Protein AF-A0A497IBQ9-F1 (afdb_monomer)

Sequence (861 aa):
MGGEARMWRSALGLCLAFLLLATGVGRGSILPQDTVEIQFPGLLLDTLPEWERVEQMRDWVVYGFLTSQDISSEILTVALHDRPPIRQPALSEVHKWQYGVGRWAGLPGEDPDTMDLYCFLPRGADERLLGPLADDFRRLSGQIPAKVYWVAYRLHSEELTAEAFLVDSFPGTELFQVGGRFGYREREIGSREDLCRFLQEIDSLTYAEIREGKLVLGGRDLPDKSPPVNLEDIAVLYQAYLTSDEVGFSLDPYWLACADLLTVLPADPPPGVSEERWAGILVSALFEDPEPLLELIEELQGQETEEAQRAAAELTAVIEKWDECSYNDILCPILQIPLDDCATLALVEALPEELPGVSQARWEQIRERVEESGNLVPLHGLMKELRAQGTPEAQEAYAQLATLLGQYVAQCPRYDGDIAGTELGMTLFYCDLLCKLWVWNYEGSTPRHIGLVPELELPIAEVYWHIIWELPGGRLWFDLDYSKLRRWGDSLLLPPWGVRLFAAADDPENPGMEVPPRDLPEGLRTDVWLWNARWAEIVEEEPQYFRLNEIHKWSAVIAWLKGKELMDKLGFLESESVTRDKLFPNWLEEHREELAFKGWLPFVNGLGPECLSIICSESRPAFGSESAFLYGGVSLADPERTSRAPDVPEEWYELVQEILRSGTGRLSYPTPSLDAPRASYEFDLVELSQVTPGPDASFRAPHYQFPRLERKAFGWQKTGANRYSYRAEWQLSGNVALQEKINFEKAEGNRVLVEYDPSRSPQLVEWLVKPRERSVGRAQDPEVDAILSGRDPNWRLTEPVREYLKRTFEGVGIEFVGNDILIHCPADSWPVLLNSLSYEYALNIAAHTKMLLLVPTRLEH

Mean predicted aligned error: 15.89 Å

Foldseek 3Di:
DDDDPPPPPPPPPPPPPPPPDDPDPDQPDDDQPAKFKEAADVVQLVVDDPLVSVLLLVLVVVVLVVLLHPDDLLQVCLQCVQPDNDDDVLCPVQHDRDFDFKDKTWGQDPPLVFIEMEIEGEPPDQLLVVLQNQLLVCLQFVDQHQKYWYKYKDDDSVRRMMIIGTNDMDGSVQSQPDVHSNFKHKFWFQDPVRVQVVLQSAQFWFKWFCDPNTIMTMHGDDPPGGSLDGLQLLLLLLLLVVPDLWFWKWQDKDFFQQDQLLQLDFPDDQPPDDPVLVVVCSVCSVVVHCVSLVVQLVVLCVDPDPSSPVVSVSSVVSVVSNVLRVVLVVVCVVVVHDSLLNSLCSLLSVPDCDAFPDDNVLSVVLSVCSNVPVDCLSVVVLLLVLLVVVDPSSLVRNQSSVVSVLSRIWGDMDGRRLCAQFPNNLLQVVVQVLLLCLLQCPVPLNPCVLPRDHLLRDDFDPVLLNLCSQFLEKAKEKEFPLLSWADDPRMIGARLFGIAIDMFTAGSNHGPDGDDLVSDGPSVNVSRVSCRSRLVVVCVLFVSSSSVRRSQVSSLVSLQCVLVVNSVSVVNSNPDDGGNNHANVVVCVVCCVVGSDNDDFRQGPDVDRRIGRFDFHCQDPPSSHRGGGYIYTYIHDRSVSSNVRYHNDPVSSVVSVVSVVVVDDWDKDQASDDDDPPPDDDDDDDDDDDDDDDDDDDDDDDNDDADGFRIWTWDWDPPDPFKIKTWIFTDGPNHTQFIWIWMWGCDPRSYIYIDTDLVRGVVSCVVPPDDDDDDDDDDPDPVQVCVLQVVDPPDFCDPVNVVVVCVLQVPWDWDCDGRWIWTDAPPPDDIDTLNPDHSVVNVVVSVVRVVVPDDDDDDDD

Structure (mmCIF, N/CA/C/O backbone):
data_AF-A0A497IBQ9-F1
#
_entry.id   AF-A0A497IBQ9-F1
#
loop_
_atom_site.group_PDB
_atom_site.id
_atom_site.type_symbol
_atom_site.label_atom_id
_atom_site.label_alt_id
_atom_site.label_comp_id
_atom_site.label_asym_id
_atom_site.label_entity_id
_atom_site.label_seq_id
_atom_site.pdbx_PDB_ins_code
_atom_site.Cartn_x
_atom_site.Cartn_y
_atom_site.Cartn_z
_atom_site.occupancy
_atom_site.B_iso_or_equiv
_atom_site.auth_seq_id
_atom_site.auth_comp_id
_atom_site.auth_asym_id
_atom_site.auth_atom_id
_atom_site.pdbx_PDB_model_num
ATOM 1 N N . MET A 1 1 ? 50.651 37.094 -66.660 1.00 30.94 1 MET A N 1
ATOM 2 C CA . MET A 1 1 ? 51.853 36.738 -65.874 1.00 30.94 1 MET A CA 1
ATOM 3 C C . MET A 1 1 ? 51.393 36.754 -64.427 1.00 30.94 1 MET A C 1
ATOM 5 O O . MET A 1 1 ? 50.924 37.790 -64.005 1.00 30.94 1 MET A O 1
ATOM 9 N N . GLY A 1 2 ? 51.281 35.672 -63.674 1.00 35.91 2 GLY A N 1
ATOM 10 C CA . GLY A 1 2 ? 51.984 34.401 -63.711 1.00 35.91 2 GLY A CA 1
ATOM 11 C C . GLY A 1 2 ? 52.473 34.170 -62.284 1.00 35.91 2 GLY A C 1
ATOM 12 O O . GLY A 1 2 ? 53.325 34.920 -61.835 1.00 35.91 2 GLY A O 1
ATOM 13 N N . GLY A 1 3 ? 51.924 33.163 -61.599 1.00 35.06 3 GLY A N 1
ATOM 14 C CA . GLY A 1 3 ? 52.485 32.675 -60.338 1.00 35.06 3 GLY A CA 1
ATOM 15 C C . GLY A 1 3 ? 51.710 33.005 -59.067 1.00 35.06 3 GLY A C 1
ATOM 16 O O . GLY A 1 3 ? 52.290 33.575 -58.166 1.00 35.06 3 GLY A O 1
ATOM 17 N N . GLU A 1 4 ? 50.449 32.574 -58.958 1.00 32.09 4 GLU A N 1
ATOM 18 C CA . GLU A 1 4 ? 49.831 32.310 -57.639 1.00 32.09 4 GLU A CA 1
ATOM 19 C C . GLU A 1 4 ? 48.709 31.247 -57.683 1.00 32.09 4 GLU A C 1
ATOM 21 O O . GLU A 1 4 ? 47.926 31.086 -56.759 1.00 32.09 4 GLU A O 1
ATOM 26 N N . ALA A 1 5 ? 48.661 30.438 -58.751 1.00 34.19 5 ALA A N 1
ATOM 27 C CA . ALA A 1 5 ? 47.651 29.387 -58.947 1.00 34.19 5 ALA A CA 1
ATOM 28 C C . ALA A 1 5 ? 48.198 27.951 -58.774 1.00 34.19 5 ALA A C 1
ATOM 30 O O . ALA A 1 5 ? 47.607 26.994 -59.274 1.00 34.19 5 ALA A O 1
ATOM 31 N N . ARG A 1 6 ? 49.348 27.769 -58.105 1.00 36.31 6 ARG A N 1
ATOM 32 C CA . ARG A 1 6 ? 49.998 26.446 -57.958 1.00 36.31 6 ARG A CA 1
ATOM 33 C C . ARG A 1 6 ? 50.345 26.003 -56.535 1.00 36.31 6 ARG A C 1
ATOM 35 O O . ARG A 1 6 ? 50.872 24.907 -56.399 1.00 36.31 6 ARG A O 1
ATOM 42 N N . MET A 1 7 ? 49.999 26.761 -55.491 1.00 34.47 7 MET A N 1
ATOM 43 C CA . MET A 1 7 ? 50.316 26.361 -54.106 1.00 34.47 7 MET A CA 1
ATOM 44 C C . MET A 1 7 ? 49.145 25.746 -53.319 1.00 34.47 7 MET A C 1
ATOM 46 O O . MET A 1 7 ? 49.377 25.144 -52.282 1.00 34.47 7 MET A O 1
ATOM 50 N N . TRP A 1 8 ? 47.914 25.776 -53.848 1.00 31.31 8 TRP A N 1
ATOM 51 C CA . TRP A 1 8 ? 46.727 25.188 -53.193 1.00 31.31 8 TRP A CA 1
ATOM 52 C C . TRP A 1 8 ? 46.134 23.960 -53.907 1.00 31.31 8 TRP A C 1
ATOM 54 O O . TRP A 1 8 ? 45.019 23.542 -53.618 1.00 31.31 8 TRP A O 1
ATOM 64 N N . ARG A 1 9 ? 46.881 23.333 -54.828 1.00 34.50 9 ARG A N 1
ATOM 65 C CA . ARG A 1 9 ? 46.477 22.065 -55.478 1.00 34.50 9 ARG A CA 1
ATOM 66 C C . ARG A 1 9 ? 47.189 20.815 -54.943 1.00 34.50 9 ARG A C 1
ATOM 68 O O . ARG A 1 9 ? 46.896 19.725 -55.414 1.00 34.50 9 ARG A O 1
ATOM 75 N N . SER A 1 10 ? 48.039 20.953 -53.924 1.00 36.38 10 SER A N 1
ATOM 76 C CA . SER A 1 10 ? 48.742 19.823 -53.289 1.00 36.38 10 SER A CA 1
ATOM 77 C C . SER A 1 10 ? 48.284 19.519 -51.855 1.00 36.38 10 SER A C 1
ATOM 79 O O . SER A 1 10 ? 48.893 18.682 -51.202 1.00 36.38 10 SER A O 1
ATOM 81 N N . ALA A 1 11 ? 47.202 20.146 -51.375 1.00 32.03 11 ALA A N 1
ATOM 82 C CA . ALA A 1 11 ? 46.626 19.892 -50.045 1.00 32.03 11 ALA A CA 1
ATOM 83 C C . ALA A 1 11 ? 45.201 19.295 -50.077 1.00 32.03 11 ALA A C 1
ATOM 85 O O . ALA A 1 11 ? 44.622 19.043 -49.030 1.00 32.03 11 ALA A O 1
ATOM 86 N N . LEU A 1 12 ? 44.642 19.021 -51.265 1.00 32.69 12 LEU A N 1
ATOM 87 C CA . LEU A 1 12 ? 43.306 18.414 -51.418 1.00 32.69 12 LEU A CA 1
ATOM 88 C C . LEU A 1 12 ? 43.313 17.057 -52.149 1.00 32.69 12 LEU A C 1
ATOM 90 O O . LEU A 1 12 ? 42.262 16.532 -52.496 1.00 32.69 12 LEU A O 1
ATOM 94 N N . GLY A 1 13 ? 44.498 16.489 -52.397 1.00 31.58 13 GLY A N 1
ATOM 95 C CA . GLY A 1 13 ? 44.680 15.240 -53.153 1.00 31.58 13 GLY A CA 1
ATOM 96 C C . GLY A 1 13 ? 45.192 14.055 -52.333 1.00 31.58 13 GLY A C 1
ATOM 97 O O . GLY A 1 13 ? 45.581 13.051 -52.917 1.00 31.58 13 GLY A O 1
ATOM 98 N N . LEU A 1 14 ? 45.239 14.167 -51.002 1.00 31.16 14 LEU A N 1
ATOM 99 C CA . LEU A 1 14 ? 45.869 13.168 -50.134 1.00 31.16 14 LEU A CA 1
ATOM 100 C C . LEU A 1 14 ? 45.077 12.970 -48.833 1.00 31.16 14 LEU A C 1
ATOM 102 O O . LEU A 1 14 ? 45.619 13.114 -47.754 1.00 31.16 14 LEU A O 1
ATOM 106 N N . CYS A 1 15 ? 43.778 12.681 -48.961 1.00 28.62 15 CYS A N 1
ATOM 107 C CA . CYS A 1 15 ? 42.950 12.046 -47.916 1.00 28.62 15 CYS A CA 1
ATOM 108 C C . CYS A 1 15 ? 41.719 11.304 -48.487 1.00 28.62 15 CYS A C 1
ATOM 110 O O . CYS A 1 15 ? 40.842 10.890 -47.739 1.00 28.62 15 CYS A O 1
ATOM 112 N N . LEU A 1 16 ? 41.644 11.098 -49.810 1.00 30.64 16 LEU A N 1
ATOM 113 C CA . LEU A 1 16 ? 40.526 10.417 -50.479 1.00 30.64 16 LEU A CA 1
ATOM 114 C C . LEU A 1 16 ? 41.018 9.160 -51.216 1.00 30.64 16 LEU A C 1
ATOM 116 O O . LEU A 1 16 ? 40.840 9.009 -52.418 1.00 30.64 16 LEU A O 1
ATOM 120 N N . ALA A 1 17 ? 41.724 8.287 -50.496 1.00 31.42 17 ALA A N 1
ATOM 121 C CA . ALA A 1 17 ? 42.123 6.966 -50.986 1.00 31.42 17 ALA A CA 1
ATOM 122 C C . ALA A 1 17 ? 42.520 6.033 -49.828 1.00 31.42 17 ALA A C 1
ATOM 124 O O . ALA A 1 17 ? 43.618 5.497 -49.829 1.00 31.42 17 ALA A O 1
ATOM 125 N N . PHE A 1 18 ? 41.656 5.868 -48.822 1.00 33.06 18 PHE A N 1
ATOM 126 C CA . PHE A 1 18 ? 41.700 4.724 -47.898 1.00 33.06 18 PHE A CA 1
ATOM 127 C C . PHE A 1 18 ? 40.349 4.580 -47.182 1.00 33.06 18 PHE A C 1
ATOM 129 O O . PHE A 1 18 ? 40.241 4.828 -45.994 1.00 33.06 18 PHE A O 1
ATOM 136 N N . LEU A 1 19 ? 39.293 4.235 -47.923 1.00 30.22 19 LEU A N 1
ATOM 137 C CA . LEU A 1 19 ? 38.017 3.762 -47.361 1.00 30.22 19 LEU A CA 1
ATOM 138 C C . LEU A 1 19 ? 37.268 2.943 -48.426 1.00 30.22 19 LEU A C 1
ATOM 140 O O . LEU A 1 19 ? 36.196 3.293 -48.903 1.00 30.22 19 LEU A O 1
ATOM 144 N N . LEU A 1 20 ? 37.892 1.843 -48.843 1.00 34.28 20 LEU A N 1
ATOM 145 C CA . LEU A 1 20 ? 37.228 0.717 -49.498 1.00 34.28 20 LEU A CA 1
ATOM 146 C C . LEU A 1 20 ? 37.865 -0.555 -48.940 1.00 34.28 20 LEU A C 1
ATOM 148 O O . LEU A 1 20 ? 38.884 -1.005 -49.452 1.00 34.28 20 LEU A O 1
ATOM 152 N N . LEU A 1 21 ? 37.299 -1.038 -47.830 1.00 33.84 21 LEU A N 1
ATOM 153 C CA . LEU A 1 21 ? 37.168 -2.440 -47.401 1.00 33.84 21 LEU A CA 1
ATOM 154 C C . LEU A 1 21 ? 36.752 -2.457 -45.922 1.00 33.84 21 LEU A C 1
ATOM 156 O O . LEU A 1 21 ? 37.572 -2.629 -45.029 1.00 33.84 21 LEU A O 1
ATOM 160 N N . ALA A 1 22 ? 35.458 -2.260 -45.684 1.00 28.78 22 ALA A N 1
ATOM 161 C CA . ALA A 1 22 ? 34.760 -2.777 -44.511 1.00 28.78 22 ALA A CA 1
ATOM 162 C C . ALA A 1 22 ? 33.258 -2.809 -44.827 1.00 28.78 22 ALA A C 1
ATOM 164 O O . ALA A 1 22 ? 32.451 -2.091 -44.248 1.00 28.78 22 ALA A O 1
ATOM 165 N N . THR A 1 23 ? 32.866 -3.645 -45.790 1.00 37.25 23 THR A N 1
ATOM 166 C CA . THR A 1 23 ? 31.536 -4.259 -45.738 1.00 37.25 23 THR A CA 1
ATOM 167 C C . THR A 1 23 ? 31.549 -5.219 -44.558 1.00 37.25 23 THR A C 1
ATOM 169 O O . THR A 1 23 ? 31.899 -6.389 -44.684 1.00 37.25 23 THR A O 1
ATOM 172 N N . GLY A 1 24 ? 31.237 -4.663 -43.400 1.00 28.14 24 GLY A N 1
ATOM 173 C CA . GLY A 1 24 ? 30.933 -5.361 -42.172 1.00 28.14 24 GLY A CA 1
ATOM 174 C C . GLY A 1 24 ? 29.923 -4.491 -41.457 1.00 28.14 24 GLY A C 1
ATOM 175 O O . GLY A 1 24 ? 30.298 -3.620 -40.682 1.00 28.14 24 GLY A O 1
ATOM 176 N N . VAL A 1 25 ? 28.645 -4.689 -41.778 1.00 33.72 25 VAL A N 1
ATOM 177 C CA . VAL A 1 25 ? 27.533 -4.288 -40.916 1.00 33.72 25 VAL A CA 1
ATOM 178 C C . VAL A 1 25 ? 27.683 -5.127 -39.648 1.00 33.72 25 VAL A C 1
ATOM 180 O O . VAL A 1 25 ? 27.108 -6.201 -39.518 1.00 33.72 25 VAL A O 1
ATOM 183 N N . GLY A 1 26 ? 28.576 -4.698 -38.764 1.00 29.16 26 GLY A N 1
ATOM 184 C CA . GLY A 1 26 ? 28.566 -5.118 -37.380 1.00 29.16 26 GLY A CA 1
ATOM 185 C C . GLY A 1 26 ? 27.529 -4.251 -36.694 1.00 29.16 26 GLY A C 1
ATOM 186 O O . GLY A 1 26 ? 27.738 -3.046 -36.577 1.00 29.16 26 GLY A O 1
ATOM 187 N N . ARG A 1 27 ? 26.417 -4.859 -36.271 1.00 34.91 27 ARG A N 1
ATOM 188 C CA . ARG A 1 27 ? 25.625 -4.353 -35.147 1.00 34.91 27 ARG A CA 1
ATOM 189 C C . ARG A 1 27 ? 26.620 -4.111 -34.011 1.00 34.91 27 ARG A C 1
ATOM 191 O O . ARG A 1 27 ? 27.129 -5.069 -33.434 1.00 34.91 27 ARG A O 1
ATOM 198 N N . GLY A 1 28 ? 27.002 -2.859 -33.789 1.00 36.69 28 GLY A N 1
ATOM 199 C CA . GLY A 1 28 ? 27.916 -2.492 -32.720 1.00 36.69 28 GLY A CA 1
ATOM 200 C C . GLY A 1 28 ? 27.174 -2.614 -31.402 1.00 36.69 28 GLY A C 1
ATOM 201 O O . GLY A 1 28 ? 26.565 -1.651 -30.956 1.00 36.69 28 GLY A O 1
ATOM 202 N N . SER A 1 29 ? 27.186 -3.806 -30.808 1.00 44.38 29 SER A N 1
ATOM 203 C CA . SER A 1 29 ? 26.846 -3.991 -29.402 1.00 44.38 29 SER A CA 1
ATOM 204 C C . SER A 1 29 ? 27.751 -3.077 -28.579 1.00 44.38 29 SER A C 1
ATOM 206 O O . SER A 1 29 ? 28.977 -3.173 -28.702 1.00 44.38 29 SER A O 1
ATOM 208 N N . ILE A 1 30 ? 27.160 -2.192 -27.778 1.00 46.69 30 ILE A N 1
ATOM 209 C CA . ILE A 1 30 ? 27.900 -1.356 -26.834 1.00 46.69 30 ILE A CA 1
ATOM 210 C C . ILE A 1 30 ? 28.750 -2.276 -25.952 1.00 46.69 30 ILE A C 1
ATOM 212 O O . ILE A 1 30 ? 28.251 -3.268 -25.415 1.00 46.69 30 ILE A O 1
ATOM 216 N N . LEU A 1 31 ? 30.051 -1.994 -25.860 1.00 47.75 31 LEU A N 1
ATOM 217 C CA . LEU A 1 31 ? 30.921 -2.728 -24.948 1.00 47.75 31 LEU A CA 1
ATOM 218 C C . LEU A 1 31 ? 30.514 -2.367 -23.503 1.00 47.75 31 LEU A C 1
ATOM 220 O O . LEU A 1 31 ? 30.187 -1.206 -23.268 1.00 47.75 31 LEU A O 1
ATOM 224 N N . PRO A 1 32 ? 30.570 -3.292 -22.525 1.00 53.25 32 PRO A N 1
ATOM 225 C CA . PRO A 1 32 ? 30.126 -3.091 -21.129 1.00 53.25 32 PRO A CA 1
ATOM 226 C C . PRO A 1 32 ? 30.778 -1.942 -20.318 1.00 53.25 32 PRO A C 1
ATOM 228 O O . PRO A 1 32 ? 30.704 -1.939 -19.097 1.00 53.25 32 PRO A O 1
ATOM 231 N N . GLN A 1 33 ? 31.485 -0.995 -20.941 1.00 55.00 33 GLN A N 1
ATOM 232 C CA . GLN A 1 33 ? 32.210 0.091 -20.270 1.00 55.00 33 GLN A CA 1
ATOM 233 C C . GLN A 1 33 ? 31.865 1.497 -20.773 1.00 55.00 33 GLN A C 1
ATOM 235 O O . GLN A 1 33 ? 32.416 2.474 -20.270 1.00 55.00 33 GLN A O 1
ATOM 240 N N . ASP A 1 34 ? 30.965 1.625 -21.743 1.00 78.12 34 ASP A N 1
ATOM 241 C CA . ASP A 1 34 ? 30.581 2.928 -22.272 1.00 78.12 34 ASP A CA 1
ATOM 242 C C . ASP A 1 34 ? 29.539 3.590 -21.358 1.00 78.12 34 ASP A C 1
ATOM 244 O O . ASP A 1 34 ? 28.354 3.255 -21.381 1.00 78.12 34 ASP A O 1
ATOM 248 N N . THR A 1 35 ? 29.996 4.537 -20.535 1.00 88.62 35 THR A N 1
ATOM 249 C CA . THR A 1 35 ? 29.117 5.405 -19.743 1.00 88.62 35 THR A CA 1
ATOM 250 C C . THR A 1 35 ? 28.364 6.362 -20.656 1.00 88.62 35 THR A C 1
ATOM 252 O O . THR A 1 35 ? 28.967 7.048 -21.485 1.00 88.62 35 THR A O 1
ATOM 255 N N . VAL A 1 36 ? 27.047 6.417 -20.478 1.00 91.38 36 VAL A N 1
ATOM 256 C CA . VAL A 1 36 ? 26.142 7.384 -21.093 1.00 91.38 36 VAL A CA 1
ATOM 257 C C . VAL A 1 36 ? 25.918 8.520 -20.108 1.00 91.38 36 VAL A C 1
ATOM 259 O O . VAL A 1 36 ? 25.410 8.300 -19.010 1.00 91.38 36 VAL A O 1
ATOM 262 N N . GLU A 1 37 ? 26.287 9.732 -20.504 1.00 92.38 37 GLU A N 1
ATOM 263 C CA . GLU A 1 37 ? 25.957 10.943 -19.752 1.00 92.38 37 GLU A CA 1
ATOM 264 C C . GLU A 1 37 ? 24.641 11.516 -20.277 1.00 92.38 37 GLU A C 1
ATOM 266 O O . GLU A 1 37 ? 24.473 11.724 -21.483 1.00 92.38 37 GLU A O 1
ATOM 271 N N . ILE A 1 38 ? 23.713 11.791 -19.368 1.00 89.81 38 ILE A N 1
ATOM 272 C CA . ILE A 1 38 ? 22.372 12.284 -19.668 1.00 89.81 38 ILE A CA 1
ATOM 273 C C . ILE A 1 38 ? 22.228 13.650 -19.012 1.00 89.81 38 ILE A C 1
ATOM 275 O O . ILE A 1 38 ? 22.444 13.785 -17.810 1.00 89.81 38 ILE A O 1
ATOM 279 N N . GLN A 1 39 ? 21.875 14.665 -19.799 1.00 87.69 39 GLN A N 1
ATOM 280 C CA . GLN A 1 39 ? 21.648 16.021 -19.303 1.00 87.69 39 GLN A CA 1
ATOM 281 C C . GLN A 1 39 ? 20.158 16.364 -19.352 1.00 87.69 39 GLN A C 1
ATOM 283 O O . GLN A 1 39 ? 19.516 16.209 -20.396 1.00 87.69 39 GLN A O 1
ATOM 288 N N . PHE A 1 40 ? 19.625 16.845 -18.230 1.00 85.62 40 PHE A N 1
ATOM 289 C CA . PHE A 1 40 ? 18.205 17.121 -18.046 1.00 85.62 40 PHE A CA 1
ATOM 290 C C . PHE A 1 40 ? 17.865 18.613 -18.224 1.00 85.62 40 PHE A C 1
ATOM 292 O O . PHE A 1 40 ? 18.668 19.483 -17.875 1.00 85.62 40 PHE A O 1
ATOM 299 N N . PRO A 1 41 ? 16.662 18.950 -18.724 1.00 78.44 41 PRO A N 1
ATOM 300 C CA . PRO A 1 41 ? 16.194 20.329 -18.803 1.00 78.44 41 PRO A CA 1
ATOM 301 C C . PRO A 1 41 ? 15.729 20.838 -17.427 1.00 78.44 41 PRO A C 1
ATOM 303 O O . PRO A 1 41 ? 14.713 20.388 -16.899 1.00 78.44 41 PRO A O 1
ATOM 306 N N . GLY A 1 42 ? 16.438 21.826 -16.868 1.00 74.94 42 GLY A N 1
ATOM 307 C CA . GLY A 1 42 ? 16.140 22.369 -15.532 1.00 74.94 42 GLY A CA 1
ATOM 308 C C . GLY A 1 42 ? 14.767 23.020 -15.391 1.00 74.94 42 GLY A C 1
ATOM 309 O O . GLY A 1 42 ? 14.070 22.746 -14.423 1.00 74.94 42 GLY A O 1
ATOM 310 N N . LEU A 1 43 ? 14.315 23.772 -16.403 1.00 73.00 43 LEU A N 1
ATOM 311 C CA . LEU A 1 43 ? 13.064 24.539 -16.323 1.00 73.00 43 LEU A CA 1
ATOM 312 C C . LEU A 1 43 ? 11.839 23.675 -15.975 1.00 73.00 43 LEU A C 1
ATOM 314 O O . LEU A 1 43 ? 10.954 24.141 -15.272 1.00 73.00 43 LEU A O 1
ATOM 318 N N . LEU A 1 44 ? 11.776 22.431 -16.465 1.00 72.56 44 LEU A N 1
ATOM 319 C CA . LEU A 1 44 ? 10.673 21.524 -16.140 1.00 72.56 44 LEU A CA 1
ATOM 320 C C . LEU A 1 44 ? 10.837 20.919 -14.741 1.00 72.56 44 LEU A C 1
ATOM 322 O O . LEU A 1 44 ? 9.875 20.862 -13.982 1.00 72.56 44 LEU A O 1
ATOM 326 N N . LEU A 1 45 ? 12.051 20.495 -14.384 1.00 76.88 45 LEU A N 1
ATOM 327 C CA . LEU A 1 45 ? 12.344 19.921 -13.067 1.00 76.88 45 LEU A CA 1
ATOM 328 C C . LEU A 1 45 ? 12.113 20.920 -11.926 1.00 76.88 45 LEU A C 1
ATOM 330 O O . LEU A 1 45 ? 11.748 20.514 -10.822 1.00 76.88 45 LEU A O 1
ATOM 334 N N . ASP A 1 46 ? 12.272 22.212 -12.203 1.00 76.44 46 ASP A N 1
ATOM 335 C CA . ASP A 1 46 ? 11.990 23.298 -11.265 1.00 76.44 46 ASP A CA 1
ATOM 336 C C . ASP A 1 46 ? 10.490 23.466 -10.978 1.00 76.44 46 ASP A C 1
ATOM 338 O O . ASP A 1 46 ? 10.127 24.027 -9.947 1.00 76.44 46 ASP A O 1
ATOM 342 N N . THR A 1 47 ? 9.612 22.957 -11.855 1.00 72.81 47 THR A N 1
ATOM 343 C CA . THR A 1 47 ? 8.152 22.964 -11.638 1.00 72.81 47 THR A CA 1
ATOM 344 C C . THR A 1 47 ? 7.650 21.773 -10.825 1.00 72.81 47 THR A C 1
ATOM 346 O O . THR A 1 47 ? 6.515 21.797 -10.353 1.00 72.81 47 THR A O 1
ATOM 349 N N . LEU A 1 48 ? 8.477 20.737 -10.657 1.00 74.12 48 LEU A N 1
ATOM 350 C CA . LEU A 1 48 ? 8.125 19.537 -9.906 1.00 74.12 48 LEU A CA 1
ATOM 351 C C . LEU A 1 48 ? 8.574 19.663 -8.442 1.00 74.12 48 LEU A C 1
ATOM 353 O O . LEU A 1 48 ? 9.656 20.208 -8.184 1.00 74.12 48 LEU A O 1
ATOM 357 N N . PRO A 1 49 ? 7.802 19.109 -7.485 1.00 73.81 49 PRO A N 1
ATOM 358 C CA . PRO A 1 49 ? 8.288 18.879 -6.129 1.00 73.81 49 PRO A CA 1
ATOM 359 C C . PRO A 1 49 ? 9.625 18.126 -6.140 1.00 73.81 49 PRO A C 1
ATOM 361 O O . PRO A 1 49 ? 9.872 17.311 -7.032 1.00 73.81 49 PRO A O 1
ATOM 364 N N . GLU A 1 50 ? 10.483 18.373 -5.146 1.00 77.69 50 GLU A N 1
ATOM 365 C CA . GLU A 1 50 ? 11.841 17.801 -5.072 1.00 77.69 50 GLU A CA 1
ATOM 366 C C . GLU A 1 50 ? 11.861 16.281 -5.267 1.00 77.69 50 GLU A C 1
ATOM 368 O O . GLU A 1 50 ? 12.710 15.732 -5.966 1.00 77.69 50 GLU A O 1
ATOM 373 N N . TRP A 1 51 ? 10.881 15.602 -4.693 1.00 75.25 51 TRP A N 1
ATOM 374 C CA . TRP A 1 51 ? 10.755 14.163 -4.791 1.00 75.25 51 TRP A CA 1
ATOM 375 C C . TRP A 1 51 ? 10.342 13.685 -6.192 1.00 75.25 51 TRP A C 1
ATOM 377 O O . TRP A 1 51 ? 10.936 12.751 -6.731 1.00 75.25 51 TRP A O 1
ATOM 387 N N . GLU A 1 52 ? 9.383 14.357 -6.832 1.00 82.25 52 GLU A N 1
ATOM 388 C CA . GLU A 1 52 ? 8.893 13.982 -8.165 1.00 82.25 52 GLU A CA 1
ATOM 389 C C . GLU A 1 52 ? 9.944 14.318 -9.226 1.00 82.25 52 GLU A C 1
ATOM 391 O O . GLU A 1 52 ? 10.069 13.631 -10.237 1.00 82.25 52 GLU A O 1
ATOM 396 N N . ARG A 1 53 ? 10.783 15.327 -8.961 1.00 87.38 53 ARG A N 1
ATOM 397 C CA . ARG A 1 53 ? 11.985 15.621 -9.745 1.00 87.38 53 ARG A CA 1
ATOM 398 C C . ARG A 1 53 ? 12.925 14.419 -9.795 1.00 87.38 53 ARG A C 1
ATOM 400 O O . ARG A 1 53 ? 13.412 14.091 -10.876 1.00 87.38 53 ARG A O 1
ATOM 407 N N . VAL A 1 54 ? 13.175 13.748 -8.670 1.00 89.31 54 VAL A N 1
ATOM 408 C CA . VAL A 1 54 ? 14.040 12.557 -8.645 1.00 89.31 54 VAL A CA 1
ATOM 409 C C . VAL A 1 54 ? 13.411 11.412 -9.442 1.00 89.31 54 VAL A C 1
ATOM 411 O O . VAL A 1 54 ? 14.099 10.789 -10.253 1.00 89.31 54 VAL A O 1
ATOM 414 N N . GLU A 1 55 ? 12.109 11.172 -9.286 1.00 89.75 55 GLU A N 1
ATOM 415 C CA . GLU A 1 55 ? 11.387 10.150 -10.054 1.00 89.75 55 GLU A CA 1
ATOM 416 C C . GLU A 1 55 ? 11.386 10.447 -11.564 1.00 89.75 55 GLU A C 1
ATOM 418 O O . GLU A 1 55 ? 11.634 9.553 -12.380 1.00 89.75 55 GLU A O 1
ATOM 423 N N . GLN A 1 56 ? 11.203 11.714 -11.942 1.00 91.06 56 GLN A N 1
ATOM 424 C CA . GLN A 1 56 ? 11.289 12.197 -13.318 1.00 91.06 56 GLN A CA 1
ATOM 425 C C . GLN A 1 56 ? 12.689 12.002 -13.913 1.00 91.06 56 GLN A C 1
ATOM 427 O O . GLN A 1 56 ? 12.826 11.585 -15.066 1.00 91.06 56 GLN A O 1
ATOM 432 N N . MET A 1 57 ? 13.740 12.290 -13.139 1.00 93.25 57 MET A N 1
ATOM 433 C CA . MET A 1 57 ? 15.122 12.055 -13.558 1.00 93.25 57 MET A CA 1
ATOM 434 C C . MET A 1 57 ? 15.388 10.562 -13.785 1.00 93.25 57 MET A C 1
ATOM 436 O O . MET A 1 57 ? 16.024 10.210 -14.777 1.00 93.25 57 MET A O 1
ATOM 440 N N . ARG A 1 58 ? 14.875 9.672 -12.920 1.00 94.56 58 ARG A N 1
ATOM 441 C CA . ARG A 1 58 ? 14.978 8.207 -13.093 1.00 94.56 58 ARG A CA 1
ATOM 442 C C . ARG A 1 58 ? 14.285 7.738 -14.368 1.00 94.56 58 ARG A C 1
ATOM 444 O O . ARG A 1 58 ? 14.843 6.922 -15.099 1.00 94.56 58 ARG A O 1
ATOM 451 N N . ASP A 1 59 ? 13.118 8.292 -14.683 1.00 92.56 59 ASP A N 1
ATOM 452 C CA . ASP A 1 59 ? 12.443 7.989 -15.945 1.00 92.56 59 ASP A CA 1
ATOM 453 C C . ASP A 1 59 ? 13.290 8.450 -17.137 1.00 92.56 59 ASP A C 1
ATOM 455 O O . ASP A 1 59 ? 13.525 7.677 -18.066 1.00 92.56 59 ASP A O 1
ATOM 459 N N . TRP A 1 60 ? 13.841 9.667 -17.095 1.00 93.12 60 TRP A N 1
ATOM 460 C CA . TRP A 1 60 ? 14.733 10.169 -18.145 1.00 93.12 60 TRP A CA 1
ATOM 461 C C . TRP A 1 60 ? 16.052 9.414 -18.270 1.00 93.12 60 TRP A C 1
ATOM 463 O O . TRP A 1 60 ? 16.595 9.370 -19.373 1.00 93.12 60 TRP A O 1
ATOM 473 N N . VAL A 1 61 ? 16.539 8.761 -17.212 1.00 95.19 61 VAL A N 1
ATOM 474 C CA . VAL A 1 61 ? 17.653 7.810 -17.328 1.00 95.19 61 VAL A CA 1
ATOM 475 C C . VAL A 1 61 ? 17.287 6.664 -18.273 1.00 95.19 61 VAL A C 1
ATOM 477 O O . VAL A 1 61 ? 18.083 6.332 -19.153 1.00 95.19 61 VAL A O 1
ATOM 480 N N . VAL A 1 62 ? 16.075 6.109 -18.161 1.00 93.44 62 VAL A N 1
ATOM 481 C CA . VAL A 1 62 ? 15.590 5.055 -19.070 1.00 93.44 62 VAL A CA 1
ATOM 482 C C . VAL A 1 62 ? 15.537 5.575 -20.507 1.00 93.44 62 VAL A C 1
ATOM 484 O O . VAL A 1 62 ? 16.102 4.948 -21.404 1.00 93.44 62 VAL A O 1
ATOM 487 N N . TYR A 1 63 ? 14.926 6.744 -20.736 1.00 89.44 63 TYR A N 1
ATOM 488 C CA . TYR A 1 63 ? 14.857 7.343 -22.076 1.00 89.44 63 TYR A CA 1
ATOM 489 C C . TYR A 1 63 ? 16.243 7.621 -22.662 1.00 89.44 63 TYR A C 1
ATOM 491 O O . TYR A 1 63 ? 16.531 7.223 -23.791 1.00 89.44 63 TYR A O 1
ATOM 499 N N . GLY A 1 64 ? 17.109 8.300 -21.910 1.00 88.38 64 GLY A N 1
ATOM 500 C CA . GLY A 1 64 ? 18.444 8.686 -22.360 1.00 88.38 64 GLY A CA 1
ATOM 501 C C . GLY A 1 64 ? 19.315 7.470 -22.659 1.00 88.38 64 GLY A C 1
ATOM 502 O O . GLY A 1 64 ? 19.945 7.403 -23.714 1.00 88.38 64 GLY A O 1
ATOM 503 N N . PHE A 1 65 ? 19.281 6.454 -21.794 1.00 92.38 65 PHE A N 1
ATOM 504 C CA . PHE A 1 65 ? 20.025 5.225 -22.032 1.00 92.38 65 PHE A CA 1
ATOM 505 C C . PHE A 1 65 ? 19.507 4.486 -23.268 1.00 92.38 65 PHE A C 1
ATOM 507 O O . PHE A 1 65 ? 20.305 4.191 -24.154 1.00 92.38 65 PHE A O 1
ATOM 514 N N . LEU A 1 66 ? 18.197 4.235 -23.384 1.00 89.06 66 LEU A N 1
ATOM 515 C CA . LEU A 1 66 ? 17.631 3.492 -24.517 1.00 89.06 66 LEU A CA 1
ATOM 516 C C . LEU A 1 66 ? 17.802 4.227 -25.856 1.00 89.06 66 LEU A C 1
ATOM 518 O O . LEU A 1 66 ? 18.105 3.594 -26.862 1.00 89.06 66 LEU A O 1
ATOM 522 N N . THR A 1 67 ? 17.679 5.558 -25.882 1.00 84.56 67 THR A N 1
ATOM 523 C CA . THR A 1 67 ? 17.911 6.368 -27.098 1.00 84.56 67 THR A CA 1
ATOM 524 C C . THR A 1 67 ? 19.383 6.445 -27.504 1.00 84.56 67 THR A C 1
ATOM 526 O O . THR A 1 67 ? 19.687 6.672 -28.677 1.00 84.56 67 THR A O 1
ATOM 529 N N . SER A 1 68 ? 20.310 6.249 -26.559 1.00 83.88 68 SER A N 1
ATOM 530 C CA . SER A 1 68 ? 21.743 6.157 -26.864 1.00 83.88 68 SER A CA 1
ATOM 531 C C . SER A 1 68 ? 22.122 4.841 -27.558 1.00 83.88 68 SER A C 1
ATOM 533 O O . SER A 1 68 ? 23.140 4.806 -28.267 1.00 83.88 68 SER A O 1
ATOM 535 N N . GLN A 1 69 ? 21.293 3.801 -27.383 1.00 83.56 69 GLN A N 1
ATOM 536 C CA . GLN A 1 69 ? 21.419 2.508 -28.052 1.00 83.56 69 GLN A CA 1
ATOM 537 C C . GLN A 1 69 ? 20.975 2.609 -29.520 1.00 83.56 69 GLN A C 1
ATOM 539 O O . GLN A 1 69 ? 20.179 3.470 -29.891 1.00 83.56 69 GLN A O 1
ATOM 544 N N . ASP A 1 70 ? 21.446 1.693 -30.369 1.00 78.50 70 ASP A N 1
ATOM 545 C CA . ASP A 1 70 ? 21.014 1.578 -31.775 1.00 78.50 70 ASP A CA 1
ATOM 546 C C . ASP A 1 70 ? 19.639 0.881 -31.895 1.00 78.50 70 ASP A C 1
ATOM 548 O O . ASP A 1 70 ? 19.465 -0.087 -32.635 1.00 78.50 70 ASP A O 1
ATOM 552 N N . ILE A 1 71 ? 18.664 1.336 -31.100 1.00 80.62 71 ILE A N 1
ATOM 553 C CA . ILE A 1 71 ? 17.284 0.834 -31.086 1.00 80.62 71 ILE A CA 1
ATOM 554 C C . ILE A 1 71 ? 16.442 1.686 -32.045 1.00 80.62 71 ILE A C 1
ATOM 556 O O . ILE A 1 71 ? 16.556 2.913 -32.088 1.00 80.62 71 ILE A O 1
ATOM 560 N N . SER A 1 72 ? 15.583 1.036 -32.834 1.00 73.94 72 SER A N 1
ATOM 561 C CA . SER A 1 72 ? 14.695 1.720 -33.776 1.00 73.94 72 SER A CA 1
ATOM 562 C C . SER A 1 72 ? 13.630 2.557 -33.054 1.00 73.94 72 SER A C 1
ATOM 564 O O . SER A 1 72 ? 13.211 2.240 -31.938 1.00 73.94 72 SER A O 1
ATOM 566 N N . SER A 1 73 ? 13.154 3.632 -33.692 1.00 68.38 73 SER A N 1
ATOM 567 C CA . SER A 1 73 ? 12.107 4.496 -33.123 1.00 68.38 73 SER A CA 1
ATOM 568 C C . SER A 1 73 ? 10.816 3.733 -32.837 1.00 68.38 73 SER A C 1
ATOM 570 O O . SER A 1 73 ? 10.115 4.031 -31.871 1.00 68.38 73 SER A O 1
ATOM 572 N N . GLU A 1 74 ? 10.514 2.731 -33.655 1.00 67.75 74 GLU A N 1
ATOM 573 C CA . GLU A 1 74 ? 9.320 1.899 -33.547 1.00 67.75 74 GLU A CA 1
ATOM 574 C C . GLU A 1 74 ? 9.395 1.027 -32.288 1.00 67.75 74 GLU A C 1
ATOM 576 O O . GLU A 1 74 ? 8.444 0.975 -31.512 1.00 67.75 74 GLU A O 1
ATOM 581 N N . ILE A 1 75 ? 10.556 0.417 -32.029 1.00 73.88 75 ILE A N 1
ATOM 582 C CA . ILE A 1 75 ? 10.787 -0.391 -30.829 1.00 73.88 75 ILE A CA 1
ATOM 583 C C . ILE A 1 75 ? 10.748 0.480 -29.562 1.00 73.88 75 ILE A C 1
ATOM 585 O O . ILE A 1 75 ? 10.107 0.108 -28.578 1.00 73.88 75 ILE A O 1
ATOM 589 N N . LEU A 1 76 ? 11.379 1.661 -29.587 1.00 75.50 76 LEU A N 1
ATOM 590 C CA . LEU A 1 76 ? 11.333 2.601 -28.458 1.00 75.50 76 LEU A CA 1
ATOM 591 C C . LEU A 1 76 ? 9.902 3.057 -28.150 1.00 75.50 76 LEU A C 1
ATOM 593 O O . LEU A 1 76 ? 9.533 3.166 -26.982 1.00 75.50 76 LEU A O 1
ATOM 597 N N . THR A 1 77 ? 9.085 3.269 -29.187 1.00 70.12 77 THR A N 1
ATOM 598 C CA . THR A 1 77 ? 7.669 3.634 -29.032 1.00 70.12 77 THR A CA 1
ATOM 599 C C . THR A 1 77 ? 6.916 2.609 -28.206 1.00 70.12 77 THR A C 1
ATOM 601 O O . THR A 1 77 ? 6.163 2.965 -27.303 1.00 70.12 77 THR A O 1
ATOM 604 N N . VAL A 1 78 ? 7.121 1.336 -28.531 1.00 69.62 78 VAL A N 1
ATOM 605 C CA . VAL A 1 78 ? 6.456 0.215 -27.875 1.00 69.62 78 VAL A CA 1
ATOM 606 C C . VAL A 1 78 ? 6.919 0.089 -26.426 1.00 69.62 78 VAL A C 1
ATOM 608 O O . VAL A 1 78 ? 6.091 0.032 -25.515 1.00 69.62 78 VAL A O 1
ATOM 611 N N . ALA A 1 79 ? 8.234 0.108 -26.202 1.00 77.06 79 ALA A N 1
ATOM 612 C CA . ALA A 1 79 ? 8.820 -0.059 -24.873 1.00 77.06 79 ALA A CA 1
ATOM 613 C C . ALA A 1 79 ? 8.379 1.024 -23.874 1.00 77.06 79 ALA A C 1
ATOM 615 O O . ALA A 1 79 ? 8.364 0.790 -22.664 1.00 77.06 79 ALA A O 1
ATOM 616 N N . LEU A 1 80 ? 8.015 2.206 -24.379 1.00 79.38 80 LEU A N 1
ATOM 617 C CA . LEU A 1 80 ? 7.707 3.394 -23.584 1.00 79.38 80 LEU A CA 1
ATOM 618 C C . LEU A 1 80 ? 6.238 3.833 -23.719 1.00 79.38 80 LEU A C 1
ATOM 620 O O . LEU A 1 80 ? 5.882 4.905 -23.253 1.00 79.38 80 LEU A O 1
ATOM 624 N N . HIS A 1 81 ? 5.364 3.027 -24.334 1.00 71.62 81 HIS A N 1
ATOM 625 C CA . HIS A 1 81 ? 4.009 3.468 -24.701 1.00 71.62 81 HIS A CA 1
ATOM 626 C C . HIS A 1 81 ? 3.138 3.918 -23.509 1.00 71.62 81 HIS A C 1
ATOM 628 O O . HIS A 1 81 ? 2.372 4.873 -23.636 1.00 71.62 81 HIS A O 1
ATOM 634 N N . ASP A 1 82 ? 3.250 3.245 -22.359 1.00 71.00 82 ASP A N 1
ATOM 635 C CA . ASP A 1 82 ? 2.468 3.551 -21.150 1.00 71.00 82 ASP A CA 1
ATOM 636 C C . ASP A 1 82 ? 3.237 4.432 -20.159 1.00 71.00 82 ASP A C 1
ATOM 638 O O . ASP A 1 82 ? 2.791 4.710 -19.049 1.00 71.00 82 ASP A O 1
ATOM 642 N N . ARG A 1 83 ? 4.412 4.909 -20.570 1.00 77.25 83 ARG A N 1
ATOM 643 C CA . ARG A 1 83 ? 5.283 5.737 -19.748 1.00 77.25 83 ARG A CA 1
ATOM 644 C C . ARG A 1 83 ? 5.324 7.097 -20.406 1.00 77.25 83 ARG A C 1
ATOM 646 O O . ARG A 1 83 ? 5.888 7.221 -21.487 1.00 77.25 83 ARG A O 1
ATOM 653 N N . PRO A 1 84 ? 4.691 8.121 -19.829 1.00 74.94 84 PRO A N 1
ATOM 654 C CA . PRO A 1 84 ? 4.876 9.446 -20.361 1.00 74.94 84 PRO A CA 1
ATOM 655 C C . PRO A 1 84 ? 6.331 9.844 -20.087 1.00 74.94 84 PRO A C 1
ATOM 657 O O . PRO A 1 84 ? 6.946 9.392 -19.117 1.00 74.94 84 PRO A O 1
ATOM 660 N N . PRO A 1 85 ? 6.933 10.656 -20.952 1.00 75.12 85 PRO A N 1
ATOM 661 C CA . PRO A 1 85 ? 8.270 11.162 -20.706 1.00 75.12 85 PRO A CA 1
ATOM 662 C C . PRO A 1 85 ? 8.270 12.267 -19.650 1.00 75.12 85 PRO A C 1
ATOM 664 O O . PRO A 1 85 ? 9.344 12.652 -19.199 1.00 75.12 85 PRO A O 1
ATOM 667 N N . ILE A 1 86 ? 7.097 12.793 -19.287 1.00 79.94 86 ILE A N 1
ATOM 668 C CA . ILE A 1 86 ? 6.922 13.796 -18.249 1.00 79.94 86 ILE A CA 1
ATOM 669 C C . ILE A 1 86 ? 5.891 13.292 -17.245 1.00 79.94 86 ILE A C 1
ATOM 671 O O . ILE A 1 86 ? 4.808 12.826 -17.600 1.00 79.94 86 ILE A O 1
ATOM 675 N N . ARG A 1 87 ? 6.235 13.427 -15.973 1.00 79.81 87 ARG A N 1
ATOM 676 C CA . ARG A 1 87 ? 5.339 13.294 -14.843 1.00 79.81 87 ARG A CA 1
ATOM 677 C C . ARG A 1 87 ? 4.574 14.591 -14.692 1.00 79.81 87 ARG A C 1
ATOM 679 O O . ARG A 1 87 ? 5.127 15.635 -14.362 1.00 79.81 87 ARG A O 1
ATOM 686 N N . GLN A 1 88 ? 3.292 14.516 -15.003 1.00 68.69 88 GLN A N 1
ATOM 687 C CA . GLN A 1 88 ? 2.318 15.550 -14.699 1.00 68.69 88 GLN A CA 1
ATOM 688 C C . GLN A 1 88 ? 1.275 14.903 -13.799 1.00 68.69 88 GLN A C 1
ATOM 690 O O . GLN A 1 88 ? 0.698 13.904 -14.228 1.00 68.69 88 GLN A O 1
ATOM 695 N N . PRO A 1 89 ? 0.980 15.432 -12.599 1.00 61.03 89 PRO A N 1
ATOM 696 C CA . PRO A 1 89 ? -0.033 14.853 -11.714 1.00 61.03 89 PRO A CA 1
ATOM 697 C C . PRO A 1 89 ? -1.373 14.593 -12.416 1.00 61.03 89 PRO A C 1
ATOM 699 O O . PRO A 1 89 ? -1.995 13.559 -12.200 1.00 61.03 89 PRO A O 1
ATOM 702 N N . ALA A 1 90 ? -1.766 15.458 -13.356 1.00 56.94 90 ALA A N 1
ATOM 703 C CA . ALA A 1 90 ? -2.990 15.299 -14.147 1.00 56.94 90 ALA A CA 1
ATOM 704 C C . ALA A 1 90 ? -2.966 14.105 -15.133 1.00 56.94 90 ALA A C 1
ATOM 706 O O . ALA A 1 90 ? -4.003 13.700 -15.649 1.00 56.94 90 ALA A O 1
ATOM 707 N N . LEU A 1 91 ? -1.787 13.541 -15.409 1.00 62.94 91 LEU A N 1
ATOM 708 C CA . LEU A 1 91 ? -1.587 12.348 -16.234 1.00 62.94 91 LEU A CA 1
ATOM 709 C C . LEU A 1 91 ? -1.458 11.059 -15.407 1.00 62.94 91 LEU A C 1
ATOM 711 O O . LEU A 1 91 ? -1.443 9.977 -15.996 1.00 62.94 91 LEU A O 1
ATOM 715 N N . SER A 1 92 ? -1.384 11.162 -14.076 1.00 58.69 92 SER A N 1
ATOM 716 C CA . SER A 1 92 ? -1.221 10.017 -13.165 1.00 58.69 92 SER A CA 1
ATOM 717 C C . SER A 1 92 ? -2.353 8.992 -13.283 1.00 58.69 92 SER A C 1
ATOM 719 O O . SER A 1 92 ? -2.119 7.793 -13.182 1.00 58.69 92 SER A O 1
ATOM 721 N N . GLU A 1 93 ? -3.573 9.451 -13.571 1.00 55.69 93 GLU A N 1
ATOM 722 C CA . GLU A 1 93 ? -4.760 8.598 -13.696 1.00 55.69 93 GLU A CA 1
ATOM 723 C C . GLU A 1 93 ? -4.802 7.807 -15.018 1.00 55.69 93 GLU A C 1
ATOM 725 O O . GLU A 1 93 ? -5.549 6.839 -15.142 1.00 55.69 93 GLU A O 1
ATOM 730 N N . VAL A 1 94 ? -4.009 8.199 -16.023 1.00 57.28 94 VAL A N 1
ATOM 731 C CA . VAL A 1 94 ? -4.031 7.608 -17.379 1.00 57.28 94 VAL A CA 1
ATOM 732 C C . VAL A 1 94 ? -2.707 6.953 -17.782 1.00 57.28 94 VAL A C 1
ATOM 734 O O . VAL A 1 94 ? -2.526 6.604 -18.956 1.00 57.28 94 VAL A O 1
ATOM 737 N N . HIS A 1 95 ? -1.773 6.825 -16.838 1.00 66.62 95 HIS A N 1
ATOM 738 C CA . HIS A 1 95 ? -0.450 6.249 -17.049 1.00 66.62 95 HIS A CA 1
ATOM 739 C C . HIS A 1 95 ? 0.003 5.407 -15.862 1.00 66.62 95 HIS A C 1
ATOM 741 O O . HIS A 1 95 ? -0.222 5.751 -14.706 1.00 66.62 95 HIS A O 1
ATOM 747 N N . LYS A 1 96 ? 0.734 4.329 -16.155 1.00 71.06 96 LYS A N 1
ATOM 748 C CA . LYS A 1 96 ? 1.373 3.505 -15.126 1.00 71.06 96 LYS A CA 1
ATOM 749 C C . LYS A 1 96 ? 2.791 3.987 -14.880 1.00 71.06 96 LYS A C 1
ATOM 751 O O . LYS A 1 96 ? 3.738 3.592 -15.564 1.00 71.06 96 LYS A O 1
ATOM 756 N N . TRP A 1 97 ? 2.936 4.850 -13.887 1.00 80.38 97 TRP A N 1
ATOM 757 C CA . TRP A 1 97 ? 4.250 5.261 -13.421 1.00 80.38 97 TRP A CA 1
ATOM 758 C C . TRP A 1 97 ? 4.913 4.158 -12.602 1.00 80.38 97 TRP A C 1
ATOM 760 O O . TRP A 1 97 ? 4.273 3.461 -11.817 1.00 80.38 97 TRP A O 1
ATOM 770 N N . GLN A 1 98 ? 6.218 3.998 -12.807 1.00 86.12 98 GLN A N 1
ATOM 771 C CA . GLN A 1 98 ? 7.053 3.189 -11.929 1.00 86.12 98 GLN A CA 1
ATOM 772 C C . GLN A 1 98 ? 7.625 4.095 -10.855 1.00 86.12 98 GLN A C 1
ATOM 774 O O . GLN A 1 98 ? 8.150 5.156 -11.181 1.00 86.12 98 GLN A O 1
ATOM 779 N N . TYR A 1 99 ? 7.543 3.669 -9.606 1.00 86.00 99 TYR A N 1
ATOM 780 C CA . TYR A 1 99 ? 8.072 4.413 -8.473 1.00 86.00 99 TYR A CA 1
ATOM 781 C C . TYR A 1 99 ? 9.189 3.644 -7.774 1.00 86.00 99 TYR A C 1
ATOM 783 O O . TYR A 1 99 ? 9.308 2.423 -7.917 1.00 86.00 99 TYR A O 1
ATOM 791 N N . GLY A 1 100 ? 10.023 4.374 -7.036 1.00 87.00 100 GLY A N 1
ATOM 792 C CA . GLY A 1 100 ? 11.125 3.825 -6.252 1.00 87.00 100 GLY A CA 1
ATOM 793 C C . GLY A 1 100 ? 12.452 3.803 -7.009 1.00 87.00 100 GLY A C 1
ATOM 794 O O . GLY A 1 100 ? 12.633 4.461 -8.033 1.00 87.00 100 GLY A O 1
ATOM 795 N N . VAL A 1 101 ? 13.426 3.055 -6.493 1.00 89.94 101 VAL A N 1
ATOM 796 C CA . VAL A 1 101 ? 14.801 3.067 -7.024 1.00 89.94 101 VAL A CA 1
ATOM 797 C C . VAL A 1 101 ? 14.975 2.282 -8.326 1.00 89.94 101 VAL A C 1
ATOM 799 O O . VAL A 1 101 ? 15.912 2.533 -9.074 1.00 89.94 101 VAL A O 1
ATOM 802 N N . GLY A 1 102 ? 14.101 1.320 -8.613 1.00 92.44 102 GLY A N 1
ATOM 803 C CA . GLY A 1 102 ? 14.199 0.495 -9.811 1.00 92.44 102 GLY A CA 1
ATOM 804 C C . GLY A 1 102 ? 13.359 1.025 -10.967 1.00 92.44 102 GLY A C 1
ATOM 805 O O . GLY A 1 102 ? 12.258 1.542 -10.770 1.00 92.44 102 GLY A O 1
ATOM 806 N N . ARG A 1 103 ? 13.856 0.856 -12.194 1.00 94.50 103 ARG A N 1
ATOM 807 C CA . ARG A 1 103 ? 13.043 0.937 -13.416 1.00 94.50 103 ARG A CA 1
ATOM 808 C C . ARG A 1 103 ? 13.308 -0.276 -14.278 1.00 94.50 103 ARG A C 1
ATOM 810 O O . ARG A 1 103 ? 14.421 -0.786 -14.292 1.00 94.50 103 ARG A O 1
ATOM 817 N N . TRP A 1 104 ? 12.337 -0.703 -15.064 1.00 94.75 104 TRP A N 1
ATOM 818 C CA . TRP A 1 104 ? 12.583 -1.703 -16.099 1.00 94.75 104 TRP A CA 1
ATOM 819 C C . TRP A 1 104 ? 11.918 -1.321 -17.407 1.00 94.75 104 TRP A C 1
ATOM 821 O O . TRP A 1 104 ? 10.906 -0.642 -17.360 1.00 94.75 104 TRP A O 1
ATOM 831 N N . ALA A 1 105 ? 12.423 -1.744 -18.565 1.00 92.94 105 ALA A N 1
ATOM 832 C CA . ALA A 1 105 ? 11.784 -1.602 -19.878 1.00 92.94 105 ALA A CA 1
ATOM 833 C C . ALA A 1 105 ? 11.880 -2.914 -20.668 1.00 92.94 105 ALA A C 1
ATOM 835 O O . ALA A 1 105 ? 12.951 -3.511 -20.738 1.00 92.94 105 ALA A O 1
ATOM 836 N N . GLY A 1 106 ? 10.761 -3.357 -21.245 1.00 89.94 106 GLY A N 1
ATOM 837 C CA . GLY A 1 106 ? 10.708 -4.545 -22.098 1.00 89.94 106 GLY A CA 1
ATOM 838 C C . GLY A 1 106 ? 10.908 -4.167 -23.562 1.00 89.94 106 GLY A C 1
ATOM 839 O O . GLY A 1 106 ? 10.274 -3.229 -24.048 1.00 89.94 106 GLY A O 1
ATOM 840 N N . LEU A 1 107 ? 11.783 -4.886 -24.255 1.00 88.88 107 LEU A N 1
ATOM 841 C CA . LEU A 1 107 ? 12.103 -4.688 -25.666 1.00 88.88 107 LEU A CA 1
ATOM 842 C C . LEU A 1 107 ? 11.994 -6.026 -26.407 1.00 88.88 107 LEU A C 1
ATOM 844 O O . LEU A 1 107 ? 12.317 -7.047 -25.814 1.00 88.88 107 LEU A O 1
ATOM 848 N N . PRO A 1 108 ? 11.574 -6.063 -27.682 1.00 85.25 108 PRO A N 1
ATOM 849 C CA . PRO A 1 108 ? 11.606 -7.292 -28.472 1.00 85.25 108 PRO A CA 1
ATOM 850 C C . PRO A 1 108 ? 13.022 -7.878 -28.513 1.00 85.25 108 PRO A C 1
ATOM 852 O O . PRO A 1 108 ? 13.985 -7.142 -28.746 1.00 85.25 108 PRO A O 1
ATOM 855 N N . GLY A 1 109 ? 13.135 -9.184 -28.274 1.00 85.19 109 GLY A N 1
ATOM 856 C CA . GLY A 1 109 ? 14.407 -9.902 -28.300 1.00 85.19 109 GLY A CA 1
ATOM 857 C C . GLY A 1 109 ? 14.927 -10.152 -29.720 1.00 85.19 109 GLY A C 1
ATOM 858 O O . GLY A 1 109 ? 14.369 -9.689 -30.718 1.00 85.19 109 GLY A O 1
ATOM 859 N N . GLU A 1 110 ? 16.020 -10.916 -29.827 1.00 84.12 110 GLU A N 1
ATOM 860 C CA . GLU A 1 110 ? 16.514 -11.381 -31.134 1.00 84.12 110 GLU A CA 1
ATOM 861 C C . GLU A 1 110 ? 15.512 -12.312 -31.829 1.00 84.12 110 GLU A C 1
ATOM 863 O O . GLU A 1 110 ? 15.364 -12.254 -33.053 1.00 84.12 110 GLU A O 1
ATOM 868 N N . ASP A 1 111 ? 14.835 -13.149 -31.041 1.00 83.06 111 ASP A N 1
ATOM 869 C CA . ASP A 1 111 ? 13.666 -13.901 -31.473 1.00 83.06 111 ASP A CA 1
ATOM 870 C C . ASP A 1 111 ? 12.425 -13.001 -31.327 1.00 83.06 111 ASP A C 1
ATOM 872 O O . ASP A 1 111 ? 12.140 -12.563 -30.205 1.00 83.06 111 ASP A O 1
ATOM 876 N N . PRO A 1 112 ? 11.685 -12.723 -32.421 1.00 75.12 112 PRO A N 1
ATOM 877 C CA . PRO A 1 112 ? 10.454 -11.939 -32.382 1.00 75.12 112 PRO A CA 1
ATOM 878 C C . PRO A 1 112 ? 9.440 -12.441 -31.353 1.00 75.12 112 PRO A C 1
ATOM 880 O O . PRO A 1 112 ? 8.679 -11.628 -30.832 1.00 75.12 112 PRO A O 1
ATOM 883 N N . ASP A 1 113 ? 9.454 -13.739 -31.037 1.00 79.69 113 ASP A N 1
ATOM 884 C CA . ASP A 1 113 ? 8.564 -14.393 -30.071 1.00 79.69 113 ASP A CA 1
ATOM 885 C C . ASP A 1 113 ? 8.958 -14.175 -28.605 1.00 79.69 113 ASP A C 1
ATOM 887 O O . ASP A 1 113 ? 8.296 -14.664 -27.691 1.00 79.69 113 ASP A O 1
ATOM 891 N N . THR A 1 114 ? 10.011 -13.393 -28.363 1.00 86.50 114 THR A N 1
ATOM 892 C CA . THR A 1 114 ? 10.558 -13.156 -27.029 1.00 86.50 114 THR A CA 1
ATOM 893 C C . THR A 1 114 ? 10.768 -11.677 -26.729 1.00 86.50 114 THR A C 1
ATOM 895 O O . THR A 1 114 ? 10.807 -10.821 -27.616 1.00 86.50 114 THR A O 1
ATOM 898 N N . MET A 1 115 ? 10.935 -11.379 -25.444 1.00 88.88 115 MET A N 1
ATOM 899 C CA . MET A 1 115 ? 11.235 -10.048 -24.936 1.00 88.88 115 MET A CA 1
ATOM 900 C C . MET A 1 115 ? 12.526 -10.076 -24.121 1.00 88.88 115 MET A C 1
ATOM 902 O O . MET A 1 115 ? 12.722 -10.940 -23.266 1.00 88.88 115 MET A O 1
ATOM 906 N N . ASP A 1 116 ? 13.373 -9.090 -24.358 1.00 93.81 116 ASP A N 1
ATOM 907 C CA . ASP A 1 116 ? 14.503 -8.731 -23.522 1.00 93.81 116 ASP A CA 1
ATOM 908 C C . ASP A 1 116 ? 14.063 -7.701 -22.471 1.00 93.81 116 ASP A C 1
ATOM 910 O O . ASP A 1 116 ? 13.216 -6.837 -22.720 1.00 93.81 116 ASP A O 1
ATOM 914 N N . LEU A 1 117 ? 14.661 -7.766 -21.285 1.00 95.38 117 LEU A N 1
ATOM 915 C CA . LEU A 1 117 ? 14.356 -6.893 -20.158 1.00 95.38 117 LEU A CA 1
ATOM 916 C C . LEU A 1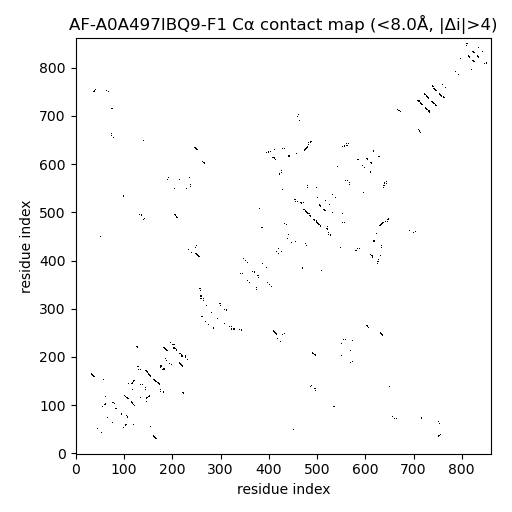 117 ? 15.558 -6.013 -19.817 1.00 95.38 117 LEU A C 1
ATOM 918 O O . LEU A 1 117 ? 16.624 -6.508 -19.468 1.00 95.38 117 LEU A O 1
ATOM 922 N N . TYR A 1 118 ? 15.387 -4.699 -19.863 1.00 96.50 118 TYR A N 1
ATOM 923 C CA . TYR A 1 118 ? 16.383 -3.745 -19.382 1.00 96.50 118 TYR A CA 1
ATOM 924 C C . TYR A 1 118 ? 15.997 -3.303 -17.982 1.00 96.50 118 TYR A C 1
ATOM 926 O O . TYR A 1 118 ? 14.951 -2.683 -17.825 1.00 96.50 118 TYR A O 1
ATOM 934 N N . CYS A 1 119 ? 16.827 -3.591 -16.986 1.00 97.44 119 CYS A N 1
ATOM 935 C CA . CYS A 1 119 ? 16.607 -3.209 -15.595 1.00 97.44 119 CYS A CA 1
ATOM 936 C C . CYS A 1 119 ? 17.611 -2.136 -15.181 1.00 97.44 119 CYS A C 1
ATOM 938 O O . CYS A 1 119 ? 18.814 -2.308 -15.348 1.00 97.44 119 CYS A O 1
ATOM 940 N N . PHE A 1 120 ? 17.118 -1.053 -14.602 1.00 97.56 120 PHE A N 1
ATOM 941 C CA . PHE A 1 120 ? 17.879 0.106 -14.173 1.00 97.56 120 PHE A CA 1
ATOM 942 C C . PHE A 1 120 ? 17.862 0.168 -12.651 1.00 97.56 120 PHE A C 1
ATOM 944 O O . PHE A 1 120 ? 16.789 0.240 -12.050 1.00 97.56 120 PHE A O 1
ATOM 951 N N . LEU A 1 121 ? 19.044 0.161 -12.040 1.00 97.12 121 LEU A N 1
ATOM 952 C CA . LEU A 1 121 ? 19.219 0.294 -10.595 1.00 97.12 121 LEU A CA 1
ATOM 953 C C . LEU A 1 121 ? 20.276 1.357 -10.274 1.00 97.12 121 LEU A C 1
ATOM 955 O O . LEU A 1 121 ? 21.201 1.556 -11.068 1.00 97.12 121 LEU A O 1
ATOM 959 N N . PRO A 1 122 ? 20.203 2.023 -9.109 1.00 96.81 122 PRO A N 1
ATOM 960 C CA . PRO A 1 122 ? 21.271 2.898 -8.665 1.00 96.81 122 PRO A CA 1
ATOM 961 C C . PRO A 1 122 ? 22.592 2.135 -8.574 1.00 96.81 122 PRO A C 1
ATOM 963 O O . PRO A 1 122 ? 22.651 0.966 -8.189 1.00 96.81 122 PRO A O 1
ATOM 966 N N . ARG A 1 123 ? 23.689 2.810 -8.897 1.00 95.75 123 ARG A N 1
ATOM 967 C CA . ARG A 1 123 ? 25.028 2.251 -8.762 1.00 95.75 123 ARG A CA 1
ATOM 968 C C . ARG A 1 123 ? 25.286 1.878 -7.301 1.00 95.75 123 ARG A C 1
ATOM 970 O O . ARG A 1 123 ? 25.283 2.748 -6.436 1.00 95.75 123 ARG A O 1
ATOM 977 N N . GLY A 1 124 ? 25.603 0.607 -7.067 1.00 93.50 124 GLY A N 1
ATOM 978 C CA . GLY A 1 124 ? 25.860 0.060 -5.732 1.00 93.50 124 GLY A CA 1
ATOM 979 C C . GLY A 1 124 ? 24.635 -0.552 -5.052 1.00 93.50 124 GLY A C 1
ATOM 980 O O . GLY A 1 124 ? 24.787 -1.077 -3.957 1.00 93.50 124 GLY A O 1
ATOM 981 N N . ALA A 1 125 ? 23.458 -0.518 -5.687 1.00 93.81 125 ALA A N 1
ATOM 982 C CA . ALA A 1 125 ? 22.297 -1.267 -5.220 1.00 93.81 125 ALA A CA 1
ATOM 983 C C . ALA A 1 125 ? 22.557 -2.785 -5.270 1.00 93.81 125 ALA A C 1
ATOM 985 O O . ALA A 1 125 ? 23.274 -3.263 -6.155 1.00 93.81 125 ALA A O 1
ATOM 986 N N . ASP A 1 126 ? 21.958 -3.532 -4.339 1.00 94.69 126 ASP A N 1
ATOM 987 C CA . ASP A 1 126 ? 22.009 -4.998 -4.329 1.00 94.69 126 ASP A CA 1
ATOM 988 C C . ASP A 1 126 ? 21.326 -5.557 -5.593 1.00 94.69 126 ASP A C 1
ATOM 990 O O . ASP A 1 126 ? 20.222 -5.146 -5.965 1.00 94.69 126 ASP A O 1
ATOM 994 N N . GLU A 1 127 ? 21.988 -6.498 -6.271 1.00 95.00 127 GLU A N 1
ATOM 995 C CA . GLU A 1 127 ? 21.499 -7.091 -7.520 1.00 95.00 127 GLU A CA 1
ATOM 996 C C . GLU A 1 127 ? 20.201 -7.893 -7.336 1.00 95.00 127 GLU A C 1
ATOM 998 O O . GLU A 1 127 ? 19.448 -8.066 -8.296 1.00 95.00 127 GLU A O 1
ATOM 1003 N N . ARG A 1 128 ? 19.875 -8.332 -6.112 1.00 95.38 128 ARG A N 1
ATOM 1004 C CA . ARG A 1 128 ? 18.594 -8.984 -5.793 1.00 95.38 128 ARG A CA 1
ATOM 1005 C C . ARG A 1 128 ? 17.389 -8.090 -6.086 1.00 95.38 128 ARG A C 1
ATOM 1007 O O . ARG A 1 128 ? 16.319 -8.613 -6.393 1.00 95.38 128 ARG A O 1
ATOM 1014 N N . LEU A 1 129 ? 17.559 -6.764 -6.121 1.00 94.81 129 LEU A N 1
ATOM 1015 C CA . LEU A 1 129 ? 16.505 -5.822 -6.526 1.00 94.81 129 LEU A CA 1
ATOM 1016 C C . LEU A 1 129 ? 16.121 -5.925 -8.015 1.00 94.81 129 LEU A C 1
ATOM 1018 O O . LEU A 1 129 ? 15.093 -5.384 -8.421 1.00 94.81 129 LEU A O 1
ATOM 1022 N N . LEU A 1 130 ? 16.883 -6.659 -8.834 1.00 96.62 130 LEU A N 1
ATOM 1023 C CA . LEU A 1 130 ? 16.464 -7.027 -10.191 1.00 96.62 130 LEU A CA 1
ATOM 1024 C C . LEU A 1 130 ? 15.282 -8.011 -10.186 1.00 96.62 130 LEU A C 1
ATOM 1026 O O . LEU A 1 130 ? 14.503 -8.024 -11.139 1.00 96.62 130 LEU A O 1
ATOM 1030 N N . GLY A 1 131 ? 15.137 -8.812 -9.124 1.00 95.81 131 GLY A N 1
ATOM 1031 C CA . GLY A 1 131 ? 14.070 -9.801 -8.965 1.00 95.81 131 GLY A CA 1
ATOM 1032 C C . GLY A 1 131 ? 12.672 -9.181 -9.026 1.00 95.81 131 GLY A C 1
ATOM 1033 O O . GLY A 1 131 ? 11.934 -9.507 -9.953 1.00 95.81 131 GLY A O 1
ATOM 1034 N N . PRO A 1 132 ? 12.325 -8.231 -8.136 1.00 94.56 132 PRO A N 1
ATOM 1035 C CA . PRO A 1 132 ? 11.025 -7.555 -8.159 1.00 94.56 132 PRO A CA 1
ATOM 1036 C C . PRO A 1 132 ? 10.678 -6.893 -9.501 1.00 94.56 132 PRO A C 1
ATOM 1038 O O . PRO A 1 132 ? 9.530 -6.951 -9.938 1.00 94.56 132 PRO A O 1
ATOM 1041 N N . LEU A 1 133 ? 11.662 -6.306 -10.197 1.00 95.50 133 LEU A N 1
ATOM 1042 C CA . LEU A 1 133 ? 11.458 -5.725 -11.533 1.00 95.50 133 LEU A CA 1
ATOM 1043 C C . LEU A 1 133 ? 11.089 -6.795 -12.570 1.00 95.50 133 LEU A C 1
ATOM 1045 O O . LEU A 1 133 ? 10.236 -6.579 -13.431 1.00 95.50 133 LEU A O 1
ATOM 1049 N N . ALA A 1 134 ? 11.716 -7.963 -12.476 1.00 96.00 134 ALA A N 1
ATOM 1050 C CA . ALA A 1 134 ? 11.431 -9.097 -13.339 1.00 96.00 134 ALA A CA 1
ATOM 1051 C C . ALA A 1 134 ? 10.104 -9.779 -13.009 1.00 96.00 134 ALA A C 1
ATOM 1053 O O . ALA A 1 134 ? 9.416 -10.239 -13.918 1.00 96.00 134 ALA A O 1
ATOM 1054 N N . ASP A 1 135 ? 9.730 -9.832 -11.731 1.00 95.81 135 ASP A N 1
ATOM 1055 C CA . ASP A 1 135 ? 8.430 -10.337 -11.299 1.00 95.81 135 ASP A CA 1
ATOM 1056 C C . ASP A 1 135 ? 7.308 -9.440 -11.830 1.00 95.81 135 ASP A C 1
ATOM 1058 O O . ASP A 1 135 ? 6.322 -9.947 -12.363 1.00 95.81 135 ASP A O 1
ATOM 1062 N N . ASP A 1 136 ? 7.496 -8.117 -11.794 1.00 92.25 136 ASP A N 1
ATOM 1063 C CA . ASP A 1 136 ? 6.566 -7.151 -12.379 1.00 92.25 136 ASP A CA 1
ATOM 1064 C C . ASP A 1 136 ? 6.460 -7.286 -13.908 1.00 92.25 136 ASP A C 1
ATOM 1066 O O . ASP A 1 136 ? 5.359 -7.306 -14.467 1.00 92.25 136 ASP A O 1
ATOM 1070 N N . PHE A 1 137 ? 7.595 -7.476 -14.591 1.00 92.06 137 PHE A N 1
ATOM 1071 C CA . PHE A 1 137 ? 7.619 -7.787 -16.019 1.00 92.06 137 PHE A CA 1
ATOM 1072 C C . PHE A 1 137 ? 6.880 -9.098 -16.336 1.00 92.06 137 PHE A C 1
ATOM 1074 O O . PHE A 1 137 ? 6.026 -9.119 -17.228 1.00 92.06 137 PHE A O 1
ATOM 1081 N N . ARG A 1 138 ? 7.163 -10.185 -15.603 1.00 92.62 138 ARG A N 1
ATOM 1082 C CA . ARG A 1 138 ? 6.519 -11.498 -15.787 1.00 92.62 138 ARG A CA 1
ATOM 1083 C C . ARG A 1 138 ? 5.022 -11.406 -15.530 1.00 92.62 138 ARG A C 1
ATOM 1085 O O . ARG A 1 138 ? 4.244 -11.976 -16.281 1.00 92.62 138 ARG A O 1
ATOM 1092 N N . ARG A 1 139 ? 4.609 -10.650 -14.515 1.00 91.12 139 ARG A N 1
ATOM 1093 C CA . ARG A 1 139 ? 3.203 -10.375 -14.211 1.00 91.12 139 ARG A CA 1
ATOM 1094 C C . ARG A 1 139 ? 2.499 -9.705 -15.386 1.00 91.12 139 ARG A C 1
ATOM 1096 O O . ARG A 1 139 ? 1.433 -10.158 -15.779 1.00 91.12 139 ARG A O 1
ATOM 1103 N N . LEU A 1 140 ? 3.082 -8.656 -15.966 1.00 84.94 140 LEU A N 1
ATOM 1104 C CA . LEU A 1 140 ? 2.454 -7.916 -17.068 1.00 84.94 140 LEU A CA 1
ATOM 1105 C C . LEU A 1 140 ? 2.489 -8.641 -18.416 1.00 84.94 140 LEU A C 1
ATOM 1107 O O . LEU A 1 140 ? 1.572 -8.456 -19.210 1.00 84.94 140 LEU A O 1
ATOM 1111 N N . SER A 1 141 ? 3.541 -9.414 -18.685 1.00 83.88 141 SER A N 1
ATOM 1112 C CA . SER A 1 141 ? 3.763 -10.064 -19.985 1.00 83.88 141 SER A CA 1
ATOM 1113 C C . SER A 1 141 ? 3.396 -11.547 -20.018 1.00 83.88 141 SER A C 1
ATOM 1115 O O . SER A 1 141 ? 3.264 -12.110 -21.099 1.00 83.88 141 SER A O 1
ATOM 1117 N N . GLY A 1 142 ? 3.286 -12.198 -18.857 1.00 85.81 142 GLY A N 1
ATOM 1118 C CA . GLY A 1 142 ? 3.184 -13.654 -18.738 1.00 85.81 142 GLY A CA 1
ATOM 1119 C C . GLY A 1 142 ? 4.454 -14.395 -19.153 1.00 85.81 142 GLY A C 1
ATOM 1120 O O . GLY A 1 142 ? 4.435 -15.614 -19.247 1.00 85.81 142 GLY A O 1
ATOM 1121 N N . GLN A 1 143 ? 5.558 -13.699 -19.430 1.00 87.06 143 GLN A N 1
ATOM 1122 C CA . GLN A 1 143 ? 6.769 -14.303 -19.977 1.00 87.06 143 GLN A CA 1
ATOM 1123 C C . GLN A 1 143 ? 7.957 -14.123 -19.035 1.00 87.06 143 GLN A C 1
ATOM 1125 O O . GLN A 1 143 ? 8.105 -13.112 -18.349 1.00 87.06 143 GLN A O 1
ATOM 1130 N N . ILE A 1 144 ? 8.848 -15.112 -19.040 1.00 93.56 144 ILE A N 1
ATOM 1131 C CA . ILE A 1 144 ? 10.214 -14.929 -18.551 1.00 93.56 144 ILE A CA 1
ATOM 1132 C C . ILE A 1 144 ? 10.991 -14.249 -19.685 1.00 93.56 144 ILE A C 1
ATOM 1134 O O . ILE A 1 144 ? 10.914 -14.728 -20.819 1.00 93.56 144 ILE A O 1
ATOM 1138 N N . PRO A 1 145 ? 11.729 -13.157 -19.423 1.00 94.81 145 PRO A N 1
ATOM 1139 C CA . PRO A 1 145 ? 12.493 -12.502 -20.473 1.00 94.81 145 PRO A CA 1
ATOM 1140 C C . PRO A 1 145 ? 13.560 -13.450 -21.035 1.00 94.81 145 PRO A C 1
ATOM 1142 O O . PRO A 1 145 ? 14.153 -14.241 -20.301 1.00 94.81 145 PRO A O 1
ATOM 1145 N N . ALA A 1 146 ? 13.832 -13.369 -22.336 1.00 95.50 146 ALA A N 1
ATOM 1146 C CA . ALA A 1 146 ? 14.888 -14.163 -22.960 1.00 95.50 146 ALA A CA 1
ATOM 1147 C C . ALA A 1 146 ? 16.260 -13.732 -22.435 1.00 95.50 146 ALA A C 1
ATOM 1149 O O . ALA A 1 146 ? 17.074 -14.565 -22.020 1.00 95.50 146 ALA A O 1
ATOM 1150 N N . LYS A 1 147 ? 16.489 -12.419 -22.379 1.00 96.75 147 LYS A N 1
ATOM 1151 C CA . LYS A 1 147 ? 17.723 -11.825 -21.876 1.00 96.75 147 LYS A CA 1
ATOM 1152 C C . LYS A 1 147 ? 17.441 -10.625 -20.987 1.00 96.75 147 LYS A C 1
ATOM 1154 O O . LYS A 1 147 ? 16.440 -9.935 -21.143 1.00 96.75 147 LYS A O 1
ATOM 1159 N N . VAL A 1 148 ? 18.348 -10.374 -20.056 1.00 97.75 148 VAL A N 1
ATOM 1160 C CA . VAL A 1 148 ? 18.307 -9.246 -19.131 1.00 97.75 148 VAL A CA 1
ATOM 1161 C C . VAL A 1 148 ? 19.540 -8.395 -19.351 1.00 97.75 148 VAL A C 1
ATOM 1163 O O . VAL A 1 148 ? 20.642 -8.925 -19.491 1.00 97.75 148 VAL A O 1
ATOM 1166 N N . TYR A 1 149 ? 19.356 -7.082 -19.352 1.00 96.69 149 TYR A N 1
ATOM 1167 C CA . TYR A 1 149 ? 20.414 -6.085 -19.376 1.00 96.69 149 TYR A CA 1
ATOM 1168 C C . TYR A 1 149 ? 20.337 -5.280 -18.086 1.00 96.69 149 TYR A C 1
ATOM 1170 O O . TYR A 1 149 ? 19.392 -4.520 -17.872 1.00 96.69 149 TYR A O 1
ATOM 1178 N N . TRP A 1 150 ? 21.329 -5.452 -17.219 1.00 96.62 150 TRP A N 1
ATOM 1179 C CA . TRP A 1 150 ? 21.422 -4.693 -15.983 1.00 96.62 150 TRP A CA 1
ATOM 1180 C C . TRP A 1 150 ? 22.176 -3.396 -16.242 1.00 96.62 150 TRP A C 1
ATOM 1182 O O . TRP A 1 150 ? 23.364 -3.398 -16.553 1.00 96.62 150 TRP A O 1
ATOM 1192 N N . VAL A 1 151 ? 21.477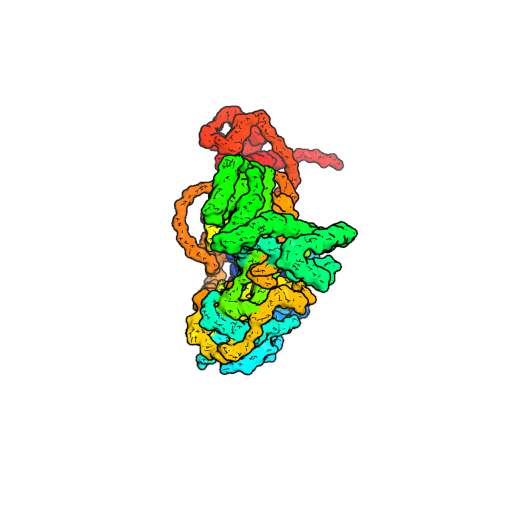 -2.279 -16.101 1.00 97.12 151 VAL A N 1
ATOM 1193 C CA . VAL A 1 151 ? 22.005 -0.927 -16.222 1.00 97.12 151 VAL A CA 1
ATOM 1194 C C . VAL A 1 151 ? 22.127 -0.319 -14.827 1.00 97.12 151 VAL A C 1
ATOM 1196 O O . VAL A 1 151 ? 21.150 -0.241 -14.083 1.00 97.12 151 VAL A O 1
ATOM 1199 N N . ALA A 1 152 ? 23.325 0.130 -14.463 1.00 97.19 152 ALA A N 1
ATOM 1200 C CA . ALA A 1 152 ? 23.523 0.934 -13.265 1.00 97.19 152 ALA A CA 1
ATOM 1201 C C . ALA A 1 152 ? 23.443 2.417 -13.621 1.00 97.19 152 ALA A C 1
ATOM 1203 O O . ALA A 1 152 ? 23.938 2.823 -14.674 1.00 97.19 152 ALA A O 1
ATOM 1204 N N . TYR A 1 153 ? 22.876 3.229 -12.729 1.00 97.50 153 TYR A N 1
ATOM 1205 C CA . TYR A 1 153 ? 22.842 4.678 -12.899 1.00 97.50 153 TYR A CA 1
ATOM 1206 C C . TYR A 1 153 ? 23.261 5.455 -11.650 1.00 97.50 153 TYR A C 1
ATOM 1208 O O . TYR A 1 153 ? 23.178 4.973 -10.521 1.00 97.50 153 TYR A O 1
ATOM 1216 N N . ARG A 1 154 ? 23.701 6.695 -11.844 1.00 97.38 154 ARG A N 1
ATOM 1217 C CA . ARG A 1 154 ? 23.957 7.672 -10.784 1.00 97.38 154 ARG A CA 1
ATOM 1218 C C . ARG A 1 154 ? 23.300 8.991 -11.166 1.00 97.38 154 ARG A C 1
ATOM 1220 O O . ARG A 1 154 ? 23.497 9.464 -12.278 1.00 97.38 154 ARG A O 1
ATOM 1227 N N . LEU A 1 155 ? 22.524 9.564 -10.250 1.00 95.88 155 LEU A N 1
ATOM 1228 C CA . LEU A 1 155 ? 21.918 10.883 -10.428 1.00 95.88 155 LEU A CA 1
ATOM 1229 C C . LEU A 1 155 ? 22.797 11.949 -9.776 1.00 95.88 155 LEU A C 1
ATOM 1231 O O . LEU A 1 155 ? 23.287 11.749 -8.666 1.00 95.88 155 LEU A O 1
ATOM 1235 N N . HIS A 1 156 ? 22.928 13.085 -10.448 1.00 94.25 156 HIS A N 1
ATOM 1236 C CA . HIS A 1 156 ? 23.549 14.303 -9.943 1.00 94.25 156 HIS A CA 1
ATOM 1237 C C . HIS A 1 156 ? 22.477 15.399 -9.963 1.00 94.25 156 HIS A C 1
ATOM 1239 O O . HIS A 1 156 ? 22.380 16.182 -10.907 1.00 94.25 156 HIS A O 1
ATOM 1245 N N . SER A 1 157 ? 21.600 15.395 -8.955 1.00 87.12 157 SER A N 1
ATOM 1246 C CA . SER A 1 157 ? 20.409 16.259 -8.898 1.00 87.12 157 SER A CA 1
ATOM 1247 C C . SER A 1 157 ? 20.734 17.748 -8.968 1.00 87.12 157 SER A C 1
ATOM 1249 O O . SER A 1 157 ? 20.034 18.477 -9.664 1.00 87.12 157 SER A O 1
ATOM 1251 N N . GLU A 1 158 ? 21.813 18.189 -8.320 1.00 88.38 158 GLU A N 1
ATOM 1252 C CA . GLU A 1 158 ? 22.261 19.590 -8.347 1.00 88.38 158 GLU A CA 1
ATOM 1253 C C . GLU A 1 158 ? 22.752 20.032 -9.733 1.00 88.38 158 GLU A C 1
ATOM 1255 O O . GLU A 1 158 ? 22.527 21.166 -10.149 1.00 88.38 158 GLU A O 1
ATOM 1260 N N . GLU A 1 159 ? 23.402 19.129 -10.468 1.00 91.19 159 GLU A N 1
ATOM 1261 C CA . GLU A 1 159 ? 23.951 19.397 -11.802 1.00 91.19 159 GLU A CA 1
ATOM 1262 C C . GLU A 1 159 ? 22.926 19.149 -12.916 1.00 91.19 159 GLU A C 1
ATOM 1264 O O . GLU A 1 159 ? 23.179 19.477 -14.076 1.00 91.19 159 GLU A O 1
ATOM 1269 N N . LEU A 1 160 ? 21.767 18.578 -12.566 1.00 91.50 160 LEU A N 1
ATOM 1270 C CA . LEU A 1 160 ? 20.737 18.117 -13.494 1.00 91.50 160 LEU A CA 1
ATOM 1271 C C . LEU A 1 160 ? 21.318 17.175 -14.558 1.00 91.50 160 LEU A C 1
ATOM 1273 O O . LEU A 1 160 ? 20.998 17.258 -15.747 1.00 91.50 160 LEU A O 1
ATOM 1277 N N . THR A 1 161 ? 22.171 16.254 -14.112 1.00 92.50 161 THR A N 1
ATOM 1278 C CA . THR A 1 161 ? 22.787 15.224 -14.951 1.00 92.50 161 THR A CA 1
ATOM 1279 C C . THR A 1 161 ? 22.626 13.833 -14.342 1.00 92.50 161 THR A C 1
ATOM 1281 O O . THR A 1 161 ? 22.273 13.658 -13.171 1.00 92.50 161 THR A O 1
ATOM 1284 N N . ALA A 1 162 ? 22.864 12.812 -15.159 1.00 96.12 162 ALA A N 1
ATOM 1285 C CA . ALA A 1 162 ? 22.994 11.435 -14.719 1.00 96.12 162 ALA A CA 1
ATOM 1286 C C . ALA A 1 162 ? 24.027 10.677 -15.554 1.00 96.12 162 ALA A C 1
ATOM 1288 O O . ALA A 1 162 ? 24.238 10.969 -16.730 1.00 96.12 162 ALA A O 1
ATOM 1289 N N . GLU A 1 163 ? 24.618 9.658 -14.946 1.00 96.44 163 GLU A N 1
ATOM 1290 C CA . GLU A 1 163 ? 25.457 8.666 -15.612 1.00 96.44 163 GLU A CA 1
ATOM 1291 C C . GLU A 1 163 ? 24.704 7.336 -15.642 1.00 96.44 163 GLU A C 1
ATOM 1293 O O . GLU A 1 163 ? 24.150 6.929 -14.621 1.00 96.44 163 GLU A O 1
ATOM 1298 N N . ALA A 1 164 ? 24.706 6.633 -16.772 1.00 96.25 164 ALA A N 1
ATOM 1299 C CA . ALA A 1 164 ? 24.154 5.285 -16.885 1.00 96.25 164 ALA A CA 1
ATOM 1300 C C . ALA A 1 164 ? 25.078 4.380 -17.705 1.00 96.25 164 ALA A C 1
ATOM 1302 O O . ALA A 1 164 ? 25.624 4.805 -18.719 1.00 96.25 164 ALA A O 1
ATOM 1303 N N . PHE A 1 165 ? 25.265 3.131 -17.289 1.00 94.38 165 PHE A N 1
ATOM 1304 C CA . PHE A 1 165 ? 26.125 2.178 -17.996 1.00 94.38 165 PHE A CA 1
ATOM 1305 C C . PHE A 1 165 ? 25.637 0.742 -17.814 1.00 94.38 165 PHE A C 1
ATOM 1307 O O . PHE A 1 165 ? 25.067 0.386 -16.781 1.00 94.38 165 PHE A O 1
ATOM 1314 N N . LEU A 1 166 ? 25.870 -0.090 -18.829 1.00 95.12 166 LEU A N 1
ATOM 1315 C CA . LEU A 1 166 ? 25.561 -1.516 -18.776 1.00 95.12 166 LEU A CA 1
ATOM 1316 C C . LEU A 1 166 ? 26.557 -2.221 -17.847 1.00 95.12 166 LEU A C 1
ATOM 1318 O O . LEU A 1 166 ? 27.757 -2.198 -18.101 1.00 95.12 166 LEU A O 1
ATOM 1322 N N . VAL A 1 167 ? 26.057 -2.848 -16.787 1.00 95.06 167 VAL A N 1
ATOM 1323 C CA . VAL A 1 167 ? 26.846 -3.629 -15.825 1.00 95.06 167 VAL A CA 1
ATOM 1324 C C . VAL A 1 167 ? 27.069 -5.041 -16.345 1.00 95.06 167 VAL A C 1
ATOM 1326 O O . VAL A 1 167 ? 28.203 -5.510 -16.405 1.00 95.06 167 VAL A O 1
ATOM 1329 N N . ASP A 1 168 ? 25.979 -5.715 -16.712 1.00 94.75 168 ASP A N 1
ATOM 1330 C CA . ASP A 1 168 ? 25.980 -7.120 -17.107 1.00 94.75 168 ASP A CA 1
ATOM 1331 C C . ASP A 1 168 ? 24.806 -7.418 -18.053 1.00 94.75 168 ASP 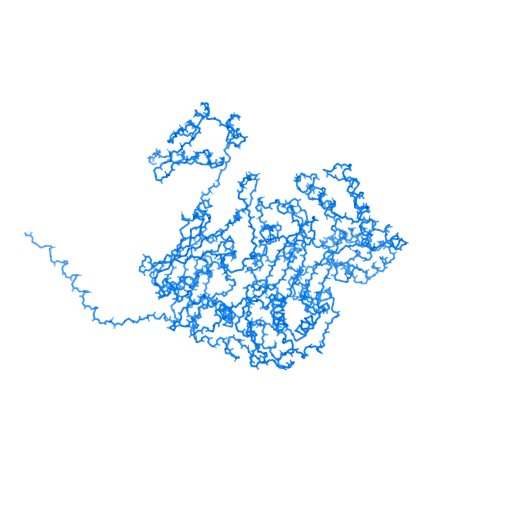A C 1
ATOM 1333 O O . ASP A 1 168 ? 23.824 -6.669 -18.116 1.00 94.75 168 ASP A O 1
ATOM 1337 N N . SER A 1 169 ? 24.896 -8.527 -18.786 1.00 95.38 169 SER A N 1
ATOM 1338 C CA . SER A 1 169 ? 23.762 -9.081 -19.518 1.00 95.38 169 SER A CA 1
ATOM 1339 C C . SER A 1 169 ? 23.765 -10.603 -19.479 1.00 95.38 169 SER A C 1
ATOM 1341 O O . SER A 1 169 ? 24.781 -11.222 -19.799 1.00 95.38 169 SER A O 1
ATOM 1343 N N . PHE A 1 170 ? 22.624 -11.206 -19.165 1.00 97.00 170 PHE A N 1
ATOM 1344 C CA . PHE A 1 170 ? 22.519 -12.643 -18.906 1.00 97.00 170 PHE A CA 1
ATOM 1345 C C . PHE A 1 170 ? 21.133 -13.196 -19.296 1.00 97.00 170 PHE A C 1
ATOM 1347 O O . PHE A 1 170 ? 20.213 -12.410 -19.534 1.00 97.00 170 PHE A O 1
ATOM 1354 N N . PRO A 1 171 ? 20.955 -14.527 -19.428 1.00 97.44 171 PRO A N 1
ATOM 1355 C CA . PRO A 1 171 ? 19.659 -15.123 -19.759 1.00 97.44 171 PRO A CA 1
ATOM 1356 C C . PRO A 1 171 ? 18.612 -14.831 -18.682 1.00 97.44 171 PRO A C 1
ATOM 1358 O O . PRO A 1 171 ? 18.881 -15.005 -17.494 1.00 97.44 171 PRO A O 1
ATOM 1361 N N . GLY A 1 172 ? 17.392 -14.454 -19.063 1.00 96.31 172 GLY A N 1
ATOM 1362 C CA . GLY A 1 172 ? 16.378 -14.072 -18.073 1.00 96.31 172 GLY A CA 1
ATOM 1363 C C . GLY A 1 172 ? 15.900 -15.218 -17.179 1.00 96.31 172 GLY A C 1
ATOM 1364 O O . GLY A 1 172 ? 15.452 -14.973 -16.061 1.00 96.31 172 GLY A O 1
ATOM 1365 N N . THR A 1 173 ? 16.106 -16.474 -17.587 1.00 97.25 173 THR A N 1
ATOM 1366 C CA . THR A 1 173 ? 15.896 -17.653 -16.730 1.00 97.25 173 THR A CA 1
ATOM 1367 C C . THR A 1 173 ? 16.748 -17.635 -15.459 1.00 97.25 173 THR A C 1
ATOM 1369 O O . THR A 1 173 ? 16.364 -18.251 -14.470 1.00 97.25 173 THR A O 1
ATOM 1372 N N . GLU A 1 174 ? 17.882 -16.929 -15.452 1.00 97.81 174 GLU A N 1
ATOM 1373 C CA . GLU A 1 174 ? 18.738 -16.801 -14.268 1.00 97.81 174 GLU A CA 1
ATOM 1374 C C . GLU A 1 174 ? 18.027 -16.062 -13.120 1.00 97.81 174 GLU A C 1
ATOM 1376 O O . GLU A 1 174 ? 18.202 -16.424 -11.958 1.00 97.81 174 GLU A O 1
ATOM 1381 N N . LEU A 1 175 ? 17.142 -15.100 -13.427 1.00 97.31 175 LEU A N 1
ATOM 1382 C CA . LEU A 1 175 ? 16.325 -14.394 -12.425 1.00 97.31 175 LEU A CA 1
ATOM 1383 C C . LEU A 1 175 ? 15.317 -15.301 -11.729 1.00 97.31 175 LEU A C 1
ATOM 1385 O O . LEU A 1 175 ? 14.871 -14.965 -10.638 1.00 97.31 175 LEU A O 1
ATOM 1389 N N . PHE A 1 176 ? 14.946 -16.420 -12.342 1.00 96.88 176 PHE A N 1
ATOM 1390 C CA . PHE A 1 176 ? 13.973 -17.376 -11.809 1.00 96.88 176 PHE A CA 1
ATOM 1391 C C . PHE A 1 176 ? 14.632 -18.719 -11.472 1.00 96.88 176 PHE A C 1
ATOM 1393 O O . PHE A 1 176 ? 13.960 -19.733 -11.295 1.00 96.88 176 PHE A O 1
ATOM 1400 N N . GLN A 1 177 ? 15.964 -18.742 -11.368 1.00 97.38 177 GLN A N 1
ATOM 1401 C CA . GLN A 1 177 ? 16.684 -19.915 -10.905 1.00 97.38 177 GLN A CA 1
ATOM 1402 C C . GLN A 1 177 ? 16.495 -20.069 -9.391 1.00 97.38 177 GLN A C 1
ATOM 1404 O O . GLN A 1 177 ? 16.916 -19.217 -8.609 1.00 97.38 177 GLN A O 1
ATOM 1409 N N . VAL A 1 178 ? 15.888 -21.181 -8.972 1.00 97.44 178 VAL A N 1
ATOM 1410 C CA . VAL A 1 178 ? 15.676 -21.504 -7.553 1.00 97.44 178 VAL A CA 1
ATOM 1411 C C . VAL A 1 178 ? 17.014 -21.577 -6.817 1.00 97.44 178 VAL A C 1
ATOM 1413 O O . VAL A 1 178 ? 17.914 -22.312 -7.227 1.00 97.44 178 VAL A O 1
ATOM 1416 N N . GLY A 1 179 ? 17.149 -20.808 -5.734 1.00 94.38 179 GLY A N 1
ATOM 1417 C CA . GLY A 1 179 ? 18.405 -20.710 -4.980 1.00 94.38 179 GLY A CA 1
ATOM 1418 C C . GLY A 1 179 ? 19.503 -19.915 -5.698 1.00 94.38 179 GLY A C 1
ATOM 1419 O O . GLY A 1 179 ? 20.656 -19.954 -5.277 1.00 94.38 179 GLY A O 1
ATOM 1420 N N . GLY A 1 180 ? 19.169 -19.228 -6.795 1.00 95.06 180 GLY A N 1
ATOM 1421 C CA . GLY A 1 180 ? 20.092 -18.386 -7.550 1.00 95.06 180 GLY A CA 1
ATOM 1422 C C . GLY A 1 180 ? 20.433 -17.075 -6.836 1.00 95.06 180 GLY A C 1
ATOM 1423 O O . GLY A 1 180 ? 19.837 -16.720 -5.814 1.00 95.06 180 GLY A O 1
ATOM 1424 N N . ARG A 1 181 ? 21.379 -16.324 -7.416 1.00 95.38 181 ARG A N 1
ATOM 1425 C CA . ARG A 1 181 ? 21.898 -15.062 -6.850 1.00 95.38 181 ARG A CA 1
ATOM 1426 C C . ARG A 1 181 ? 20.853 -13.950 -6.712 1.00 95.38 181 ARG A C 1
ATOM 1428 O O . ARG A 1 181 ? 20.993 -13.091 -5.856 1.00 95.38 181 ARG A O 1
ATOM 1435 N N . PHE A 1 182 ? 19.767 -14.009 -7.486 1.00 96.19 182 PHE A N 1
ATOM 1436 C CA . PHE A 1 182 ? 18.680 -13.019 -7.468 1.00 96.19 182 PHE A CA 1
ATOM 1437 C C . PHE A 1 182 ? 17.539 -13.360 -6.493 1.00 96.19 182 PHE A C 1
ATOM 1439 O O . PHE A 1 182 ? 16.402 -12.920 -6.677 1.00 96.19 182 PHE A O 1
ATOM 1446 N N . GLY A 1 183 ? 17.809 -14.214 -5.503 1.00 95.94 183 GLY A N 1
ATOM 1447 C CA . GLY A 1 183 ? 16.896 -14.454 -4.385 1.00 95.94 183 GLY A CA 1
ATOM 1448 C C . GLY A 1 183 ? 15.638 -15.269 -4.703 1.00 95.94 183 GLY A C 1
ATOM 1449 O O . GLY A 1 183 ? 14.820 -15.449 -3.812 1.00 95.94 183 GLY A O 1
ATOM 1450 N N . TYR A 1 184 ? 15.449 -15.799 -5.921 1.00 98.12 184 TYR A N 1
ATOM 1451 C CA . TYR A 1 184 ? 14.242 -16.579 -6.236 1.00 98.12 184 TYR A CA 1
ATOM 1452 C C . TYR A 1 184 ? 14.195 -17.895 -5.455 1.00 98.12 184 TYR A C 1
ATOM 1454 O O . TYR A 1 184 ? 15.194 -18.627 -5.353 1.00 98.12 184 TYR A O 1
ATOM 1462 N N . ARG A 1 185 ? 13.015 -18.215 -4.932 1.00 97.81 185 ARG A N 1
ATOM 1463 C CA . ARG A 1 185 ? 12.680 -19.487 -4.293 1.00 97.81 185 ARG A CA 1
ATOM 1464 C C . ARG A 1 185 ? 11.369 -19.986 -4.872 1.00 97.81 185 ARG A C 1
ATOM 1466 O O . ARG A 1 185 ? 10.472 -19.196 -5.140 1.00 97.81 185 ARG A O 1
ATOM 1473 N N . GLU A 1 186 ? 11.261 -21.295 -5.039 1.00 98.06 186 GLU A N 1
ATOM 1474 C CA . GLU A 1 186 ? 10.029 -21.954 -5.461 1.00 98.06 186 GLU A CA 1
ATOM 1475 C C . GLU A 1 186 ? 9.901 -23.273 -4.707 1.00 98.06 186 GLU A C 1
ATOM 1477 O O . GLU A 1 186 ? 10.893 -23.994 -4.543 1.00 98.06 186 GLU A O 1
ATOM 1482 N N . ARG A 1 187 ? 8.697 -23.585 -4.227 1.00 98.25 187 ARG A N 1
ATOM 1483 C CA . ARG A 1 187 ? 8.436 -24.813 -3.479 1.00 98.25 187 ARG A CA 1
ATOM 1484 C C . ARG A 1 187 ? 7.035 -25.346 -3.748 1.00 98.25 187 ARG A C 1
ATOM 1486 O O . ARG A 1 187 ? 6.066 -24.598 -3.793 1.00 98.25 187 ARG A O 1
ATOM 1493 N N . GLU A 1 188 ? 6.946 -26.664 -3.886 1.00 98.44 188 GLU A N 1
ATOM 1494 C CA . GLU A 1 188 ? 5.686 -27.401 -3.824 1.00 98.44 188 GLU A CA 1
ATOM 1495 C C . GLU A 1 188 ? 5.237 -27.515 -2.361 1.00 98.44 188 GLU A C 1
ATOM 1497 O O . GLU A 1 188 ? 5.997 -27.988 -1.514 1.00 98.44 188 GLU A O 1
ATOM 1502 N N . ILE A 1 189 ? 4.015 -27.084 -2.064 1.00 98.44 189 ILE A N 1
ATOM 1503 C CA . ILE A 1 189 ? 3.442 -27.073 -0.721 1.00 98.44 189 ILE A CA 1
ATOM 1504 C C . ILE A 1 189 ? 2.441 -28.219 -0.603 1.00 98.44 189 ILE A C 1
ATOM 1506 O O . ILE A 1 189 ? 1.356 -28.178 -1.183 1.00 98.44 189 ILE A O 1
ATOM 1510 N N . GLY A 1 190 ? 2.822 -29.254 0.148 1.00 96.81 190 GLY A N 1
ATOM 1511 C CA . GLY A 1 190 ? 1.941 -30.375 0.489 1.00 96.81 190 GLY A CA 1
ATOM 1512 C C . GLY A 1 190 ? 1.784 -30.602 1.992 1.00 96.81 190 GLY A C 1
ATOM 1513 O O . GLY A 1 190 ? 1.019 -31.474 2.400 1.00 96.81 190 GLY A O 1
ATOM 1514 N N . SER A 1 191 ? 2.518 -29.854 2.817 1.00 97.94 191 SER A N 1
ATOM 1515 C CA . SER A 1 191 ? 2.551 -30.024 4.266 1.00 97.94 191 SER A CA 1
ATOM 1516 C C . SER A 1 191 ? 2.871 -28.718 4.989 1.00 97.94 191 SER A C 1
ATOM 1518 O O . SER A 1 191 ? 3.398 -27.764 4.408 1.00 97.94 191 SER A O 1
ATOM 1520 N N . ARG A 1 192 ? 2.615 -28.726 6.298 1.00 97.88 192 ARG A N 1
ATOM 1521 C CA . ARG A 1 192 ? 3.019 -27.684 7.241 1.00 97.88 192 ARG A CA 1
ATOM 1522 C C . ARG A 1 192 ? 4.519 -27.395 7.170 1.00 97.88 192 ARG A C 1
ATOM 1524 O O . ARG A 1 192 ? 4.930 -26.237 7.150 1.00 97.88 192 ARG A O 1
ATOM 1531 N N . GLU A 1 193 ? 5.347 -28.438 7.122 1.00 98.12 193 GLU A N 1
ATOM 1532 C CA . GLU A 1 193 ? 6.804 -28.316 7.063 1.00 98.12 193 GLU A CA 1
ATOM 1533 C C . GLU A 1 193 ? 7.279 -27.661 5.763 1.00 98.12 193 GLU A C 1
ATOM 1535 O O . GLU A 1 193 ? 8.247 -26.898 5.786 1.00 98.12 193 GLU A O 1
ATOM 1540 N N . ASP A 1 194 ? 6.607 -27.937 4.641 1.00 98.31 194 ASP A N 1
ATOM 1541 C CA . ASP A 1 194 ? 6.936 -27.315 3.358 1.00 98.31 194 ASP A CA 1
ATOM 1542 C C . ASP A 1 194 ? 6.635 -25.818 3.380 1.00 98.31 194 ASP A C 1
ATOM 1544 O O . ASP A 1 194 ? 7.499 -25.026 3.000 1.00 98.31 194 ASP A O 1
ATOM 1548 N N . LEU A 1 195 ? 5.456 -25.428 3.878 1.00 98.44 195 LEU A N 1
ATOM 1549 C CA . LEU A 1 195 ? 5.077 -24.020 3.997 1.00 98.44 195 LEU A CA 1
ATOM 1550 C C . LEU A 1 195 ? 5.999 -23.270 4.962 1.00 98.44 195 LEU A C 1
ATOM 1552 O O . LEU A 1 195 ? 6.511 -22.210 4.617 1.00 98.44 195 LEU A O 1
ATOM 1556 N N . CYS A 1 196 ? 6.276 -23.843 6.134 1.00 97.75 196 CYS A N 1
ATOM 1557 C CA . CYS A 1 196 ? 7.177 -23.243 7.117 1.00 97.75 196 CYS A CA 1
ATOM 1558 C C . CYS A 1 196 ? 8.582 -23.017 6.537 1.00 97.75 196 CYS A C 1
ATOM 1560 O O . CYS A 1 196 ? 9.147 -21.935 6.685 1.00 97.75 196 CYS A O 1
ATOM 1562 N N . ARG A 1 197 ? 9.130 -24.000 5.808 1.00 97.25 197 ARG A N 1
ATOM 1563 C CA . ARG A 1 197 ? 10.436 -23.844 5.156 1.00 97.25 197 ARG A CA 1
ATOM 1564 C C . ARG A 1 197 ? 10.403 -22.785 4.055 1.00 97.25 197 ARG A C 1
ATOM 1566 O O . ARG A 1 197 ? 11.359 -22.036 3.928 1.00 97.25 197 ARG A O 1
ATOM 1573 N N . PHE A 1 198 ? 9.328 -22.722 3.270 1.00 98.31 198 PHE A N 1
ATOM 1574 C CA . PHE A 1 198 ? 9.176 -21.692 2.243 1.00 98.31 198 PHE A CA 1
ATOM 1575 C C . PHE A 1 198 ? 9.152 -20.286 2.850 1.00 98.31 198 PHE A C 1
ATOM 1577 O O . PHE A 1 198 ? 9.923 -19.441 2.413 1.00 98.31 198 PHE A O 1
ATOM 1584 N N . LEU A 1 199 ? 8.349 -20.065 3.895 1.00 97.88 199 LEU A N 1
ATOM 1585 C CA . LEU A 1 199 ? 8.257 -18.780 4.598 1.00 97.88 199 LEU A CA 1
ATOM 1586 C C . LEU A 1 199 ? 9.598 -18.334 5.202 1.00 97.88 199 LEU A C 1
ATOM 1588 O O . LEU A 1 199 ? 9.883 -17.149 5.238 1.00 97.88 199 LEU A O 1
ATOM 1592 N N . GLN A 1 200 ? 10.449 -19.268 5.632 1.00 96.31 200 GLN A N 1
ATOM 1593 C CA . GLN A 1 200 ? 11.798 -18.958 6.129 1.00 96.31 200 GLN A CA 1
ATOM 1594 C C . GLN A 1 200 ? 12.805 -18.609 5.022 1.00 96.31 200 GLN A C 1
ATOM 1596 O O . GLN A 1 200 ? 13.890 -18.115 5.318 1.00 96.31 200 GLN A O 1
ATOM 1601 N N . GLU A 1 201 ? 12.495 -18.927 3.765 1.00 96.06 201 GLU A N 1
ATOM 1602 C CA . GLU A 1 201 ? 13.390 -18.740 2.620 1.00 96.06 201 GLU A CA 1
ATOM 1603 C C . GLU A 1 201 ? 13.063 -17.478 1.807 1.00 96.06 201 GLU A C 1
ATOM 1605 O O . GLU A 1 201 ? 13.851 -17.136 0.922 1.00 96.06 201 GLU A O 1
ATOM 1610 N N . ILE A 1 202 ? 11.924 -16.823 2.063 1.00 97.38 202 ILE A N 1
ATOM 1611 C CA . ILE A 1 202 ? 11.451 -15.654 1.313 1.00 97.38 202 ILE A CA 1
ATOM 1612 C C . ILE A 1 202 ? 11.076 -14.494 2.235 1.00 97.38 202 ILE A C 1
ATOM 1614 O O . ILE A 1 202 ? 10.559 -14.692 3.328 1.00 97.38 202 ILE A O 1
ATOM 1618 N N . ASP A 1 203 ? 11.238 -13.283 1.720 1.00 96.31 203 ASP A N 1
ATOM 1619 C CA . ASP A 1 203 ? 10.696 -12.053 2.296 1.00 96.31 203 ASP A CA 1
ATOM 1620 C C . ASP A 1 203 ? 9.447 -11.585 1.549 1.00 96.31 203 ASP A C 1
ATOM 1622 O O . ASP A 1 203 ? 8.621 -10.876 2.112 1.00 96.31 203 ASP A O 1
ATOM 1626 N N . SER A 1 204 ? 9.298 -11.962 0.272 1.00 96.69 204 SER A N 1
ATOM 1627 C CA . SER A 1 204 ? 8.166 -11.526 -0.546 1.00 96.69 204 SER A CA 1
ATOM 1628 C C . SER A 1 204 ? 7.606 -12.620 -1.447 1.00 96.69 204 SER A C 1
ATOM 1630 O O . SER A 1 204 ? 8.339 -13.263 -2.200 1.00 96.69 204 SER A O 1
ATOM 1632 N N . LEU A 1 205 ? 6.290 -12.815 -1.407 1.00 98.06 205 LEU A N 1
ATOM 1633 C CA . LEU A 1 205 ? 5.549 -13.708 -2.288 1.00 98.06 205 LEU A CA 1
ATOM 1634 C C . LEU A 1 205 ? 5.339 -13.046 -3.658 1.00 98.06 205 LEU A C 1
ATOM 1636 O O . LEU A 1 205 ? 4.981 -11.870 -3.751 1.00 98.06 205 LEU A O 1
ATOM 1640 N N . THR A 1 206 ? 5.549 -13.789 -4.746 1.00 97.25 206 THR A N 1
ATOM 1641 C CA . THR A 1 206 ? 5.431 -13.244 -6.116 1.00 97.25 206 THR A CA 1
ATOM 1642 C C . THR A 1 206 ? 4.628 -14.133 -7.063 1.00 97.25 206 THR A C 1
ATOM 1644 O O . THR A 1 206 ? 4.250 -13.702 -8.156 1.00 97.25 206 THR A O 1
ATOM 1647 N N . TYR A 1 207 ? 4.350 -15.376 -6.662 1.00 96.38 207 TYR A N 1
ATOM 1648 C CA . TYR A 1 207 ? 3.781 -16.394 -7.536 1.00 96.38 207 TYR A CA 1
ATOM 1649 C C . TYR A 1 207 ? 3.044 -17.495 -6.771 1.00 96.38 207 TYR A C 1
ATOM 1651 O O . TYR A 1 207 ? 3.547 -17.993 -5.764 1.00 96.38 207 TYR A O 1
ATOM 1659 N N . ALA A 1 208 ? 1.904 -17.931 -7.307 1.00 98.00 208 ALA A N 1
ATOM 1660 C CA . ALA A 1 208 ? 1.233 -19.166 -6.918 1.00 98.00 208 ALA A CA 1
ATOM 1661 C C . ALA A 1 208 ? 0.702 -19.899 -8.158 1.00 98.00 208 ALA A C 1
ATOM 1663 O O . ALA A 1 208 ? 0.187 -19.266 -9.074 1.00 98.00 208 ALA A O 1
ATOM 1664 N N . GLU A 1 209 ? 0.795 -21.226 -8.196 1.00 97.25 209 GLU A N 1
ATOM 1665 C CA . GLU A 1 209 ? 0.309 -22.055 -9.305 1.00 97.25 209 GLU A CA 1
ATOM 1666 C C . GLU A 1 209 ? -0.247 -23.386 -8.808 1.00 97.25 209 GLU A C 1
ATOM 1668 O O . GLU A 1 209 ? 0.276 -23.979 -7.864 1.00 97.25 209 GLU A O 1
ATOM 1673 N N . ILE A 1 210 ? -1.276 -23.893 -9.490 1.00 97.56 210 ILE A N 1
ATOM 1674 C CA . ILE A 1 210 ? -1.662 -25.301 -9.391 1.00 97.56 210 ILE A CA 1
ATOM 1675 C C . ILE A 1 210 ? -0.962 -26.094 -10.496 1.00 97.56 210 ILE A C 1
ATOM 1677 O O . ILE A 1 210 ? -1.424 -26.146 -11.634 1.00 97.56 210 ILE A O 1
ATOM 1681 N N . ARG A 1 211 ? 0.151 -26.747 -10.151 1.00 96.38 211 ARG A N 1
ATOM 1682 C CA . ARG A 1 211 ? 0.935 -27.582 -11.069 1.00 96.38 211 ARG A CA 1
ATOM 1683 C C . ARG A 1 211 ? 0.668 -29.048 -10.762 1.00 96.38 211 ARG A C 1
ATOM 1685 O O . ARG A 1 211 ? 0.919 -29.511 -9.653 1.00 96.38 211 ARG A O 1
ATOM 1692 N N . GLU A 1 212 ? 0.110 -29.779 -11.727 1.00 94.50 212 GLU A N 1
ATOM 1693 C CA . GLU A 1 212 ? -0.229 -31.208 -11.576 1.00 94.50 212 GLU A CA 1
ATOM 1694 C C . GLU A 1 212 ? -1.101 -31.505 -10.332 1.00 94.50 212 GLU A C 1
ATOM 1696 O O . GLU A 1 212 ? -0.960 -32.533 -9.671 1.00 94.50 212 GLU A O 1
ATOM 1701 N N . GLY A 1 213 ? -2.018 -30.587 -9.998 1.00 94.06 213 GLY A N 1
ATOM 1702 C CA . GLY A 1 213 ? -2.926 -30.711 -8.849 1.00 94.06 213 GLY A CA 1
ATOM 1703 C C . GLY A 1 213 ? -2.308 -30.364 -7.489 1.00 94.06 213 GLY A C 1
ATOM 1704 O O . GLY A 1 213 ? -2.956 -30.578 -6.458 1.00 94.06 213 GLY A O 1
ATOM 1705 N N . LYS A 1 214 ? -1.085 -29.828 -7.473 1.00 97.06 214 LYS A N 1
ATOM 1706 C CA . LYS A 1 214 ? -0.365 -29.411 -6.269 1.00 97.06 214 LYS A CA 1
ATOM 1707 C C . LYS A 1 214 ? -0.123 -27.908 -6.267 1.00 97.06 214 LYS A C 1
ATOM 1709 O O . LYS A 1 214 ? 0.061 -27.315 -7.326 1.00 97.06 214 LYS A O 1
ATOM 1714 N N . LEU A 1 215 ? -0.106 -27.310 -5.079 1.00 98.44 215 LEU A N 1
ATOM 1715 C CA . LEU A 1 215 ? 0.190 -25.892 -4.916 1.00 98.44 215 LEU A CA 1
ATOM 1716 C C . LEU A 1 215 ? 1.703 -25.671 -5.003 1.00 98.44 215 LEU A C 1
ATOM 1718 O O . LEU A 1 215 ? 2.459 -26.244 -4.223 1.00 98.44 215 LEU A O 1
ATOM 1722 N N . VAL A 1 216 ? 2.140 -24.837 -5.938 1.00 98.50 216 VAL A N 1
ATOM 1723 C CA . VAL A 1 216 ? 3.522 -24.369 -6.059 1.00 98.50 216 VAL A CA 1
ATOM 1724 C C . VAL A 1 216 ? 3.539 -22.880 -5.755 1.00 98.50 216 VAL A C 1
ATOM 1726 O O . VAL A 1 216 ? 2.788 -22.119 -6.360 1.00 98.50 216 VAL A O 1
ATOM 1729 N N . LEU A 1 217 ? 4.390 -22.466 -4.821 1.00 98.56 217 LEU A N 1
ATOM 1730 C CA . LEU A 1 217 ? 4.570 -21.066 -4.449 1.00 98.56 217 LEU A CA 1
ATOM 1731 C C . LEU A 1 217 ? 5.962 -20.591 -4.846 1.00 98.56 217 LEU A C 1
ATOM 1733 O O . LEU A 1 217 ? 6.932 -21.340 -4.721 1.00 98.56 217 LEU A O 1
ATOM 1737 N N . GLY A 1 218 ? 6.052 -19.344 -5.305 1.00 98.06 218 GLY A N 1
ATOM 1738 C CA . GLY A 1 218 ? 7.302 -18.679 -5.653 1.00 98.06 218 GLY A CA 1
ATOM 1739 C C . GLY A 1 218 ? 7.434 -17.321 -4.968 1.00 98.06 218 GLY A C 1
ATOM 1740 O O . GLY A 1 218 ? 6.454 -16.589 -4.812 1.00 98.06 218 GLY A O 1
ATOM 1741 N N . GLY A 1 219 ? 8.652 -16.992 -4.549 1.00 97.81 219 GLY A N 1
ATOM 1742 C CA . GLY A 1 219 ? 8.947 -15.762 -3.823 1.00 97.81 219 GLY A CA 1
ATOM 1743 C C . GLY A 1 219 ? 10.409 -15.335 -3.914 1.00 97.81 219 GLY A C 1
ATOM 1744 O O . GLY A 1 219 ? 11.214 -15.944 -4.629 1.00 97.81 219 GLY A O 1
ATOM 1745 N N . ARG A 1 220 ? 10.736 -14.251 -3.210 1.00 97.25 220 ARG A N 1
ATOM 1746 C CA . ARG A 1 220 ? 12.034 -13.572 -3.226 1.00 97.25 220 ARG A CA 1
ATOM 1747 C C . ARG A 1 220 ? 12.592 -13.412 -1.820 1.00 97.25 220 ARG A C 1
ATOM 1749 O O . ARG A 1 220 ? 11.889 -12.930 -0.943 1.00 97.25 220 ARG A O 1
ATOM 1756 N N . ASP A 1 221 ? 13.860 -13.759 -1.670 1.00 96.38 221 ASP A N 1
ATOM 1757 C CA . ASP A 1 221 ? 14.773 -13.291 -0.622 1.00 96.38 221 ASP A CA 1
ATOM 1758 C C . ASP A 1 221 ? 15.326 -11.920 -1.055 1.00 96.38 221 ASP A C 1
ATOM 1760 O O . ASP A 1 221 ? 15.963 -11.800 -2.112 1.00 96.38 221 ASP A O 1
ATOM 1764 N N . LEU A 1 222 ? 14.997 -10.883 -0.289 1.00 93.44 222 LEU A N 1
ATOM 1765 C CA . LEU A 1 222 ? 15.282 -9.479 -0.553 1.00 93.44 222 LEU A CA 1
ATOM 1766 C C . LEU A 1 222 ? 16.417 -8.968 0.351 1.00 93.44 222 LEU A C 1
ATOM 1768 O O . LEU A 1 222 ? 16.653 -9.477 1.445 1.00 93.44 222 LEU A O 1
ATOM 1772 N N . PRO A 1 223 ? 17.169 -7.950 -0.095 1.00 88.12 223 PRO A N 1
ATOM 1773 C CA . PRO A 1 223 ? 18.246 -7.387 0.708 1.00 88.12 223 PRO A CA 1
ATOM 1774 C C . PRO A 1 223 ? 17.731 -6.686 1.958 1.00 88.12 223 PRO A C 1
ATOM 1776 O O . PRO A 1 223 ? 16.794 -5.899 1.878 1.00 88.12 223 PRO A O 1
ATOM 1779 N N . ASP A 1 224 ? 18.390 -6.957 3.087 1.00 84.06 224 ASP A N 1
ATOM 1780 C CA . ASP A 1 224 ? 18.161 -6.305 4.382 1.00 84.06 224 ASP A CA 1
ATOM 1781 C C . ASP A 1 224 ? 16.702 -6.359 4.876 1.00 84.06 224 ASP A C 1
ATOM 1783 O O . ASP A 1 224 ? 16.290 -5.562 5.717 1.00 84.06 224 ASP A O 1
ATOM 1787 N N . LYS A 1 225 ? 15.919 -7.322 4.375 1.00 81.75 225 LYS A N 1
ATOM 1788 C CA . LYS A 1 225 ? 14.582 -7.643 4.874 1.00 81.75 225 LYS A CA 1
ATOM 1789 C C . LYS A 1 225 ? 14.626 -8.973 5.627 1.00 81.75 225 LYS A C 1
ATOM 1791 O O . LYS A 1 225 ? 15.533 -9.783 5.450 1.00 81.75 225 LYS A O 1
ATOM 1796 N N . SER A 1 226 ? 13.692 -9.127 6.554 1.00 78.62 226 SER A N 1
ATOM 1797 C CA . SER A 1 226 ? 13.413 -10.395 7.228 1.00 78.62 226 SER A CA 1
ATOM 1798 C C . SER A 1 226 ? 12.007 -10.844 6.842 1.00 78.62 226 SER A C 1
ATOM 1800 O O . SER A 1 226 ? 11.187 -9.969 6.534 1.00 78.62 226 SER A O 1
ATOM 1802 N N . PRO A 1 227 ? 11.702 -12.157 6.904 1.00 79.62 227 PRO A N 1
ATOM 1803 C CA . PRO A 1 227 ? 10.390 -12.669 6.546 1.00 79.62 227 PRO A CA 1
ATOM 1804 C C . PRO A 1 227 ? 9.307 -11.930 7.328 1.00 79.62 227 PRO A C 1
ATOM 1806 O O . PRO A 1 227 ? 9.264 -12.032 8.559 1.00 79.62 227 PRO A O 1
ATOM 1809 N N . PRO A 1 228 ? 8.447 -11.157 6.650 1.00 87.56 228 PRO A N 1
ATOM 1810 C CA . PRO A 1 228 ? 7.562 -10.245 7.348 1.00 87.56 228 PRO A CA 1
ATOM 1811 C C . PRO A 1 228 ? 6.317 -10.954 7.872 1.00 87.56 228 PRO A C 1
ATOM 1813 O O . PRO A 1 228 ? 5.624 -10.387 8.702 1.00 87.56 228 PRO A O 1
ATOM 1816 N N . VAL A 1 229 ? 6.039 -12.180 7.419 1.00 96.12 229 VAL A N 1
ATOM 1817 C CA . VAL A 1 229 ? 4.920 -13.022 7.860 1.00 96.12 229 VAL A CA 1
ATOM 1818 C C . VAL A 1 229 ? 5.419 -14.417 8.229 1.00 96.12 229 VAL A C 1
ATOM 1820 O O . VAL A 1 229 ? 6.393 -14.916 7.659 1.00 96.12 229 VAL A O 1
ATOM 1823 N N . ASN A 1 230 ? 4.747 -15.068 9.174 1.00 96.88 230 ASN A N 1
ATOM 1824 C CA . ASN A 1 230 ? 5.092 -16.405 9.653 1.00 96.88 230 ASN A CA 1
ATOM 1825 C C . ASN A 1 230 ? 3.947 -17.416 9.427 1.00 96.88 230 ASN A C 1
ATOM 1827 O O . ASN A 1 230 ? 2.910 -17.098 8.852 1.00 96.88 230 ASN A O 1
ATOM 1831 N N . LEU A 1 231 ? 4.141 -18.672 9.849 1.00 98.06 231 LEU A N 1
ATOM 1832 C CA . LEU A 1 231 ? 3.142 -19.735 9.668 1.00 98.06 231 LEU A CA 1
ATOM 1833 C C . LEU A 1 231 ? 1.814 -19.435 10.383 1.00 98.06 231 LEU A C 1
ATOM 1835 O O . LEU A 1 231 ? 0.757 -19.775 9.857 1.00 98.06 231 LEU A O 1
ATOM 1839 N N . GLU A 1 232 ? 1.874 -18.825 11.566 1.00 98.19 232 GLU A N 1
ATOM 1840 C CA . GLU A 1 232 ? 0.697 -18.465 12.357 1.00 98.19 232 GLU A CA 1
ATOM 1841 C C . GLU A 1 232 ? -0.135 -17.403 11.632 1.00 98.19 232 GLU A C 1
ATOM 1843 O O . GLU A 1 232 ? -1.347 -17.558 11.542 1.00 98.19 232 GLU A O 1
ATOM 1848 N N . ASP A 1 233 ? 0.500 -16.411 11.000 1.00 98.25 233 ASP A N 1
ATOM 1849 C CA . ASP A 1 233 ? -0.190 -15.408 10.176 1.00 98.25 233 ASP A CA 1
ATOM 1850 C C . ASP A 1 233 ? -0.967 -16.053 9.016 1.00 98.25 233 ASP A C 1
ATOM 1852 O O . ASP A 1 233 ? -2.127 -15.723 8.762 1.00 98.25 233 ASP A O 1
ATOM 1856 N N . ILE A 1 234 ? -0.357 -17.024 8.325 1.00 98.38 234 ILE A N 1
ATOM 1857 C CA . ILE A 1 234 ? -1.026 -17.729 7.220 1.00 98.38 234 ILE A CA 1
ATOM 1858 C C . ILE A 1 234 ? -2.153 -18.625 7.745 1.00 98.38 234 ILE A C 1
ATOM 1860 O O . ILE A 1 234 ? -3.192 -18.747 7.095 1.00 98.38 234 ILE A O 1
ATOM 1864 N N . ALA A 1 235 ? -1.983 -19.224 8.927 1.00 98.56 235 ALA A N 1
ATOM 1865 C CA . ALA A 1 235 ? -3.036 -19.984 9.591 1.00 98.56 235 ALA A CA 1
ATOM 1866 C C . ALA A 1 235 ? -4.224 -19.093 9.987 1.00 98.56 235 ALA A C 1
ATOM 1868 O O . ALA A 1 235 ? -5.361 -19.480 9.723 1.00 98.56 235 ALA A O 1
ATOM 1869 N N . VAL A 1 236 ? -3.978 -17.893 10.537 1.00 98.56 236 VAL A N 1
ATOM 1870 C CA . VAL A 1 236 ? -5.015 -16.886 10.840 1.00 98.56 236 VAL A CA 1
ATOM 1871 C C . VAL A 1 236 ? -5.830 -16.591 9.588 1.00 98.56 236 VAL A C 1
ATOM 1873 O O . VAL A 1 236 ? -7.048 -16.741 9.612 1.00 98.56 236 VAL A O 1
ATOM 1876 N N . LEU A 1 237 ? -5.164 -16.233 8.483 1.00 98.31 237 LEU A N 1
ATOM 1877 C CA . LEU A 1 237 ? -5.840 -15.946 7.218 1.00 98.31 237 LEU A CA 1
ATOM 1878 C C . LEU A 1 237 ? -6.649 -17.145 6.733 1.00 98.31 237 LEU A C 1
ATOM 1880 O O . LEU A 1 237 ? -7.821 -17.007 6.401 1.00 98.31 237 LEU A O 1
ATOM 1884 N N . TYR A 1 238 ? -6.043 -18.332 6.699 1.00 98.44 238 TYR A N 1
ATOM 1885 C CA . TYR A 1 238 ? -6.718 -19.535 6.226 1.00 98.44 238 TYR A CA 1
ATOM 1886 C C . TYR A 1 238 ? -7.990 -19.820 7.035 1.00 98.44 238 TYR A C 1
ATOM 1888 O O . TYR A 1 238 ? -9.048 -20.041 6.448 1.00 98.44 238 TYR A O 1
ATOM 1896 N N . GLN A 1 239 ? -7.901 -19.763 8.367 1.00 98.19 239 GLN A N 1
ATOM 1897 C CA . GLN A 1 239 ? -9.029 -19.980 9.274 1.00 98.19 239 GLN A CA 1
ATOM 1898 C C . GLN A 1 239 ? -10.104 -18.892 9.125 1.00 98.19 239 GLN A C 1
ATOM 1900 O O . GLN A 1 239 ? -11.289 -19.221 9.120 1.00 98.19 239 GLN A O 1
ATOM 1905 N N . ALA A 1 240 ? -9.712 -17.633 8.904 1.00 97.75 240 ALA A N 1
ATOM 1906 C CA . ALA A 1 240 ? -10.632 -16.533 8.613 1.00 97.75 240 ALA A CA 1
ATOM 1907 C C . ALA A 1 240 ? -11.451 -16.789 7.338 1.00 97.75 240 ALA A C 1
ATOM 1909 O O . ALA A 1 240 ? -12.676 -16.673 7.331 1.00 97.75 240 ALA A O 1
ATOM 1910 N N . TYR A 1 241 ? -10.791 -17.238 6.267 1.00 97.69 241 TYR A N 1
ATOM 1911 C CA . TYR A 1 241 ? -11.461 -17.565 5.007 1.00 97.69 241 TYR A CA 1
ATOM 1912 C C . TYR A 1 241 ? -12.309 -18.842 5.070 1.00 97.69 241 TYR A C 1
ATOM 1914 O O . TYR A 1 241 ? -13.099 -19.079 4.158 1.00 97.69 241 TYR A O 1
ATOM 1922 N N . LEU A 1 242 ? -12.207 -19.674 6.112 1.00 96.44 242 LEU A N 1
ATOM 1923 C CA . LEU A 1 242 ? -13.164 -20.769 6.315 1.00 96.44 242 LEU A CA 1
ATOM 1924 C C . LEU A 1 242 ? -14.522 -20.264 6.815 1.00 96.44 242 LEU A C 1
ATOM 1926 O O . LEU A 1 242 ? -15.543 -20.890 6.527 1.00 96.44 242 LEU A O 1
ATOM 1930 N N . THR A 1 243 ? -14.541 -19.158 7.561 1.00 93.88 243 THR A N 1
ATOM 1931 C CA . THR A 1 243 ? -15.743 -18.647 8.236 1.00 93.88 243 THR A CA 1
ATOM 1932 C C . THR A 1 243 ? -16.360 -17.442 7.532 1.00 93.88 243 THR A C 1
ATOM 1934 O O . THR A 1 243 ? -17.568 -17.244 7.652 1.00 93.88 243 THR A O 1
ATOM 1937 N N . SER A 1 244 ? -15.571 -16.682 6.766 1.00 94.44 244 SER A N 1
ATOM 1938 C CA . SER A 1 244 ? -16.011 -15.472 6.067 1.00 94.44 244 SER A CA 1
ATOM 1939 C C . SER A 1 244 ? -15.427 -15.365 4.653 1.00 94.44 244 SER A C 1
ATOM 1941 O O . SER A 1 244 ? -14.375 -15.931 4.349 1.00 94.44 244 SER A O 1
ATOM 1943 N N . ASP A 1 245 ? -16.131 -14.663 3.765 1.00 90.75 245 ASP A N 1
ATOM 1944 C CA . ASP A 1 245 ? -15.578 -14.137 2.503 1.00 90.75 245 ASP A CA 1
ATOM 1945 C C . ASP A 1 245 ? -15.020 -12.716 2.680 1.00 90.75 245 ASP A C 1
ATOM 1947 O O . ASP A 1 245 ? -14.139 -12.300 1.934 1.00 90.75 245 ASP A O 1
ATOM 1951 N N . GLU A 1 246 ? -15.482 -12.011 3.714 1.00 90.62 246 GLU A N 1
ATOM 1952 C CA . GLU A 1 246 ? -15.036 -10.677 4.099 1.00 90.62 246 GLU A CA 1
ATOM 1953 C C . GLU A 1 246 ? -14.080 -10.808 5.287 1.00 90.62 246 GLU A C 1
ATOM 1955 O O . GLU A 1 246 ? -14.487 -11.153 6.401 1.00 90.62 246 GLU A O 1
ATOM 1960 N N . VAL A 1 247 ? -12.790 -10.590 5.036 1.00 95.88 247 VAL A N 1
ATOM 1961 C CA . VAL A 1 247 ? -11.744 -10.604 6.063 1.00 95.88 247 VAL A CA 1
ATOM 1962 C C . VAL A 1 247 ? -11.060 -9.249 6.058 1.00 95.88 247 VAL A C 1
ATOM 1964 O O . VAL A 1 247 ? -10.682 -8.743 4.999 1.00 95.88 247 VAL A O 1
ATOM 1967 N N . GLY A 1 248 ? -10.883 -8.654 7.230 1.00 95.19 248 GLY A N 1
ATOM 1968 C CA . GLY A 1 248 ? -10.372 -7.298 7.307 1.00 95.19 248 GLY A CA 1
ATOM 1969 C C . GLY A 1 248 ? -10.471 -6.677 8.686 1.00 95.19 248 GLY A C 1
ATOM 1970 O O . GLY A 1 248 ? -10.771 -7.329 9.683 1.00 95.19 248 GLY A O 1
ATOM 1971 N N . PHE A 1 249 ? -10.187 -5.390 8.718 1.00 95.31 249 PHE A N 1
ATOM 1972 C CA . PHE A 1 249 ? -10.182 -4.548 9.896 1.00 95.31 249 PHE A CA 1
ATOM 1973 C C . PHE A 1 249 ? -10.825 -3.205 9.551 1.00 95.31 249 PHE A C 1
ATOM 1975 O O . PHE A 1 249 ? -10.733 -2.766 8.408 1.00 95.31 249 PHE A O 1
ATOM 1982 N N . SER A 1 250 ? -11.436 -2.526 10.514 1.00 89.62 250 SER A N 1
ATOM 1983 C CA . SER A 1 250 ? -11.860 -1.129 10.381 1.00 89.62 250 SER A CA 1
ATOM 1984 C C . SER A 1 250 ? -11.853 -0.446 11.743 1.00 89.62 250 SER A C 1
ATOM 1986 O O . SER A 1 250 ? -12.242 -1.061 12.730 1.00 89.62 250 SER A O 1
ATOM 1988 N N . LEU A 1 251 ? -11.446 0.820 11.806 1.00 86.25 251 LEU A N 1
ATOM 1989 C CA . LEU A 1 251 ? -11.764 1.708 12.924 1.00 86.25 251 LEU A CA 1
ATOM 1990 C C . LEU A 1 251 ? -13.071 2.419 12.598 1.00 86.25 251 LEU A C 1
ATOM 1992 O O . LEU A 1 251 ? -13.086 3.394 11.838 1.00 86.25 251 LEU A O 1
ATOM 1996 N N . ASP A 1 252 ? -14.157 1.897 13.159 1.00 80.56 252 ASP A N 1
ATOM 1997 C CA . ASP A 1 252 ? -15.505 2.395 12.930 1.00 80.56 252 ASP A CA 1
ATOM 1998 C C . ASP A 1 252 ? -15.901 3.369 14.051 1.00 80.56 252 ASP A C 1
ATOM 2000 O O . ASP A 1 252 ? -15.579 3.135 15.222 1.00 80.56 252 ASP A O 1
ATOM 2004 N N . PRO A 1 253 ? -16.602 4.470 13.730 1.00 73.25 253 PRO A N 1
ATOM 2005 C CA . PRO A 1 253 ? -17.165 5.331 14.758 1.00 73.25 253 PRO A CA 1
ATOM 2006 C C . PRO A 1 253 ? -18.207 4.556 15.579 1.00 73.25 253 PRO A C 1
ATOM 2008 O O . PRO A 1 253 ? -19.079 3.881 15.029 1.00 73.25 253 PRO A O 1
ATOM 2011 N N . TYR A 1 254 ? -18.131 4.678 16.899 1.00 71.19 254 TYR A N 1
ATOM 2012 C CA . TYR A 1 254 ? -19.049 4.078 17.857 1.00 71.19 254 TYR A CA 1
ATOM 2013 C C . TYR A 1 254 ? -19.532 5.146 18.837 1.00 71.19 254 TYR A C 1
ATOM 2015 O O . TYR A 1 254 ? -18.731 5.897 19.392 1.00 71.19 254 TYR A O 1
ATOM 2023 N N . TRP A 1 255 ? -20.842 5.224 19.061 1.00 67.62 255 TRP A N 1
ATOM 2024 C CA . TRP A 1 255 ? -21.413 6.198 19.989 1.00 67.62 255 TRP A CA 1
ATOM 2025 C C . TRP A 1 255 ? -21.080 5.825 21.430 1.00 67.62 255 TRP A C 1
ATOM 2027 O O . TRP A 1 255 ? -21.375 4.720 21.891 1.00 67.62 255 TRP A O 1
ATOM 2037 N N . LEU A 1 256 ? -20.477 6.768 22.147 1.00 62.06 256 LEU A N 1
ATOM 2038 C CA . LEU A 1 256 ? -20.341 6.693 23.590 1.00 62.06 256 LEU A CA 1
ATOM 2039 C C . LEU A 1 256 ? -21.718 7.004 24.180 1.00 62.06 256 LEU A C 1
ATOM 2041 O O . LEU A 1 256 ? -22.157 8.153 24.180 1.00 62.06 256 LEU A O 1
ATOM 2045 N N . ALA A 1 257 ? -22.396 5.983 24.704 1.00 52.66 257 ALA A N 1
ATOM 2046 C CA . ALA A 1 257 ? -23.341 6.230 25.786 1.00 52.66 257 ALA A CA 1
ATOM 2047 C C . ALA A 1 257 ? -22.612 7.001 26.884 1.00 52.66 257 ALA A C 1
ATOM 2049 O O . ALA A 1 257 ? -21.413 6.764 27.063 1.00 52.66 257 ALA A O 1
ATOM 2050 N N . CYS A 1 258 ? -23.307 7.921 27.560 1.00 54.16 258 CYS A N 1
ATOM 2051 C CA . CYS A 1 258 ? -22.777 8.605 28.736 1.00 54.16 258 CYS A CA 1
ATOM 2052 C C . CYS A 1 258 ? -21.885 7.683 29.539 1.00 54.16 258 CYS A C 1
ATOM 2054 O O . CYS A 1 258 ? -22.239 6.546 29.834 1.00 54.16 258 CYS A O 1
ATOM 2056 N N . ALA A 1 259 ? -20.674 8.164 29.729 1.00 48.81 259 ALA A N 1
ATOM 2057 C CA . ALA A 1 259 ? -19.603 7.375 30.250 1.00 48.81 259 ALA A CA 1
ATOM 2058 C C . ALA A 1 259 ? -19.462 7.721 31.733 1.00 48.81 259 ALA A C 1
ATOM 2060 O O . ALA A 1 259 ? -19.187 8.873 32.074 1.00 48.81 259 ALA A O 1
ATOM 2061 N N . ASP A 1 260 ? -19.560 6.691 32.574 1.00 57.91 260 ASP A N 1
ATOM 2062 C CA . ASP A 1 260 ? -18.929 6.593 33.890 1.00 57.91 260 ASP A CA 1
ATOM 2063 C C . ASP A 1 260 ? -17.553 7.304 33.852 1.00 57.91 260 ASP A C 1
ATOM 2065 O O . ASP A 1 260 ? -16.845 7.268 32.833 1.00 57.91 260 ASP A O 1
ATOM 2069 N N . LEU A 1 261 ? -17.146 7.969 34.938 1.00 60.28 261 LEU A N 1
ATOM 2070 C CA . LEU A 1 261 ? -15.860 8.678 35.005 1.00 60.28 261 LEU A CA 1
ATOM 2071 C C . LEU A 1 261 ? -14.717 7.744 34.582 1.00 60.28 261 LEU A C 1
ATOM 2073 O O . LEU A 1 261 ? -13.757 8.168 33.945 1.00 60.28 261 LEU A O 1
ATOM 2077 N N . LEU A 1 262 ? -14.861 6.442 34.848 1.00 62.66 262 LEU A N 1
ATOM 2078 C CA . LEU A 1 262 ? -13.917 5.432 34.396 1.00 62.66 262 LEU A CA 1
ATOM 2079 C C . LEU A 1 262 ? -13.769 5.351 32.872 1.00 62.66 262 LEU A C 1
ATOM 2081 O O . LEU A 1 262 ? -12.647 5.242 32.389 1.00 62.66 262 LEU A O 1
ATOM 2085 N N . THR A 1 263 ? -14.882 5.379 32.135 1.00 58.16 263 THR A N 1
ATOM 2086 C CA . THR A 1 263 ? -14.981 5.217 30.669 1.00 58.16 263 THR A CA 1
ATOM 2087 C C . THR A 1 263 ? -14.371 6.386 29.893 1.00 58.16 263 THR A C 1
ATOM 2089 O O . THR A 1 263 ? -13.854 6.181 28.796 1.00 58.16 263 THR A O 1
ATOM 2092 N N . VAL A 1 264 ? -14.382 7.597 30.461 1.00 59.81 264 VAL A N 1
ATOM 2093 C CA . VAL A 1 264 ? -13.762 8.787 29.848 1.00 59.81 264 VAL A CA 1
ATOM 2094 C C . VAL A 1 264 ? -12.299 8.996 30.240 1.00 59.81 264 VAL A C 1
ATOM 2096 O O . VAL A 1 264 ? -11.599 9.748 29.564 1.00 59.81 264 VAL A O 1
ATOM 2099 N N . LEU A 1 265 ? -11.821 8.348 31.307 1.00 65.00 265 LEU A N 1
ATOM 2100 C CA . LEU A 1 265 ? -10.417 8.425 31.700 1.00 65.00 265 LEU A CA 1
ATOM 2101 C C . LEU A 1 265 ? -9.534 7.567 30.784 1.00 65.00 265 LEU A C 1
ATOM 2103 O O . LEU A 1 265 ? -9.943 6.463 30.412 1.00 65.00 265 LEU A O 1
ATOM 2107 N N . PRO A 1 266 ? -8.311 8.027 30.459 1.00 63.50 266 PRO A N 1
ATOM 2108 C CA . PRO A 1 266 ? -7.371 7.222 29.697 1.00 63.50 266 PRO A CA 1
ATOM 2109 C C . PRO A 1 266 ? -7.008 5.935 30.450 1.00 63.50 266 PRO A C 1
ATOM 2111 O O . PRO A 1 266 ? -6.911 5.908 31.680 1.00 63.50 266 PRO A O 1
ATOM 2114 N N . ALA A 1 267 ? -6.817 4.845 29.706 1.00 63.59 267 ALA A N 1
ATOM 2115 C CA . ALA A 1 267 ? -6.434 3.559 30.289 1.00 63.59 267 ALA A CA 1
ATOM 2116 C C . ALA A 1 267 ? -5.065 3.637 30.998 1.00 63.59 267 ALA A C 1
ATOM 2118 O O . ALA A 1 267 ? -4.908 3.124 32.108 1.00 63.59 267 ALA A O 1
ATOM 2119 N N . ASP A 1 268 ? -4.116 4.353 30.394 1.00 68.25 268 ASP A N 1
ATOM 2120 C CA . ASP A 1 268 ? -2.747 4.509 30.886 1.00 68.25 268 ASP A CA 1
ATOM 2121 C C . ASP A 1 268 ? -2.538 5.829 31.648 1.00 68.25 268 ASP A C 1
ATOM 2123 O O . ASP A 1 268 ? -3.203 6.830 31.353 1.00 68.25 268 ASP A O 1
ATOM 2127 N N . PRO A 1 269 ? -1.604 5.866 32.622 1.00 79.25 269 PRO A N 1
ATOM 2128 C CA . PRO A 1 269 ? -1.248 7.099 33.308 1.00 79.25 269 PRO A CA 1
ATOM 2129 C C . PRO A 1 269 ? -0.717 8.148 32.320 1.00 79.25 269 PRO A C 1
ATOM 2131 O O . PRO A 1 269 ? 0.132 7.826 31.484 1.00 79.25 269 PRO A O 1
ATOM 2134 N N . PRO A 1 270 ? -1.116 9.424 32.456 1.00 76.75 270 PRO A N 1
ATOM 2135 C CA . PRO A 1 270 ? -0.489 10.503 31.707 1.00 76.75 270 PRO A CA 1
ATOM 2136 C C . PRO A 1 270 ? 1.024 10.590 31.986 1.00 76.75 270 PRO A C 1
ATOM 2138 O O . PRO A 1 270 ? 1.476 10.199 33.073 1.00 76.75 270 PRO A O 1
ATOM 2141 N N . PRO A 1 271 ? 1.825 11.156 31.061 1.00 72.31 271 PRO A N 1
ATOM 2142 C CA . PRO A 1 271 ? 3.258 11.344 31.267 1.00 72.31 271 PRO A CA 1
ATOM 2143 C C . PRO A 1 271 ? 3.571 12.021 32.610 1.00 72.31 271 PRO A C 1
ATOM 2145 O O . PRO A 1 271 ? 3.023 13.069 32.945 1.00 72.31 271 PRO A O 1
ATOM 2148 N N . GLY A 1 272 ? 4.463 11.414 33.397 1.00 75.88 272 GLY A N 1
ATOM 2149 C CA . GLY A 1 272 ? 4.851 11.919 34.721 1.00 75.88 272 GLY A CA 1
ATOM 2150 C C . GLY A 1 272 ? 3.987 11.434 35.894 1.00 75.88 272 GLY A C 1
ATOM 2151 O O . GLY A 1 272 ? 4.326 11.721 37.043 1.00 75.88 272 GLY A O 1
ATOM 2152 N N . VAL A 1 273 ? 2.929 10.656 35.644 1.00 81.81 273 VAL A N 1
ATOM 2153 C CA . VAL A 1 273 ? 2.091 10.025 36.677 1.00 81.81 273 VAL A CA 1
ATOM 2154 C C . VAL A 1 273 ? 2.510 8.565 36.867 1.00 81.81 273 VAL A C 1
ATOM 2156 O O . VAL A 1 273 ? 2.727 7.842 35.901 1.00 81.81 273 VAL A O 1
ATOM 2159 N N . SER A 1 274 ? 2.657 8.103 38.114 1.00 86.25 274 SER A N 1
ATOM 2160 C CA . SER A 1 274 ? 2.980 6.692 38.370 1.00 86.25 274 SER A CA 1
ATOM 2161 C C . SER A 1 274 ? 1.755 5.791 38.197 1.00 86.25 274 SER A C 1
ATOM 2163 O O . SER A 1 274 ? 0.648 6.170 38.582 1.00 86.25 274 SER A O 1
ATOM 2165 N N . GLU A 1 275 ? 1.964 4.562 37.714 1.00 80.12 275 GLU A N 1
ATOM 2166 C CA . GLU A 1 275 ? 0.905 3.546 37.578 1.00 80.12 275 GLU A CA 1
ATOM 2167 C C . GLU A 1 275 ? 0.131 3.324 38.886 1.00 80.12 275 GLU A C 1
ATOM 2169 O O . GLU A 1 275 ? -1.091 3.245 38.880 1.00 80.12 275 GLU A O 1
ATOM 2174 N N . GLU A 1 276 ? 0.819 3.280 40.032 1.00 87.19 276 GLU A N 1
ATOM 2175 C CA . GLU A 1 276 ? 0.181 3.087 41.344 1.00 87.19 276 GLU A CA 1
ATOM 2176 C C . GLU A 1 276 ? -0.758 4.241 41.716 1.00 87.19 276 GLU A C 1
ATOM 2178 O O . GLU A 1 276 ? -1.826 4.014 42.289 1.00 87.19 276 GLU A O 1
ATOM 2183 N N . ARG A 1 277 ? -0.376 5.483 41.390 1.00 88.44 277 ARG A N 1
ATOM 2184 C CA . ARG A 1 277 ? -1.219 6.658 41.634 1.00 88.44 277 ARG A CA 1
ATOM 2185 C C . ARG A 1 277 ? -2.410 6.662 40.687 1.00 88.44 277 ARG A C 1
ATOM 2187 O O . ARG A 1 277 ? -3.528 6.899 41.134 1.00 88.44 277 ARG A O 1
ATOM 2194 N N . TRP A 1 278 ? -2.173 6.365 39.413 1.00 90.00 278 TRP A N 1
ATOM 2195 C CA . TRP A 1 278 ? -3.224 6.294 38.406 1.00 90.00 278 TRP A CA 1
ATOM 2196 C C . TRP A 1 278 ? -4.237 5.193 38.710 1.00 90.00 278 TRP A C 1
ATOM 2198 O O . TRP A 1 278 ? -5.434 5.451 38.696 1.00 90.00 278 TRP A O 1
ATOM 2208 N N . ALA A 1 279 ? -3.785 4.015 39.141 1.00 83.12 279 ALA A N 1
ATOM 2209 C CA . ALA A 1 279 ? -4.665 2.955 39.625 1.00 83.12 279 ALA A CA 1
ATOM 2210 C C . ALA A 1 279 ? -5.525 3.417 40.816 1.00 83.12 279 ALA A C 1
ATOM 2212 O O . ALA A 1 279 ? -6.702 3.072 40.893 1.00 83.12 279 ALA A O 1
ATOM 2213 N N . GLY A 1 280 ? -4.974 4.224 41.732 1.00 84.62 280 GLY A N 1
ATOM 2214 C CA . GLY A 1 280 ? -5.741 4.836 42.823 1.00 84.62 280 GLY A CA 1
ATOM 2215 C C . GLY A 1 280 ? -6.812 5.824 42.341 1.00 84.62 280 GLY A C 1
ATOM 2216 O O . GLY A 1 280 ? -7.922 5.834 42.877 1.00 84.62 280 GLY A O 1
ATOM 2217 N N . ILE A 1 281 ? -6.502 6.608 41.307 1.00 84.81 281 ILE A N 1
ATOM 2218 C CA . ILE A 1 281 ? -7.442 7.532 40.656 1.00 84.81 281 ILE A CA 1
ATOM 2219 C C . ILE A 1 281 ? -8.546 6.750 39.939 1.00 84.81 281 ILE A C 1
ATOM 2221 O O . ILE A 1 281 ? -9.715 7.021 40.185 1.00 84.81 281 ILE A O 1
ATOM 2225 N N . LEU A 1 282 ? -8.208 5.721 39.157 1.00 77.38 282 LEU A N 1
ATOM 2226 C CA . LEU A 1 282 ? -9.185 4.849 38.494 1.00 77.38 282 LEU A CA 1
ATOM 2227 C C . LEU A 1 282 ? -10.104 4.148 39.507 1.00 77.38 282 LEU A C 1
ATOM 2229 O O . LEU A 1 282 ? -11.311 4.071 39.303 1.00 77.38 282 LEU A O 1
ATOM 2233 N N . VAL A 1 283 ? -9.569 3.683 40.642 1.00 80.19 283 VAL A N 1
ATOM 2234 C CA . VAL A 1 283 ? -10.397 3.108 41.717 1.00 80.19 283 VAL A CA 1
ATOM 2235 C C . VAL A 1 283 ? -11.348 4.141 42.317 1.00 80.19 283 VAL A C 1
ATOM 2237 O O . VAL A 1 283 ? -12.457 3.775 42.683 1.00 80.19 283 VAL A O 1
ATOM 2240 N N . SER A 1 284 ? -10.944 5.405 42.424 1.00 79.81 284 SER A N 1
ATOM 2241 C CA . SER A 1 284 ? -11.819 6.474 42.926 1.00 79.81 284 SER A CA 1
ATOM 2242 C C . SER A 1 284 ? -12.881 6.848 41.890 1.00 79.81 284 SER A C 1
ATOM 2244 O O . SER A 1 284 ? -14.050 7.007 42.234 1.00 79.81 284 SER A O 1
ATOM 2246 N N . ALA A 1 285 ? -12.508 6.842 40.608 1.00 74.88 285 ALA A N 1
ATOM 2247 C CA . ALA A 1 285 ? -13.423 7.053 39.498 1.00 74.88 285 ALA A CA 1
ATOM 2248 C C . ALA A 1 285 ? -14.492 5.957 39.372 1.00 74.88 285 ALA A C 1
ATOM 2250 O O . ALA A 1 285 ? -15.636 6.291 39.098 1.00 74.88 285 ALA A O 1
ATOM 2251 N N . LEU A 1 286 ? -14.179 4.690 39.697 1.00 67.88 286 LEU A N 1
ATOM 2252 C CA . LEU A 1 286 ? -15.179 3.607 39.826 1.00 67.88 286 LEU A CA 1
ATOM 2253 C C . LEU A 1 286 ? -16.296 3.919 40.838 1.00 67.88 286 LEU A C 1
ATOM 2255 O O . LEU A 1 286 ? -17.340 3.268 40.827 1.00 67.88 286 LEU A O 1
ATOM 2259 N N . PHE A 1 287 ? -16.046 4.832 41.777 1.00 75.88 287 PHE A N 1
ATOM 2260 C CA . PHE A 1 287 ? -17.014 5.275 42.776 1.00 75.88 287 PHE A CA 1
ATOM 2261 C C . PHE A 1 287 ? -17.518 6.695 42.506 1.00 75.88 287 PHE A C 1
ATOM 2263 O O . PHE A 1 287 ? -18.059 7.306 43.427 1.00 75.88 287 PHE A O 1
ATOM 2270 N N . GLU A 1 288 ? -17.347 7.202 41.277 1.00 73.62 288 GLU A N 1
ATOM 2271 C CA . GLU A 1 288 ? -17.788 8.538 40.864 1.00 73.62 288 GLU A CA 1
ATOM 2272 C C . GLU A 1 288 ? -17.174 9.669 41.720 1.00 73.62 288 GLU A C 1
ATOM 2274 O O . GLU A 1 288 ? -17.794 10.709 41.937 1.00 73.62 288 GLU A O 1
ATOM 2279 N N . ASP A 1 289 ? -15.953 9.468 42.235 1.00 79.75 289 ASP A N 1
ATOM 2280 C CA . ASP A 1 289 ? -15.219 10.469 43.018 1.00 79.75 289 ASP A CA 1
ATOM 2281 C C . ASP A 1 289 ? -14.140 11.163 42.162 1.00 79.75 289 ASP A C 1
ATOM 2283 O O . ASP A 1 289 ? -13.072 10.581 41.928 1.00 79.75 289 ASP A O 1
ATOM 2287 N N . PRO A 1 290 ? -14.385 12.402 41.688 1.00 83.62 290 PRO A N 1
ATOM 2288 C CA . PRO A 1 290 ? -13.437 13.138 40.861 1.00 83.62 290 PRO A CA 1
ATOM 2289 C C . PRO A 1 290 ? -12.336 13.848 41.667 1.00 83.62 290 PRO A C 1
ATOM 2291 O O . PRO A 1 290 ? -11.404 14.363 41.051 1.00 83.62 290 PRO A O 1
ATOM 2294 N N . GLU A 1 291 ? -12.393 13.915 43.009 1.00 88.06 291 GLU A N 1
ATOM 2295 C CA . GLU A 1 291 ? -11.416 14.698 43.793 1.00 88.06 291 GLU A CA 1
ATOM 2296 C C . GLU A 1 291 ? -9.954 14.290 43.527 1.00 88.06 291 GLU A C 1
ATOM 2298 O O . GLU A 1 291 ? -9.141 15.173 43.239 1.00 88.06 291 GLU A O 1
ATOM 2303 N N . PRO A 1 292 ? -9.586 12.992 43.521 1.00 88.69 292 PRO A N 1
ATOM 2304 C CA . PRO A 1 292 ? -8.205 12.579 43.255 1.00 88.69 292 PRO A CA 1
ATOM 2305 C C . PRO A 1 292 ? -7.708 12.963 41.857 1.00 88.69 292 PRO A C 1
ATOM 2307 O O . PRO A 1 292 ? -6.505 13.132 41.642 1.00 88.69 292 PRO A O 1
ATOM 2310 N N . LEU A 1 293 ? -8.631 13.091 40.902 1.00 85.75 293 LEU A N 1
ATOM 2311 C CA . LEU A 1 293 ? -8.336 13.511 39.541 1.00 85.75 293 LEU A CA 1
ATOM 2312 C C . LEU A 1 293 ? -8.150 15.032 39.452 1.00 85.75 293 LEU A C 1
ATOM 2314 O O . LEU A 1 293 ? -7.199 15.486 38.819 1.00 85.75 293 LEU A O 1
ATOM 2318 N N . LEU A 1 294 ? -8.993 15.813 40.136 1.00 89.19 294 LEU A N 1
ATOM 2319 C CA . LEU A 1 294 ? -8.847 17.270 40.255 1.00 89.19 294 LEU A CA 1
ATOM 2320 C C . LEU A 1 294 ? -7.511 17.652 40.907 1.00 89.19 294 LEU A C 1
ATOM 2322 O O . LEU A 1 294 ? -6.814 18.533 40.406 1.00 89.19 294 LEU A O 1
ATOM 2326 N N . GLU A 1 295 ? -7.103 16.943 41.963 1.00 91.44 295 GLU A N 1
ATOM 2327 C CA . GLU A 1 295 ? -5.792 17.139 42.596 1.00 91.44 295 GLU A CA 1
ATOM 2328 C C . GLU A 1 295 ? -4.632 16.862 41.625 1.00 91.44 295 GLU A C 1
ATOM 2330 O O . GLU A 1 295 ? -3.625 17.576 41.628 1.00 91.44 295 GLU A O 1
ATOM 2335 N N . LEU A 1 296 ? -4.758 15.831 40.780 1.00 90.69 296 LEU A N 1
ATOM 2336 C CA . LEU A 1 296 ? -3.757 15.529 39.758 1.00 90.69 296 LEU A CA 1
ATOM 2337 C C . LEU A 1 296 ? -3.699 16.624 38.683 1.00 90.69 296 LEU A C 1
ATOM 2339 O O . LEU A 1 296 ? -2.603 17.012 38.281 1.00 90.69 296 LEU A O 1
ATOM 2343 N N . ILE A 1 297 ? -4.848 17.131 38.233 1.00 89.38 297 ILE A N 1
ATOM 2344 C CA . ILE A 1 297 ? -4.921 18.228 37.259 1.00 89.38 297 ILE A CA 1
ATOM 2345 C C . ILE A 1 297 ? -4.211 19.468 37.802 1.00 89.38 297 ILE A C 1
ATOM 2347 O O . ILE A 1 297 ? -3.355 20.019 37.113 1.00 89.38 297 ILE A O 1
ATOM 2351 N N . GLU A 1 298 ? -4.503 19.881 39.037 1.00 91.88 298 GLU A N 1
ATOM 2352 C CA . GLU A 1 298 ? -3.845 21.034 39.666 1.00 91.88 298 GLU A CA 1
ATOM 2353 C C . GLU A 1 298 ? -2.323 20.847 39.759 1.00 91.88 298 GLU A C 1
ATOM 2355 O O . GLU A 1 298 ? -1.553 21.779 39.509 1.00 91.88 298 GLU A O 1
ATOM 2360 N N . GLU A 1 299 ? -1.866 19.634 40.082 1.00 89.69 299 GLU A N 1
ATOM 2361 C CA . GLU A 1 299 ? -0.441 19.317 40.124 1.00 89.69 299 GLU A CA 1
ATOM 2362 C C . GLU A 1 299 ? 0.212 19.413 38.744 1.00 89.69 299 GLU A C 1
ATOM 2364 O O . GLU A 1 299 ? 1.267 20.037 38.620 1.00 89.69 299 GLU A O 1
ATOM 2369 N N . LEU A 1 300 ? -0.406 18.823 37.718 1.00 85.56 300 LEU A N 1
ATOM 2370 C CA . LEU A 1 300 ? 0.087 18.851 36.341 1.00 85.56 300 LEU A CA 1
ATOM 2371 C C . LEU A 1 300 ? 0.102 20.282 35.775 1.00 85.56 300 LEU A C 1
ATOM 2373 O O . LEU A 1 300 ? 1.085 20.673 35.149 1.00 85.56 300 LEU A O 1
ATOM 2377 N N . GLN A 1 301 ? -0.912 21.105 36.072 1.00 89.00 301 GLN A N 1
ATOM 2378 C CA . GLN A 1 301 ? -0.932 22.538 35.729 1.00 89.00 301 GLN A CA 1
ATOM 2379 C C . GLN A 1 301 ? 0.192 23.324 36.418 1.00 89.00 301 GLN A C 1
ATOM 2381 O O . GLN A 1 301 ? 0.673 24.327 35.887 1.00 89.00 301 GLN A O 1
ATOM 2386 N N . GLY A 1 302 ? 0.618 22.875 37.602 1.00 87.88 302 GLY A N 1
ATOM 2387 C CA . GLY A 1 302 ? 1.750 23.436 38.333 1.00 87.88 302 GLY A CA 1
ATOM 2388 C C . GLY A 1 302 ? 3.121 23.082 37.746 1.00 87.88 302 GLY A C 1
ATOM 2389 O O . GLY A 1 302 ? 4.120 23.682 38.154 1.00 87.88 302 GLY A O 1
ATOM 2390 N N . GLN A 1 303 ? 3.198 22.133 36.807 1.00 89.25 303 GLN A N 1
ATOM 2391 C CA . GLN A 1 303 ? 4.439 21.771 36.125 1.00 89.25 303 GLN A CA 1
ATOM 2392 C C . GLN A 1 303 ? 4.688 22.691 34.917 1.00 89.25 303 GLN A C 1
ATOM 2394 O O . GLN A 1 303 ? 3.773 23.087 34.198 1.00 89.25 303 GLN A O 1
ATOM 2399 N N . GLU A 1 304 ? 5.956 23.043 34.681 1.00 85.88 304 GLU A N 1
ATOM 2400 C CA . GLU A 1 304 ? 6.358 23.907 33.555 1.00 85.88 304 GLU A CA 1
ATOM 2401 C C . GLU A 1 304 ? 6.610 23.126 32.249 1.00 85.88 304 GLU A C 1
ATOM 2403 O O . GLU A 1 304 ? 7.053 23.710 31.260 1.00 85.88 304 GLU A O 1
ATOM 2408 N N . THR A 1 305 ? 6.378 21.809 32.225 1.00 84.69 305 THR A N 1
ATOM 2409 C CA . THR A 1 305 ? 6.578 20.990 31.023 1.00 84.69 305 THR A CA 1
ATOM 2410 C C . THR A 1 305 ? 5.342 21.021 30.128 1.00 84.69 305 THR A C 1
ATOM 2412 O O . THR A 1 305 ? 4.207 20.962 30.594 1.00 84.69 305 THR A O 1
ATOM 2415 N N . GLU A 1 306 ? 5.567 21.091 28.816 1.00 74.81 306 GLU A N 1
ATOM 2416 C CA . GLU A 1 306 ? 4.496 21.138 27.812 1.00 74.81 306 GLU A CA 1
ATOM 2417 C C . GLU A 1 306 ? 3.620 19.871 27.847 1.00 74.81 306 GLU A C 1
ATOM 2419 O O . GLU A 1 306 ? 2.399 19.953 27.740 1.00 74.81 306 GLU A O 1
ATOM 2424 N N . GLU A 1 307 ? 4.237 18.713 28.098 1.00 73.75 307 GLU A N 1
ATOM 2425 C CA . GLU A 1 307 ? 3.571 17.412 28.256 1.00 73.75 307 GLU A CA 1
ATOM 2426 C C . GLU A 1 307 ? 2.612 17.392 29.456 1.00 73.75 307 GLU A C 1
ATOM 2428 O O . GLU A 1 307 ? 1.482 16.925 29.330 1.00 73.75 307 GLU A O 1
ATOM 2433 N N . ALA A 1 308 ? 3.021 17.944 30.605 1.00 74.75 308 ALA A N 1
ATOM 2434 C CA . ALA A 1 308 ? 2.176 17.982 31.798 1.00 74.75 308 ALA A CA 1
ATOM 2435 C C . ALA A 1 308 ? 1.017 18.975 31.643 1.00 74.75 308 ALA A C 1
ATOM 2437 O O . ALA A 1 308 ? -0.106 18.671 32.040 1.00 74.75 308 ALA A O 1
ATOM 2438 N N . GLN A 1 309 ? 1.253 20.134 31.017 1.00 77.69 309 GLN A N 1
ATOM 2439 C CA . GLN A 1 309 ? 0.173 21.087 30.743 1.00 77.69 309 GLN A CA 1
ATOM 2440 C C . GLN A 1 309 ? -0.854 20.529 29.756 1.00 77.69 309 GLN A C 1
ATOM 2442 O O . GLN A 1 309 ? -2.052 20.750 29.939 1.00 77.69 309 GLN A O 1
ATOM 2447 N N . ARG A 1 310 ? -0.406 19.770 28.749 1.00 71.69 310 ARG A N 1
ATOM 2448 C CA . ARG A 1 310 ? -1.296 19.067 27.819 1.00 71.69 310 ARG A CA 1
ATOM 2449 C C . ARG A 1 310 ? -2.123 18.001 28.536 1.00 71.69 310 ARG A C 1
ATOM 2451 O O . ARG A 1 310 ? -3.346 18.045 28.450 1.00 71.69 310 ARG A O 1
ATOM 2458 N N . ALA A 1 311 ? -1.474 17.133 29.315 1.00 73.75 311 ALA A N 1
ATOM 2459 C CA . ALA A 1 311 ? -2.157 16.119 30.117 1.00 73.75 311 ALA A CA 1
ATOM 2460 C C . ALA A 1 311 ? -3.202 16.740 31.059 1.00 73.75 311 ALA A C 1
ATOM 2462 O O . ALA A 1 311 ? -4.312 16.232 31.187 1.00 73.75 311 ALA A O 1
ATOM 2463 N N . ALA A 1 312 ? -2.886 17.875 31.688 1.00 77.31 312 ALA A N 1
ATOM 2464 C CA . ALA A 1 312 ? -3.838 18.571 32.542 1.00 77.31 312 ALA A CA 1
ATOM 2465 C C . ALA A 1 312 ? -5.058 19.104 31.778 1.00 77.31 312 ALA A C 1
ATOM 2467 O O . ALA A 1 312 ? -6.177 19.014 32.282 1.00 77.31 312 ALA A O 1
ATOM 2468 N N . ALA A 1 313 ? -4.854 19.675 30.587 1.00 73.19 313 ALA A N 1
ATOM 2469 C CA . ALA A 1 313 ? -5.939 20.184 29.752 1.00 73.19 313 ALA A CA 1
ATOM 2470 C C . ALA A 1 313 ? -6.873 19.054 29.292 1.00 73.19 313 ALA A C 1
ATOM 2472 O O . ALA A 1 313 ? -8.091 19.197 29.376 1.00 73.19 313 ALA A O 1
ATOM 2473 N N . GLU A 1 314 ? -6.312 17.912 28.890 1.00 68.19 314 GLU A N 1
ATOM 2474 C CA . GLU A 1 314 ? -7.079 16.721 28.511 1.00 68.19 314 GLU A CA 1
ATOM 2475 C C . GLU A 1 314 ? -7.893 16.168 29.686 1.00 68.19 314 GLU A C 1
ATOM 2477 O O . GLU A 1 314 ? -9.097 15.962 29.557 1.00 68.19 314 GLU A O 1
ATOM 2482 N N . LEU A 1 315 ? -7.277 16.002 30.862 1.00 76.00 315 LEU A N 1
ATOM 2483 C CA . LEU A 1 315 ? -7.985 15.527 32.055 1.00 76.00 315 LEU A CA 1
ATOM 2484 C C . LEU A 1 315 ? -9.061 16.514 32.539 1.00 76.00 315 LEU A C 1
ATOM 2486 O O . LEU A 1 315 ? -10.096 16.089 33.049 1.00 76.00 315 LEU A O 1
ATOM 2490 N N . THR A 1 316 ? -8.848 17.822 32.359 1.00 79.69 316 THR A N 1
ATOM 2491 C CA . THR A 1 316 ? -9.868 18.845 32.651 1.00 79.69 316 THR A CA 1
ATOM 2492 C C . THR A 1 316 ? -11.079 18.666 31.738 1.00 79.69 316 THR A C 1
ATOM 2494 O O . THR A 1 316 ? -12.201 18.592 32.232 1.00 79.69 316 THR A O 1
ATOM 2497 N N . ALA A 1 317 ? -10.853 18.498 30.432 1.00 68.19 317 ALA A N 1
ATOM 2498 C CA . ALA A 1 317 ? -11.924 18.246 29.469 1.00 68.19 317 ALA A CA 1
ATOM 2499 C C . ALA A 1 317 ? -12.682 16.938 29.768 1.00 68.19 317 ALA A C 1
ATOM 2501 O O . ALA A 1 317 ? -13.896 16.866 29.587 1.00 68.19 317 ALA A O 1
ATOM 2502 N N . VAL A 1 318 ? -11.985 15.912 30.270 1.00 67.94 318 VAL A N 1
ATOM 2503 C CA . VAL A 1 318 ? -12.592 14.648 30.722 1.00 67.94 318 VAL A CA 1
ATOM 2504 C C . VAL A 1 318 ? -13.545 14.860 31.906 1.00 67.94 318 VAL A C 1
ATOM 2506 O O . VAL A 1 318 ? -14.642 14.304 31.899 1.00 67.94 318 VAL A O 1
ATOM 2509 N N . ILE A 1 319 ? -13.164 15.669 32.903 1.00 73.31 319 ILE A N 1
ATOM 2510 C CA . ILE A 1 319 ? -14.026 15.977 34.059 1.00 73.31 319 ILE A CA 1
ATOM 2511 C C . ILE A 1 319 ? -15.243 16.798 33.649 1.00 73.31 319 ILE A C 1
ATOM 2513 O O . ILE A 1 319 ? -16.350 16.475 34.071 1.00 73.31 319 ILE A O 1
ATOM 2517 N N . GLU A 1 320 ? -15.046 17.843 32.844 1.00 70.06 320 GLU A N 1
ATOM 2518 C CA . GLU A 1 320 ? -16.146 18.685 32.357 1.00 70.06 320 GLU A CA 1
ATOM 2519 C C . GLU A 1 320 ? -17.182 17.831 31.611 1.00 70.06 320 GLU A C 1
ATOM 2521 O O . GLU A 1 320 ? -18.378 17.926 31.876 1.00 70.06 320 GLU A O 1
ATOM 2526 N N . LYS A 1 321 ? -16.709 16.895 30.778 1.00 63.22 321 LYS A N 1
ATOM 2527 C CA . LYS A 1 321 ? -17.553 15.924 30.074 1.00 63.22 321 LYS A CA 1
ATOM 2528 C C . LYS A 1 321 ? -18.295 14.969 31.019 1.00 63.22 321 LYS A C 1
ATOM 2530 O O . LYS A 1 321 ? -19.449 14.633 30.761 1.00 63.22 321 LYS A O 1
ATOM 2535 N N . TRP A 1 322 ? -17.654 14.502 32.091 1.00 69.31 322 TRP A N 1
ATOM 2536 C CA . TRP A 1 322 ? -18.294 13.608 33.061 1.00 69.31 322 TRP A CA 1
ATOM 2537 C C . TRP A 1 322 ? -19.377 14.309 33.894 1.00 69.31 322 TRP A C 1
ATOM 2539 O O . TRP A 1 322 ? -20.439 13.723 34.104 1.00 69.31 322 TRP A O 1
ATOM 2549 N N . ASP A 1 323 ? -19.152 15.553 34.329 1.00 68.19 323 ASP A N 1
ATOM 2550 C CA . ASP A 1 323 ? -20.128 16.315 35.129 1.00 68.19 323 ASP A CA 1
ATOM 2551 C C . ASP A 1 323 ? -21.445 16.510 34.351 1.00 68.19 323 ASP A C 1
ATOM 2553 O O . ASP A 1 323 ? -22.531 16.306 34.897 1.00 68.19 323 ASP A O 1
ATOM 2557 N N . GLU A 1 324 ? -21.349 16.766 33.040 1.00 61.62 324 GLU A N 1
ATOM 2558 C CA . GLU A 1 324 ? -22.498 16.839 32.124 1.00 61.62 324 GLU A CA 1
ATOM 2559 C C . GLU A 1 324 ? -23.194 15.478 31.905 1.00 61.62 324 GLU A C 1
ATOM 2561 O O . GLU A 1 324 ? -24.410 15.425 31.724 1.00 61.62 324 GLU A O 1
ATOM 2566 N N . CYS A 1 325 ? -22.459 14.361 31.965 1.00 58.88 325 CYS A N 1
ATOM 2567 C CA . CYS A 1 325 ? -22.983 13.012 31.704 1.00 58.88 325 CYS A CA 1
ATOM 2568 C C . CYS A 1 325 ? -23.574 12.302 32.941 1.00 58.88 325 CYS A C 1
ATOM 2570 O O . CYS A 1 325 ? -24.497 11.493 32.805 1.00 58.88 325 CYS A O 1
ATOM 2572 N N . SER A 1 326 ? -23.066 12.591 34.145 1.00 60.03 326 SER A N 1
ATOM 2573 C CA . SER A 1 326 ? -23.348 11.842 35.387 1.00 60.03 326 SER A CA 1
ATOM 2574 C C . SER A 1 326 ? -24.833 11.800 35.784 1.00 60.03 326 SER A C 1
ATOM 2576 O O . SER A 1 326 ? -25.296 10.861 36.438 1.00 60.03 326 SER A O 1
ATOM 2578 N N . TYR A 1 327 ? -25.626 12.784 35.346 1.00 57.44 327 TYR A N 1
ATOM 2579 C CA . TYR A 1 327 ? -27.064 12.822 35.613 1.00 57.44 327 TYR A CA 1
ATOM 2580 C C . TYR A 1 327 ? -27.832 11.714 34.866 1.00 57.44 327 TYR A C 1
ATOM 2582 O O . TYR A 1 327 ? -28.792 11.148 35.402 1.00 57.44 327 TYR A O 1
ATOM 2590 N N . ASN A 1 328 ? -27.381 11.351 33.660 1.00 55.97 328 ASN A N 1
ATOM 2591 C CA . ASN A 1 328 ? -28.050 10.382 32.790 1.00 55.97 328 ASN A CA 1
ATOM 2592 C C . ASN A 1 328 ? -27.662 8.928 33.093 1.00 55.97 328 ASN A C 1
ATOM 2594 O O . ASN A 1 328 ? -28.509 8.041 32.962 1.00 55.97 328 ASN A O 1
ATOM 2598 N N . ASP A 1 329 ? -26.451 8.677 33.597 1.00 52.66 329 ASP A N 1
ATOM 2599 C CA . ASP A 1 329 ? -25.963 7.328 33.936 1.00 52.66 329 ASP A CA 1
ATOM 2600 C C . ASP A 1 329 ? -26.718 6.658 35.089 1.00 52.66 329 ASP A C 1
ATOM 2602 O O . ASP A 1 329 ? -26.870 5.438 35.131 1.00 52.66 329 ASP A O 1
ATOM 2606 N N . ILE A 1 330 ? -27.278 7.444 36.008 1.00 58.12 330 ILE A N 1
ATOM 2607 C CA . ILE A 1 330 ? -28.141 6.916 37.071 1.00 58.12 330 ILE A CA 1
ATOM 2608 C C . ILE A 1 330 ? -29.548 6.639 36.520 1.00 58.12 330 ILE A C 1
ATOM 2610 O O . ILE A 1 330 ? -30.180 5.639 36.865 1.00 58.12 330 ILE A O 1
ATOM 2614 N N . LEU A 1 331 ? -30.061 7.516 35.657 1.00 59.16 331 LEU A N 1
ATOM 2615 C CA . LEU A 1 331 ? -31.426 7.454 35.129 1.00 59.16 331 LEU A CA 1
ATOM 2616 C C . LEU A 1 331 ? -31.608 6.332 34.098 1.00 59.16 331 LEU A C 1
ATOM 2618 O O . LEU A 1 331 ? -32.612 5.620 34.139 1.00 59.16 331 LEU A O 1
ATOM 2622 N N . CYS A 1 332 ? -30.635 6.122 33.220 1.00 63.56 332 CYS A N 1
ATOM 2623 C CA . CYS A 1 332 ? -30.726 5.198 32.095 1.00 63.56 332 CYS A CA 1
ATOM 2624 C C . CYS A 1 332 ? -30.890 3.713 32.484 1.00 63.56 332 CYS A C 1
ATOM 2626 O O . CYS A 1 332 ? -31.864 3.083 32.047 1.00 63.56 332 CYS A O 1
ATOM 2628 N N . PRO A 1 333 ? -30.051 3.138 33.370 1.00 56.41 333 PRO A N 1
ATOM 2629 C CA . PRO A 1 333 ? -30.228 1.774 33.868 1.00 56.41 333 PRO A CA 1
ATOM 2630 C C . PRO A 1 333 ? -31.501 1.616 34.707 1.00 56.41 333 PRO A C 1
ATOM 2632 O O . PRO A 1 333 ? -32.151 0.569 34.660 1.00 56.41 333 PRO A O 1
ATOM 2635 N N . ILE A 1 334 ? -31.892 2.659 35.456 1.00 65.44 334 ILE A N 1
ATOM 2636 C CA . ILE A 1 334 ? -33.141 2.676 36.236 1.00 65.44 334 ILE A CA 1
ATOM 2637 C C . ILE A 1 334 ? -34.363 2.609 35.310 1.00 65.44 334 ILE A C 1
ATOM 2639 O O . ILE A 1 334 ? -35.355 1.955 35.649 1.00 65.44 334 ILE A O 1
ATOM 2643 N N . LEU A 1 335 ? -34.293 3.252 34.143 1.00 66.88 335 LEU A N 1
ATOM 2644 C CA . LEU A 1 335 ? -35.377 3.326 33.164 1.00 66.88 335 LEU A CA 1
ATOM 2645 C C . LEU A 1 335 ? -35.325 2.235 32.078 1.00 66.88 335 LEU A C 1
ATOM 2647 O O . LEU A 1 335 ? -36.268 2.139 31.297 1.00 66.88 335 LEU A O 1
ATOM 2651 N N . GLN A 1 336 ? -34.295 1.378 32.066 1.00 72.94 336 GLN A N 1
ATOM 2652 C CA . GLN A 1 336 ? -34.060 0.347 31.038 1.00 72.94 336 GLN A CA 1
ATOM 2653 C C . GLN A 1 336 ? -33.959 0.911 29.611 1.00 72.94 336 GLN A C 1
ATOM 2655 O O . GLN A 1 336 ? -34.429 0.287 28.658 1.00 72.94 336 GLN A O 1
ATOM 2660 N N . ILE A 1 337 ? -33.364 2.094 29.472 1.00 67.94 337 ILE A N 1
ATOM 2661 C CA . ILE A 1 337 ? -33.140 2.729 28.172 1.00 67.94 337 ILE A CA 1
ATOM 2662 C C . ILE A 1 337 ? -31.876 2.107 27.535 1.00 67.94 337 ILE A C 1
ATOM 2664 O O . ILE A 1 337 ? -30.884 1.921 28.245 1.00 67.94 337 ILE A O 1
ATOM 2668 N N . PRO A 1 338 ? -31.902 1.719 26.244 1.00 63.84 338 PRO A N 1
ATOM 2669 C CA . PRO A 1 338 ? -30.715 1.289 25.502 1.00 63.84 338 PRO A CA 1
ATOM 2670 C C . PRO A 1 338 ? -29.567 2.315 25.557 1.00 63.84 338 PRO A C 1
ATOM 2672 O O . PRO A 1 338 ? -29.797 3.518 25.616 1.00 63.84 338 PRO A O 1
ATOM 2675 N N . LEU A 1 339 ? -28.316 1.846 25.549 1.00 60.25 339 LEU A N 1
ATOM 2676 C CA . LEU A 1 339 ? -27.121 2.698 25.685 1.00 60.25 339 LEU A CA 1
ATOM 2677 C C . LEU A 1 339 ? -27.009 3.750 24.562 1.00 60.25 339 LEU A C 1
ATOM 2679 O O . LEU A 1 339 ? -26.637 4.892 24.812 1.00 60.25 339 LEU A O 1
ATOM 2683 N N . ASP A 1 340 ? -27.382 3.381 23.342 1.00 57.94 340 ASP A N 1
ATOM 2684 C CA . ASP A 1 340 ? -27.485 4.254 22.170 1.00 57.94 340 ASP A CA 1
ATOM 2685 C C . ASP A 1 340 ? -28.536 5.366 22.342 1.00 57.94 340 ASP A C 1
ATOM 2687 O O . ASP A 1 340 ? -28.278 6.531 22.022 1.00 57.94 340 ASP A O 1
ATOM 2691 N N . ASP A 1 341 ? -29.681 5.044 22.943 1.00 67.38 341 ASP A N 1
ATOM 2692 C CA . ASP A 1 341 ? -30.706 6.037 23.280 1.00 67.38 341 ASP A CA 1
ATOM 2693 C C . ASP A 1 341 ? -30.213 6.991 24.393 1.00 67.38 341 ASP A C 1
ATOM 2695 O O . ASP A 1 341 ? -30.496 8.189 24.366 1.00 67.38 341 ASP A O 1
ATOM 2699 N N . CYS A 1 342 ? -29.404 6.496 25.336 1.00 66.88 342 CYS A N 1
ATOM 2700 C CA . CYS A 1 342 ? -28.801 7.298 26.408 1.00 66.88 342 CYS A CA 1
ATOM 2701 C C . CYS A 1 342 ? -27.715 8.260 25.923 1.00 66.88 342 CYS A C 1
ATOM 2703 O O . CYS A 1 342 ? -27.694 9.412 26.355 1.00 66.88 342 CYS A O 1
ATOM 2705 N N . ALA A 1 343 ? -26.853 7.817 24.999 1.00 65.31 343 ALA A N 1
ATOM 2706 C CA . ALA A 1 343 ? -25.893 8.688 24.313 1.00 65.31 343 ALA A CA 1
ATOM 2707 C C . ALA A 1 343 ? -26.602 9.899 23.700 1.00 65.31 343 ALA A C 1
ATOM 2709 O O . ALA A 1 343 ? -26.154 11.039 23.815 1.00 65.31 343 ALA A O 1
ATOM 2710 N N . THR A 1 344 ? -27.750 9.639 23.072 1.00 68.81 344 THR A N 1
ATOM 2711 C CA . THR A 1 344 ? -28.496 10.681 22.380 1.00 68.81 344 THR A CA 1
ATOM 2712 C C . THR A 1 344 ? -29.171 11.649 23.346 1.00 68.81 344 THR A C 1
ATOM 2714 O O . THR A 1 344 ? -29.135 12.854 23.110 1.00 68.81 344 THR A O 1
ATOM 2717 N N . LEU A 1 345 ? -29.743 11.158 24.451 1.00 71.88 345 LEU A N 1
ATOM 2718 C CA . LEU A 1 345 ? -30.333 12.018 25.484 1.00 71.88 345 LEU A CA 1
ATOM 2719 C C . LEU A 1 345 ? -29.303 12.976 26.088 1.00 71.88 345 LEU A C 1
ATOM 2721 O O . LEU A 1 345 ? -29.573 14.165 26.232 1.00 71.88 345 LEU A O 1
ATOM 2725 N N . ALA A 1 346 ? -28.103 12.487 26.371 1.00 70.19 346 ALA A N 1
ATOM 2726 C CA . ALA A 1 346 ? -27.060 13.330 26.927 1.00 70.19 346 ALA A CA 1
ATOM 2727 C C . ALA A 1 346 ? -26.466 14.310 25.930 1.00 70.19 346 ALA A C 1
ATOM 2729 O O . ALA A 1 346 ? -26.233 15.465 26.273 1.00 70.19 346 ALA A O 1
ATOM 2730 N N . LEU A 1 347 ? -26.304 13.887 24.674 1.00 74.25 347 LEU A N 1
ATOM 2731 C CA . LEU A 1 347 ? -25.966 14.814 23.607 1.00 74.25 347 LEU A CA 1
ATOM 2732 C C . LEU A 1 347 ? -26.995 15.951 23.548 1.00 74.25 347 LEU A C 1
ATOM 2734 O O . LEU A 1 347 ? -26.598 17.104 23.459 1.00 74.25 347 LEU A O 1
ATOM 2738 N N . VAL A 1 348 ? -28.298 15.655 23.641 1.00 78.56 348 VAL A N 1
ATOM 2739 C CA . VAL A 1 348 ? -29.379 16.663 23.631 1.00 78.56 348 VAL A CA 1
ATOM 2740 C C . VAL A 1 348 ? -29.300 17.633 24.810 1.00 78.56 348 VAL A C 1
ATOM 2742 O O . VAL A 1 348 ? -29.586 18.826 24.635 1.00 78.56 348 VAL A O 1
ATOM 2745 N N . GLU A 1 349 ? -28.927 17.145 25.992 1.00 76.19 349 GLU A N 1
ATOM 2746 C CA . GLU A 1 349 ? -28.706 17.984 27.172 1.00 76.19 349 GLU A CA 1
ATOM 2747 C C . GLU A 1 349 ? -27.468 18.873 27.016 1.00 76.19 349 GLU A C 1
ATOM 2749 O O . GLU A 1 349 ? -27.527 20.052 27.366 1.00 76.19 349 GLU A O 1
ATOM 2754 N N . ALA A 1 350 ? -26.401 18.348 26.413 1.00 73.56 350 ALA A N 1
ATOM 2755 C CA . ALA A 1 350 ? -25.165 19.078 26.153 1.00 73.56 350 ALA A CA 1
ATOM 2756 C C . ALA A 1 350 ? -25.246 20.011 24.923 1.00 73.56 350 ALA A C 1
ATOM 2758 O O . ALA A 1 350 ? -24.391 20.877 24.730 1.00 73.56 350 ALA A O 1
ATOM 2759 N N . LEU A 1 351 ? -26.289 19.890 24.086 1.00 81.75 351 LEU A N 1
ATOM 2760 C CA . LEU A 1 351 ? -26.554 20.853 23.014 1.00 81.75 351 LEU A CA 1
ATOM 2761 C C . LEU A 1 351 ? -26.805 22.249 23.624 1.00 81.75 351 LEU A C 1
ATOM 2763 O O . LEU A 1 351 ? -27.668 22.390 24.497 1.00 81.75 351 LEU A O 1
ATOM 2767 N N . PRO A 1 352 ? -26.137 23.310 23.128 1.00 82.19 352 PRO A N 1
ATOM 2768 C CA . PRO A 1 352 ? -26.261 24.646 23.704 1.00 82.19 352 PRO A CA 1
ATOM 2769 C C . PRO A 1 352 ? -27.700 25.174 23.619 1.00 82.19 352 PRO A C 1
ATOM 2771 O O . PRO A 1 352 ? -28.458 24.825 22.713 1.00 82.19 352 PRO A O 1
ATOM 2774 N N . GLU A 1 353 ? -28.102 26.051 24.545 1.00 86.69 353 GLU A N 1
ATOM 2775 C CA . GLU A 1 353 ? -29.455 26.637 24.537 1.00 86.69 353 GLU A CA 1
ATOM 2776 C C . GLU A 1 353 ? -29.727 27.502 23.299 1.00 86.69 353 GLU A C 1
ATOM 2778 O O . GLU A 1 353 ? -30.844 27.508 22.774 1.00 86.69 353 GLU A O 1
ATOM 2783 N N . GLU A 1 354 ? -28.692 28.183 22.809 1.00 87.75 354 GLU A N 1
ATOM 2784 C CA . GLU A 1 354 ? -28.706 29.001 21.601 1.00 87.75 354 GLU A CA 1
ATOM 2785 C C . GLU A 1 354 ? -27.501 28.630 20.734 1.00 87.75 354 GLU A C 1
ATOM 2787 O O . GLU A 1 354 ? -26.428 28.331 21.255 1.00 87.75 354 GLU A O 1
ATOM 2792 N N . LEU A 1 355 ? -27.660 28.684 19.411 1.00 88.19 355 LEU A N 1
ATOM 2793 C CA . LEU A 1 355 ? -26.575 28.405 18.476 1.00 88.19 355 LEU A CA 1
ATOM 2794 C C . LEU A 1 355 ? -26.332 29.620 17.560 1.00 88.19 355 LEU A C 1
ATOM 2796 O O . LEU A 1 355 ? -27.268 30.050 16.871 1.00 88.19 355 LEU A O 1
ATOM 2800 N N . PRO A 1 356 ? -25.111 30.195 17.528 1.00 83.44 356 PRO A N 1
ATOM 2801 C CA . PRO A 1 356 ? -24.804 31.361 16.701 1.00 83.44 356 PRO A CA 1
ATOM 2802 C C . PRO A 1 356 ? -25.193 31.171 15.227 1.00 83.44 356 PRO A C 1
ATOM 2804 O O . PRO A 1 356 ? -25.056 30.098 14.649 1.00 83.44 356 PRO A O 1
ATOM 2807 N N . GLY A 1 357 ? -25.739 32.211 14.593 1.00 82.50 357 GLY A N 1
ATOM 2808 C CA . GLY A 1 357 ? -26.147 32.141 13.181 1.00 82.50 357 GLY A CA 1
ATOM 2809 C C . GLY A 1 357 ? -27.403 31.299 12.890 1.00 82.50 357 GLY A C 1
ATOM 2810 O O . GLY A 1 357 ? -27.873 31.295 11.752 1.00 82.50 357 GLY A O 1
ATOM 2811 N N . VAL A 1 358 ? -28.013 30.653 13.891 1.00 89.81 358 VAL A N 1
ATOM 2812 C CA . VAL A 1 358 ? -29.259 29.881 13.747 1.00 89.81 358 VAL A CA 1
ATOM 2813 C C . VAL A 1 358 ? -30.393 30.571 14.495 1.00 89.81 358 VAL A C 1
ATOM 2815 O O . VAL A 1 358 ? -30.252 30.998 15.634 1.00 89.81 358 VAL A O 1
ATOM 2818 N N . SER A 1 359 ? -31.565 30.701 13.865 1.00 92.31 359 SER A N 1
ATOM 2819 C CA . SER A 1 359 ? -32.726 31.267 14.559 1.00 92.31 359 SER A CA 1
ATOM 2820 C C . SER A 1 359 ? -33.184 30.343 15.689 1.00 92.31 359 SER A C 1
ATOM 2822 O O . SER A 1 359 ? -33.400 29.158 15.428 1.00 92.31 359 SER A O 1
ATOM 2824 N N . GLN A 1 360 ? -33.465 30.894 16.871 1.00 92.62 360 GLN A N 1
ATOM 2825 C CA . GLN A 1 360 ? -33.863 30.122 18.054 1.00 92.62 360 GLN A CA 1
ATOM 2826 C C . GLN A 1 360 ? -34.983 29.104 17.791 1.00 92.62 360 GLN A C 1
ATOM 2828 O O . GLN A 1 360 ? -34.835 27.931 18.102 1.00 92.62 360 GLN A O 1
ATOM 2833 N N . ALA A 1 361 ? -36.057 29.509 17.103 1.00 93.19 361 ALA A N 1
ATOM 2834 C CA . ALA A 1 361 ? -37.183 28.616 16.801 1.00 93.19 361 ALA A CA 1
ATOM 2835 C C . ALA A 1 361 ? -36.786 27.392 15.954 1.00 93.19 361 ALA A C 1
ATOM 2837 O O . ALA A 1 361 ? -37.376 26.321 16.064 1.00 93.19 361 ALA A O 1
ATOM 2838 N N . ARG A 1 362 ? -35.793 27.557 15.078 1.00 91.94 362 ARG A N 1
ATOM 2839 C CA . ARG A 1 362 ? -35.262 26.467 14.259 1.00 91.94 362 ARG A CA 1
ATOM 2840 C C . ARG A 1 362 ? -34.353 25.559 15.078 1.00 91.94 362 ARG A C 1
ATOM 2842 O O . ARG A 1 362 ? -34.393 24.348 14.896 1.00 91.94 362 ARG A O 1
ATOM 2849 N N . TRP A 1 363 ? -33.525 26.151 15.932 1.00 93.38 363 TRP A N 1
ATOM 2850 C CA . TRP A 1 363 ? -32.635 25.402 16.803 1.00 93.38 363 TRP A CA 1
ATOM 2851 C C . TRP A 1 363 ? -33.423 24.530 17.784 1.00 93.38 363 TRP A C 1
ATOM 2853 O O . TRP A 1 363 ? -33.184 23.329 17.850 1.00 93.38 363 TRP A O 1
ATOM 2863 N N . GLU A 1 364 ? -34.456 25.089 18.417 1.00 91.19 364 GLU A N 1
ATOM 2864 C CA . GLU A 1 364 ? -35.401 24.353 19.267 1.00 91.19 364 GLU A CA 1
ATOM 2865 C C . GLU A 1 364 ? -36.069 23.197 18.514 1.00 91.19 364 GLU A C 1
ATOM 2867 O O . GLU A 1 364 ? -36.110 22.084 19.026 1.00 91.19 364 GLU A O 1
ATOM 2872 N N . GLN A 1 365 ? -36.504 23.412 17.266 1.00 91.44 365 GLN A N 1
ATOM 2873 C CA . GLN A 1 365 ? -37.079 22.344 16.442 1.00 91.44 365 GLN A CA 1
ATOM 2874 C C . GLN A 1 365 ? -36.084 21.201 16.170 1.00 91.44 365 GLN A C 1
ATOM 2876 O O . GLN A 1 365 ? -36.481 20.043 16.057 1.00 91.44 365 GLN A O 1
ATOM 2881 N N . ILE A 1 366 ? -34.798 21.512 15.997 1.00 87.62 366 ILE A N 1
ATOM 2882 C CA . ILE A 1 366 ? -33.763 20.497 15.769 1.00 87.62 366 ILE A CA 1
ATOM 2883 C C . ILE A 1 366 ? -33.482 19.742 17.063 1.00 87.62 366 ILE A C 1
ATOM 2885 O O . ILE A 1 366 ? -33.480 18.515 17.026 1.00 87.62 366 ILE A O 1
ATOM 2889 N N . ARG A 1 367 ? -33.323 20.452 18.187 1.00 88.81 367 ARG A N 1
ATOM 2890 C CA . ARG A 1 367 ? -33.151 19.842 19.512 1.00 88.81 367 ARG A CA 1
ATOM 2891 C C . ARG A 1 367 ? -34.303 18.894 19.842 1.00 88.81 367 ARG A C 1
ATOM 2893 O O . ARG A 1 367 ? -34.039 17.733 20.116 1.00 88.81 367 ARG A O 1
ATOM 2900 N N . GLU A 1 368 ? -35.549 19.343 19.682 1.00 88.12 368 GLU A N 1
ATOM 2901 C CA . GLU A 1 368 ? -36.757 18.534 19.915 1.00 88.12 368 GLU A CA 1
ATOM 2902 C C . GLU A 1 368 ? -36.769 17.277 19.033 1.00 88.12 368 GLU A C 1
ATOM 2904 O O . GLU A 1 368 ? -37.092 16.190 19.493 1.00 88.12 368 GLU A O 1
ATOM 2909 N N . ARG A 1 369 ? -36.345 17.373 17.766 1.00 83.81 369 ARG A N 1
ATOM 2910 C CA . ARG A 1 369 ? -36.275 16.198 16.883 1.00 83.81 369 ARG A CA 1
ATOM 2911 C C . ARG A 1 369 ? -35.187 15.210 17.279 1.00 83.81 369 ARG A C 1
ATOM 2913 O O . ARG A 1 369 ? -35.421 14.008 17.160 1.00 83.81 369 ARG A O 1
ATOM 2920 N N . VAL A 1 370 ? -34.013 15.692 17.682 1.00 79.50 370 VAL A N 1
ATOM 2921 C CA . VAL A 1 370 ? -32.940 14.816 18.170 1.00 79.50 370 VAL A CA 1
ATOM 2922 C C . VAL A 1 370 ? -33.398 14.131 19.464 1.00 79.50 370 VAL A C 1
ATOM 2924 O O . VAL A 1 370 ? -33.277 12.914 19.566 1.00 79.50 370 VAL A O 1
ATOM 2927 N N . GLU A 1 371 ? -34.030 14.879 20.373 1.00 80.88 371 GLU A N 1
ATOM 2928 C CA . GLU A 1 371 ? -34.608 14.388 21.633 1.00 80.88 371 GLU A CA 1
ATOM 2929 C C . GLU A 1 371 ? -35.695 13.327 21.419 1.00 80.88 371 GLU A C 1
ATOM 2931 O O . GLU A 1 371 ? -35.659 12.263 22.029 1.00 80.88 371 GLU A O 1
ATOM 2936 N N . GLU A 1 372 ? -36.653 13.580 20.524 1.00 79.56 372 GLU A N 1
ATOM 2937 C CA . GLU A 1 372 ? -37.790 12.682 20.297 1.00 79.56 372 GLU A CA 1
ATOM 2938 C C . GLU A 1 372 ? -37.412 11.379 19.587 1.00 79.56 372 GLU A C 1
ATOM 2940 O O . GLU A 1 372 ? -38.106 10.371 19.743 1.00 79.56 372 GLU A O 1
ATOM 2945 N N . SER A 1 373 ? -36.387 11.408 18.729 1.00 72.38 373 SER A N 1
ATOM 2946 C CA . SER A 1 373 ? -36.147 10.326 17.765 1.00 72.38 373 SER A CA 1
ATOM 2947 C C . SER A 1 373 ? -34.800 9.631 17.880 1.00 72.38 373 SER A C 1
ATOM 2949 O O . SER A 1 373 ? -34.602 8.634 17.187 1.00 72.38 373 SER A O 1
ATOM 2951 N N . GLY A 1 374 ? -33.862 10.161 18.666 1.00 67.44 374 GLY A N 1
ATOM 2952 C CA . GLY A 1 374 ? -32.487 9.666 18.669 1.00 67.44 374 GLY A CA 1
ATOM 2953 C C . GLY A 1 374 ? -31.721 9.967 17.368 1.00 67.44 374 GLY A C 1
ATOM 2954 O O . GLY A 1 374 ? -30.574 9.567 17.194 1.00 67.44 374 GLY A O 1
ATOM 2955 N N . ASN A 1 375 ? -32.359 10.628 16.396 1.00 68.31 375 ASN A N 1
ATOM 2956 C CA . ASN A 1 375 ? -31.834 10.766 15.047 1.00 68.31 375 ASN A CA 1
ATOM 2957 C C . ASN A 1 375 ? -31.050 12.072 14.895 1.00 68.31 375 ASN A C 1
ATOM 2959 O O . ASN A 1 375 ? -31.614 13.158 15.017 1.00 68.31 375 ASN A O 1
ATOM 2963 N N . LEU A 1 376 ? -29.774 11.959 14.529 1.00 69.94 376 LEU A N 1
ATOM 2964 C CA . LEU A 1 376 ? -28.867 13.090 14.317 1.00 69.94 376 LEU A CA 1
ATOM 2965 C C . LEU A 1 376 ? -28.924 13.691 12.914 1.00 69.94 376 LEU A C 1
ATOM 2967 O O . LEU A 1 376 ? -28.331 14.740 12.684 1.00 69.94 376 LEU A O 1
ATOM 2971 N N . VAL A 1 377 ? -29.673 13.102 11.978 1.00 72.38 377 VAL A N 1
ATOM 2972 C CA . VAL A 1 377 ? -29.848 13.653 10.622 1.00 72.38 377 VAL A CA 1
ATOM 2973 C C . VAL A 1 377 ? -30.260 15.138 10.629 1.00 72.38 377 VAL A C 1
ATOM 2975 O O . VAL A 1 377 ? -29.684 15.901 9.855 1.00 72.38 377 VAL A O 1
ATOM 2978 N N . PRO A 1 378 ? -31.187 15.619 11.488 1.00 79.50 378 PRO A N 1
ATOM 2979 C CA . PRO A 1 378 ? -31.497 17.047 11.584 1.00 79.50 378 PRO A CA 1
ATOM 2980 C C . PRO A 1 378 ? -30.302 17.905 12.024 1.00 79.50 378 PRO A C 1
ATOM 2982 O O . PRO A 1 378 ? -30.150 19.026 11.537 1.00 79.50 378 PRO A O 1
ATOM 2985 N N . LEU A 1 379 ? -29.459 17.382 12.919 1.00 80.75 379 LEU A N 1
ATOM 2986 C CA . LEU A 1 379 ? -28.261 18.060 13.408 1.00 80.75 379 LEU A CA 1
ATOM 2987 C C . LEU A 1 379 ? -27.176 18.109 12.324 1.00 80.75 379 LEU A C 1
ATOM 2989 O O . LEU A 1 379 ? -26.639 19.178 12.048 1.00 80.75 379 LEU A O 1
ATOM 2993 N N . HIS A 1 380 ? -26.927 16.998 11.626 1.00 71.56 380 HIS A N 1
ATOM 2994 C CA . HIS A 1 380 ? -26.020 16.959 10.476 1.00 71.56 380 HIS A CA 1
ATOM 2995 C C . HIS A 1 380 ? -26.493 17.864 9.332 1.00 71.56 380 HIS A C 1
ATOM 2997 O O . HIS A 1 380 ? -25.687 18.594 8.755 1.00 71.56 380 HIS A O 1
ATOM 3003 N N . GLY A 1 381 ? -27.800 17.889 9.046 1.00 75.50 381 GLY A N 1
ATOM 3004 C CA . GLY A 1 381 ? -28.390 18.808 8.070 1.00 75.50 381 GLY A CA 1
ATOM 3005 C C . GLY A 1 381 ? -28.154 20.275 8.443 1.00 75.50 381 GLY A C 1
ATOM 3006 O O . GLY A 1 381 ? -27.793 21.083 7.590 1.00 75.50 381 GLY A O 1
ATOM 3007 N N . LEU A 1 382 ? -28.260 20.623 9.731 1.00 82.94 382 LEU A N 1
ATOM 3008 C CA . LEU A 1 382 ? -27.908 21.961 10.206 1.00 82.94 382 LEU A CA 1
ATOM 3009 C C . LEU A 1 382 ? -26.418 22.258 10.054 1.00 82.94 382 LEU A C 1
ATOM 3011 O O . LEU A 1 382 ? -26.071 23.333 9.578 1.00 82.94 382 LEU A O 1
ATOM 3015 N N . MET A 1 383 ? -25.543 21.325 10.424 1.00 77.06 383 MET A N 1
ATOM 3016 C CA . MET A 1 383 ? -24.096 21.488 10.266 1.00 77.06 383 MET A CA 1
ATOM 3017 C C . MET A 1 383 ? -23.710 21.709 8.798 1.00 77.06 383 MET A C 1
ATOM 3019 O O . MET A 1 383 ? -22.895 22.586 8.510 1.00 77.06 383 MET A O 1
ATOM 3023 N N . LYS A 1 384 ? -24.344 20.993 7.861 1.00 69.00 384 LYS A N 1
ATOM 3024 C CA . LYS A 1 384 ? -24.188 21.201 6.412 1.00 69.00 384 LYS A CA 1
ATOM 3025 C C . LYS A 1 384 ? -24.611 22.609 5.992 1.00 69.00 384 LYS A C 1
ATOM 3027 O O . LYS A 1 384 ? -23.899 23.279 5.248 1.00 69.00 384 LYS A O 1
ATOM 3032 N N . GLU A 1 385 ? -25.740 23.095 6.498 1.00 78.38 385 GLU A N 1
ATOM 3033 C CA . GLU A 1 385 ? -26.212 24.448 6.202 1.00 78.38 385 GLU A CA 1
ATOM 3034 C C . GLU A 1 385 ? -25.348 25.551 6.814 1.00 78.38 385 GLU A C 1
ATOM 3036 O O . GLU A 1 385 ? -25.123 26.573 6.168 1.00 78.38 385 GLU A O 1
ATOM 3041 N N . LEU A 1 386 ? -24.862 25.361 8.041 1.00 75.00 386 LEU A N 1
ATOM 3042 C CA . LEU A 1 386 ? -23.934 26.278 8.703 1.00 75.00 386 LEU A CA 1
ATOM 3043 C C . LEU A 1 386 ? -22.645 26.418 7.888 1.00 75.00 386 LEU A C 1
ATOM 3045 O O . LEU A 1 386 ? -22.206 27.530 7.596 1.00 75.00 386 LEU A O 1
ATOM 3049 N N . ARG A 1 387 ? -22.100 25.297 7.408 1.00 63.91 387 ARG A N 1
ATOM 3050 C CA . ARG A 1 387 ? -20.953 25.308 6.493 1.00 63.91 387 ARG A CA 1
ATOM 3051 C C . ARG A 1 387 ? -21.254 26.025 5.182 1.00 63.91 387 ARG A C 1
ATOM 3053 O O . ARG A 1 387 ? -20.461 26.859 4.754 1.00 63.91 387 ARG A O 1
ATOM 3060 N N . ALA A 1 388 ? -22.412 25.760 4.574 1.00 65.19 388 ALA A N 1
ATOM 3061 C CA . ALA A 1 388 ? -22.815 26.398 3.320 1.00 65.19 388 ALA A CA 1
ATOM 3062 C C . ALA A 1 388 ? -22.977 27.926 3.437 1.00 65.19 388 ALA A C 1
ATOM 3064 O O . ALA A 1 388 ? -22.811 28.641 2.449 1.00 65.19 388 ALA A O 1
ATOM 3065 N N . GLN A 1 389 ? -23.292 28.443 4.629 1.00 74.88 389 GLN A N 1
ATOM 3066 C CA . GLN A 1 389 ? -23.384 29.884 4.876 1.00 74.88 389 GLN A CA 1
ATOM 3067 C C . GLN A 1 389 ? -22.011 30.566 4.887 1.00 74.88 389 GLN A C 1
ATOM 3069 O O . GLN A 1 389 ? -21.901 31.706 4.430 1.00 74.88 389 GLN A O 1
ATOM 3074 N N . GLY A 1 390 ? -20.979 29.894 5.411 1.00 64.12 390 GLY A N 1
ATOM 3075 C CA . GLY A 1 390 ? -19.601 30.395 5.443 1.00 64.12 390 GLY A CA 1
ATOM 3076 C C . GLY A 1 390 ? -19.400 31.711 6.208 1.00 64.12 390 GLY A C 1
ATOM 3077 O O . GLY A 1 390 ? -18.379 32.371 6.015 1.00 64.12 390 GLY A O 1
ATOM 3078 N N . THR A 1 391 ? -20.362 32.134 7.039 1.00 75.12 391 THR A N 1
ATOM 3079 C CA . THR A 1 391 ? -20.212 33.322 7.892 1.00 75.12 391 THR A CA 1
ATOM 3080 C C . THR A 1 391 ? -19.416 32.972 9.152 1.00 75.12 391 THR A C 1
ATOM 3082 O O . THR A 1 391 ? -19.443 31.813 9.571 1.00 75.12 391 THR A O 1
ATOM 3085 N N . PRO A 1 392 ? -18.733 33.940 9.792 1.00 72.00 392 PRO A N 1
ATOM 3086 C CA . PRO A 1 392 ? -18.003 33.686 11.035 1.00 72.00 392 PRO A CA 1
ATOM 3087 C C . PRO A 1 392 ? -18.872 33.049 12.127 1.00 72.00 392 PRO A C 1
ATOM 3089 O O . PRO A 1 392 ? -18.441 32.113 12.787 1.00 72.00 392 PRO A O 1
ATOM 3092 N N . GLU A 1 393 ? -20.122 33.497 12.270 1.00 75.19 393 GLU A N 1
ATOM 3093 C CA . GLU A 1 393 ? -21.062 32.956 13.257 1.00 75.19 393 GLU A CA 1
ATOM 3094 C C . GLU A 1 393 ? -21.462 31.514 12.927 1.00 75.19 393 GLU A C 1
ATOM 3096 O O . GLU A 1 393 ? -21.605 30.687 13.822 1.00 75.19 393 GLU A O 1
ATOM 3101 N N . ALA A 1 394 ? -21.629 31.196 11.641 1.00 72.25 394 ALA A N 1
ATOM 3102 C CA . ALA A 1 394 ? -21.970 29.848 11.219 1.00 72.25 394 ALA A CA 1
ATOM 3103 C C . ALA A 1 394 ? -20.779 28.883 11.357 1.00 72.25 394 ALA A C 1
ATOM 3105 O O . ALA A 1 394 ? -20.973 27.717 11.694 1.00 72.25 394 ALA A O 1
ATOM 3106 N N . GLN A 1 395 ? -19.552 29.374 11.152 1.00 63.38 395 GLN A N 1
ATOM 3107 C CA . GLN A 1 395 ? -18.317 28.633 11.428 1.00 63.38 395 GLN A CA 1
ATOM 3108 C C . GLN A 1 395 ? -18.153 28.355 12.924 1.00 63.38 395 GLN A C 1
ATOM 3110 O O . GLN A 1 395 ? -17.850 27.227 13.297 1.00 63.38 395 GLN A O 1
ATOM 3115 N N . GLU A 1 396 ? -18.415 29.347 13.777 1.00 72.12 396 GLU A N 1
ATOM 3116 C CA . GLU A 1 396 ? -18.387 29.187 15.233 1.00 72.12 396 GLU A CA 1
ATOM 3117 C C . GLU A 1 396 ? -19.420 28.154 15.703 1.00 72.12 396 GLU A C 1
ATOM 3119 O O . GLU A 1 396 ? -19.084 27.221 16.429 1.00 72.12 396 GLU A O 1
ATOM 3124 N N . ALA A 1 397 ? -20.663 28.258 15.230 1.00 74.56 397 ALA A N 1
ATOM 3125 C CA . ALA A 1 397 ? -21.707 27.281 15.522 1.00 74.56 397 ALA A CA 1
ATOM 3126 C C . ALA A 1 397 ? -21.359 25.872 15.031 1.00 74.56 397 ALA A C 1
ATOM 3128 O O . ALA A 1 397 ? -21.593 24.888 15.731 1.00 74.56 397 ALA A O 1
ATOM 3129 N N . TYR A 1 398 ? -20.785 25.766 13.833 1.00 73.25 398 TYR A N 1
ATOM 3130 C CA . TYR A 1 398 ? -20.315 24.493 13.310 1.00 73.25 398 TYR A CA 1
ATOM 3131 C C . TYR A 1 398 ? -19.216 23.889 14.195 1.00 73.25 398 TYR A C 1
ATOM 3133 O O . TYR A 1 398 ? -19.306 22.712 14.539 1.00 73.25 398 TYR A O 1
ATOM 3141 N N . ALA A 1 399 ? -18.218 24.684 14.591 1.00 64.25 399 ALA A N 1
ATOM 3142 C CA . ALA A 1 399 ? -17.118 24.242 15.445 1.00 64.25 399 ALA A CA 1
ATOM 3143 C C . ALA A 1 399 ? -17.617 23.767 16.817 1.00 64.25 399 ALA A C 1
ATOM 3145 O O . ALA A 1 399 ? -17.189 22.712 17.287 1.00 64.25 399 ALA A O 1
ATOM 3146 N N . GLN A 1 400 ? -18.577 24.479 17.420 1.00 69.75 400 GLN A N 1
ATOM 3147 C CA . GLN A 1 400 ? -19.220 24.059 18.670 1.00 69.75 400 GLN A CA 1
ATOM 3148 C C . GLN A 1 400 ? -19.905 22.694 18.519 1.00 69.75 400 GLN A C 1
ATOM 3150 O O . GLN A 1 400 ? -19.644 21.788 19.306 1.00 69.75 400 GLN A O 1
ATOM 3155 N N . LEU A 1 401 ? -20.724 22.507 17.476 1.00 71.75 401 LEU A N 1
ATOM 3156 C CA . LEU A 1 401 ? -21.413 21.233 17.240 1.00 71.75 401 LEU A CA 1
ATOM 3157 C C . LEU A 1 401 ? -20.456 20.087 16.894 1.00 71.75 401 LEU A C 1
ATOM 3159 O O . LEU A 1 401 ? -20.665 18.966 17.345 1.00 71.75 401 LEU A O 1
ATOM 3163 N N . ALA A 1 402 ? -19.414 20.346 16.102 1.00 66.31 402 ALA A N 1
ATOM 3164 C CA . ALA A 1 402 ? -18.423 19.338 15.737 1.00 66.31 402 ALA A CA 1
ATOM 3165 C C . ALA A 1 402 ? -17.583 18.901 16.945 1.00 66.31 402 ALA A C 1
ATOM 3167 O O . ALA A 1 402 ? -17.323 17.711 17.102 1.00 66.31 402 ALA A O 1
ATOM 3168 N N . THR A 1 403 ? -17.206 19.847 17.810 1.00 66.38 403 THR A N 1
ATOM 3169 C CA . THR A 1 403 ? -16.512 19.563 19.074 1.00 66.38 403 THR A CA 1
ATOM 3170 C C . THR A 1 403 ? -17.393 18.718 19.982 1.00 66.38 403 THR A C 1
ATOM 3172 O O . THR A 1 403 ? -16.952 17.677 20.460 1.00 66.38 403 THR A O 1
ATOM 3175 N N . LEU A 1 404 ? -18.656 19.119 20.149 1.00 68.31 404 LEU A N 1
ATOM 3176 C CA . LEU A 1 404 ? -19.622 18.396 20.965 1.00 68.31 404 LEU A CA 1
ATOM 3177 C C . LEU A 1 404 ? -19.830 16.967 20.444 1.00 68.31 404 LEU A C 1
ATOM 3179 O O . LEU A 1 404 ? -19.661 16.012 21.187 1.00 68.31 404 LEU A O 1
ATOM 3183 N N . LEU A 1 405 ? -20.110 16.784 19.151 1.00 69.12 405 LEU A N 1
ATOM 3184 C CA . LEU A 1 405 ? -20.265 15.445 18.569 1.00 69.12 405 LEU A CA 1
ATOM 3185 C C . LEU A 1 405 ? -18.995 14.596 18.700 1.00 69.12 405 LEU A C 1
ATOM 3187 O O . LEU A 1 405 ? -19.090 13.408 18.998 1.00 69.12 405 LEU A O 1
ATOM 3191 N N . GLY A 1 406 ? -17.818 15.207 18.538 1.00 64.25 406 GLY A N 1
ATOM 3192 C CA . GLY A 1 406 ? -16.531 14.546 18.745 1.00 64.25 406 GLY A CA 1
ATOM 3193 C C . GLY A 1 406 ? -16.337 14.026 20.173 1.00 64.25 406 GLY A C 1
ATOM 3194 O O . GLY A 1 406 ? -15.654 13.025 20.371 1.00 64.25 406 GLY A O 1
ATOM 3195 N N . GLN A 1 407 ? -16.980 14.645 21.169 1.00 65.19 407 GLN A N 1
ATOM 3196 C CA . GLN A 1 407 ? -16.954 14.164 22.549 1.00 65.19 407 GLN A CA 1
ATOM 3197 C C . GLN A 1 407 ? -17.814 12.909 22.744 1.00 65.19 407 GLN A C 1
ATOM 3199 O O . GLN A 1 407 ? -17.471 12.087 23.587 1.00 65.19 407 GLN A O 1
ATOM 3204 N N . TYR A 1 408 ? -18.885 12.704 21.977 1.00 68.81 408 TYR A N 1
ATOM 3205 C CA . TYR A 1 408 ? -19.809 11.571 22.162 1.00 68.81 408 TYR A CA 1
ATOM 3206 C C . TYR A 1 408 ? -19.554 10.395 21.210 1.00 68.81 408 TYR A C 1
ATOM 3208 O O . TYR A 1 408 ? -20.340 9.448 21.162 1.00 68.81 408 TYR A O 1
ATOM 3216 N N . VAL A 1 409 ? -18.445 10.410 20.470 1.00 69.88 409 VAL A N 1
ATOM 3217 C CA . VAL A 1 409 ? -18.079 9.338 19.541 1.00 69.88 409 VAL A CA 1
ATOM 3218 C C . VAL A 1 409 ? -16.658 8.858 19.838 1.00 69.88 409 VAL A C 1
ATOM 3220 O O . VAL A 1 409 ? -15.731 9.646 20.005 1.00 69.88 409 VAL A O 1
ATOM 3223 N N . ALA A 1 410 ? -16.495 7.541 19.909 1.00 76.56 410 ALA A N 1
ATOM 3224 C CA . ALA A 1 410 ? -15.214 6.847 19.935 1.00 76.56 410 ALA A CA 1
ATOM 3225 C C . ALA A 1 410 ? -14.955 6.187 18.573 1.00 76.56 410 ALA A C 1
ATOM 3227 O O . ALA A 1 410 ? -15.870 5.994 17.778 1.00 76.56 410 ALA A O 1
ATOM 3228 N N . GLN A 1 411 ? -13.714 5.810 18.299 1.00 80.75 411 GLN A N 1
ATOM 3229 C CA . GLN A 1 411 ? -13.338 4.964 17.172 1.00 80.75 411 GLN A CA 1
ATOM 3230 C C . GLN A 1 411 ? -12.992 3.586 17.725 1.00 80.75 411 GLN A C 1
ATOM 3232 O O . GLN A 1 411 ? -12.003 3.430 18.440 1.00 80.75 411 GLN A O 1
ATOM 3237 N N . CYS A 1 412 ? -13.823 2.592 17.428 1.00 86.38 412 CYS A N 1
ATOM 3238 C CA . CYS A 1 412 ? -13.654 1.236 17.930 1.00 86.38 412 CYS A CA 1
ATOM 3239 C C . CYS A 1 412 ? -13.247 0.287 16.799 1.00 86.38 412 CYS A C 1
ATOM 3241 O O . CYS A 1 412 ? -13.746 0.407 15.675 1.00 86.38 412 CYS A O 1
ATOM 3243 N N . PRO A 1 413 ? -12.354 -0.676 17.075 1.00 91.69 413 PRO A N 1
ATOM 3244 C CA . PRO A 1 413 ? -11.950 -1.644 16.075 1.00 91.69 413 PRO A CA 1
ATOM 3245 C C . PRO A 1 413 ? -13.074 -2.634 15.774 1.00 91.69 413 PRO A C 1
ATOM 3247 O O . PRO A 1 413 ? -13.709 -3.195 16.669 1.00 91.69 413 PRO A O 1
ATOM 3250 N N . ARG A 1 414 ? -13.258 -2.915 14.490 1.00 91.94 414 ARG A N 1
ATOM 3251 C CA . ARG A 1 414 ? -14.036 -4.029 13.967 1.00 91.94 414 ARG A CA 1
ATOM 3252 C C . ARG A 1 414 ? -13.091 -4.979 13.249 1.00 91.94 414 ARG A C 1
ATOM 3254 O O . ARG A 1 414 ? -12.358 -4.567 12.355 1.00 91.94 414 ARG A O 1
ATOM 3261 N N . TYR A 1 415 ? -13.126 -6.251 13.631 1.00 94.81 415 TYR A N 1
ATOM 3262 C CA . TYR A 1 415 ? -12.336 -7.307 13.004 1.00 94.81 415 TYR A CA 1
ATOM 3263 C C . TYR A 1 415 ? -13.261 -8.264 12.258 1.00 94.81 415 TYR A C 1
ATOM 3265 O O . TYR A 1 415 ? -14.092 -8.939 12.868 1.00 94.81 415 TYR A O 1
ATOM 3273 N N . ASP A 1 416 ? -13.070 -8.366 10.950 1.00 93.81 416 ASP A N 1
ATOM 3274 C CA . ASP A 1 416 ? -13.837 -9.243 10.078 1.00 93.81 416 ASP A CA 1
ATOM 3275 C C . ASP A 1 416 ? -13.028 -10.538 9.841 1.00 93.81 416 ASP A C 1
ATOM 3277 O O . ASP A 1 416 ? -11.852 -10.494 9.470 1.00 93.81 416 ASP A O 1
ATOM 3281 N N . GLY A 1 417 ? -13.637 -11.706 10.091 1.00 93.06 417 GLY A N 1
ATOM 3282 C CA . GLY A 1 417 ? -13.010 -13.022 9.875 1.00 93.06 417 GLY A CA 1
ATOM 3283 C C . GLY A 1 417 ? -12.253 -13.641 11.067 1.00 93.06 417 GLY A C 1
ATOM 3284 O O . GLY A 1 417 ? -11.290 -14.361 10.848 1.00 93.06 417 GLY A O 1
ATOM 3285 N N . ASP A 1 418 ? -12.658 -13.402 12.322 1.00 94.56 418 ASP A N 1
ATOM 3286 C CA . ASP A 1 418 ? -12.025 -13.998 13.531 1.00 94.56 418 ASP A CA 1
ATOM 3287 C C . ASP A 1 418 ? -10.505 -13.731 13.652 1.00 94.56 418 ASP A C 1
ATOM 3289 O O . ASP A 1 418 ? -9.720 -14.562 14.113 1.00 94.56 418 ASP A O 1
ATOM 3293 N N . ILE A 1 419 ? -10.068 -12.546 13.218 1.00 96.94 419 ILE A N 1
ATOM 3294 C CA . ILE A 1 419 ? -8.658 -12.126 13.285 1.00 96.94 419 ILE A CA 1
ATOM 3295 C C . ILE A 1 419 ? -8.327 -11.292 14.534 1.00 96.94 419 ILE A C 1
ATOM 3297 O O . ILE A 1 419 ? -7.168 -10.916 14.731 1.00 96.94 419 ILE A O 1
ATOM 3301 N N . ALA A 1 420 ? -9.322 -11.004 15.379 1.00 96.25 420 ALA A N 1
ATOM 3302 C CA . ALA A 1 420 ? -9.147 -10.247 16.616 1.00 96.25 420 ALA A CA 1
ATOM 3303 C C . ALA A 1 420 ? -8.133 -10.929 17.554 1.00 96.25 420 ALA A C 1
ATOM 3305 O O . ALA A 1 420 ? -8.075 -12.158 17.650 1.00 96.25 420 ALA A O 1
ATOM 3306 N N . GLY A 1 421 ? -7.313 -10.125 18.231 1.00 96.50 421 GLY A N 1
ATOM 3307 C CA . GLY A 1 421 ? -6.312 -10.605 19.187 1.00 96.50 421 GLY A CA 1
ATOM 3308 C C . GLY A 1 421 ? -5.105 -11.337 18.588 1.00 96.50 421 GLY A C 1
ATOM 3309 O O . GLY A 1 421 ? -4.321 -11.929 19.330 1.00 96.50 421 GLY A O 1
ATOM 3310 N N . THR A 1 422 ? -4.942 -11.324 17.263 1.00 98.19 422 THR A N 1
ATOM 3311 C CA . THR A 1 422 ? -3.813 -11.962 16.561 1.00 98.19 422 THR A CA 1
ATOM 3312 C C . THR A 1 422 ? -2.738 -10.952 16.191 1.00 98.19 422 THR A C 1
ATOM 3314 O O . THR A 1 422 ? -3.031 -9.770 16.054 1.00 98.19 422 THR A O 1
ATOM 3317 N N . GLU A 1 423 ? -1.508 -11.414 15.935 1.00 97.56 423 GLU A N 1
ATOM 3318 C CA . GLU A 1 423 ? -0.445 -10.534 15.412 1.00 97.56 423 GLU A CA 1
ATOM 3319 C C . GLU A 1 423 ? -0.863 -9.859 14.100 1.00 97.56 423 GLU A C 1
ATOM 3321 O O . GLU A 1 423 ? -0.680 -8.662 13.916 1.00 97.56 423 GLU A O 1
ATOM 3326 N N . LEU A 1 424 ? -1.486 -10.630 13.206 1.00 97.75 424 LEU A N 1
ATOM 3327 C CA . LEU A 1 424 ? -2.017 -10.136 11.944 1.00 97.75 424 LEU A CA 1
ATOM 3328 C C . LEU A 1 424 ? -3.055 -9.030 12.156 1.00 97.75 424 LEU A C 1
ATOM 3330 O O . LEU A 1 424 ? -2.967 -7.990 11.510 1.00 97.75 424 LEU A O 1
ATOM 3334 N N . GLY A 1 425 ? -4.009 -9.240 13.067 1.00 97.81 425 GLY A N 1
ATOM 3335 C CA . GLY A 1 425 ? -5.030 -8.254 13.419 1.00 97.81 425 GLY A CA 1
ATOM 3336 C C . GLY A 1 425 ? -4.421 -6.964 13.969 1.00 97.81 425 GLY A C 1
ATOM 3337 O O . GLY A 1 425 ? -4.828 -5.886 13.545 1.00 97.81 425 GLY A O 1
ATOM 3338 N N . MET A 1 426 ? -3.396 -7.070 14.824 1.00 97.69 426 MET A N 1
ATOM 3339 C CA . MET A 1 426 ? -2.671 -5.906 15.349 1.00 97.69 426 MET A CA 1
ATOM 3340 C C . MET A 1 426 ? -1.921 -5.145 14.250 1.00 97.69 426 MET A C 1
ATOM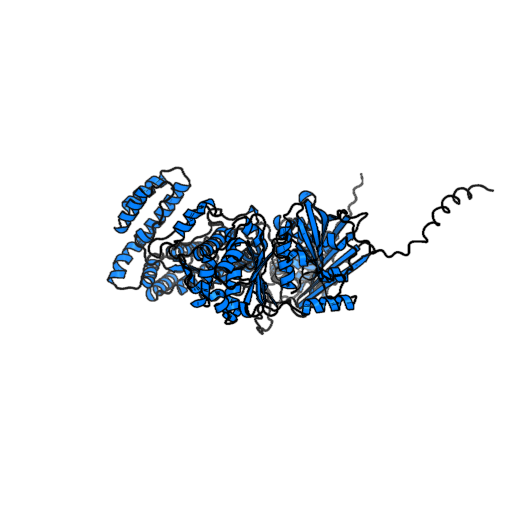 3342 O O . MET A 1 426 ? -1.965 -3.919 14.229 1.00 97.69 426 MET A O 1
ATOM 3346 N N . THR A 1 427 ? -1.301 -5.841 13.285 1.00 97.81 427 THR A N 1
ATOM 3347 C CA . THR A 1 427 ? -0.696 -5.186 12.112 1.00 97.81 427 THR A CA 1
ATOM 3348 C C . THR A 1 427 ? -1.743 -4.421 11.295 1.00 97.81 427 THR A C 1
ATOM 3350 O O . THR A 1 427 ? -1.482 -3.289 10.888 1.00 97.81 427 THR A O 1
ATOM 3353 N N . LEU A 1 428 ? -2.924 -5.011 11.047 1.00 98.00 428 LEU A N 1
ATOM 3354 C CA . LEU A 1 428 ? -3.986 -4.329 10.296 1.00 98.00 428 LEU A CA 1
ATOM 3355 C C . LEU A 1 428 ? -4.482 -3.083 11.035 1.00 98.00 428 LEU A C 1
ATOM 3357 O O . LEU A 1 428 ? -4.628 -2.038 10.401 1.00 98.00 428 LEU A O 1
ATOM 3361 N N . PHE A 1 429 ? -4.670 -3.187 12.356 1.00 97.00 429 PHE A N 1
ATOM 3362 C CA . PHE A 1 429 ? -4.997 -2.050 13.214 1.00 97.00 429 PHE A CA 1
ATOM 3363 C C . PHE A 1 429 ? -3.944 -0.960 13.074 1.00 97.00 429 PHE A C 1
ATOM 3365 O O . PHE A 1 429 ? -4.258 0.170 12.699 1.00 97.00 429 PHE A O 1
ATOM 3372 N N . TYR A 1 430 ? -2.686 -1.306 13.345 1.00 97.56 430 TYR A N 1
ATOM 3373 C CA . TYR A 1 430 ? -1.588 -0.356 13.372 1.00 97.56 430 TYR A CA 1
ATOM 3374 C C . TYR A 1 430 ? -1.448 0.405 12.055 1.00 97.56 430 TYR A C 1
ATOM 3376 O O . TYR A 1 430 ? -1.379 1.630 12.063 1.00 97.56 430 TYR A O 1
ATOM 3384 N N . CYS A 1 431 ? -1.425 -0.303 10.923 1.00 97.38 431 CYS A N 1
ATOM 3385 C CA . CYS A 1 431 ? -1.244 0.328 9.622 1.00 97.38 431 CYS A CA 1
ATOM 3386 C C . CYS A 1 431 ? -2.419 1.238 9.243 1.00 97.38 431 CYS A C 1
ATOM 3388 O O . CYS A 1 431 ? -2.197 2.318 8.702 1.00 97.38 431 CYS A O 1
ATOM 3390 N N . ASP A 1 432 ? -3.657 0.828 9.524 1.00 95.12 432 ASP A N 1
ATOM 3391 C CA . ASP A 1 432 ? -4.826 1.676 9.283 1.00 95.12 432 ASP A CA 1
ATOM 3392 C C . ASP A 1 432 ? -4.795 2.947 10.146 1.00 95.12 432 ASP A C 1
ATOM 3394 O O . ASP A 1 432 ? -4.950 4.057 9.627 1.00 95.12 432 ASP A O 1
ATOM 3398 N N . LEU A 1 433 ? -4.518 2.799 11.446 1.00 94.00 433 LEU A N 1
ATOM 3399 C CA . LEU A 1 433 ? -4.396 3.925 12.365 1.00 94.00 433 LEU A CA 1
ATOM 3400 C C . LEU A 1 433 ? -3.267 4.866 11.931 1.00 94.00 433 LEU A C 1
ATOM 3402 O O . LEU A 1 433 ? -3.500 6.057 11.738 1.00 94.00 433 LEU A O 1
ATOM 3406 N N . LEU A 1 434 ? -2.055 4.342 11.733 1.00 95.56 434 LEU A N 1
ATOM 3407 C CA . LEU A 1 434 ? -0.874 5.129 11.385 1.00 95.56 434 LEU A CA 1
ATOM 3408 C C . LEU A 1 434 ? -1.083 5.951 10.114 1.00 95.56 434 LEU A C 1
ATOM 3410 O O . LEU A 1 434 ? -0.653 7.102 10.053 1.00 95.56 434 LEU A O 1
ATOM 3414 N N . CYS A 1 435 ? -1.753 5.380 9.109 1.00 94.00 435 CYS A N 1
ATOM 3415 C CA . CYS A 1 435 ? -2.083 6.098 7.886 1.00 94.00 435 CYS A CA 1
ATOM 3416 C C . CYS A 1 435 ? -2.860 7.382 8.187 1.00 94.00 435 CYS A C 1
ATOM 3418 O O . CYS A 1 435 ? -2.475 8.458 7.729 1.00 94.00 435 CYS A O 1
ATOM 3420 N N . LYS A 1 436 ? -3.885 7.289 9.039 1.00 90.25 436 LYS A N 1
ATOM 3421 C CA . LYS A 1 436 ? -4.697 8.434 9.470 1.00 90.25 436 LYS A CA 1
ATOM 3422 C C . LYS A 1 436 ? -3.874 9.427 10.291 1.00 90.25 436 LYS A C 1
ATOM 3424 O O . LYS A 1 436 ? -3.925 10.623 10.016 1.00 90.25 436 LYS A O 1
ATOM 3429 N N . LEU A 1 437 ? -3.042 8.946 11.221 1.00 91.25 437 LEU A N 1
ATOM 3430 C CA . LEU A 1 437 ? -2.153 9.807 12.017 1.00 91.25 437 LEU A CA 1
ATOM 3431 C C . LEU A 1 437 ? -1.212 10.633 11.127 1.00 91.25 437 LEU A C 1
ATOM 3433 O O . LEU A 1 437 ? -1.057 11.836 11.338 1.00 91.25 437 LEU A O 1
ATOM 3437 N N . TRP A 1 438 ? -0.631 10.012 10.098 1.00 93.00 438 TRP A N 1
ATOM 3438 C CA . TRP A 1 438 ? 0.241 10.682 9.133 1.00 93.00 438 TRP A CA 1
ATOM 3439 C C . TRP A 1 438 ? -0.505 11.630 8.199 1.00 93.00 438 TRP A C 1
ATOM 3441 O O . TRP A 1 438 ? 0.036 12.684 7.872 1.00 93.00 438 TRP A O 1
ATOM 3451 N N . VAL A 1 439 ? -1.722 11.301 7.766 1.00 87.25 439 VAL A N 1
ATOM 3452 C CA . VAL A 1 439 ? -2.554 12.217 6.965 1.00 87.25 439 VAL A CA 1
ATOM 3453 C C . VAL A 1 439 ? -2.904 13.466 7.780 1.00 87.25 439 VAL A C 1
ATOM 3455 O O . VAL A 1 439 ? -2.864 14.581 7.266 1.00 87.25 439 VAL A O 1
ATOM 3458 N N . TRP A 1 440 ? -3.133 13.316 9.081 1.00 83.94 440 TRP A N 1
ATOM 3459 C CA . TRP A 1 440 ? -3.501 14.416 9.974 1.00 83.94 440 TRP A CA 1
ATOM 3460 C C . TRP A 1 440 ? -2.354 15.154 10.634 1.00 83.94 440 TRP A C 1
ATOM 3462 O O . TRP A 1 440 ? -2.586 16.178 11.279 1.00 83.94 440 TRP A O 1
ATOM 3472 N N . ASN A 1 441 ? -1.129 14.649 10.488 1.00 87.62 441 ASN A N 1
ATOM 3473 C CA . ASN A 1 441 ? 0.018 15.121 11.254 1.00 87.62 441 ASN A CA 1
ATOM 3474 C C . ASN A 1 441 ? -0.249 15.104 12.762 1.00 87.62 441 ASN A C 1
ATOM 3476 O O . ASN A 1 441 ? 0.182 16.010 13.478 1.00 87.62 441 ASN A O 1
ATOM 3480 N N . TYR A 1 442 ? -0.966 14.083 13.236 1.00 84.88 442 TYR A N 1
ATOM 3481 C CA . TYR A 1 442 ? -1.238 13.912 14.657 1.00 84.88 442 TYR A CA 1
ATOM 3482 C C . TYR A 1 442 ? 0.091 13.791 15.406 1.00 84.88 442 TYR A C 1
ATOM 3484 O O . TYR A 1 442 ? 0.960 13.010 15.006 1.00 84.88 442 TYR A O 1
ATOM 3492 N N . GLU A 1 443 ? 0.280 14.636 16.420 1.00 82.56 443 GLU A N 1
ATOM 3493 C CA . GLU A 1 443 ? 1.544 14.810 17.151 1.00 82.56 443 GLU A CA 1
ATOM 3494 C C . GLU A 1 443 ? 2.780 15.034 16.257 1.00 82.56 443 GLU A C 1
ATOM 3496 O O . GLU A 1 443 ? 3.894 14.630 16.587 1.00 82.56 443 GLU A O 1
ATOM 3501 N N . GLY A 1 444 ? 2.608 15.672 15.095 1.00 86.75 444 GLY A N 1
ATOM 3502 C CA . GLY A 1 444 ? 3.721 15.941 14.182 1.00 86.75 444 GLY A CA 1
ATOM 3503 C C . GLY A 1 444 ? 4.286 14.695 13.490 1.00 86.75 444 GLY A C 1
ATOM 3504 O O . GLY A 1 444 ? 5.418 14.731 13.011 1.00 86.75 444 GLY A O 1
ATOM 3505 N N . SER A 1 445 ? 3.527 13.595 13.451 1.00 91.69 445 SER A N 1
ATOM 3506 C CA . SER A 1 445 ? 4.017 12.282 13.010 1.00 91.69 445 SER A CA 1
ATOM 3507 C C . SER A 1 445 ? 4.214 12.116 11.498 1.00 91.69 445 SER A C 1
ATOM 3509 O O . SER A 1 445 ? 4.798 11.117 11.084 1.00 91.69 445 SER A O 1
ATOM 3511 N N . THR A 1 446 ? 3.765 13.051 10.650 1.00 92.88 446 THR A N 1
ATOM 3512 C CA . THR A 1 446 ? 3.873 12.899 9.188 1.00 92.88 446 THR A CA 1
ATOM 3513 C C . THR A 1 446 ? 5.338 12.888 8.724 1.00 92.88 446 THR A C 1
ATOM 3515 O O . THR A 1 446 ? 6.049 13.883 8.919 1.00 92.88 446 THR A O 1
ATOM 3518 N N . PRO A 1 447 ? 5.802 11.847 8.006 1.00 93.25 447 PRO A N 1
ATOM 3519 C CA . PRO A 1 447 ? 7.184 11.756 7.540 1.00 93.25 447 PRO A CA 1
ATOM 3520 C C . PRO A 1 447 ? 7.401 12.624 6.287 1.00 93.25 447 PRO A C 1
ATOM 3522 O O . PRO A 1 447 ? 7.359 12.190 5.134 1.00 93.25 447 PRO A O 1
ATOM 3525 N N . ARG A 1 448 ? 7.637 13.918 6.504 1.00 89.81 448 ARG A N 1
ATOM 3526 C CA . ARG A 1 448 ? 7.791 14.915 5.426 1.00 89.81 448 ARG A CA 1
ATOM 3527 C C . ARG A 1 448 ? 9.038 14.710 4.575 1.00 89.81 448 ARG A C 1
ATOM 3529 O O . ARG A 1 448 ? 9.054 15.112 3.415 1.00 89.81 448 ARG A O 1
ATOM 3536 N N . HIS A 1 449 ? 10.086 14.096 5.121 1.00 86.62 449 HIS A N 1
ATOM 3537 C CA . HIS A 1 449 ? 11.345 13.844 4.409 1.00 86.62 449 HIS A CA 1
ATOM 3538 C C . HIS A 1 449 ? 11.195 12.833 3.270 1.00 86.62 449 HIS A C 1
ATOM 3540 O O . HIS A 1 449 ? 11.946 12.915 2.301 1.00 86.62 449 HIS A O 1
ATOM 3546 N N . ILE A 1 450 ? 10.201 11.938 3.332 1.00 86.06 450 ILE A N 1
ATOM 3547 C CA . ILE A 1 450 ? 9.830 11.080 2.194 1.00 86.06 450 ILE A CA 1
ATOM 3548 C C . ILE A 1 450 ? 8.820 11.757 1.252 1.00 86.06 450 ILE A C 1
ATOM 3550 O O . ILE A 1 450 ? 8.490 11.226 0.191 1.00 86.06 450 ILE A O 1
ATOM 3554 N N . GLY A 1 451 ? 8.391 12.980 1.574 1.00 83.75 451 GLY A N 1
ATOM 3555 C CA . GLY A 1 451 ? 7.519 13.827 0.764 1.00 83.75 451 GLY A CA 1
ATOM 3556 C C . GLY A 1 451 ? 6.026 13.561 0.935 1.00 83.75 451 GLY A C 1
ATOM 3557 O O . GLY A 1 451 ? 5.266 13.929 0.038 1.00 83.75 451 GLY A O 1
ATOM 3558 N N . LEU A 1 452 ? 5.614 12.941 2.048 1.00 88.69 452 LEU A N 1
ATOM 3559 C CA . LEU A 1 452 ? 4.221 13.000 2.490 1.00 88.69 452 LEU A CA 1
ATOM 3560 C C . LEU A 1 452 ? 3.902 14.411 2.995 1.00 88.69 452 LEU A C 1
ATOM 3562 O O . LEU A 1 452 ? 4.751 15.092 3.578 1.00 88.69 452 LEU A O 1
ATOM 3566 N N . VAL A 1 453 ? 2.676 14.853 2.738 1.00 85.94 453 VAL A N 1
ATOM 3567 C CA . VAL A 1 453 ? 2.170 16.169 3.127 1.00 85.94 453 VAL A CA 1
ATOM 3568 C C . VAL A 1 453 ? 0.859 15.936 3.871 1.00 85.94 453 VAL A C 1
ATOM 3570 O O . VAL A 1 453 ? 0.046 15.182 3.353 1.00 85.94 453 VAL A O 1
ATOM 3573 N N . PRO A 1 454 ? 0.650 16.529 5.057 1.00 84.69 454 PRO A N 1
ATOM 3574 C CA . PRO A 1 454 ? -0.614 16.376 5.770 1.00 84.69 454 PRO A CA 1
ATOM 3575 C C . PRO A 1 454 ? -1.780 16.994 4.998 1.00 84.69 454 PRO A C 1
ATOM 3577 O O . PRO A 1 454 ? -1.599 18.032 4.355 1.00 84.69 454 PRO A O 1
ATOM 3580 N N . GLU A 1 455 ? -2.981 16.441 5.154 1.00 78.19 455 GLU A N 1
ATOM 3581 C CA . GLU A 1 455 ? -4.190 16.872 4.444 1.00 78.19 455 GLU A CA 1
ATOM 3582 C C . GLU A 1 455 ? -4.457 18.373 4.621 1.00 78.19 455 GLU A C 1
ATOM 3584 O O . GLU A 1 455 ? -4.669 19.098 3.649 1.00 78.19 455 GLU A O 1
ATOM 3589 N N . LEU A 1 456 ? -4.342 18.875 5.858 1.00 72.56 456 LEU A N 1
ATOM 3590 C CA . LEU A 1 456 ? -4.560 20.291 6.183 1.00 72.56 456 LEU A CA 1
ATOM 3591 C C . LEU A 1 456 ? -3.535 21.252 5.559 1.00 72.56 456 LEU A C 1
ATOM 3593 O O . LEU A 1 456 ? -3.691 22.473 5.635 1.00 72.56 456 LEU A O 1
ATOM 3597 N N . GLU A 1 457 ? -2.461 20.729 4.976 1.00 77.06 457 GLU A N 1
ATOM 3598 C CA . GLU A 1 457 ? -1.442 21.510 4.278 1.00 77.06 457 GLU A CA 1
ATOM 3599 C C . GLU A 1 457 ? -1.540 21.402 2.760 1.00 77.06 457 GLU A C 1
ATOM 3601 O O . GLU A 1 457 ? -0.858 22.149 2.047 1.00 77.06 457 GLU A O 1
ATOM 3606 N N . LEU A 1 458 ? -2.384 20.502 2.253 1.00 72.81 458 LEU A N 1
ATOM 3607 C CA . LEU A 1 458 ? -2.584 20.350 0.827 1.00 72.81 458 LEU A CA 1
ATOM 3608 C C . LEU A 1 458 ? -3.329 21.570 0.271 1.00 72.81 458 LEU A C 1
ATOM 3610 O O . LEU A 1 458 ? -4.373 21.972 0.790 1.00 72.81 458 LEU A O 1
ATOM 3614 N N . PRO A 1 459 ? -2.820 22.198 -0.801 1.00 63.91 459 PRO A N 1
ATOM 3615 C CA . PRO A 1 459 ? -3.511 23.310 -1.428 1.00 63.91 459 PRO A CA 1
ATOM 3616 C C . PRO A 1 459 ? -4.738 22.788 -2.181 1.00 63.91 459 PRO A C 1
ATOM 3618 O O . PRO A 1 459 ? -4.609 22.222 -3.261 1.00 63.91 459 PRO A O 1
ATOM 3621 N N . ILE A 1 460 ? -5.932 23.020 -1.636 1.00 60.94 460 ILE A N 1
ATOM 3622 C CA . ILE A 1 460 ? -7.189 22.649 -2.295 1.00 60.94 460 ILE A CA 1
ATOM 3623 C C . ILE A 1 460 ? -7.689 23.821 -3.143 1.00 60.94 460 ILE A C 1
ATOM 3625 O O . ILE A 1 460 ? -7.899 24.937 -2.648 1.00 60.94 460 ILE A O 1
ATOM 3629 N N . ALA A 1 461 ? -7.896 23.577 -4.434 1.00 58.88 461 ALA A N 1
ATOM 3630 C CA . ALA A 1 461 ? -8.476 24.539 -5.348 1.00 58.88 461 ALA A CA 1
ATOM 3631 C C . ALA A 1 461 ? -9.915 24.885 -4.938 1.00 58.88 461 ALA A C 1
ATOM 3633 O O . ALA A 1 461 ? -10.728 24.028 -4.604 1.00 58.88 461 ALA A O 1
ATOM 3634 N N . GLU A 1 462 ? -10.239 26.174 -5.033 1.00 59.25 462 GLU A N 1
ATOM 3635 C CA . GLU A 1 462 ? -11.526 26.758 -4.629 1.00 59.25 462 GLU A CA 1
ATOM 3636 C C . GLU A 1 462 ? -12.739 26.082 -5.282 1.00 59.25 462 GLU A C 1
ATOM 3638 O O . GLU A 1 462 ? -13.803 25.979 -4.679 1.00 59.25 462 GLU A O 1
ATOM 3643 N N . VAL A 1 463 ? -12.560 25.542 -6.492 1.00 58.94 463 VAL A N 1
ATOM 3644 C CA . VAL A 1 463 ? -13.597 24.782 -7.197 1.00 58.94 463 VAL A CA 1
ATOM 3645 C C . VAL A 1 463 ? -14.040 23.531 -6.433 1.00 58.94 463 VAL A C 1
ATOM 3647 O O . VAL A 1 463 ? -15.195 23.152 -6.560 1.00 58.94 463 VAL A O 1
ATOM 3650 N N . TYR A 1 464 ? -13.187 22.926 -5.602 1.00 61.88 464 TYR A N 1
ATOM 3651 C CA . TYR A 1 464 ? -13.520 21.739 -4.807 1.00 61.88 464 TYR A CA 1
ATOM 3652 C C . TYR A 1 464 ? -13.963 22.066 -3.381 1.00 61.88 464 TYR A C 1
ATOM 3654 O O . TYR A 1 464 ? -14.307 21.153 -2.635 1.00 61.88 464 TYR A O 1
ATOM 3662 N N . TRP A 1 465 ? -13.988 23.344 -2.985 1.00 66.81 465 TRP A N 1
ATOM 3663 C CA . TRP A 1 465 ? -14.388 23.717 -1.627 1.00 66.81 465 TRP A CA 1
ATOM 3664 C C . TRP A 1 465 ? -15.801 23.234 -1.317 1.00 66.81 465 TRP A C 1
ATOM 3666 O O . TRP A 1 465 ? -16.013 22.645 -0.268 1.00 66.81 465 TRP A O 1
ATOM 3676 N N . HIS A 1 466 ? -16.746 23.392 -2.249 1.00 65.12 466 HIS A N 1
ATOM 3677 C CA . HIS A 1 466 ? -18.115 22.904 -2.057 1.00 65.12 466 HIS A CA 1
ATOM 3678 C C . HIS A 1 466 ? -18.181 21.394 -1.760 1.00 65.12 466 HIS A C 1
ATOM 3680 O O . HIS A 1 466 ? -18.935 21.003 -0.881 1.00 65.12 466 HIS A O 1
ATOM 3686 N N . ILE A 1 467 ? -17.340 20.571 -2.401 1.00 65.75 467 ILE A N 1
ATOM 3687 C CA . ILE A 1 467 ? -17.281 19.118 -2.165 1.00 65.75 467 ILE A CA 1
ATOM 3688 C C . ILE A 1 467 ? -16.802 18.813 -0.746 1.00 65.75 467 ILE A C 1
ATOM 3690 O O . ILE A 1 467 ? -17.392 17.984 -0.069 1.00 65.75 467 ILE A O 1
ATOM 3694 N N . ILE A 1 468 ? -15.771 19.511 -0.266 1.00 65.31 468 ILE A N 1
ATOM 3695 C CA . ILE A 1 468 ? -15.279 19.366 1.117 1.00 65.31 468 ILE A CA 1
ATOM 3696 C C . ILE A 1 468 ? -16.355 19.758 2.128 1.00 65.31 468 ILE A C 1
ATOM 3698 O O . ILE A 1 468 ? -16.507 19.124 3.169 1.00 65.31 468 ILE A O 1
ATOM 3702 N N . TRP A 1 469 ? -17.122 20.804 1.817 1.00 63.62 469 TRP A N 1
ATOM 3703 C CA . TRP A 1 469 ? -18.211 21.253 2.676 1.00 63.62 469 TRP A CA 1
ATOM 3704 C C . TRP A 1 469 ? -19.384 20.268 2.703 1.00 63.62 469 TRP A C 1
ATOM 3706 O O . TRP A 1 469 ? -19.984 20.077 3.765 1.00 63.62 469 TRP A O 1
ATOM 3716 N N . GLU A 1 470 ? -19.703 19.656 1.560 1.00 66.94 470 GLU A N 1
ATOM 3717 C CA . GLU A 1 470 ? -20.786 18.681 1.398 1.00 66.94 470 GLU A CA 1
ATOM 3718 C C . GLU A 1 470 ? -20.424 17.297 1.952 1.00 66.94 470 GLU A C 1
ATOM 3720 O O . GLU A 1 470 ? -21.286 16.643 2.536 1.00 66.94 470 GLU A O 1
ATOM 3725 N N . LEU A 1 471 ? -19.158 16.891 1.827 1.00 69.31 471 LEU A N 1
ATOM 3726 C CA . LEU A 1 471 ? -18.645 15.561 2.159 1.00 69.31 471 LEU A CA 1
ATOM 3727 C C . LEU A 1 471 ? -17.477 15.674 3.160 1.00 69.31 471 LEU A C 1
ATOM 3729 O O . LEU A 1 471 ? -16.314 15.481 2.800 1.00 69.31 471 LEU A O 1
ATOM 3733 N N . PRO A 1 472 ? -17.771 16.041 4.421 1.00 58.50 472 PRO A N 1
ATOM 3734 C CA . PRO A 1 472 ? -16.759 16.308 5.448 1.00 58.50 472 PRO A CA 1
ATOM 3735 C C . PRO A 1 472 ? -16.083 15.051 5.996 1.00 58.50 472 PRO A C 1
ATOM 3737 O O . PRO A 1 472 ? -15.037 15.147 6.632 1.00 58.50 472 PRO A O 1
ATOM 3740 N N . GLY A 1 473 ? -16.738 13.899 5.847 1.00 64.06 473 GLY A N 1
ATOM 3741 C CA . GLY A 1 473 ? -16.226 12.618 6.293 1.00 64.06 473 GLY A CA 1
ATOM 3742 C C . GLY A 1 473 ? -15.486 11.965 5.143 1.00 64.06 473 GLY A C 1
ATOM 3743 O O . GLY A 1 473 ? -16.018 11.866 4.040 1.00 64.06 473 GLY A O 1
ATOM 3744 N N . GLY A 1 474 ? -14.269 11.508 5.398 1.00 70.12 474 GLY A N 1
ATOM 3745 C CA . GLY A 1 474 ? -13.560 10.618 4.490 1.00 70.12 474 GLY A CA 1
ATOM 3746 C C . GLY A 1 474 ? -13.442 9.233 5.107 1.00 70.12 474 GLY A C 1
ATOM 3747 O O . GLY A 1 474 ? -13.262 9.075 6.310 1.00 70.12 474 GLY A O 1
ATOM 3748 N N . ARG A 1 475 ? -13.512 8.200 4.282 1.00 77.06 475 ARG A N 1
ATOM 3749 C CA . ARG A 1 475 ? -13.081 6.860 4.641 1.00 77.06 475 ARG A CA 1
ATOM 3750 C C . ARG A 1 475 ? -11.786 6.575 3.909 1.00 77.06 475 ARG A C 1
ATOM 3752 O O . ARG A 1 475 ? -11.801 6.560 2.683 1.00 77.06 475 ARG A O 1
ATOM 3759 N N . LEU A 1 476 ? -10.700 6.329 4.633 1.00 84.00 476 LEU A N 1
ATOM 3760 C CA . LEU A 1 476 ? -9.453 5.799 4.085 1.00 84.00 476 LEU A CA 1
ATOM 3761 C C . LEU A 1 476 ? -9.368 4.310 4.384 1.00 84.00 476 LEU A C 1
ATOM 3763 O O . LEU A 1 476 ? -9.620 3.894 5.511 1.00 84.00 476 LEU A O 1
ATOM 3767 N N . TRP A 1 477 ? -9.018 3.496 3.393 1.00 88.88 477 TRP A N 1
ATOM 3768 C CA . TRP A 1 477 ? -8.754 2.086 3.660 1.00 88.88 477 TRP A CA 1
ATOM 3769 C C . TRP A 1 477 ? -7.723 1.485 2.716 1.00 88.88 477 TRP A C 1
ATOM 3771 O O . TRP A 1 477 ? -7.611 1.875 1.554 1.00 88.88 477 TRP A O 1
ATOM 3781 N N . PHE A 1 478 ? -6.982 0.501 3.211 1.00 93.75 478 PHE A N 1
ATOM 3782 C CA . PHE A 1 478 ? -6.119 -0.330 2.383 1.00 93.75 478 PHE A CA 1
ATOM 3783 C C . PHE A 1 478 ? -6.918 -1.494 1.801 1.00 93.75 478 PHE A C 1
ATOM 3785 O O . PHE A 1 478 ? -7.689 -2.136 2.506 1.00 93.75 478 PHE A O 1
ATOM 3792 N N . ASP A 1 479 ? -6.732 -1.772 0.517 1.00 91.31 479 ASP A N 1
ATOM 3793 C CA . ASP A 1 479 ? -7.248 -2.978 -0.138 1.00 91.31 479 ASP A CA 1
ATOM 3794 C C . ASP A 1 479 ? -6.205 -3.467 -1.153 1.00 91.31 479 ASP A C 1
ATOM 3796 O O . ASP A 1 479 ? -5.240 -2.772 -1.508 1.00 91.31 479 ASP A O 1
ATOM 3800 N N . LEU A 1 480 ? -6.387 -4.693 -1.625 1.00 89.44 480 LEU A N 1
ATOM 3801 C CA . LEU A 1 480 ? -5.599 -5.257 -2.699 1.00 89.44 480 LEU A CA 1
ATOM 3802 C C . LEU A 1 480 ? -5.855 -4.485 -4.002 1.00 89.44 480 LEU A C 1
ATOM 3804 O O . LEU A 1 480 ? -6.983 -4.245 -4.431 1.00 89.44 480 LEU A O 1
ATOM 3808 N N . ASP A 1 481 ? -4.787 -4.146 -4.710 1.00 87.56 481 ASP A N 1
ATOM 3809 C CA . ASP A 1 481 ? -4.853 -3.591 -6.051 1.00 87.56 481 ASP A CA 1
ATOM 3810 C C . ASP A 1 481 ? -5.105 -4.717 -7.065 1.00 87.56 481 ASP A C 1
ATOM 3812 O O . ASP A 1 481 ? -4.196 -5.202 -7.747 1.00 87.56 481 ASP A O 1
ATOM 3816 N N . TYR A 1 482 ? -6.362 -5.154 -7.177 1.00 84.31 482 TYR A N 1
ATOM 3817 C CA . TYR A 1 482 ? -6.767 -6.206 -8.122 1.00 84.31 482 TYR A CA 1
ATOM 3818 C C . TYR A 1 482 ? -6.383 -5.873 -9.571 1.00 84.31 482 TYR A C 1
ATOM 3820 O O . TYR A 1 482 ? -6.125 -6.782 -10.361 1.00 84.31 482 TYR A O 1
ATOM 3828 N N . SER A 1 483 ? -6.253 -4.583 -9.917 1.00 79.06 483 SER A N 1
ATOM 3829 C CA . SER A 1 483 ? -5.795 -4.139 -11.242 1.00 79.06 483 SER A CA 1
ATOM 3830 C C . SER A 1 483 ? -4.333 -4.506 -11.524 1.00 79.06 483 SER A C 1
ATOM 3832 O O . SER A 1 483 ? -3.897 -4.499 -12.685 1.00 79.06 483 SER A O 1
ATOM 3834 N N . LYS A 1 484 ? -3.562 -4.863 -10.488 1.00 86.25 484 LYS A N 1
ATOM 3835 C CA . LYS A 1 484 ? -2.187 -5.363 -10.579 1.00 86.25 484 LYS A CA 1
ATOM 3836 C C . LYS A 1 484 ? -2.092 -6.885 -10.485 1.00 86.25 484 LYS A C 1
ATOM 3838 O O . LYS A 1 484 ? -1.098 -7.423 -10.965 1.00 86.25 484 LYS A O 1
ATOM 3843 N N . LEU A 1 485 ? -3.090 -7.601 -9.979 1.00 90.06 485 LEU A N 1
ATOM 3844 C CA . LEU A 1 485 ? -3.093 -9.066 -10.054 1.00 90.06 485 LEU A CA 1
ATOM 3845 C C . LEU A 1 485 ? -3.202 -9.545 -11.500 1.00 90.06 485 LEU A C 1
ATOM 3847 O O . LEU A 1 485 ? -3.885 -8.925 -12.316 1.00 90.06 485 LEU A O 1
ATOM 3851 N N . ARG A 1 486 ? -2.539 -10.650 -11.841 1.00 90.31 486 ARG A N 1
ATOM 3852 C CA . ARG A 1 486 ? -2.689 -11.273 -13.163 1.00 90.31 486 ARG A CA 1
ATOM 3853 C C . ARG A 1 486 ? -2.881 -12.771 -13.042 1.00 90.31 486 ARG A C 1
ATOM 3855 O O . ARG A 1 486 ? -2.214 -13.415 -12.237 1.00 90.31 486 ARG A O 1
ATOM 3862 N N . ARG A 1 487 ? -3.768 -13.325 -13.866 1.00 91.00 487 ARG A N 1
ATOM 3863 C CA . ARG A 1 487 ? -3.895 -14.773 -14.054 1.00 91.00 487 ARG A CA 1
ATOM 3864 C C . ARG A 1 487 ? -3.162 -15.204 -15.313 1.00 91.00 487 ARG A C 1
ATOM 3866 O O . ARG A 1 487 ? -3.207 -14.524 -16.335 1.00 91.00 487 ARG A O 1
ATOM 3873 N N . TRP A 1 488 ? -2.504 -16.351 -15.235 1.00 87.75 488 TRP A N 1
ATOM 3874 C CA . TRP A 1 488 ? -1.918 -17.004 -16.398 1.00 87.75 488 TRP A CA 1
ATOM 3875 C C . TRP A 1 488 ? -2.148 -18.509 -16.294 1.00 87.75 488 TRP A C 1
ATOM 3877 O O . TRP A 1 488 ? -1.478 -19.204 -15.532 1.00 87.75 488 TRP A O 1
ATOM 3887 N N . GLY A 1 489 ? -3.165 -19.001 -17.007 1.00 87.06 489 GLY A N 1
ATOM 3888 C CA . GLY A 1 489 ? -3.642 -20.375 -16.850 1.00 87.06 489 GLY A CA 1
ATOM 3889 C C . GLY A 1 489 ? -4.053 -20.662 -15.402 1.00 87.06 489 GLY A C 1
ATOM 3890 O O . GLY A 1 489 ? -4.898 -19.970 -14.833 1.00 87.06 489 GLY A O 1
ATOM 3891 N N . ASP A 1 490 ? -3.415 -21.662 -14.793 1.00 91.50 490 ASP A N 1
ATOM 3892 C CA . ASP A 1 490 ? -3.605 -22.033 -13.386 1.00 91.50 490 ASP A CA 1
ATOM 3893 C C . ASP A 1 490 ? -2.649 -21.325 -12.415 1.00 91.50 490 ASP A C 1
ATOM 3895 O O . ASP A 1 490 ? -2.507 -21.752 -11.269 1.00 91.50 490 ASP A O 1
ATOM 3899 N N . SER A 1 491 ? -2.031 -20.225 -12.850 1.00 94.00 491 SER A N 1
ATOM 3900 C CA . SER A 1 491 ? -1.174 -19.376 -12.022 1.00 94.00 491 SER A CA 1
ATOM 3901 C C . SER A 1 491 ? -1.841 -18.053 -11.638 1.00 94.00 491 SER A C 1
ATOM 3903 O O . SER A 1 491 ? -2.563 -17.447 -12.434 1.00 94.00 491 SER A O 1
ATOM 3905 N N . LEU A 1 492 ? -1.510 -17.572 -10.442 1.00 95.81 492 LEU A N 1
ATOM 3906 C CA . LEU A 1 492 ? -1.719 -16.215 -9.954 1.00 95.81 492 LEU A CA 1
ATOM 3907 C C . LEU A 1 492 ? -0.353 -15.513 -9.845 1.00 95.81 492 LEU A C 1
ATOM 3909 O O . LEU A 1 492 ? 0.549 -15.974 -9.144 1.00 95.81 492 LEU A O 1
ATOM 3913 N N . LEU A 1 493 ? -0.197 -14.398 -10.559 1.00 95.94 493 LEU A N 1
ATOM 3914 C CA . LEU A 1 493 ? 1.008 -13.568 -10.570 1.00 95.94 493 LEU A CA 1
ATOM 3915 C C . LEU A 1 493 ? 0.770 -12.334 -9.694 1.00 95.94 493 LEU A C 1
ATOM 3917 O O . LEU A 1 493 ? -0.151 -11.550 -9.950 1.00 95.94 493 LEU A O 1
ATOM 3921 N N . LEU A 1 494 ? 1.612 -12.163 -8.676 1.00 95.75 494 LEU A N 1
ATOM 3922 C CA . LEU A 1 494 ? 1.470 -11.115 -7.666 1.00 95.75 494 LEU A CA 1
ATOM 3923 C C . LEU A 1 494 ? 2.436 -9.956 -7.970 1.00 95.75 494 LEU A C 1
ATOM 3925 O O . LEU A 1 494 ? 3.577 -10.198 -8.371 1.00 95.75 494 LEU A O 1
ATOM 3929 N N . PRO A 1 495 ? 2.012 -8.690 -7.818 1.00 91.75 495 PRO A N 1
ATOM 3930 C CA . PRO A 1 495 ? 2.906 -7.543 -7.973 1.00 91.75 495 PRO A CA 1
ATOM 3931 C C . PRO A 1 495 ? 3.910 -7.451 -6.815 1.00 91.75 495 PRO A C 1
ATOM 3933 O O . PRO A 1 495 ? 3.630 -7.958 -5.730 1.00 91.75 495 PRO A O 1
ATOM 3936 N N . PRO A 1 496 ? 5.039 -6.738 -6.982 1.00 90.12 496 PRO A N 1
ATOM 3937 C CA . PRO A 1 496 ? 5.906 -6.393 -5.853 1.00 90.12 496 PRO A CA 1
ATOM 3938 C C . PRO A 1 496 ? 5.140 -5.657 -4.744 1.00 90.12 496 PRO A C 1
ATOM 3940 O O . PRO A 1 496 ? 5.235 -6.032 -3.575 1.00 90.12 496 PRO A O 1
ATOM 3943 N N . TRP A 1 497 ? 4.300 -4.695 -5.143 1.00 90.12 497 TRP A N 1
ATOM 3944 C CA . TRP A 1 497 ? 3.420 -3.909 -4.276 1.00 90.12 497 TRP A CA 1
ATOM 3945 C C . TRP A 1 497 ? 1.964 -4.158 -4.672 1.00 90.12 497 TRP A C 1
ATOM 3947 O O . TRP A 1 497 ? 1.503 -3.692 -5.721 1.00 90.12 497 TRP A O 1
ATOM 3957 N N . GLY A 1 498 ? 1.281 -4.971 -3.871 1.00 88.00 498 GLY A N 1
ATOM 3958 C CA . GLY A 1 498 ? -0.101 -5.391 -4.084 1.00 88.00 498 GLY A CA 1
ATOM 3959 C C . GLY A 1 498 ? -1.125 -4.560 -3.335 1.00 88.00 498 GLY A C 1
ATOM 3960 O O . GLY A 1 498 ? -2.296 -4.667 -3.662 1.00 88.00 498 GLY A O 1
ATOM 3961 N N . VAL A 1 499 ? -0.708 -3.733 -2.382 1.00 91.44 499 VAL A N 1
ATOM 3962 C CA . VAL A 1 499 ? -1.616 -2.898 -1.589 1.00 91.44 499 VAL A CA 1
ATOM 3963 C C . VAL A 1 499 ? -1.778 -1.530 -2.228 1.00 91.44 499 VAL A C 1
ATOM 3965 O O . VAL A 1 499 ? -0.861 -1.006 -2.870 1.00 91.44 499 VAL A O 1
ATOM 3968 N N . ARG A 1 500 ? -2.970 -0.966 -2.063 1.00 87.25 500 ARG A N 1
ATOM 3969 C CA . ARG A 1 500 ? -3.304 0.393 -2.460 1.00 87.25 500 ARG A CA 1
ATOM 3970 C C . ARG A 1 500 ? -4.170 1.033 -1.376 1.00 87.25 500 ARG A C 1
ATOM 3972 O O . ARG A 1 500 ? -5.055 0.380 -0.833 1.00 87.25 500 ARG A O 1
ATOM 3979 N N . LEU A 1 501 ? -3.918 2.306 -1.087 1.00 89.25 501 LEU A N 1
ATOM 3980 C CA . LEU A 1 501 ? -4.820 3.150 -0.313 1.00 89.25 501 LEU A CA 1
ATOM 3981 C C . LEU A 1 501 ? -5.983 3.596 -1.204 1.00 89.25 501 LEU A C 1
ATOM 3983 O O . LEU A 1 501 ? -5.775 4.061 -2.332 1.00 89.25 501 LEU A O 1
ATOM 3987 N N . PHE A 1 502 ? -7.194 3.463 -0.691 1.00 84.06 502 PHE A N 1
ATOM 3988 C CA . PHE A 1 502 ? -8.436 3.915 -1.293 1.00 84.06 502 PHE A CA 1
ATOM 3989 C C . PHE A 1 502 ? -9.087 4.971 -0.408 1.00 84.06 502 PHE A C 1
ATOM 3991 O O . PHE A 1 502 ? -8.796 5.067 0.785 1.00 84.06 502 PHE A O 1
ATOM 3998 N N . ALA A 1 503 ? -9.968 5.753 -1.025 1.00 80.62 503 ALA A N 1
ATOM 3999 C CA . ALA A 1 503 ? -10.792 6.716 -0.329 1.00 80.62 503 ALA A CA 1
ATOM 4000 C C . ALA A 1 503 ? -12.226 6.703 -0.855 1.00 80.62 503 ALA A C 1
ATOM 4002 O O . ALA A 1 503 ? -12.459 6.522 -2.052 1.00 80.62 503 ALA A O 1
ATOM 4003 N N . ALA A 1 504 ? -13.157 6.963 0.050 1.00 74.62 504 ALA A N 1
ATOM 4004 C CA . ALA A 1 504 ? -14.550 7.298 -0.203 1.00 74.62 504 ALA A CA 1
ATOM 4005 C C . ALA A 1 504 ? -14.851 8.528 0.651 1.00 74.62 504 ALA A C 1
ATOM 4007 O O . ALA A 1 504 ? -14.240 8.696 1.702 1.00 74.62 504 ALA A O 1
ATOM 4008 N N . ALA A 1 505 ? -15.755 9.393 0.219 1.00 70.31 505 ALA A N 1
ATOM 4009 C CA . ALA A 1 505 ? -16.286 10.421 1.101 1.00 70.31 505 ALA A CA 1
ATOM 4010 C C . ALA A 1 505 ? -17.686 10.004 1.554 1.00 70.31 505 ALA A C 1
ATOM 4012 O O . ALA A 1 505 ? -18.409 9.327 0.818 1.00 70.31 505 ALA A O 1
ATOM 4013 N N . ASP A 1 506 ? -18.010 10.353 2.787 1.00 66.00 506 ASP A N 1
ATOM 4014 C CA . ASP A 1 506 ? -19.278 10.051 3.422 1.00 66.00 506 ASP A CA 1
ATOM 4015 C C . ASP A 1 506 ? -20.219 11.235 3.244 1.00 66.00 506 ASP A C 1
ATOM 4017 O O . ASP A 1 506 ? -19.845 12.383 3.506 1.00 66.00 506 ASP A O 1
ATOM 4021 N N . ASP A 1 507 ? -21.439 10.946 2.803 1.00 68.12 507 ASP A N 1
ATOM 4022 C CA . ASP A 1 507 ? -22.536 11.901 2.818 1.00 68.12 507 ASP A CA 1
ATOM 4023 C C . ASP A 1 507 ? -23.275 11.757 4.158 1.00 68.12 507 ASP A C 1
ATOM 4025 O O . ASP A 1 507 ? -23.972 10.760 4.357 1.00 68.12 507 ASP A O 1
ATOM 4029 N N . PRO A 1 508 ? -23.198 12.741 5.076 1.00 60.03 508 PRO A N 1
ATOM 4030 C CA . PRO A 1 508 ? -23.864 12.658 6.376 1.00 60.03 508 PRO A CA 1
ATOM 4031 C C . PRO A 1 508 ? -25.394 12.533 6.289 1.00 60.03 508 PRO A C 1
ATOM 4033 O O . PRO A 1 508 ? -26.033 12.142 7.269 1.00 60.03 508 PRO A O 1
ATOM 4036 N N . GLU A 1 509 ? -26.002 12.890 5.149 1.00 59.34 509 GLU A N 1
ATOM 4037 C CA . GLU A 1 509 ? -27.437 12.704 4.892 1.00 59.34 509 GLU A CA 1
ATOM 4038 C C . GLU A 1 509 ? -27.770 11.287 4.398 1.00 59.34 509 GLU A C 1
ATOM 4040 O O . GLU A 1 509 ? -28.918 10.853 4.518 1.00 59.34 509 GLU A O 1
ATOM 4045 N N . ASN A 1 510 ? -26.777 10.559 3.879 1.00 61.16 510 ASN A N 1
ATOM 4046 C CA . ASN A 1 510 ? -26.877 9.184 3.390 1.00 61.16 510 ASN A CA 1
ATOM 4047 C C . ASN A 1 510 ? -25.706 8.330 3.926 1.00 61.16 510 ASN A C 1
ATOM 4049 O O . ASN A 1 510 ? -24.924 7.807 3.124 1.00 61.16 510 ASN A O 1
ATOM 4053 N N . PRO A 1 511 ? -25.578 8.178 5.261 1.00 52.25 511 PRO A N 1
ATOM 4054 C CA . PRO A 1 511 ? -24.437 7.506 5.872 1.00 52.25 511 PRO A CA 1
ATOM 4055 C C . PRO A 1 511 ? -24.263 6.093 5.308 1.00 52.25 511 PRO A C 1
ATOM 4057 O O . PRO A 1 511 ? -25.219 5.314 5.229 1.00 52.25 511 PRO A O 1
ATOM 4060 N N . GLY A 1 512 ? -23.034 5.772 4.902 1.00 48.59 512 GLY A N 1
ATOM 4061 C CA . GLY A 1 512 ? -22.676 4.471 4.329 1.00 48.59 512 GLY A CA 1
ATOM 4062 C C . GLY A 1 512 ? -22.835 4.350 2.808 1.00 48.59 512 GLY A C 1
ATOM 4063 O O . GLY A 1 512 ? -22.599 3.268 2.267 1.00 48.59 512 GLY A O 1
ATOM 4064 N N . MET A 1 513 ? -23.201 5.423 2.094 1.00 51.94 513 MET A N 1
ATOM 4065 C CA . MET A 1 513 ? -23.080 5.466 0.633 1.00 51.94 513 MET A CA 1
ATOM 4066 C C . MET A 1 513 ? -21.730 6.048 0.209 1.00 51.94 513 MET A C 1
ATOM 4068 O O . MET A 1 513 ? -21.469 7.233 0.382 1.00 51.94 513 MET A O 1
ATOM 4072 N N . GLU A 1 514 ? -20.891 5.215 -0.407 1.00 55.50 514 GLU A N 1
ATOM 4073 C CA . GLU A 1 514 ? -19.625 5.652 -0.997 1.00 55.50 514 GLU A CA 1
ATOM 4074 C C . GLU A 1 514 ? -19.867 6.617 -2.169 1.00 55.50 514 GLU A C 1
ATOM 4076 O O . GLU A 1 514 ? -20.577 6.282 -3.126 1.00 55.50 514 GLU A O 1
ATOM 4081 N N . VAL A 1 515 ? -19.233 7.794 -2.147 1.00 56.53 515 VAL A N 1
ATOM 4082 C CA . VAL A 1 515 ? -19.171 8.646 -3.344 1.00 56.53 515 VAL A CA 1
ATOM 4083 C C . VAL A 1 515 ? -18.057 8.190 -4.301 1.00 56.53 515 VAL A C 1
ATOM 4085 O O . VAL A 1 515 ? -17.009 7.707 -3.863 1.00 56.53 515 VAL A O 1
ATOM 4088 N N . PRO A 1 516 ? -18.230 8.351 -5.625 1.00 52.47 516 PRO A N 1
ATOM 4089 C CA . PRO A 1 516 ? -17.194 8.020 -6.597 1.00 52.47 516 PRO A CA 1
ATOM 4090 C C . PRO A 1 516 ? -15.880 8.796 -6.363 1.00 52.47 516 PRO A C 1
ATOM 4092 O O . PRO A 1 516 ? -15.928 9.970 -6.011 1.00 52.47 516 PRO A O 1
ATOM 4095 N N . PRO A 1 517 ? -14.701 8.233 -6.704 1.00 55.41 517 PRO A N 1
ATOM 4096 C CA . PRO A 1 517 ? -13.395 8.887 -6.519 1.00 55.41 517 PRO A CA 1
ATOM 4097 C C . PRO A 1 517 ? -13.241 10.296 -7.122 1.00 55.41 517 PRO A C 1
ATOM 4099 O O . PRO A 1 517 ? -12.423 11.088 -6.666 1.00 55.41 517 PRO A O 1
ATOM 4102 N N . ARG A 1 518 ? -14.007 10.611 -8.174 1.00 57.22 518 ARG A N 1
ATOM 4103 C CA . ARG A 1 518 ? -14.024 11.940 -8.818 1.00 57.22 518 ARG A CA 1
ATOM 4104 C C . ARG A 1 518 ? -14.727 13.016 -7.981 1.00 57.22 518 ARG A C 1
ATOM 4106 O O . ARG A 1 518 ? -14.511 14.197 -8.231 1.00 57.22 518 ARG A O 1
ATOM 4113 N N . ASP A 1 519 ? -15.570 12.574 -7.055 1.00 61.62 519 ASP A N 1
ATOM 4114 C CA . ASP A 1 519 ? -16.398 13.382 -6.168 1.00 61.62 519 ASP A CA 1
ATOM 4115 C C . ASP A 1 519 ? -15.746 13.455 -4.769 1.00 61.62 519 ASP A C 1
ATOM 4117 O O . ASP A 1 519 ? -16.342 13.968 -3.831 1.00 61.62 519 ASP A O 1
ATOM 4121 N N . LEU A 1 520 ? -14.507 12.955 -4.622 1.00 64.62 520 LEU A N 1
ATOM 4122 C CA . LEU A 1 520 ? -13.712 13.116 -3.408 1.00 64.62 520 LEU A CA 1
ATOM 4123 C C . LEU A 1 520 ? -13.172 14.545 -3.282 1.00 64.62 520 LEU A C 1
ATOM 4125 O O . LEU A 1 520 ? -12.772 15.146 -4.289 1.00 64.62 520 LEU A O 1
ATOM 4129 N N . PRO A 1 521 ? -13.033 15.047 -2.045 1.00 68.62 521 PRO A N 1
ATOM 4130 C CA . PRO A 1 521 ? -12.173 16.179 -1.738 1.00 68.62 521 PRO A CA 1
ATOM 4131 C C . PRO A 1 521 ? -10.793 16.075 -2.403 1.00 68.62 521 PRO A C 1
ATOM 4133 O O . PRO A 1 521 ? -10.155 15.019 -2.401 1.00 68.62 521 PRO A O 1
ATOM 4136 N N . GLU A 1 522 ? -10.301 17.185 -2.959 1.00 69.31 522 GLU A N 1
ATOM 4137 C CA . GLU A 1 522 ? -8.998 17.203 -3.639 1.00 69.31 522 GLU A CA 1
ATOM 4138 C C . GLU A 1 522 ? -7.837 16.851 -2.697 1.00 69.31 522 GLU A C 1
ATOM 4140 O O . GLU A 1 522 ? -6.898 16.189 -3.143 1.00 69.31 522 GLU A O 1
ATOM 4145 N N . GLY A 1 523 ? -7.925 17.242 -1.417 1.00 72.38 523 GLY A N 1
ATOM 4146 C CA . GLY A 1 523 ? -6.968 16.857 -0.373 1.00 72.38 523 GLY A CA 1
ATOM 4147 C C . GLY A 1 523 ? -6.859 15.337 -0.272 1.00 72.38 523 GLY A C 1
ATOM 4148 O O . GLY A 1 523 ? -5.840 14.766 -0.652 1.00 72.38 523 GLY A O 1
ATOM 4149 N N . LEU A 1 524 ? -7.973 14.680 0.051 1.00 73.75 524 LEU A N 1
ATOM 4150 C CA . LEU A 1 524 ? -8.061 13.226 0.170 1.00 73.75 524 LEU A CA 1
ATOM 4151 C C . LEU A 1 524 ? -7.617 12.468 -1.096 1.00 73.75 524 LEU A C 1
ATOM 4153 O O . LEU A 1 524 ? -6.912 11.462 -1.019 1.00 73.75 524 LEU A O 1
ATOM 4157 N N . ARG A 1 525 ? -7.972 12.956 -2.294 1.00 75.94 525 ARG A N 1
ATOM 4158 C CA . ARG A 1 525 ? -7.496 12.364 -3.560 1.00 75.94 525 ARG A CA 1
ATOM 4159 C C . ARG A 1 525 ? -5.977 12.478 -3.708 1.00 75.94 525 ARG A C 1
ATOM 4161 O O . ARG A 1 525 ? -5.332 11.550 -4.202 1.00 75.94 525 ARG A O 1
ATOM 4168 N N . THR A 1 526 ? -5.416 13.618 -3.319 1.00 77.50 526 THR A N 1
ATOM 4169 C CA . THR A 1 526 ? -3.974 13.863 -3.378 1.00 77.50 526 THR A CA 1
ATOM 4170 C C . THR A 1 526 ? -3.237 12.998 -2.363 1.00 77.50 526 THR A C 1
ATOM 4172 O O . THR A 1 526 ? -2.226 12.408 -2.731 1.00 77.50 526 THR A O 1
ATOM 4175 N N . ASP A 1 527 ? -3.772 12.824 -1.153 1.00 82.44 527 ASP A N 1
ATOM 4176 C CA . ASP A 1 527 ? -3.229 11.898 -0.155 1.00 82.44 527 ASP A CA 1
ATOM 4177 C C . ASP A 1 527 ? -3.210 10.463 -0.675 1.00 82.44 527 ASP A C 1
ATOM 4179 O O . ASP A 1 527 ? -2.158 9.825 -0.703 1.00 82.44 527 ASP A O 1
ATOM 4183 N N . VAL A 1 528 ? -4.335 9.976 -1.207 1.00 83.38 528 VAL A N 1
ATOM 4184 C CA . VAL A 1 528 ? -4.409 8.654 -1.849 1.00 83.38 528 VAL A CA 1
ATOM 4185 C C . VAL A 1 528 ? -3.352 8.496 -2.938 1.00 83.38 528 VAL A C 1
ATOM 4187 O O . VAL A 1 528 ? -2.710 7.447 -3.043 1.00 83.38 528 VAL A O 1
ATOM 4190 N N . TRP A 1 529 ? -3.162 9.513 -3.778 1.00 81.06 529 TRP A N 1
ATOM 4191 C CA . TRP A 1 529 ? -2.133 9.471 -4.808 1.00 81.06 529 TRP A CA 1
ATOM 4192 C C . TRP A 1 529 ? -0.722 9.442 -4.211 1.00 81.06 529 TRP A C 1
ATOM 4194 O O . TRP A 1 529 ? 0.065 8.585 -4.613 1.00 81.06 529 TRP A O 1
ATOM 4204 N N . LEU A 1 530 ? -0.412 10.312 -3.244 1.00 84.00 530 LEU A N 1
ATOM 4205 C CA . LEU A 1 530 ? 0.887 10.365 -2.568 1.00 84.00 530 LEU A CA 1
ATOM 4206 C C . LEU A 1 530 ? 1.224 9.015 -1.932 1.00 84.00 530 LEU A C 1
ATOM 4208 O O . LEU A 1 530 ? 2.277 8.456 -2.219 1.00 84.00 530 LEU A O 1
ATOM 4212 N N . TRP A 1 531 ? 0.312 8.439 -1.154 1.00 89.81 531 TRP A N 1
ATOM 4213 C CA . TRP A 1 531 ? 0.498 7.131 -0.528 1.00 89.81 531 TRP A CA 1
ATOM 4214 C C . TRP A 1 531 ? 0.791 6.029 -1.548 1.00 89.81 531 TRP A C 1
ATOM 4216 O O . TRP A 1 531 ? 1.764 5.284 -1.426 1.00 89.81 531 TRP A O 1
ATOM 4226 N N . ASN A 1 532 ? -0.010 5.959 -2.610 1.00 87.25 532 ASN A N 1
ATOM 4227 C CA . ASN A 1 532 ? 0.143 4.932 -3.639 1.00 87.25 532 ASN A CA 1
ATOM 4228 C C . ASN A 1 532 ? 1.409 5.113 -4.489 1.00 87.25 532 ASN A C 1
ATOM 4230 O O . ASN A 1 532 ? 2.000 4.130 -4.939 1.00 87.25 532 ASN A O 1
ATOM 4234 N N . ALA A 1 533 ? 1.828 6.358 -4.712 1.00 83.44 533 ALA A N 1
ATOM 4235 C CA . ALA A 1 533 ? 3.060 6.702 -5.410 1.00 83.44 533 ALA A CA 1
ATOM 4236 C C . ALA A 1 533 ? 4.310 6.421 -4.562 1.00 83.44 533 ALA A C 1
ATOM 4238 O O . ALA A 1 533 ? 5.360 6.104 -5.114 1.00 83.44 533 ALA A O 1
ATOM 4239 N N . ARG A 1 534 ? 4.209 6.531 -3.233 1.00 87.00 534 ARG A N 1
ATOM 4240 C CA . ARG A 1 534 ? 5.347 6.477 -2.299 1.00 87.00 534 ARG A CA 1
ATOM 4241 C C . ARG A 1 534 ? 5.441 5.195 -1.491 1.00 87.00 534 ARG A C 1
ATOM 4243 O O . ARG A 1 534 ? 6.114 5.161 -0.467 1.00 87.00 534 ARG A O 1
ATOM 4250 N N . TRP A 1 535 ? 4.789 4.128 -1.946 1.00 89.12 535 TRP A N 1
ATOM 4251 C CA . TRP A 1 535 ? 4.750 2.866 -1.208 1.00 89.12 535 TRP A CA 1
ATOM 4252 C C . TRP A 1 535 ? 6.144 2.335 -0.843 1.00 89.12 535 TRP A C 1
ATOM 4254 O O . TRP A 1 535 ? 6.347 1.835 0.257 1.00 89.12 535 TRP A O 1
ATOM 4264 N N . ALA A 1 536 ? 7.116 2.462 -1.754 1.00 86.81 536 ALA A N 1
ATOM 4265 C CA . ALA A 1 536 ? 8.476 1.993 -1.510 1.00 86.81 536 ALA A CA 1
ATOM 4266 C C . ALA A 1 536 ? 9.149 2.767 -0.367 1.00 86.81 536 ALA A C 1
ATOM 4268 O O . ALA A 1 536 ? 9.773 2.158 0.491 1.00 86.81 536 ALA A O 1
ATOM 4269 N N . GLU A 1 537 ? 9.004 4.091 -0.332 1.00 89.38 537 GLU A N 1
ATOM 4270 C CA . GLU A 1 537 ? 9.536 4.932 0.738 1.00 89.38 537 GLU A CA 1
ATOM 4271 C C . GLU A 1 537 ? 8.787 4.734 2.060 1.00 89.38 537 GLU A C 1
ATOM 4273 O O . GLU A 1 537 ? 9.419 4.681 3.108 1.00 89.38 537 GLU A O 1
ATOM 4278 N N . ILE A 1 538 ? 7.464 4.558 2.010 1.00 93.44 538 ILE A N 1
ATOM 4279 C CA . ILE A 1 538 ? 6.626 4.265 3.184 1.00 93.44 538 ILE A CA 1
ATOM 4280 C C . ILE A 1 538 ? 7.054 2.955 3.851 1.00 93.44 538 ILE A C 1
ATOM 4282 O O . ILE A 1 538 ? 7.130 2.889 5.069 1.00 93.44 538 ILE A O 1
ATOM 4286 N N . VAL A 1 539 ? 7.375 1.928 3.063 1.00 92.19 539 VAL A N 1
ATOM 4287 C CA . VAL A 1 539 ? 7.863 0.632 3.558 1.00 92.19 539 VAL A CA 1
ATOM 4288 C C . VAL A 1 539 ? 9.242 0.730 4.224 1.00 92.19 539 VAL A C 1
ATOM 4290 O O . VAL A 1 539 ? 9.537 -0.046 5.132 1.00 92.19 539 VAL A O 1
ATOM 4293 N N . GLU A 1 540 ? 10.107 1.638 3.767 1.00 90.50 540 GLU A N 1
ATOM 4294 C CA . GLU A 1 540 ? 11.396 1.879 4.429 1.00 90.50 540 GLU A CA 1
ATOM 4295 C C . GLU A 1 540 ? 11.238 2.699 5.713 1.00 90.50 540 GLU A C 1
ATOM 4297 O O . GLU A 1 540 ? 11.984 2.476 6.662 1.00 90.50 540 GLU A O 1
ATOM 4302 N N . GLU A 1 541 ? 10.275 3.623 5.745 1.00 94.50 541 GLU A N 1
ATOM 4303 C CA . GLU A 1 541 ? 9.971 4.437 6.925 1.00 94.50 541 GLU A CA 1
ATOM 4304 C C . GLU A 1 541 ? 9.264 3.629 8.021 1.00 94.50 541 GLU A C 1
ATOM 4306 O O . GLU A 1 541 ? 9.584 3.763 9.197 1.00 94.50 541 GLU A O 1
ATOM 4311 N N . GLU A 1 542 ? 8.319 2.773 7.631 1.00 96.12 542 GLU A N 1
ATOM 4312 C CA . GLU A 1 542 ? 7.544 1.917 8.520 1.00 96.12 542 GLU A CA 1
ATOM 4313 C C . GLU A 1 542 ? 7.455 0.483 7.948 1.00 96.12 542 GLU A C 1
ATOM 4315 O O . GLU A 1 542 ? 6.623 0.191 7.072 1.00 96.12 542 GLU A O 1
ATOM 4320 N N . PRO A 1 543 ? 8.294 -0.447 8.448 1.00 93.19 543 PRO A N 1
ATOM 4321 C CA . PRO A 1 543 ? 8.327 -1.837 8.001 1.00 93.19 543 PRO A CA 1
ATOM 4322 C C . PRO A 1 543 ? 7.001 -2.598 8.143 1.00 93.19 543 PRO A C 1
ATOM 4324 O O . PRO A 1 543 ? 6.780 -3.560 7.398 1.00 93.19 543 PRO A O 1
ATOM 4327 N N . GLN A 1 544 ? 6.086 -2.187 9.028 1.00 96.25 544 GLN A N 1
ATOM 4328 C CA . GLN A 1 544 ? 4.760 -2.806 9.130 1.00 96.25 544 GLN A CA 1
ATOM 4329 C C . GLN A 1 544 ? 3.961 -2.690 7.820 1.00 96.25 544 GLN A C 1
ATOM 4331 O O . GLN A 1 544 ? 3.197 -3.600 7.501 1.00 96.25 544 GLN A O 1
ATOM 4336 N N . TYR A 1 545 ? 4.198 -1.679 6.970 1.00 96.88 545 TYR A N 1
ATOM 4337 C CA . TYR A 1 545 ? 3.581 -1.636 5.634 1.00 96.88 545 TYR A CA 1
ATOM 4338 C C . TYR A 1 545 ? 4.137 -2.695 4.674 1.00 96.88 545 TYR A C 1
ATOM 4340 O O . TYR A 1 545 ? 3.431 -3.140 3.762 1.00 96.88 545 TYR A O 1
ATOM 4348 N N . PHE A 1 546 ? 5.375 -3.160 4.876 1.00 95.69 546 PHE A N 1
ATOM 4349 C CA . PHE A 1 546 ? 5.894 -4.310 4.132 1.00 95.69 546 PHE A CA 1
ATOM 4350 C C . PHE A 1 546 ? 5.162 -5.586 4.536 1.00 95.69 546 PHE A C 1
ATOM 4352 O O . PHE A 1 546 ? 4.722 -6.354 3.678 1.00 95.69 546 PHE A O 1
ATOM 4359 N N . ARG A 1 547 ? 4.965 -5.770 5.846 1.00 97.25 547 ARG A N 1
ATOM 4360 C CA . ARG A 1 547 ? 4.166 -6.866 6.399 1.00 97.25 547 ARG A CA 1
ATOM 4361 C C . ARG A 1 547 ? 2.725 -6.818 5.913 1.00 97.25 547 ARG A C 1
ATOM 4363 O O . ARG A 1 547 ? 2.228 -7.837 5.438 1.00 97.25 547 ARG A O 1
ATOM 4370 N N . LEU A 1 548 ? 2.093 -5.645 5.915 1.00 97.75 548 LEU A N 1
ATOM 4371 C CA . LEU A 1 548 ? 0.758 -5.435 5.356 1.00 97.75 548 LEU A CA 1
ATOM 4372 C C . LEU A 1 548 ? 0.685 -5.880 3.889 1.00 97.75 548 LEU A C 1
ATOM 4374 O O . LEU A 1 548 ? -0.259 -6.567 3.494 1.00 97.75 548 LEU A O 1
ATOM 4378 N N . ASN A 1 549 ? 1.690 -5.527 3.084 1.00 97.06 549 ASN A N 1
ATOM 4379 C CA . ASN A 1 549 ? 1.765 -5.934 1.684 1.00 97.06 549 ASN A CA 1
ATOM 4380 C C . ASN A 1 549 ? 1.823 -7.455 1.516 1.00 97.06 549 ASN A C 1
ATOM 4382 O O . ASN A 1 549 ? 1.110 -8.005 0.677 1.00 97.06 549 ASN A O 1
ATOM 4386 N N . GLU A 1 550 ? 2.619 -8.148 2.326 1.00 97.88 550 GLU A N 1
ATOM 4387 C CA . GLU A 1 550 ? 2.688 -9.609 2.274 1.00 97.88 550 GLU A CA 1
ATOM 4388 C C . GLU A 1 550 ? 1.415 -10.279 2.805 1.00 97.88 550 GLU A C 1
ATOM 4390 O O . GLU A 1 550 ? 0.939 -11.226 2.178 1.00 97.88 550 GLU A O 1
ATOM 4395 N N . ILE A 1 551 ? 0.782 -9.748 3.859 1.00 98.38 551 ILE A N 1
ATOM 4396 C CA . ILE A 1 551 ? -0.539 -10.207 4.327 1.00 98.38 551 ILE A CA 1
ATOM 4397 C C . ILE A 1 551 ? -1.567 -10.155 3.186 1.00 98.38 551 ILE A C 1
ATOM 4399 O O . ILE A 1 551 ? -2.297 -11.123 2.968 1.00 98.38 551 ILE A O 1
ATOM 4403 N N . HIS A 1 552 ? -1.598 -9.073 2.400 1.00 97.94 552 HIS A N 1
ATOM 4404 C CA . HIS A 1 552 ? -2.508 -8.955 1.256 1.00 97.94 552 HIS A CA 1
ATOM 4405 C C . HIS A 1 552 ? -2.199 -9.947 0.129 1.00 97.94 552 HIS A C 1
ATOM 4407 O O . HIS A 1 552 ? -3.109 -10.466 -0.514 1.00 97.94 552 HIS A O 1
ATOM 4413 N N . LYS A 1 553 ? -0.926 -10.251 -0.129 1.00 98.06 553 LYS A N 1
ATOM 4414 C CA . LYS A 1 553 ? -0.566 -11.249 -1.146 1.00 98.06 553 LYS A CA 1
ATOM 4415 C C . LYS A 1 553 ? -0.941 -12.662 -0.722 1.00 98.06 553 LYS A C 1
ATOM 4417 O O . LYS A 1 553 ? -1.444 -13.432 -1.539 1.00 98.06 553 LYS A O 1
ATOM 4422 N N . TRP A 1 554 ? -0.719 -13.002 0.543 1.00 98.38 554 TRP A N 1
ATOM 4423 C CA . TRP A 1 554 ? -1.128 -14.292 1.086 1.00 98.38 554 TRP A CA 1
ATOM 4424 C C . TRP A 1 554 ? -2.645 -14.427 1.152 1.00 98.38 554 TRP A C 1
ATOM 4426 O O . TRP A 1 554 ? -3.170 -15.478 0.778 1.00 98.38 554 TRP A O 1
ATOM 4436 N N . SER A 1 555 ? -3.354 -13.360 1.529 1.00 98.25 555 SER A N 1
ATOM 4437 C CA . SER A 1 555 ? -4.813 -13.350 1.469 1.00 98.25 555 SER A CA 1
ATOM 4438 C C . SER A 1 555 ? -5.305 -13.534 0.032 1.00 98.25 555 SER A C 1
ATOM 4440 O O . SER A 1 555 ? -6.193 -14.351 -0.182 1.00 98.25 555 SER A O 1
ATOM 4442 N N . ALA A 1 556 ? -4.657 -12.925 -0.970 1.00 97.75 556 ALA A N 1
ATOM 4443 C CA . ALA A 1 556 ? -4.973 -13.148 -2.384 1.00 97.75 556 ALA A CA 1
ATOM 4444 C C . ALA A 1 556 ? -4.786 -14.609 -2.819 1.00 97.75 556 ALA A C 1
ATOM 4446 O O . ALA A 1 556 ? -5.624 -15.149 -3.538 1.00 97.75 556 ALA A O 1
ATOM 4447 N N . VAL A 1 557 ? -3.726 -15.291 -2.375 1.00 98.19 557 VAL A N 1
ATOM 4448 C CA . VAL A 1 557 ? -3.546 -16.722 -2.678 1.00 98.19 557 VAL A CA 1
ATOM 4449 C C . VAL A 1 557 ? -4.642 -17.569 -2.034 1.00 98.19 557 VAL A C 1
ATOM 4451 O O . VAL A 1 557 ? -5.200 -18.439 -2.701 1.00 98.19 557 VAL A O 1
ATOM 4454 N N . ILE A 1 558 ? -4.988 -17.314 -0.772 1.00 98.31 558 ILE A N 1
ATOM 4455 C CA . ILE A 1 558 ? -6.030 -18.071 -0.063 1.00 98.31 558 ILE A CA 1
ATOM 4456 C C . ILE A 1 558 ? -7.409 -17.807 -0.683 1.00 98.31 558 ILE A C 1
ATOM 4458 O O . ILE A 1 558 ? -8.133 -18.754 -0.985 1.00 98.31 558 ILE A O 1
ATOM 4462 N N . ALA A 1 559 ? -7.742 -16.549 -0.964 1.00 97.00 559 ALA A N 1
ATOM 4463 C CA . ALA A 1 559 ? -8.977 -16.149 -1.632 1.00 97.00 559 ALA A CA 1
ATOM 4464 C C . ALA A 1 559 ? -9.096 -16.771 -3.035 1.00 97.00 559 ALA A C 1
ATOM 4466 O O . ALA A 1 559 ? -10.160 -17.259 -3.418 1.00 97.00 559 ALA A O 1
ATOM 4467 N N . TRP A 1 560 ? -7.991 -16.839 -3.784 1.00 96.69 560 TRP A N 1
ATOM 4468 C CA . TRP A 1 560 ? -7.926 -17.532 -5.073 1.00 96.69 560 TRP A CA 1
ATOM 4469 C C . TRP A 1 560 ? -8.157 -19.043 -4.949 1.00 96.69 560 TRP A C 1
ATOM 4471 O O . TRP A 1 560 ? -8.910 -19.615 -5.740 1.00 96.69 560 TRP A O 1
ATOM 4481 N N . LEU A 1 561 ? -7.551 -19.698 -3.952 1.00 97.06 561 LEU A N 1
ATOM 4482 C CA . LEU A 1 561 ? -7.794 -21.116 -3.671 1.00 97.06 561 LEU A CA 1
ATOM 4483 C C . LEU A 1 561 ? -9.252 -21.357 -3.274 1.00 97.06 561 LEU A C 1
ATOM 4485 O O . LEU A 1 561 ? -9.861 -22.298 -3.778 1.00 97.06 561 LEU A O 1
ATOM 4489 N N . LYS A 1 562 ? -9.833 -20.491 -2.437 1.00 96.31 562 LYS A N 1
ATOM 4490 C CA . LYS A 1 562 ? -11.248 -20.543 -2.053 1.00 96.31 562 LYS A CA 1
ATOM 4491 C C . LYS A 1 562 ? -12.163 -20.418 -3.265 1.00 96.31 562 LYS A C 1
ATOM 4493 O O . LYS A 1 562 ? -13.001 -21.292 -3.473 1.00 96.31 562 LYS A O 1
ATOM 4498 N N . GLY A 1 563 ? -11.944 -19.414 -4.112 1.00 92.88 563 GLY A N 1
ATOM 4499 C CA . GLY A 1 563 ? -12.714 -19.214 -5.341 1.00 92.88 563 GLY A CA 1
ATOM 4500 C C . GLY A 1 563 ? -12.586 -20.357 -6.359 1.00 92.88 563 GLY A C 1
ATOM 4501 O O . GLY A 1 563 ? -13.488 -20.560 -7.169 1.00 92.88 563 GLY A O 1
ATOM 4502 N N . LYS A 1 564 ? -11.501 -21.143 -6.296 1.00 92.06 564 LYS A N 1
ATOM 4503 C CA . LYS A 1 564 ? -11.305 -22.370 -7.089 1.00 92.06 564 LYS A CA 1
ATOM 4504 C C . LYS A 1 564 ? -11.781 -23.660 -6.405 1.00 92.06 564 LYS A C 1
ATOM 4506 O O . LYS A 1 564 ? -11.618 -24.722 -6.998 1.00 92.06 564 LYS A O 1
ATOM 4511 N N . GLU A 1 565 ? -12.334 -23.5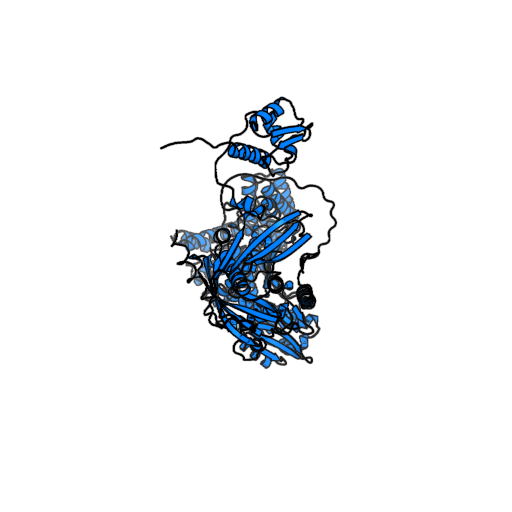94 -5.194 1.00 95.06 565 GLU A N 1
ATOM 4512 C CA . GLU A 1 565 ? -12.672 -24.766 -4.366 1.00 95.06 565 GLU A CA 1
ATOM 4513 C C . GLU A 1 565 ? -11.451 -25.668 -4.051 1.00 95.06 565 GLU A C 1
ATOM 4515 O O . GLU A 1 565 ? -11.560 -26.889 -3.964 1.00 95.06 565 GLU A O 1
ATOM 4520 N N . LEU A 1 566 ? -10.269 -25.065 -3.875 1.00 96.31 566 LEU A N 1
ATOM 4521 C CA . LEU A 1 566 ? -8.974 -25.729 -3.640 1.00 96.31 566 LEU A CA 1
ATOM 4522 C C . LEU A 1 566 ? -8.356 -25.397 -2.270 1.00 96.31 566 LEU A C 1
ATOM 4524 O O . LEU A 1 566 ? -7.137 -25.453 -2.093 1.00 96.31 566 LEU A O 1
ATOM 4528 N N . MET A 1 567 ? -9.175 -25.037 -1.280 1.00 96.50 567 MET A N 1
ATOM 4529 C CA . MET A 1 567 ? -8.693 -24.769 0.086 1.00 96.50 567 MET A CA 1
ATOM 4530 C C . MET A 1 567 ? -8.031 -25.999 0.728 1.00 96.50 567 MET A C 1
ATOM 4532 O O . MET A 1 567 ? -7.128 -25.852 1.548 1.00 96.50 567 MET A O 1
ATOM 4536 N N . ASP A 1 568 ? -8.385 -27.215 0.289 1.00 97.06 568 ASP A N 1
ATOM 4537 C CA . ASP A 1 568 ? -7.787 -28.477 0.748 1.00 97.06 568 ASP A CA 1
ATOM 4538 C C . ASP A 1 568 ? -6.257 -28.519 0.596 1.00 97.06 568 ASP A C 1
ATOM 4540 O O . ASP A 1 568 ? -5.583 -29.208 1.364 1.00 97.06 568 ASP A O 1
ATOM 4544 N N . LYS A 1 569 ? -5.687 -27.746 -0.341 1.00 97.50 569 LYS A N 1
ATOM 4545 C CA . LYS A 1 569 ? -4.229 -27.631 -0.536 1.00 97.50 569 LYS A CA 1
ATOM 4546 C C . LYS A 1 569 ? -3.497 -27.073 0.680 1.00 97.50 569 LYS A C 1
ATOM 4548 O O . LYS A 1 569 ? -2.321 -27.375 0.861 1.00 97.50 569 LYS A O 1
ATOM 4553 N N . LEU A 1 570 ? -4.194 -26.302 1.509 1.00 98.00 570 LEU A N 1
ATOM 4554 C CA . LEU A 1 570 ? -3.694 -25.758 2.767 1.00 98.00 570 LEU A CA 1
ATOM 4555 C C . LEU A 1 570 ? -4.467 -26.308 3.976 1.00 98.00 570 LEU A C 1
ATOM 4557 O O . LEU A 1 570 ? -4.378 -25.752 5.064 1.00 98.00 570 LEU A O 1
ATOM 4561 N N . GLY A 1 571 ? -5.171 -27.439 3.827 1.00 97.56 571 GLY A N 1
ATOM 4562 C CA . GLY A 1 571 ? -6.031 -28.009 4.873 1.00 97.56 571 GLY A CA 1
ATOM 4563 C C . GLY A 1 571 ? -5.328 -28.327 6.198 1.00 97.56 571 GLY A C 1
ATOM 4564 O O . GLY A 1 571 ? -5.970 -28.373 7.241 1.00 97.56 571 GLY A O 1
ATOM 4565 N N . PHE A 1 572 ? -4.001 -28.485 6.195 1.00 97.69 572 PHE A N 1
ATOM 4566 C CA . PHE A 1 572 ? -3.220 -28.651 7.426 1.00 97.69 572 PHE A CA 1
ATOM 4567 C C . PHE A 1 572 ? -3.245 -27.407 8.337 1.00 97.69 572 PHE A C 1
ATOM 4569 O O . PHE A 1 572 ? -3.014 -27.544 9.535 1.00 97.69 572 PHE A O 1
ATOM 4576 N N . LEU A 1 573 ? -3.562 -26.220 7.801 1.00 98.06 573 LEU A N 1
ATOM 4577 C CA . LEU A 1 573 ? -3.673 -24.970 8.560 1.00 98.06 573 LEU A CA 1
ATOM 4578 C C . LEU A 1 573 ? -4.940 -24.883 9.424 1.00 98.06 573 LEU A C 1
ATOM 4580 O O . LEU A 1 573 ? -4.983 -24.088 10.361 1.00 98.06 573 LEU A O 1
ATOM 4584 N N . GLU A 1 574 ? -5.955 -25.711 9.156 1.00 97.12 574 GLU A N 1
ATOM 4585 C CA . GLU A 1 574 ? -7.205 -25.731 9.932 1.00 97.12 574 GLU A CA 1
ATOM 4586 C C . GLU A 1 574 ? -6.959 -26.060 11.413 1.00 97.12 574 GLU A C 1
ATOM 4588 O O . GLU A 1 574 ? -7.644 -25.545 12.290 1.00 97.12 574 GLU A O 1
ATOM 4593 N N . SER A 1 575 ? -5.955 -26.895 11.698 1.00 94.25 575 SER A N 1
ATOM 4594 C CA . SER A 1 575 ? -5.602 -27.325 13.056 1.00 94.25 575 SER A CA 1
ATOM 4595 C C . SER A 1 575 ? -4.397 -26.603 13.666 1.00 94.25 575 SER A C 1
ATOM 4597 O O . SER A 1 575 ? -3.968 -26.977 14.759 1.00 94.25 575 SER A O 1
ATOM 4599 N N . GLU A 1 576 ? -3.804 -25.626 12.972 1.00 97.44 576 GLU A N 1
ATOM 4600 C CA . GLU A 1 576 ? -2.682 -24.866 13.533 1.00 97.44 576 GLU A CA 1
ATOM 4601 C C . GLU A 1 576 ? -3.155 -23.994 14.701 1.00 97.44 576 GLU A C 1
ATOM 4603 O O . GLU A 1 576 ? -4.194 -23.335 14.635 1.00 97.44 576 GLU A O 1
ATOM 4608 N N . SER A 1 577 ? -2.378 -24.002 15.785 1.00 96.44 577 SER A N 1
ATOM 4609 C CA . SER A 1 577 ? -2.649 -23.175 16.960 1.00 96.44 577 SER A CA 1
ATOM 4610 C C . SER A 1 577 ? -2.348 -21.718 16.644 1.00 96.44 577 SER A C 1
ATOM 4612 O O . SER A 1 577 ? -1.268 -21.416 16.139 1.00 96.44 577 SER A O 1
ATOM 4614 N N . VAL A 1 578 ? -3.273 -20.835 17.006 1.00 97.38 578 VAL A N 1
ATOM 4615 C CA . VAL A 1 578 ? -3.164 -19.395 16.785 1.00 97.38 578 VAL A CA 1
ATOM 4616 C C . VAL A 1 578 ? -3.464 -18.648 18.080 1.00 97.38 578 VAL A C 1
ATOM 4618 O O . VAL A 1 578 ? -4.415 -18.966 18.794 1.00 97.38 578 VAL A O 1
ATOM 4621 N N . THR A 1 579 ? -2.637 -17.658 18.373 1.00 97.19 579 THR A N 1
ATOM 4622 C CA . THR A 1 579 ? -2.736 -16.741 19.505 1.00 97.19 579 THR A CA 1
ATOM 4623 C C . THR A 1 579 ? -3.793 -15.677 19.201 1.00 97.19 579 THR A C 1
ATOM 4625 O O . THR A 1 579 ? -3.720 -15.020 18.163 1.00 97.19 579 THR A O 1
ATOM 4628 N N . ARG A 1 580 ? -4.788 -15.532 20.087 1.00 96.31 580 ARG A N 1
ATOM 4629 C CA . ARG A 1 580 ? -5.945 -14.621 19.943 1.00 96.31 580 ARG A CA 1
ATOM 4630 C C . ARG A 1 580 ? -6.208 -13.770 21.195 1.00 96.31 580 ARG A C 1
ATOM 4632 O O . ARG A 1 580 ? -7.348 -13.424 21.484 1.00 96.31 580 ARG A O 1
ATOM 4639 N N . ASP A 1 581 ? -5.179 -13.507 21.989 1.00 95.75 581 ASP A N 1
ATOM 4640 C CA . ASP A 1 581 ? -5.274 -12.822 23.285 1.00 95.75 581 ASP A CA 1
ATOM 4641 C C . ASP A 1 581 ? -4.535 -11.476 23.326 1.00 95.75 581 ASP A C 1
ATOM 4643 O O . ASP A 1 581 ? -4.437 -10.863 24.390 1.00 95.75 581 ASP A O 1
ATOM 4647 N N . LYS A 1 582 ? -4.037 -10.994 22.181 1.00 95.88 582 LYS A N 1
ATOM 4648 C CA . LYS A 1 582 ? -3.388 -9.682 22.094 1.00 95.88 582 LYS A CA 1
ATOM 4649 C C . LYS A 1 582 ? -4.414 -8.567 22.206 1.00 95.88 582 LYS A C 1
ATOM 4651 O O . LYS A 1 582 ? -5.531 -8.684 21.714 1.00 95.88 582 LYS A O 1
ATOM 4656 N N . LEU A 1 583 ? -3.988 -7.479 22.832 1.00 94.31 583 LEU A N 1
ATOM 4657 C CA . LEU A 1 583 ? -4.713 -6.220 22.869 1.00 94.31 583 LEU A CA 1
ATOM 4658 C C . LEU A 1 583 ? -3.810 -5.139 22.294 1.00 94.31 583 LEU A C 1
ATOM 4660 O O . LEU A 1 583 ? -2.631 -5.076 22.651 1.00 94.31 583 LEU A O 1
ATOM 4664 N N . PHE A 1 584 ? -4.367 -4.294 21.435 1.00 94.88 584 PHE A N 1
ATOM 4665 C CA . PHE A 1 584 ? -3.621 -3.283 20.700 1.00 94.88 584 PHE A CA 1
ATOM 4666 C C . PHE A 1 584 ? -2.785 -2.338 21.581 1.00 94.88 584 PHE A C 1
ATOM 4668 O O . PHE A 1 584 ? -1.619 -2.156 21.239 1.00 94.88 584 PHE A O 1
ATOM 4675 N N . PRO A 1 585 ? -3.268 -1.803 22.727 1.00 91.69 585 PRO A N 1
ATOM 4676 C CA . PRO A 1 585 ? -2.432 -0.970 23.599 1.00 91.69 585 PRO A CA 1
ATOM 4677 C C . PRO A 1 585 ? -1.159 -1.685 24.073 1.00 91.69 585 PRO A C 1
ATOM 4679 O O . PRO A 1 585 ? -0.061 -1.142 23.978 1.00 91.69 585 PRO A O 1
ATOM 4682 N N . ASN A 1 586 ? -1.293 -2.943 24.507 1.00 93.50 586 ASN A N 1
ATOM 4683 C CA . ASN A 1 586 ? -0.163 -3.744 24.977 1.00 93.50 586 ASN A CA 1
ATOM 4684 C C . ASN A 1 586 ? 0.794 -4.064 23.827 1.00 93.50 586 ASN A C 1
ATOM 4686 O O . ASN A 1 586 ? 2.004 -3.934 23.974 1.00 93.50 586 ASN A O 1
ATOM 4690 N N . TRP A 1 587 ? 0.247 -4.456 22.672 1.00 96.06 587 TRP A N 1
ATOM 4691 C CA . TRP A 1 587 ? 1.038 -4.756 21.482 1.00 96.06 587 TRP A CA 1
ATOM 4692 C C . TRP A 1 587 ? 1.819 -3.528 21.000 1.00 96.06 587 TRP A C 1
ATOM 4694 O O . TRP A 1 587 ? 3.002 -3.644 20.683 1.00 96.06 587 TRP A O 1
ATOM 4704 N N . LEU A 1 588 ? 1.180 -2.354 20.981 1.00 94.44 588 LEU A N 1
ATOM 4705 C CA . LEU A 1 588 ? 1.807 -1.092 20.601 1.00 94.44 588 LEU A CA 1
ATOM 4706 C C . LEU A 1 588 ? 2.985 -0.781 21.521 1.00 94.44 588 LEU A C 1
ATOM 4708 O O . LEU A 1 588 ? 4.040 -0.384 21.034 1.00 94.44 588 LEU A O 1
ATOM 4712 N N . GLU A 1 589 ? 2.818 -0.985 22.828 1.00 91.38 589 GLU A N 1
ATOM 4713 C CA . GLU A 1 589 ? 3.871 -0.693 23.793 1.00 91.38 589 GLU A CA 1
ATOM 4714 C C . GLU A 1 589 ? 5.026 -1.705 23.732 1.00 91.38 589 GLU A C 1
ATOM 4716 O O . GLU A 1 589 ? 6.199 -1.335 23.763 1.00 91.38 589 GLU A O 1
ATOM 4721 N N . GLU A 1 590 ? 4.722 -2.988 23.524 1.00 94.69 590 GLU A N 1
ATOM 4722 C CA . GLU A 1 590 ? 5.733 -4.027 23.290 1.00 94.69 590 GLU A CA 1
ATOM 4723 C C . GLU A 1 590 ? 6.611 -3.740 22.060 1.00 94.69 590 GLU A C 1
ATOM 4725 O O . GLU A 1 590 ? 7.796 -4.081 22.061 1.00 94.69 590 GLU A O 1
ATOM 4730 N N . HIS A 1 591 ? 6.053 -3.089 21.034 1.00 94.81 591 HIS A N 1
ATOM 4731 C CA . HIS A 1 591 ? 6.739 -2.789 19.775 1.00 94.81 591 HIS A CA 1
ATOM 4732 C C . HIS A 1 591 ? 7.147 -1.316 19.637 1.00 94.81 591 HIS A C 1
ATOM 4734 O O . HIS A 1 591 ? 7.700 -0.937 18.602 1.00 94.81 591 HIS A O 1
ATOM 4740 N N . ARG A 1 592 ? 6.929 -0.469 20.657 1.00 92.19 592 ARG A N 1
ATOM 4741 C CA . ARG A 1 592 ? 7.065 0.992 20.531 1.00 92.19 592 ARG A CA 1
ATOM 4742 C C . ARG A 1 592 ? 8.422 1.420 19.999 1.00 92.19 592 ARG A C 1
ATOM 4744 O O . ARG A 1 592 ? 8.481 2.378 19.243 1.00 92.19 592 ARG A O 1
ATOM 4751 N N . GLU A 1 593 ? 9.508 0.732 20.344 1.00 92.25 593 GLU A N 1
ATOM 4752 C CA . GLU A 1 593 ? 10.865 1.048 19.872 1.00 92.25 593 GLU A CA 1
ATOM 4753 C C . GLU A 1 593 ? 11.068 0.788 18.368 1.00 92.25 593 GLU A C 1
ATOM 4755 O O . GLU A 1 593 ? 11.837 1.503 17.722 1.00 92.25 593 GLU A O 1
ATOM 4760 N N . GLU A 1 594 ? 10.333 -0.159 17.789 1.00 92.25 594 GLU A N 1
ATOM 4761 C CA . GLU A 1 594 ? 10.461 -0.589 16.390 1.00 92.25 594 GLU A CA 1
ATOM 4762 C C . GLU A 1 594 ? 9.531 0.177 15.437 1.00 92.25 594 GLU A C 1
ATOM 4764 O O . GLU A 1 594 ? 9.829 0.290 14.251 1.00 92.25 594 GLU A O 1
ATOM 4769 N N . LEU A 1 595 ? 8.434 0.731 15.959 1.00 95.31 595 LEU A N 1
ATOM 4770 C CA . LEU A 1 595 ? 7.385 1.405 15.187 1.00 95.31 595 LEU A CA 1
ATOM 4771 C C . LEU A 1 595 ? 7.714 2.876 14.885 1.00 95.31 595 LEU A C 1
ATOM 4773 O O . LEU A 1 595 ? 8.339 3.559 15.696 1.00 95.31 595 LEU A O 1
ATOM 4777 N N . ALA A 1 596 ? 7.268 3.406 13.747 1.00 94.62 596 ALA A N 1
ATOM 4778 C CA . ALA A 1 596 ? 7.537 4.787 13.338 1.00 94.62 596 ALA A CA 1
ATOM 4779 C C . ALA A 1 596 ? 6.808 5.812 14.221 1.00 94.62 596 ALA A C 1
ATOM 4781 O O . ALA A 1 596 ? 7.352 6.866 14.558 1.00 94.62 596 ALA A O 1
ATOM 4782 N N . PHE A 1 597 ? 5.579 5.501 14.635 1.00 93.62 597 PHE A N 1
ATOM 4783 C CA . PHE A 1 597 ? 4.823 6.350 15.554 1.00 93.62 597 PHE A CA 1
ATOM 4784 C C . PHE A 1 597 ? 5.273 6.152 17.002 1.00 93.62 597 PHE A C 1
ATOM 4786 O O . PHE A 1 597 ? 5.185 5.054 17.544 1.00 93.62 597 PHE A O 1
ATOM 4793 N N . LYS A 1 598 ? 5.726 7.240 17.633 1.00 89.44 598 LYS A N 1
ATOM 4794 C CA . LYS A 1 598 ? 6.160 7.268 19.042 1.00 89.44 598 LYS A CA 1
ATOM 4795 C C . LYS A 1 598 ? 5.202 8.025 19.960 1.00 89.44 598 LYS A C 1
ATOM 4797 O O . LYS A 1 598 ? 5.458 8.095 21.160 1.00 89.44 598 LYS A O 1
ATOM 4802 N N . GLY A 1 599 ? 4.152 8.604 19.389 1.00 84.50 599 GLY A N 1
ATOM 4803 C CA . GLY A 1 599 ? 3.219 9.461 20.095 1.00 84.50 599 GLY A CA 1
ATOM 4804 C C . GLY A 1 599 ? 2.314 8.726 21.079 1.00 84.50 599 GLY A C 1
ATOM 4805 O O . GLY A 1 599 ? 2.347 7.494 21.206 1.00 84.50 599 GLY A O 1
ATOM 4806 N N . TRP A 1 600 ? 1.507 9.498 21.790 1.00 83.38 600 TRP A N 1
ATOM 4807 C CA . TRP A 1 600 ? 0.492 8.983 22.701 1.00 83.38 600 TRP A CA 1
ATOM 4808 C C . TRP A 1 600 ? -0.834 8.738 21.963 1.00 83.38 600 TRP A C 1
ATOM 4810 O O . TRP A 1 600 ? -1.093 9.358 20.937 1.00 83.38 600 TRP A O 1
ATOM 4820 N N . LEU A 1 601 ? -1.661 7.803 22.445 1.00 84.81 601 LEU A N 1
ATOM 4821 C CA . LEU A 1 601 ? -2.980 7.509 21.872 1.00 84.81 601 LEU A CA 1
ATOM 4822 C C . LEU A 1 601 ? -4.069 7.547 22.955 1.00 84.81 601 LEU A C 1
ATOM 4824 O O . LEU A 1 601 ? -3.883 6.943 24.014 1.00 84.81 601 LEU A O 1
ATOM 4828 N N . PRO A 1 602 ? -5.229 8.174 22.684 1.00 77.44 602 PRO A N 1
ATOM 4829 C CA . PRO A 1 602 ? -6.280 8.368 23.678 1.00 77.44 602 PRO A CA 1
ATOM 4830 C C . PRO A 1 602 ? -7.225 7.161 23.786 1.00 77.44 602 PRO A C 1
ATOM 4832 O O . PRO A 1 602 ? -8.378 7.235 23.354 1.00 77.44 602 PRO A O 1
ATOM 4835 N N . PHE A 1 603 ? -6.770 6.041 24.353 1.00 81.62 603 PHE A N 1
ATOM 4836 C CA . PHE A 1 603 ? -7.642 4.882 24.597 1.00 81.62 603 PHE A CA 1
ATOM 4837 C C . PHE A 1 603 ? -8.759 5.206 25.601 1.00 81.62 603 PHE A C 1
ATOM 4839 O O . PHE A 1 603 ? -8.498 5.804 26.645 1.00 81.62 603 PHE A O 1
ATOM 4846 N N . VAL A 1 604 ? -9.990 4.785 25.296 1.00 73.44 604 VAL A N 1
ATOM 4847 C CA . VAL A 1 604 ? -11.168 4.952 26.166 1.00 73.44 604 VAL A CA 1
ATOM 4848 C C . VAL A 1 604 ? -11.514 3.643 26.867 1.00 73.44 604 VAL A C 1
ATOM 4850 O O . VAL A 1 604 ? -11.501 2.568 26.267 1.00 73.44 604 VAL A O 1
ATOM 4853 N N . ASN A 1 605 ? -11.850 3.720 28.152 1.00 62.03 605 ASN A N 1
ATOM 4854 C CA . ASN A 1 605 ? -12.265 2.553 28.927 1.00 62.03 605 ASN A CA 1
ATOM 4855 C C . ASN A 1 605 ? -13.734 2.175 28.623 1.00 62.03 605 ASN A C 1
ATOM 4857 O O . ASN A 1 605 ? -14.504 2.970 28.099 1.00 62.03 605 ASN A O 1
ATOM 4861 N N . GLY A 1 606 ? -14.135 0.940 28.953 1.00 60.12 606 GLY A N 1
ATOM 4862 C CA . GLY A 1 606 ? -15.531 0.456 29.023 1.00 60.12 606 GLY A CA 1
ATOM 4863 C C . GLY A 1 606 ? -16.296 0.160 27.721 1.00 60.12 606 GLY A C 1
ATOM 4864 O O . GLY A 1 606 ? -17.188 -0.686 27.762 1.00 60.12 606 GLY A O 1
ATOM 4865 N N . LEU A 1 607 ? -15.923 0.727 26.567 1.00 59.56 607 LEU A N 1
ATOM 4866 C CA . LEU A 1 607 ? -16.423 0.268 25.250 1.00 59.56 607 LEU A CA 1
ATOM 4867 C C . LEU A 1 607 ? -15.635 -0.922 24.678 1.00 59.56 607 LEU A C 1
ATOM 4869 O O . LEU A 1 607 ? -16.080 -1.601 23.754 1.00 59.56 607 LEU A O 1
ATOM 4873 N N . GLY A 1 608 ? -14.465 -1.179 25.254 1.00 71.75 608 GLY A N 1
ATOM 4874 C CA . GLY A 1 608 ? -13.503 -2.182 24.822 1.00 71.75 608 GLY A CA 1
ATOM 4875 C C . GLY A 1 608 ? -12.091 -1.618 24.984 1.00 71.75 608 GLY A C 1
ATOM 4876 O O . GLY A 1 608 ? -11.895 -0.432 24.740 1.00 71.75 608 GLY A O 1
ATOM 4877 N N . PRO A 1 609 ? -11.100 -2.431 25.384 1.00 76.56 609 PRO A N 1
ATOM 4878 C CA . PRO A 1 609 ? -9.749 -1.952 25.706 1.00 76.56 609 PRO A CA 1
ATOM 4879 C C . PRO A 1 609 ? -8.980 -1.361 24.512 1.00 76.56 609 PRO A C 1
ATOM 4881 O O . PRO A 1 609 ? -7.878 -0.864 24.685 1.00 76.56 609 PRO A O 1
ATOM 4884 N N . GLU A 1 610 ? -9.528 -1.446 23.301 1.00 87.25 610 GLU A N 1
ATOM 4885 C CA . GLU A 1 610 ? -8.882 -1.012 22.062 1.00 87.25 610 GLU A CA 1
ATOM 4886 C C . GLU A 1 610 ? -9.597 0.174 21.391 1.00 87.25 610 GLU A C 1
ATOM 4888 O O . GLU A 1 610 ? -9.180 0.614 20.321 1.00 87.25 610 GLU A O 1
ATOM 4893 N N . CYS A 1 611 ? -10.682 0.683 21.984 1.00 85.88 611 CYS A N 1
ATOM 4894 C CA . CYS A 1 611 ? -11.374 1.860 21.466 1.00 85.88 611 CYS A CA 1
ATOM 4895 C C . CYS A 1 611 ? -10.570 3.130 21.768 1.00 85.88 611 CYS A C 1
ATOM 4897 O O . CYS A 1 611 ? -9.985 3.274 22.840 1.00 85.88 611 CYS A O 1
ATOM 4899 N N . LEU A 1 612 ? -10.585 4.073 20.832 1.00 82.06 612 LEU A N 1
ATOM 4900 C CA . LEU A 1 612 ? -9.909 5.364 20.924 1.00 82.06 612 LEU A CA 1
ATOM 4901 C C . LEU A 1 612 ? -10.946 6.485 21.005 1.00 82.06 612 LEU A C 1
ATOM 4903 O O . LEU A 1 612 ? -12.000 6.405 20.377 1.00 82.06 612 LEU A O 1
ATOM 4907 N N . SER A 1 613 ? -10.643 7.563 21.721 1.00 74.69 613 SER A N 1
ATOM 4908 C CA . SER A 1 613 ? -11.326 8.838 21.472 1.00 74.69 613 SER A CA 1
ATOM 4909 C C . SER A 1 613 ? -11.084 9.239 20.019 1.00 74.69 613 SER A C 1
ATOM 4911 O O . SER A 1 613 ? -10.049 8.876 19.455 1.00 74.69 613 SER A O 1
ATOM 4913 N N . ILE A 1 614 ? -12.006 9.983 19.402 1.00 72.94 614 ILE A N 1
ATOM 4914 C CA . ILE A 1 614 ? -11.773 10.443 18.032 1.00 72.94 614 ILE A CA 1
ATOM 4915 C C . ILE A 1 614 ? -10.452 11.209 17.954 1.00 72.94 614 ILE A C 1
ATOM 4917 O O . ILE A 1 614 ? -10.245 12.216 18.634 1.00 72.94 614 ILE A O 1
ATOM 4921 N N . ILE A 1 615 ? -9.587 10.744 17.060 1.00 71.00 615 ILE A N 1
ATOM 4922 C CA . ILE A 1 615 ? -8.337 11.417 16.746 1.00 71.00 615 ILE A CA 1
ATOM 4923 C C . ILE A 1 615 ? -8.614 12.481 15.683 1.00 71.00 615 ILE A C 1
ATOM 4925 O O . ILE A 1 615 ? -9.265 12.212 14.675 1.00 71.00 615 ILE A O 1
ATOM 4929 N N . CYS A 1 616 ? -8.121 13.695 15.923 1.00 64.69 616 CYS A N 1
ATOM 4930 C CA . CYS A 1 616 ? -8.254 14.837 15.022 1.00 64.69 616 CYS A CA 1
ATOM 4931 C C . CYS A 1 616 ? -6.880 15.440 14.713 1.00 64.69 616 CYS A C 1
ATOM 4933 O O . CYS A 1 616 ? -5.958 15.379 15.528 1.00 64.69 616 CYS A O 1
ATOM 4935 N N . SER A 1 617 ? -6.755 16.073 13.550 1.00 57.66 617 SER A N 1
ATOM 4936 C CA . SER A 1 617 ? -5.612 16.924 13.208 1.00 57.66 617 SER A CA 1
ATOM 4937 C C . SER A 1 617 ? -5.547 18.190 14.073 1.00 57.66 617 SER A C 1
ATOM 4939 O O . SER A 1 617 ? -6.567 18.654 14.579 1.00 57.66 617 SER A O 1
ATOM 4941 N N . GLU A 1 618 ? -4.371 18.820 14.159 1.00 59.12 618 GLU A N 1
ATOM 4942 C CA . GLU A 1 618 ? -4.242 20.170 14.728 1.00 59.12 618 GLU A CA 1
ATOM 4943 C C . GLU A 1 618 ? -5.141 21.175 13.986 1.00 59.12 618 GLU A C 1
ATOM 4945 O O . GLU A 1 618 ? -5.164 21.196 12.755 1.00 59.12 618 GLU A O 1
ATOM 4950 N N . SER A 1 619 ? -5.829 22.059 14.717 1.00 51.91 619 SER A N 1
ATOM 4951 C CA . SER A 1 619 ? -6.622 23.133 14.103 1.00 51.91 619 SER A CA 1
ATOM 4952 C C . SER A 1 619 ? -5.728 24.043 13.251 1.00 51.91 619 SER A C 1
ATOM 4954 O O . SER A 1 619 ? -4.696 24.542 13.716 1.00 51.91 619 SER A O 1
ATOM 4956 N N . ARG A 1 620 ? -6.115 24.280 11.988 1.00 51.00 620 ARG A N 1
ATOM 4957 C CA . ARG A 1 620 ? -5.451 25.252 11.109 1.00 51.00 620 ARG A CA 1
ATOM 4958 C C . ARG A 1 620 ? -6.445 26.213 10.456 1.00 51.00 620 ARG A C 1
ATOM 4960 O O . ARG A 1 620 ? -7.537 25.806 10.088 1.00 51.00 620 ARG A O 1
ATOM 4967 N N . PRO A 1 621 ? -6.049 27.479 10.203 1.00 44.88 621 PRO A N 1
ATOM 4968 C CA . PRO A 1 621 ? -6.925 28.489 9.594 1.00 44.88 621 PRO A CA 1
ATOM 4969 C C . PRO A 1 621 ? -7.307 28.220 8.131 1.00 44.88 621 PRO A C 1
ATOM 4971 O O . PRO A 1 621 ? -8.075 28.982 7.542 1.00 44.88 621 PRO A O 1
ATOM 4974 N N . ALA A 1 622 ? -6.729 27.194 7.505 1.00 37.47 622 ALA A N 1
ATOM 4975 C CA . ALA A 1 622 ? -7.152 26.763 6.187 1.00 37.47 622 ALA A CA 1
ATOM 4976 C C . ALA A 1 622 ? -8.465 25.988 6.351 1.00 37.47 622 ALA A C 1
ATOM 4978 O O . ALA A 1 622 ? -8.564 25.129 7.213 1.00 37.47 622 ALA A O 1
ATOM 4979 N N . PHE A 1 623 ? -9.463 26.290 5.521 1.00 48.88 623 PHE A N 1
ATOM 4980 C CA . PHE A 1 623 ? -10.731 25.551 5.419 1.00 48.88 623 PHE A CA 1
ATOM 4981 C C . PHE A 1 623 ? -11.835 25.866 6.430 1.00 48.88 623 PHE A C 1
ATOM 4983 O O . PHE A 1 623 ? -12.892 25.276 6.290 1.00 48.88 623 PHE A O 1
ATOM 4990 N N . GLY A 1 624 ? -11.673 26.789 7.390 1.00 45.09 624 GLY A N 1
ATOM 4991 C CA . GLY A 1 624 ? -12.777 27.199 8.289 1.00 45.09 624 GLY A CA 1
ATOM 4992 C C . GLY A 1 624 ? -13.465 26.043 9.039 1.00 45.09 624 GLY A C 1
ATOM 4993 O O . GLY A 1 624 ? -14.596 26.191 9.496 1.00 45.09 624 GLY A O 1
ATOM 4994 N N . SER A 1 625 ? -12.791 24.897 9.113 1.00 42.34 625 SER A N 1
ATOM 4995 C CA . SER A 1 625 ? -13.220 23.646 9.717 1.00 42.34 625 SER A CA 1
ATOM 4996 C C . SER A 1 625 ? -12.082 23.221 10.626 1.00 42.34 625 SER A C 1
ATOM 4998 O O . SER A 1 625 ? -11.015 22.848 10.146 1.00 42.34 625 SER A O 1
ATOM 5000 N N . GLU A 1 626 ? -12.289 23.335 11.933 1.00 46.50 626 GLU A N 1
ATOM 5001 C CA . GLU A 1 626 ? -11.272 23.009 12.940 1.00 46.50 626 GLU A CA 1
ATOM 5002 C C . GLU A 1 626 ? -11.121 21.490 13.159 1.00 46.50 626 GLU A C 1
ATOM 5004 O O . GLU A 1 626 ? -10.233 21.065 13.891 1.00 46.50 626 GLU A O 1
ATOM 5009 N N . SER A 1 627 ? -11.949 20.667 12.501 1.00 48.81 627 SER A N 1
ATOM 5010 C CA . SER A 1 627 ? -11.978 19.209 12.650 1.00 48.81 627 SER A CA 1
ATOM 5011 C C . SER A 1 627 ? -12.406 18.505 11.353 1.00 48.81 627 SER A C 1
ATOM 5013 O O . SER A 1 627 ? -13.489 18.750 10.819 1.00 48.81 627 SER A O 1
ATOM 5015 N N . ALA A 1 628 ? -11.543 17.632 10.828 1.00 50.28 628 ALA A N 1
ATOM 5016 C CA . ALA A 1 628 ? -11.865 16.676 9.768 1.00 50.28 628 ALA A CA 1
ATOM 5017 C C . ALA A 1 628 ? -11.785 15.258 10.348 1.00 50.28 628 ALA A C 1
ATOM 5019 O O . ALA A 1 628 ? -10.863 14.956 11.105 1.00 50.28 628 ALA A O 1
ATOM 5020 N N . PHE A 1 629 ? -12.748 14.400 10.001 1.00 55.12 629 PHE A N 1
ATOM 5021 C CA . PHE A 1 629 ? -12.834 13.032 10.511 1.00 55.12 629 PHE A CA 1
ATOM 5022 C C . PHE A 1 629 ? -12.620 12.028 9.376 1.00 55.12 629 PHE A C 1
ATOM 5024 O O . PHE A 1 629 ? -13.277 12.091 8.335 1.00 55.12 629 PHE A O 1
ATOM 5031 N N . LEU A 1 630 ? -11.712 11.083 9.607 1.00 52.59 630 LEU A N 1
ATOM 5032 C CA . LEU A 1 630 ? -11.354 9.995 8.721 1.00 52.59 630 LEU A CA 1
ATOM 5033 C C . LEU A 1 630 ? -11.517 8.713 9.511 1.00 52.59 630 LEU A C 1
ATOM 5035 O O . LEU A 1 630 ? -10.931 8.522 10.578 1.00 52.59 630 LEU A O 1
ATOM 5039 N N . TYR A 1 631 ? -12.327 7.829 8.970 1.00 57.28 631 TYR A N 1
ATOM 5040 C CA . TYR A 1 631 ? -12.489 6.476 9.471 1.00 57.28 631 TYR A CA 1
ATOM 5041 C C . TYR A 1 631 ? -12.110 5.495 8.363 1.00 57.28 631 TYR A C 1
ATOM 5043 O O . TYR A 1 631 ? -11.635 5.898 7.303 1.00 57.28 631 TYR A O 1
ATOM 5051 N N . GLY A 1 632 ? -12.251 4.196 8.599 1.00 56.75 632 GLY A N 1
ATOM 5052 C CA . GLY A 1 632 ? -11.960 3.171 7.597 1.00 56.75 632 GLY A CA 1
ATOM 5053 C C . GLY A 1 632 ? -10.968 2.139 8.091 1.00 56.75 632 GLY A C 1
ATOM 5054 O O . GLY A 1 632 ? -10.825 1.991 9.301 1.00 56.75 632 GLY A O 1
ATOM 5055 N N . GLY A 1 633 ? -10.361 1.376 7.188 1.00 78.50 633 GLY A N 1
ATOM 5056 C CA . GLY A 1 633 ? -9.807 0.087 7.581 1.00 78.50 633 GLY A CA 1
ATOM 5057 C C . GLY A 1 633 ? -8.819 -0.574 6.634 1.00 78.50 633 GLY A C 1
ATOM 5058 O O . GLY A 1 633 ? -8.174 0.042 5.793 1.00 78.50 633 GLY A O 1
ATOM 5059 N N . VAL A 1 634 ? -8.731 -1.891 6.746 1.00 82.12 634 VAL A N 1
ATOM 5060 C CA . VAL A 1 634 ? -8.020 -2.762 5.818 1.00 82.12 634 VAL A CA 1
ATOM 5061 C C . VAL A 1 634 ? -8.974 -3.840 5.333 1.00 82.12 634 VAL A C 1
ATOM 5063 O O . VAL A 1 634 ? -9.477 -4.628 6.124 1.00 82.12 634 VAL A O 1
ATOM 5066 N N . SER A 1 635 ? -9.200 -3.913 4.028 1.00 88.38 635 SER A N 1
ATOM 5067 C CA . SER A 1 635 ? -9.905 -5.021 3.384 1.00 88.38 635 SER A CA 1
ATOM 5068 C C . SER A 1 635 ? -8.888 -5.991 2.797 1.00 88.38 635 SER A C 1
ATOM 5070 O O . SER A 1 635 ? -8.018 -5.594 2.026 1.00 88.38 635 SER A O 1
ATOM 5072 N N . LEU A 1 636 ? -8.976 -7.270 3.159 1.00 92.75 636 LEU A N 1
ATOM 5073 C CA . LEU A 1 636 ? -8.162 -8.306 2.531 1.00 92.75 636 LEU A CA 1
ATOM 5074 C C . LEU A 1 636 ? -8.830 -8.829 1.252 1.00 92.75 636 LEU A C 1
ATOM 5076 O O . LEU A 1 636 ? -9.905 -8.387 0.853 1.00 92.75 636 LEU A O 1
ATOM 5080 N N . ALA A 1 637 ? -8.147 -9.746 0.567 1.00 90.25 637 ALA A N 1
ATOM 5081 C CA . ALA A 1 637 ? -8.552 -10.202 -0.751 1.00 90.25 637 ALA A CA 1
ATOM 5082 C C . ALA A 1 637 ? -9.934 -10.882 -0.780 1.00 90.25 637 ALA A C 1
ATOM 5084 O O . ALA A 1 637 ? -10.143 -11.950 -0.219 1.00 90.25 637 ALA A O 1
ATOM 5085 N N . ASP A 1 638 ? -10.850 -10.337 -1.565 1.00 91.50 638 ASP A N 1
ATOM 5086 C CA . ASP A 1 638 ? -12.155 -10.935 -1.809 1.00 91.50 638 ASP A CA 1
ATOM 5087 C C . ASP A 1 638 ? -12.037 -12.121 -2.799 1.00 91.50 638 ASP A C 1
ATOM 5089 O O . ASP A 1 638 ? -11.437 -11.967 -3.878 1.00 91.50 638 ASP A O 1
ATOM 5093 N N . PRO A 1 639 ? -12.593 -13.312 -2.492 1.00 90.50 639 PRO A N 1
ATOM 5094 C CA . PRO A 1 639 ? -12.520 -14.482 -3.370 1.00 90.50 639 PRO A CA 1
ATOM 5095 C C . PRO A 1 639 ? -13.108 -14.259 -4.769 1.00 90.50 639 PRO A C 1
ATOM 5097 O O . PRO A 1 639 ? -12.551 -14.755 -5.757 1.00 90.50 639 PRO A O 1
ATOM 5100 N N . GLU A 1 640 ? -14.199 -13.496 -4.890 1.00 88.06 640 GLU A N 1
ATOM 5101 C CA . GLU A 1 640 ? -14.872 -13.241 -6.168 1.00 88.06 640 GLU A CA 1
ATOM 5102 C C . GLU A 1 640 ? -14.031 -12.319 -7.067 1.00 88.06 640 GLU A C 1
ATOM 5104 O O . GLU A 1 640 ? -13.758 -12.650 -8.228 1.00 88.06 640 GLU A O 1
ATOM 5109 N N . ARG A 1 641 ? -13.557 -11.189 -6.533 1.00 85.75 641 ARG A N 1
ATOM 5110 C CA . ARG A 1 641 ? -12.685 -10.220 -7.215 1.00 85.75 641 ARG A CA 1
ATOM 5111 C C . ARG A 1 641 ? -11.336 -10.837 -7.564 1.00 85.75 641 ARG A C 1
ATOM 5113 O O . ARG A 1 641 ? -10.856 -10.642 -8.681 1.00 85.75 641 ARG A O 1
ATOM 5120 N N . THR A 1 642 ? -10.756 -11.641 -6.672 1.00 87.44 642 THR A N 1
ATOM 5121 C CA . THR A 1 642 ? -9.484 -12.339 -6.922 1.00 87.44 642 THR A CA 1
ATOM 5122 C C . THR A 1 642 ? -9.621 -13.363 -8.047 1.00 87.44 642 THR A C 1
ATOM 5124 O O . THR A 1 642 ? -8.788 -13.414 -8.954 1.00 87.44 642 THR A O 1
ATOM 5127 N N . SER A 1 643 ? -10.704 -14.143 -8.057 1.00 84.62 643 SER A N 1
ATOM 5128 C CA . SER A 1 643 ? -10.981 -15.109 -9.130 1.00 84.62 643 SER A CA 1
ATOM 5129 C C . SER A 1 643 ? -11.207 -14.431 -10.485 1.00 84.62 643 SER A C 1
ATOM 5131 O O . SER A 1 643 ? -10.911 -15.007 -11.532 1.00 84.62 643 SER A O 1
ATOM 5133 N N . ARG A 1 644 ? -11.681 -13.180 -10.467 1.00 84.00 644 ARG A N 1
ATOM 5134 C CA . ARG A 1 644 ? -11.857 -12.314 -11.640 1.00 84.00 644 ARG A CA 1
ATOM 5135 C C . ARG A 1 644 ? -10.630 -11.480 -11.995 1.00 84.00 644 ARG A C 1
ATOM 5137 O O . ARG A 1 644 ? -10.731 -10.664 -12.910 1.00 84.00 644 ARG A O 1
ATOM 5144 N N . ALA A 1 645 ? -9.487 -11.687 -11.335 1.00 81.75 645 ALA A N 1
ATOM 5145 C CA . ALA A 1 645 ? -8.253 -11.007 -11.707 1.00 81.75 645 ALA A CA 1
ATOM 5146 C C . ALA A 1 645 ? -8.016 -11.141 -13.225 1.00 81.75 645 ALA A C 1
ATOM 5148 O O . ALA A 1 645 ? -8.266 -12.217 -13.794 1.00 81.75 645 ALA A O 1
ATOM 5149 N N . PRO A 1 646 ? -7.591 -10.061 -13.899 1.00 80.38 646 PRO A N 1
ATOM 5150 C CA . PRO A 1 646 ? -7.472 -10.059 -15.347 1.00 80.38 646 PRO A CA 1
ATOM 5151 C C . PRO A 1 646 ? -6.435 -11.089 -15.794 1.00 80.38 646 PRO A C 1
ATOM 5153 O O . PRO A 1 646 ? -5.380 -11.249 -15.171 1.00 80.38 646 PRO A O 1
ATOM 5156 N N . ASP A 1 647 ? -6.730 -11.787 -16.888 1.00 81.88 647 ASP A N 1
ATOM 5157 C CA . ASP A 1 647 ? -5.723 -12.605 -17.552 1.00 81.88 647 ASP A CA 1
ATOM 5158 C C . ASP A 1 647 ? -4.586 -11.707 -18.059 1.00 81.88 647 ASP A C 1
ATOM 5160 O O . ASP A 1 647 ? -4.770 -10.512 -18.328 1.00 81.88 647 ASP A O 1
ATOM 5164 N N . VAL A 1 648 ? -3.382 -12.267 -18.161 1.00 75.88 648 VAL A N 1
ATOM 5165 C CA . VAL A 1 648 ? -2.281 -11.600 -18.857 1.00 75.88 648 VAL A CA 1
ATOM 5166 C C . VAL A 1 648 ? -2.763 -11.223 -20.267 1.00 75.88 648 VAL A C 1
ATOM 5168 O O . VAL A 1 648 ? -3.215 -12.108 -20.995 1.00 75.88 648 VAL A O 1
ATOM 5171 N N . PRO A 1 649 ? -2.689 -9.940 -20.674 1.00 65.81 649 PRO A N 1
ATOM 5172 C CA . PRO A 1 649 ? -3.162 -9.530 -21.989 1.00 65.81 649 PRO A CA 1
ATOM 5173 C C . PRO A 1 649 ? -2.341 -10.198 -23.101 1.00 65.81 649 PRO A C 1
ATOM 5175 O O . PRO A 1 649 ? -1.192 -9.819 -23.327 1.00 65.81 649 PRO A O 1
ATOM 5178 N N . GLU A 1 650 ? -2.934 -11.145 -23.834 1.00 57.81 650 GLU A N 1
ATOM 5179 C CA . GLU A 1 650 ? -2.328 -11.689 -25.064 1.00 57.81 650 GLU A CA 1
ATOM 5180 C C . GLU A 1 650 ? -2.160 -10.574 -26.123 1.00 57.81 650 GLU A C 1
ATOM 5182 O O . GLU A 1 650 ? -1.165 -10.522 -26.848 1.00 57.81 650 GLU A O 1
ATOM 5187 N N . GLU A 1 651 ? -3.079 -9.599 -26.123 1.00 54.00 651 GLU A N 1
ATOM 5188 C CA . GLU A 1 651 ? -3.169 -8.503 -27.098 1.00 54.00 651 GLU A CA 1
ATOM 5189 C C . GLU A 1 651 ? -1.985 -7.523 -27.067 1.00 54.00 651 GLU A C 1
ATOM 5191 O O . GLU A 1 651 ? -1.648 -6.944 -28.098 1.00 54.00 651 GLU A O 1
ATOM 5196 N N . TRP A 1 652 ? -1.326 -7.315 -25.916 1.00 57.00 652 TRP A N 1
ATOM 5197 C CA . TRP A 1 652 ? -0.180 -6.393 -25.842 1.00 57.00 652 TRP A CA 1
ATOM 5198 C C . TRP A 1 652 ? 0.961 -6.876 -26.736 1.00 57.00 652 TRP A C 1
ATOM 5200 O O . TRP A 1 652 ? 1.559 -6.101 -27.484 1.00 57.00 652 TRP A O 1
ATOM 5210 N N . TYR A 1 653 ? 1.235 -8.176 -26.681 1.00 57.16 653 TYR A N 1
ATOM 5211 C CA . TYR A 1 653 ? 2.265 -8.801 -27.488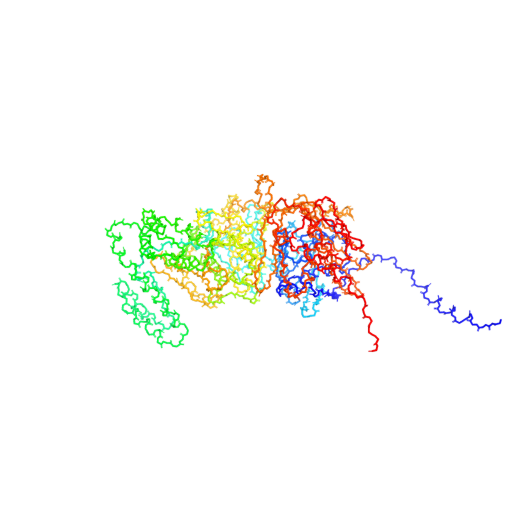 1.00 57.16 653 TYR A CA 1
ATOM 5212 C C . TYR A 1 653 ? 1.882 -8.792 -28.978 1.00 57.16 653 TYR A C 1
ATOM 5214 O O . TYR A 1 653 ? 2.705 -8.437 -29.822 1.00 57.16 653 TYR A O 1
ATOM 5222 N N . GLU A 1 654 ? 0.620 -9.069 -29.313 1.00 60.19 654 GLU A N 1
ATOM 5223 C CA . GLU A 1 654 ? 0.133 -8.963 -30.695 1.00 60.19 654 GLU A CA 1
ATOM 5224 C C . GLU A 1 654 ? 0.249 -7.537 -31.251 1.00 60.19 654 GLU A C 1
ATOM 5226 O O . GLU A 1 654 ? 0.689 -7.351 -32.388 1.00 60.19 654 GLU A O 1
ATOM 5231 N N . LEU A 1 655 ? -0.050 -6.528 -30.429 1.00 57.16 655 LEU A N 1
ATOM 5232 C CA . LEU A 1 655 ? 0.087 -5.115 -30.770 1.00 57.16 655 LEU A CA 1
ATOM 5233 C C . LEU A 1 655 ? 1.549 -4.728 -31.023 1.00 57.16 655 LEU A C 1
ATOM 5235 O O . LEU A 1 655 ? 1.849 -4.057 -32.014 1.00 57.16 655 LEU A O 1
ATOM 5239 N N . VAL A 1 656 ? 2.474 -5.178 -30.166 1.00 57.38 656 VAL A N 1
ATOM 5240 C CA . VAL A 1 656 ? 3.924 -5.020 -30.380 1.00 57.38 656 VAL A CA 1
ATOM 5241 C C . VAL A 1 656 ? 4.316 -5.599 -31.739 1.00 57.38 656 VAL A C 1
ATOM 5243 O O . VAL A 1 656 ? 4.973 -4.924 -32.534 1.00 57.38 656 VAL A O 1
ATOM 5246 N N . GLN A 1 657 ? 3.872 -6.821 -32.042 1.00 60.69 657 GLN A N 1
ATOM 5247 C CA . GLN A 1 657 ? 4.176 -7.488 -33.308 1.00 60.69 657 GLN A CA 1
ATOM 5248 C C . GLN A 1 657 ? 3.568 -6.765 -34.516 1.00 60.69 657 GLN A C 1
ATOM 5250 O O . GLN A 1 657 ? 4.209 -6.663 -35.563 1.00 60.69 657 GLN A O 1
ATOM 5255 N N . GLU A 1 658 ? 2.355 -6.229 -34.398 1.00 59.22 658 GLU A N 1
ATOM 5256 C CA . GLU A 1 658 ? 1.706 -5.453 -35.457 1.00 59.22 658 GLU A CA 1
ATOM 5257 C C . GLU A 1 658 ? 2.463 -4.148 -35.764 1.00 59.22 658 GLU A C 1
ATOM 5259 O O . GLU A 1 658 ? 2.685 -3.805 -36.932 1.00 59.22 658 GLU A O 1
ATOM 5264 N N . ILE A 1 659 ? 2.940 -3.448 -34.732 1.00 54.41 659 ILE A N 1
ATOM 5265 C CA . ILE A 1 659 ? 3.746 -2.226 -34.879 1.00 54.41 659 ILE A CA 1
ATOM 5266 C C . ILE A 1 659 ? 5.086 -2.542 -35.554 1.00 54.41 659 ILE A C 1
ATOM 5268 O O . ILE A 1 659 ? 5.478 -1.857 -36.503 1.00 54.41 659 ILE A O 1
ATOM 5272 N N . LEU A 1 660 ? 5.759 -3.615 -35.127 1.00 55.16 660 LEU A N 1
ATOM 5273 C CA . LEU A 1 660 ? 7.022 -4.060 -35.725 1.00 55.16 660 LEU A CA 1
ATOM 5274 C C . LEU A 1 660 ? 6.867 -4.437 -37.204 1.00 55.16 660 LEU A C 1
ATOM 5276 O O . LEU A 1 660 ? 7.754 -4.156 -38.009 1.00 55.16 660 LEU A O 1
ATOM 5280 N N . ARG A 1 661 ? 5.734 -5.043 -37.582 1.00 57.66 661 ARG A N 1
ATOM 5281 C CA . ARG A 1 661 ? 5.443 -5.428 -38.974 1.00 57.66 661 ARG A CA 1
ATOM 5282 C C . ARG A 1 661 ? 5.081 -4.240 -39.866 1.00 57.66 661 ARG A C 1
ATOM 5284 O O . ARG A 1 661 ? 5.355 -4.286 -41.064 1.00 57.66 661 ARG A O 1
ATOM 5291 N N . SER A 1 662 ? 4.445 -3.206 -39.317 1.00 50.84 662 SER A N 1
ATOM 5292 C CA . SER A 1 662 ? 3.903 -2.082 -40.095 1.00 50.84 662 SER A CA 1
ATOM 5293 C C . SER A 1 662 ? 4.903 -0.946 -40.339 1.00 50.84 662 SER A C 1
ATOM 5295 O O . SER A 1 662 ? 4.719 -0.190 -41.293 1.00 50.84 662 SER A O 1
ATOM 5297 N N . GLY A 1 663 ? 5.970 -0.820 -39.536 1.00 42.78 663 GLY A N 1
ATOM 5298 C CA . GLY A 1 663 ? 7.099 0.106 -39.761 1.00 42.78 663 GLY A CA 1
ATOM 5299 C C . GLY A 1 663 ? 6.775 1.609 -39.662 1.00 42.78 663 GLY A C 1
ATOM 5300 O O . GLY A 1 663 ? 7.686 2.424 -39.571 1.00 42.78 663 GLY A O 1
ATOM 5301 N N . THR A 1 664 ? 5.493 1.982 -39.642 1.00 43.59 664 THR A N 1
ATOM 5302 C CA . THR A 1 664 ? 4.948 3.295 -39.272 1.00 43.59 664 THR A CA 1
ATOM 5303 C C . THR A 1 664 ? 3.541 3.081 -38.721 1.00 43.59 664 THR A C 1
ATOM 5305 O O . THR A 1 664 ? 2.694 2.533 -39.426 1.00 43.59 664 THR A O 1
ATOM 5308 N N . GLY A 1 665 ? 3.265 3.536 -37.499 1.00 44.00 665 GLY A N 1
ATOM 5309 C CA . GLY A 1 665 ? 1.959 3.356 -36.868 1.00 44.00 665 GLY A CA 1
ATOM 5310 C C . GLY A 1 665 ? 1.512 4.593 -36.098 1.00 44.00 665 GLY A C 1
ATOM 5311 O O . GLY A 1 665 ? 2.295 5.210 -35.383 1.00 44.00 665 GLY A O 1
ATOM 5312 N N . ARG A 1 666 ? 0.233 4.952 -36.238 1.00 41.97 666 ARG A N 1
ATOM 5313 C CA . ARG A 1 666 ? -0.473 5.839 -35.308 1.00 41.97 666 ARG A CA 1
ATOM 5314 C C . ARG A 1 666 ? -1.281 4.932 -34.391 1.00 41.97 666 ARG A C 1
ATOM 5316 O O . ARG A 1 666 ? -2.340 4.465 -34.794 1.00 41.97 666 ARG A O 1
ATOM 5323 N N . LEU A 1 667 ? -0.801 4.692 -33.174 1.00 42.16 667 LEU A N 1
ATOM 5324 C CA . LEU A 1 667 ? -1.636 4.080 -32.142 1.00 42.16 667 LEU A CA 1
ATOM 5325 C C . LEU A 1 667 ? -2.762 5.063 -31.821 1.00 42.16 667 LEU A C 1
ATOM 5327 O O . LEU A 1 667 ? -2.521 6.226 -31.499 1.00 42.16 667 LEU A O 1
ATOM 5331 N N . SER A 1 668 ? -4.002 4.638 -32.025 1.00 38.34 668 SER A N 1
ATOM 5332 C CA . SER A 1 668 ? -5.193 5.384 -31.633 1.00 38.34 668 SER A CA 1
ATOM 5333 C C . SER A 1 668 ? -6.077 4.422 -30.878 1.00 38.34 668 SER A C 1
ATOM 5335 O O . SER A 1 668 ? -6.674 3.534 -31.475 1.00 38.34 668 SER A O 1
ATOM 5337 N N . TYR A 1 669 ? -6.120 4.594 -29.566 1.00 43.88 669 TYR A N 1
ATOM 5338 C CA . TYR A 1 669 ? -7.029 3.848 -28.717 1.00 43.88 669 TYR A CA 1
ATOM 5339 C C . TYR A 1 669 ? -8.419 4.482 -28.833 1.00 43.88 669 TYR A C 1
ATOM 5341 O O . TYR A 1 669 ? -8.533 5.686 -28.598 1.00 43.88 669 TYR A O 1
ATOM 5349 N N . PRO A 1 670 ? -9.469 3.722 -29.190 1.00 34.25 670 PRO A N 1
ATOM 5350 C CA . PRO A 1 670 ? -10.845 4.197 -29.080 1.00 34.25 670 PRO A CA 1
ATOM 5351 C C . PRO A 1 670 ? -11.370 4.172 -27.631 1.00 34.25 670 PRO A C 1
ATOM 5353 O O . PRO A 1 670 ? -12.507 4.565 -27.392 1.00 34.25 670 PRO A O 1
ATOM 5356 N N . THR A 1 671 ? -10.560 3.738 -26.660 1.00 35.03 671 THR A N 1
ATOM 5357 C CA . THR A 1 671 ? -10.946 3.658 -25.245 1.00 35.03 671 THR A CA 1
ATOM 5358 C C . THR A 1 671 ? -9.716 3.794 -24.347 1.00 35.03 671 THR A C 1
ATOM 5360 O O . THR A 1 671 ? -8.703 3.161 -24.652 1.00 35.03 671 THR A O 1
ATOM 5363 N N . PRO A 1 672 ? -9.780 4.566 -23.242 1.00 34.69 672 PRO A N 1
ATOM 5364 C CA . PRO A 1 672 ? -8.765 4.522 -22.194 1.00 34.69 672 PRO A CA 1
ATOM 5365 C C . PRO A 1 672 ? -8.561 3.065 -21.777 1.00 34.69 672 PRO A C 1
ATOM 5367 O O . PRO A 1 672 ? -9.527 2.333 -21.555 1.00 34.69 672 PRO A O 1
ATOM 5370 N N . SER A 1 673 ? -7.311 2.626 -21.772 1.00 32.78 673 SER A N 1
ATOM 5371 C CA . SER A 1 673 ? -6.923 1.277 -21.386 1.00 32.78 673 SER A CA 1
ATOM 5372 C C . SER A 1 673 ? -7.452 0.931 -19.993 1.00 32.78 673 SER A C 1
ATOM 5374 O O . SER A 1 673 ? -7.189 1.680 -19.061 1.00 32.78 673 SER A O 1
ATOM 5376 N N . LEU A 1 674 ? -8.114 -0.227 -19.895 1.00 35.28 674 LEU A N 1
ATOM 5377 C CA . LEU A 1 674 ? -8.107 -1.152 -18.752 1.00 35.28 674 LEU A CA 1
ATOM 5378 C C . LEU A 1 674 ? -8.409 -0.537 -17.361 1.00 35.28 674 LEU A C 1
ATOM 5380 O O . LEU A 1 674 ? -7.544 0.057 -16.730 1.00 35.28 674 LEU A O 1
ATOM 5384 N N . ASP A 1 675 ? -9.630 -0.802 -16.877 1.00 32.31 675 ASP A N 1
ATOM 5385 C CA . ASP A 1 675 ? -10.094 -0.705 -15.477 1.00 32.31 675 ASP A CA 1
ATOM 5386 C C . ASP A 1 675 ? -10.331 0.680 -14.841 1.00 32.31 675 ASP A C 1
ATOM 5388 O O . ASP A 1 675 ? -10.124 0.865 -13.645 1.00 32.31 675 ASP A O 1
ATOM 5392 N N . ALA A 1 676 ? -10.915 1.630 -15.577 1.00 25.30 676 ALA A N 1
ATOM 5393 C CA . ALA A 1 676 ? -11.822 2.585 -14.926 1.00 25.30 676 ALA A CA 1
ATOM 5394 C C . ALA A 1 676 ? -13.218 1.931 -14.837 1.00 25.30 676 ALA A C 1
ATOM 5396 O O . ALA A 1 676 ? -13.700 1.449 -15.873 1.00 25.30 676 ALA A O 1
ATOM 5397 N N . PRO A 1 677 ? -13.878 1.867 -13.661 1.00 22.80 677 PRO A N 1
ATOM 5398 C CA . PRO A 1 677 ? -15.183 1.227 -13.532 1.00 22.80 677 PRO A CA 1
ATOM 5399 C C . PRO A 1 677 ? -16.151 1.820 -14.560 1.00 22.80 677 PRO A C 1
ATOM 5401 O O . PRO A 1 677 ? -16.383 3.029 -14.619 1.00 22.80 677 PRO A O 1
ATOM 5404 N N . ARG A 1 678 ? -16.685 0.950 -15.426 1.00 23.05 678 ARG A N 1
ATOM 5405 C CA . ARG A 1 678 ? -17.688 1.302 -16.434 1.00 23.05 678 ARG A CA 1
ATOM 5406 C C . ARG A 1 678 ? -19.006 1.623 -15.737 1.00 23.05 678 ARG A C 1
ATOM 5408 O O . ARG A 1 678 ? -19.903 0.792 -15.687 1.00 23.05 678 ARG A O 1
ATOM 5415 N N . ALA A 1 679 ? -19.143 2.847 -15.254 1.00 21.53 679 ALA A N 1
ATOM 5416 C CA . ALA A 1 679 ? -20.444 3.428 -14.986 1.00 21.53 679 ALA A CA 1
ATOM 5417 C C . ALA A 1 679 ? -20.986 4.015 -16.300 1.00 21.53 679 ALA A C 1
ATOM 5419 O O . ALA A 1 679 ? -20.567 5.080 -16.758 1.00 21.53 679 ALA A O 1
ATOM 5420 N N . SER A 1 680 ? -21.869 3.275 -16.970 1.00 20.31 680 SER A N 1
ATOM 5421 C CA . SER A 1 680 ? -22.653 3.799 -18.086 1.00 20.31 680 SER A CA 1
ATOM 5422 C C . SER A 1 680 ? -23.801 4.640 -17.537 1.00 20.31 680 SER A C 1
ATOM 5424 O O . SER A 1 680 ? -24.736 4.085 -16.966 1.00 20.31 680 SER A O 1
ATOM 5426 N N . TYR A 1 681 ? -23.755 5.950 -17.757 1.00 21.55 681 TYR A N 1
ATOM 5427 C CA . TYR A 1 681 ? -24.918 6.816 -17.608 1.00 21.55 681 TYR A CA 1
ATOM 5428 C C . TYR A 1 681 ? -25.100 7.644 -18.884 1.00 21.55 681 TYR A C 1
ATOM 5430 O O . TYR A 1 681 ? -24.149 8.257 -19.375 1.00 21.55 681 TYR A O 1
ATOM 5438 N N . GLU A 1 682 ? -26.310 7.610 -19.441 1.00 20.06 682 GLU A N 1
ATOM 5439 C CA . GLU A 1 682 ? -26.779 8.574 -20.437 1.00 20.06 682 GLU A CA 1
ATOM 5440 C C . GLU A 1 682 ? -27.147 9.868 -19.708 1.00 20.06 682 GLU A C 1
ATOM 5442 O O . GLU A 1 682 ? -27.998 9.847 -18.822 1.00 20.06 682 GLU A O 1
ATOM 5447 N N . PHE A 1 683 ? -26.535 10.987 -20.095 1.00 20.94 683 PHE A N 1
ATOM 5448 C CA . PHE A 1 683 ? -27.002 12.314 -19.705 1.00 20.94 683 PHE A CA 1
ATOM 5449 C C . PHE A 1 683 ? -26.972 13.262 -20.904 1.00 20.94 683 PHE A C 1
ATOM 5451 O O . PHE A 1 683 ? -26.009 13.281 -21.675 1.00 20.94 683 PHE A O 1
ATOM 5458 N N . ASP A 1 684 ? -28.042 14.047 -21.026 1.00 20.56 684 ASP A N 1
ATOM 5459 C CA . ASP A 1 684 ? -28.174 15.169 -21.949 1.00 20.56 684 ASP A CA 1
ATOM 5460 C C . ASP A 1 684 ? -27.275 16.337 -21.502 1.00 20.56 684 ASP A C 1
ATOM 5462 O O . ASP A 1 684 ? -27.285 16.756 -20.345 1.00 20.56 684 ASP A O 1
ATOM 5466 N N . LEU A 1 685 ? -26.487 16.866 -22.440 1.00 21.33 685 LEU A N 1
ATOM 5467 C CA . LEU A 1 685 ? -25.571 17.995 -22.252 1.00 21.33 685 LEU A CA 1
ATOM 5468 C C . LEU A 1 685 ? -26.336 19.321 -22.100 1.00 21.33 685 LEU A C 1
ATOM 5470 O O . LEU A 1 685 ? -26.860 19.832 -23.090 1.00 21.33 685 LEU A O 1
ATOM 5474 N N . VAL A 1 686 ? -26.309 19.928 -20.906 1.00 23.41 686 VAL A N 1
ATOM 5475 C CA . VAL A 1 686 ? -26.568 21.368 -20.711 1.00 23.41 686 VAL A CA 1
ATOM 5476 C C . VAL A 1 686 ? -25.563 21.978 -19.716 1.00 23.41 686 VAL A C 1
ATOM 5478 O O . VAL A 1 686 ? -25.546 21.636 -18.541 1.00 23.41 686 VAL A O 1
ATOM 5481 N N . GLU A 1 687 ? -24.728 22.858 -20.278 1.00 27.00 687 GLU A N 1
ATOM 5482 C CA . GLU A 1 687 ? -24.007 24.048 -19.777 1.00 27.00 687 GLU A CA 1
ATOM 5483 C C . GLU A 1 687 ? -23.418 24.125 -18.349 1.00 27.00 687 GLU A C 1
ATOM 5485 O O . GLU A 1 687 ? -24.103 24.297 -17.346 1.00 27.00 687 GLU A O 1
ATOM 5490 N N . LEU A 1 688 ? -22.079 24.193 -18.326 1.00 21.72 688 LEU A N 1
ATOM 5491 C CA . LEU A 1 688 ? -21.228 24.719 -17.257 1.00 21.72 688 LEU A CA 1
ATOM 5492 C C . LEU A 1 688 ? -21.028 26.234 -17.428 1.00 21.72 688 LEU A C 1
ATOM 5494 O O . LEU A 1 688 ? -20.470 26.665 -18.437 1.00 21.72 688 LEU A O 1
ATOM 5498 N N . SER A 1 689 ? -21.338 27.026 -16.398 1.00 24.09 689 SER A N 1
ATOM 5499 C CA . SER A 1 689 ? -20.581 28.251 -16.106 1.00 24.09 689 SER A CA 1
ATOM 5500 C C . SER A 1 689 ? -20.771 28.699 -14.655 1.00 24.09 689 SER A C 1
ATOM 5502 O O . SER A 1 689 ? -21.903 28.974 -14.265 1.00 24.09 689 SER A O 1
ATOM 5504 N N . GLN A 1 690 ? -19.653 28.840 -13.926 1.00 24.23 690 GLN A N 1
ATOM 5505 C CA . GLN A 1 690 ? -19.239 29.993 -13.092 1.00 24.23 690 GLN A CA 1
ATOM 5506 C C . GLN A 1 690 ? -18.573 29.561 -11.777 1.00 24.23 690 GLN A C 1
ATOM 5508 O O . GLN A 1 690 ? -19.277 29.040 -10.931 1.00 24.23 690 GLN A O 1
ATOM 5513 N N . VAL A 1 691 ? -17.269 29.856 -11.602 1.00 23.80 691 VAL A N 1
ATOM 5514 C CA . VAL A 1 691 ? -16.659 30.656 -10.498 1.00 23.80 691 VAL A CA 1
ATOM 5515 C C . VAL A 1 691 ? -15.217 31.036 -10.898 1.00 23.80 691 VAL A C 1
ATOM 5517 O O . VAL A 1 691 ? -14.558 30.210 -11.528 1.00 23.80 691 VAL A O 1
ATOM 5520 N N . THR A 1 692 ? -14.733 32.249 -10.547 1.00 27.64 692 THR A N 1
ATOM 5521 C CA . THR A 1 692 ? -13.394 32.581 -9.939 1.00 27.64 692 THR A CA 1
ATOM 5522 C C . THR A 1 692 ? -13.171 34.126 -9.825 1.00 27.64 692 THR A C 1
ATOM 5524 O O . THR A 1 692 ? -13.901 34.862 -10.489 1.00 27.64 692 THR A O 1
ATOM 5527 N N . PRO A 1 693 ? -12.178 34.682 -9.069 1.00 39.47 693 PRO A N 1
ATOM 5528 C CA . PRO A 1 693 ? -11.937 34.598 -7.603 1.00 39.47 693 PRO A CA 1
ATOM 5529 C C . PRO A 1 693 ? -11.287 35.881 -6.964 1.00 39.47 693 PRO A C 1
ATOM 5531 O O . PRO A 1 693 ? -11.088 36.902 -7.625 1.00 39.47 693 PRO A O 1
ATOM 5534 N N . GLY A 1 694 ? -10.838 35.783 -5.695 1.00 23.70 694 GLY A N 1
ATOM 5535 C CA . GLY A 1 694 ? -9.623 36.444 -5.141 1.00 23.70 694 GLY A CA 1
ATOM 5536 C C . GLY A 1 694 ? -9.688 36.787 -3.632 1.00 23.70 694 GLY A C 1
ATOM 5537 O O . GLY A 1 694 ? -10.798 36.862 -3.113 1.00 23.70 694 GLY A O 1
ATOM 5538 N N . PRO A 1 695 ? -8.583 37.173 -2.934 1.00 30.48 695 PRO A N 1
ATOM 5539 C CA . PRO A 1 695 ? -7.147 36.849 -3.088 1.00 30.48 695 PRO A CA 1
ATOM 5540 C C . PRO A 1 695 ? -6.397 36.584 -1.738 1.00 30.48 695 PRO A C 1
ATOM 5542 O O . PRO A 1 695 ? -6.644 37.265 -0.754 1.00 30.48 695 PRO A O 1
ATOM 5545 N N . ASP A 1 696 ? -5.427 35.659 -1.699 1.00 23.55 696 ASP A N 1
ATOM 5546 C CA . ASP A 1 696 ? -4.068 35.856 -1.134 1.00 23.55 696 ASP A CA 1
ATOM 5547 C C . ASP A 1 696 ? -3.248 34.546 -1.170 1.00 23.55 696 ASP A C 1
ATOM 5549 O O . ASP A 1 696 ? -3.780 33.449 -1.321 1.00 23.55 696 ASP A O 1
ATOM 5553 N N . ALA A 1 697 ? -1.923 34.691 -1.212 1.00 30.06 697 ALA A N 1
ATOM 5554 C CA . ALA A 1 697 ? -1.019 33.848 -1.992 1.00 30.06 697 ALA A CA 1
ATOM 5555 C C . ALA A 1 697 ? -0.322 32.696 -1.238 1.00 30.06 697 ALA A C 1
ATOM 5557 O O . ALA A 1 697 ? 0.418 32.925 -0.287 1.00 30.06 697 ALA A O 1
ATOM 5558 N N . SER A 1 698 ? -0.394 31.495 -1.815 1.00 23.75 698 SER A N 1
ATOM 5559 C CA . SER A 1 698 ? 0.624 30.430 -1.776 1.00 23.75 698 SER A CA 1
ATOM 5560 C C . SER A 1 698 ? 0.411 29.508 -2.993 1.00 23.75 698 SER A C 1
ATOM 5562 O O . SER A 1 698 ? -0.637 29.565 -3.636 1.00 23.75 698 SER A O 1
ATOM 5564 N N . PHE A 1 699 ? 1.454 28.785 -3.417 1.00 27.86 699 PHE A N 1
ATOM 5565 C CA . PHE A 1 699 ? 1.553 28.073 -4.702 1.00 27.86 699 PHE A CA 1
ATOM 5566 C C . PHE A 1 699 ? 0.299 27.239 -5.048 1.00 27.86 699 PHE A C 1
ATOM 5568 O O . PHE A 1 699 ? 0.067 26.189 -4.463 1.00 27.86 699 PHE A O 1
ATOM 5575 N N . ARG A 1 700 ? -0.483 27.689 -6.040 1.00 30.20 700 ARG A N 1
ATOM 5576 C CA . ARG A 1 700 ? -1.601 26.936 -6.632 1.00 30.20 700 ARG A CA 1
ATOM 5577 C C . ARG A 1 700 ? -1.169 26.377 -7.988 1.00 30.20 700 ARG A C 1
ATOM 5579 O O . ARG A 1 700 ? -1.009 27.148 -8.934 1.00 30.20 700 ARG A O 1
ATOM 5586 N N . ALA A 1 701 ? -1.009 25.062 -8.095 1.00 27.27 701 ALA A N 1
ATOM 5587 C CA . ALA A 1 701 ? -1.135 24.366 -9.372 1.00 27.27 701 ALA A CA 1
ATOM 5588 C C . ALA A 1 701 ? -2.614 23.954 -9.516 1.00 27.27 701 ALA A C 1
ATOM 5590 O O . ALA A 1 701 ? -3.105 23.232 -8.656 1.00 27.27 701 ALA A O 1
ATOM 5591 N N . PRO A 1 702 ? -3.371 24.434 -10.517 1.00 33.59 702 PRO A N 1
ATOM 5592 C CA . PRO A 1 702 ? -4.761 24.017 -10.683 1.00 33.59 702 PRO A CA 1
ATOM 5593 C C . PRO A 1 702 ? -4.824 22.620 -11.320 1.00 33.59 702 PRO A C 1
ATOM 5595 O O . PRO A 1 702 ? -4.484 22.452 -12.492 1.00 33.59 702 PRO A O 1
ATOM 5598 N N . HIS A 1 703 ? -5.273 21.609 -10.572 1.00 37.88 703 HIS A N 1
ATOM 5599 C CA . HIS A 1 703 ? -5.558 20.281 -11.117 1.00 37.88 703 HIS A CA 1
ATOM 5600 C C . HIS A 1 703 ? -6.941 20.279 -11.789 1.00 37.88 703 HIS A C 1
ATOM 5602 O O . HIS A 1 703 ? -7.983 20.229 -11.135 1.00 37.88 703 HIS A O 1
ATOM 5608 N N . TYR A 1 704 ? -6.952 20.354 -13.122 1.00 34.12 704 TYR A N 1
ATOM 5609 C CA . TYR A 1 704 ? -8.175 20.288 -13.923 1.00 34.12 704 TYR A CA 1
ATOM 5610 C C . TYR A 1 704 ? -8.713 18.853 -14.024 1.00 34.12 704 TYR A C 1
ATOM 5612 O O . TYR A 1 704 ? -7.963 17.920 -14.312 1.00 34.12 704 TYR A O 1
ATOM 5620 N N . GLN A 1 705 ? -10.030 18.693 -13.865 1.00 30.39 705 GLN A N 1
ATOM 5621 C CA . GLN A 1 705 ? -10.762 17.507 -14.314 1.00 30.39 705 GLN A CA 1
ATOM 5622 C C . GLN A 1 705 ? -10.790 17.489 -15.847 1.00 30.39 705 GLN A C 1
ATOM 5624 O O . GLN A 1 705 ? -11.293 18.421 -16.480 1.00 30.39 705 GLN A O 1
ATOM 5629 N N . PHE A 1 706 ? -10.268 16.429 -16.465 1.00 34.34 706 PHE A N 1
ATOM 5630 C CA . PHE A 1 706 ? -10.422 16.241 -17.904 1.00 34.34 706 PHE A CA 1
ATOM 5631 C C . PHE A 1 706 ? -11.770 15.558 -18.204 1.00 34.34 706 PHE A C 1
ATOM 5633 O O . PHE A 1 706 ? -12.014 14.461 -17.695 1.00 34.34 706 PHE A O 1
ATOM 5640 N N . PRO A 1 707 ? -12.646 16.133 -19.056 1.00 35.66 707 PRO A N 1
ATOM 5641 C CA . PRO A 1 707 ? -13.723 15.358 -19.669 1.00 35.66 707 PRO A CA 1
ATOM 5642 C C . PRO A 1 707 ? -13.124 14.183 -20.459 1.00 35.66 707 PRO A C 1
ATOM 5644 O O . PRO A 1 707 ? -11.958 14.232 -20.839 1.00 35.66 707 PRO A O 1
ATOM 5647 N N . ARG A 1 708 ? -13.910 13.116 -20.677 1.00 40.53 708 ARG A N 1
ATOM 5648 C CA . ARG A 1 708 ? -13.506 11.840 -21.312 1.00 40.53 708 ARG A CA 1
ATOM 5649 C C . ARG A 1 708 ? -12.352 11.994 -22.315 1.00 40.53 708 ARG A C 1
ATOM 5651 O O . ARG A 1 708 ? -12.511 12.633 -23.354 1.00 40.53 708 ARG A O 1
ATOM 5658 N N . LEU A 1 709 ? -11.221 11.343 -22.034 1.00 42.28 709 LEU A N 1
ATOM 5659 C CA . LEU A 1 709 ? -10.137 11.197 -23.002 1.00 42.28 709 LEU A CA 1
ATOM 5660 C C . LEU A 1 709 ? -10.639 10.383 -24.203 1.00 42.28 709 LEU A C 1
ATOM 5662 O O . LEU A 1 709 ? -10.798 9.168 -24.109 1.00 42.28 709 LEU A O 1
ATOM 5666 N N . GLU A 1 710 ? -10.906 11.055 -25.323 1.00 46.19 710 GLU A N 1
ATOM 5667 C CA . GLU A 1 710 ? -11.452 10.421 -26.531 1.00 46.19 710 GLU A CA 1
ATOM 5668 C C . GLU A 1 710 ? -10.361 9.769 -27.374 1.00 46.19 710 GLU A C 1
ATOM 5670 O O . GLU A 1 710 ? -10.594 8.750 -28.024 1.00 46.19 710 GLU A O 1
ATOM 5675 N N . ARG A 1 711 ? -9.160 10.362 -27.391 1.00 48.81 711 ARG A N 1
ATOM 5676 C CA . ARG A 1 711 ? -8.051 9.839 -28.183 1.00 48.81 711 ARG A CA 1
ATOM 5677 C C . ARG A 1 711 ? -6.700 10.208 -27.594 1.00 48.81 711 ARG A C 1
ATOM 5679 O O . ARG A 1 711 ? -6.413 11.372 -27.328 1.00 48.81 711 ARG A O 1
ATOM 5686 N N . LYS A 1 712 ? -5.833 9.203 -27.516 1.00 53.78 712 LYS A N 1
ATOM 5687 C CA . LYS A 1 712 ? -4.401 9.338 -27.241 1.00 53.78 712 LYS A CA 1
ATOM 5688 C C . LYS A 1 712 ? -3.637 8.937 -28.497 1.00 53.78 712 LYS A C 1
ATOM 5690 O O . LYS A 1 712 ? -3.884 7.857 -29.039 1.00 53.78 712 LYS A O 1
ATOM 5695 N N . ALA A 1 713 ? -2.762 9.808 -28.985 1.00 56.41 713 ALA A N 1
ATOM 5696 C CA . ALA A 1 713 ? -1.884 9.521 -30.108 1.00 56.41 713 ALA A CA 1
ATOM 5697 C C . ALA A 1 713 ? -0.431 9.725 -29.687 1.00 56.41 713 ALA A C 1
ATOM 5699 O O . ALA A 1 713 ? -0.041 10.802 -29.244 1.00 56.41 713 ALA A O 1
ATOM 5700 N N . PHE A 1 714 ? 0.372 8.687 -29.879 1.00 53.44 714 PHE A N 1
ATOM 5701 C CA . PHE A 1 714 ? 1.809 8.741 -29.669 1.00 53.44 714 PHE A CA 1
ATOM 5702 C C . PHE A 1 714 ? 2.515 8.678 -31.011 1.00 53.44 714 PHE A C 1
ATOM 5704 O O . PHE A 1 714 ? 2.118 7.924 -31.902 1.00 53.44 714 PHE A O 1
ATOM 5711 N N . GLY A 1 715 ? 3.559 9.478 -31.150 1.00 57.09 715 GLY A N 1
ATOM 5712 C CA . GLY A 1 715 ? 4.431 9.472 -32.304 1.00 57.09 715 GLY A CA 1
ATOM 5713 C C . GLY A 1 715 ? 5.871 9.583 -31.851 1.00 57.09 715 GLY A C 1
ATOM 5714 O O . GLY A 1 715 ? 6.219 10.448 -31.055 1.00 57.09 715 GLY A O 1
ATOM 5715 N N . TRP A 1 716 ? 6.718 8.729 -32.400 1.00 60.94 716 TRP A N 1
ATOM 5716 C CA . TRP A 1 716 ? 8.159 8.864 -32.290 1.00 60.94 716 TRP A CA 1
ATOM 5717 C C . TRP A 1 716 ? 8.709 8.966 -33.695 1.00 60.94 716 TRP A C 1
ATOM 5719 O O . TRP A 1 716 ? 8.238 8.294 -34.613 1.00 60.94 716 TRP A O 1
ATOM 5729 N N . GLN A 1 717 ? 9.693 9.829 -33.883 1.00 62.12 717 GLN A N 1
ATOM 5730 C CA . GLN A 1 717 ? 10.331 9.973 -35.176 1.00 62.12 717 GLN A CA 1
ATOM 5731 C C . GLN A 1 717 ? 11.813 10.247 -34.993 1.00 62.12 717 GLN A C 1
ATOM 5733 O O . GLN A 1 717 ? 12.206 11.179 -34.290 1.00 62.12 717 GLN A O 1
ATOM 5738 N N . LYS A 1 718 ? 12.650 9.482 -35.693 1.00 61.41 718 LYS A N 1
ATOM 5739 C CA . LYS A 1 718 ? 14.036 9.875 -35.929 1.00 61.41 718 LYS A CA 1
ATOM 5740 C C . LYS A 1 718 ? 14.041 11.071 -36.886 1.00 61.41 718 LYS A C 1
ATOM 5742 O O . LYS A 1 718 ? 13.783 10.929 -38.078 1.00 61.41 718 LYS A O 1
ATOM 5747 N N . THR A 1 719 ? 14.270 12.271 -36.359 1.00 63.94 719 THR A N 1
ATOM 5748 C CA . THR A 1 719 ? 14.234 13.534 -37.120 1.00 63.94 719 THR A CA 1
ATOM 5749 C C . THR A 1 719 ? 15.589 13.914 -37.716 1.00 63.94 719 THR A C 1
ATOM 5751 O O . THR A 1 719 ? 15.675 14.846 -38.511 1.00 63.94 719 THR A O 1
ATOM 5754 N N . GLY A 1 720 ? 16.655 13.207 -37.341 1.00 63.28 720 GLY A N 1
ATOM 5755 C CA . GLY A 1 720 ? 18.000 13.372 -37.885 1.00 63.28 720 GLY A CA 1
ATOM 5756 C C . GLY A 1 720 ? 18.878 12.162 -37.569 1.00 63.28 720 GLY A C 1
ATOM 5757 O O . GLY A 1 720 ? 18.445 11.247 -36.875 1.00 63.28 720 GLY A O 1
ATOM 5758 N N . ALA A 1 721 ? 20.126 12.153 -38.051 1.00 62.59 721 ALA A N 1
ATOM 5759 C CA . ALA A 1 721 ? 21.057 11.040 -37.819 1.00 62.59 721 ALA A CA 1
ATOM 5760 C C . ALA A 1 721 ? 21.211 10.698 -36.323 1.00 62.59 721 ALA A C 1
ATOM 5762 O O . ALA A 1 721 ? 21.239 9.520 -35.967 1.00 62.59 721 ALA A O 1
ATOM 5763 N N . ASN A 1 722 ? 21.190 11.735 -35.479 1.00 62.91 722 ASN A N 1
ATOM 5764 C CA . ASN A 1 722 ? 21.406 11.655 -34.038 1.00 62.91 722 ASN A CA 1
ATOM 5765 C C . ASN A 1 722 ? 20.253 12.243 -33.209 1.00 62.91 722 ASN A C 1
ATOM 5767 O O . ASN A 1 722 ? 20.405 12.422 -32.007 1.00 62.91 722 ASN A O 1
ATOM 5771 N N . ARG A 1 723 ? 19.115 12.586 -33.826 1.00 62.53 723 ARG A N 1
ATOM 5772 C CA . ARG A 1 723 ? 18.011 13.264 -33.133 1.00 62.53 723 ARG A CA 1
ATOM 5773 C C . ARG A 1 723 ? 16.727 12.464 -33.234 1.00 62.53 723 ARG A C 1
ATOM 5775 O O . ARG A 1 723 ? 16.291 12.123 -34.337 1.00 62.53 723 ARG A O 1
ATOM 5782 N N . TYR A 1 724 ? 16.113 12.239 -32.086 1.00 62.41 724 TYR A N 1
ATOM 5783 C CA . TYR A 1 724 ? 14.830 11.584 -31.913 1.00 62.41 724 TYR A CA 1
ATOM 5784 C C . TYR A 1 724 ? 13.833 12.593 -31.356 1.00 62.41 724 TYR A C 1
ATOM 5786 O O . TYR A 1 724 ? 14.167 13.396 -30.491 1.00 62.41 724 TYR A O 1
ATOM 5794 N N . SER A 1 725 ? 12.610 12.568 -31.867 1.00 61.50 725 SER A N 1
ATOM 5795 C CA . SER A 1 725 ? 11.518 13.407 -31.393 1.00 61.50 725 SER A CA 1
ATOM 5796 C C . SER A 1 725 ? 10.391 12.513 -30.911 1.00 61.50 725 SER A C 1
ATOM 5798 O O . SER A 1 725 ? 9.886 11.686 -31.672 1.00 61.50 725 SER A O 1
ATOM 5800 N N . TYR A 1 726 ? 10.017 12.687 -29.652 1.00 63.03 726 TYR A N 1
ATOM 5801 C CA . TYR A 1 726 ? 8.784 12.178 -29.090 1.00 63.03 726 TYR A CA 1
ATOM 5802 C C . TYR A 1 726 ? 7.686 13.216 -29.226 1.00 63.03 726 TYR A C 1
ATOM 5804 O O . TYR A 1 726 ? 7.904 14.403 -28.966 1.00 63.03 726 TYR A O 1
ATOM 5812 N N . ARG A 1 727 ? 6.493 12.753 -29.581 1.00 66.19 727 ARG A N 1
ATOM 5813 C CA . ARG A 1 727 ? 5.262 13.518 -29.523 1.00 66.19 727 ARG A CA 1
ATOM 5814 C C . ARG A 1 727 ? 4.175 12.682 -28.867 1.00 66.19 727 ARG A C 1
ATOM 5816 O O . ARG A 1 727 ? 3.861 11.596 -29.350 1.00 66.19 727 ARG A O 1
ATOM 5823 N N . ALA A 1 728 ? 3.536 13.241 -27.854 1.00 60.78 728 ALA A N 1
ATOM 5824 C CA . ALA A 1 728 ? 2.259 12.753 -27.363 1.00 60.78 728 ALA A CA 1
ATOM 5825 C C . ALA A 1 728 ? 1.194 13.820 -27.607 1.00 60.78 728 ALA A C 1
ATOM 5827 O O . ALA A 1 728 ? 1.442 15.012 -27.437 1.00 60.78 728 ALA A O 1
ATOM 5828 N N . GLU A 1 729 ? 0.032 13.395 -28.086 1.00 63.25 729 GLU A N 1
ATOM 5829 C CA . GLU A 1 729 ? -1.117 14.253 -28.343 1.00 63.25 729 GLU A CA 1
ATOM 5830 C C . GLU A 1 729 ? -2.355 13.627 -27.706 1.00 63.25 729 GLU A C 1
ATOM 5832 O O . GLU A 1 729 ? -2.701 12.474 -27.985 1.00 63.25 729 GLU A O 1
ATOM 5837 N N . TRP A 1 730 ? -3.027 14.406 -26.868 1.00 56.97 730 TRP A N 1
ATOM 5838 C CA . TRP A 1 730 ? -4.268 14.029 -26.209 1.00 56.97 730 TRP A CA 1
ATOM 5839 C C . TRP A 1 730 ? -5.392 14.888 -26.770 1.00 56.97 730 TRP A C 1
ATOM 5841 O O . TRP A 1 730 ? -5.288 16.117 -26.790 1.00 56.97 730 TRP A O 1
ATOM 5851 N N . GLN A 1 731 ? -6.456 14.240 -27.242 1.00 53.91 731 GLN A N 1
ATOM 5852 C CA . GLN A 1 731 ? -7.634 14.920 -27.768 1.00 53.91 731 GLN A CA 1
ATOM 5853 C C . GLN A 1 731 ? -8.827 14.744 -26.826 1.00 53.91 731 GLN A C 1
ATOM 5855 O O . GLN A 1 731 ? -9.143 13.620 -26.423 1.00 53.91 731 GLN A O 1
ATOM 5860 N N . LEU A 1 732 ? -9.484 15.861 -26.512 1.00 48.12 732 LEU A N 1
ATOM 5861 C CA . LEU A 1 732 ? -10.693 15.951 -25.696 1.00 48.12 732 LEU A CA 1
ATOM 5862 C C . LEU A 1 732 ? -11.789 16.633 -26.513 1.00 48.12 732 LEU A C 1
ATOM 5864 O O . LEU A 1 732 ? -11.585 17.747 -27.001 1.00 48.12 732 LEU A O 1
ATOM 5868 N N . SER A 1 733 ? -12.946 15.980 -26.663 1.00 50.53 733 SER A N 1
ATOM 5869 C CA . SER A 1 733 ? -14.097 16.526 -27.408 1.00 50.53 733 SER A CA 1
ATOM 5870 C C . SER A 1 733 ? -13.721 17.006 -28.820 1.00 50.53 733 SER A C 1
ATOM 5872 O O . SER A 1 733 ? -14.090 18.099 -29.248 1.00 50.53 733 SER A O 1
ATOM 5874 N N . GLY A 1 734 ? -12.903 16.220 -29.527 1.00 45.41 734 GLY A N 1
ATOM 5875 C CA . GLY A 1 734 ? -12.389 16.551 -30.862 1.00 45.41 734 GLY A CA 1
ATOM 5876 C C . GLY A 1 734 ? -11.291 17.629 -30.947 1.00 45.41 734 GLY A C 1
ATOM 5877 O O . GLY A 1 734 ? -10.794 17.869 -32.048 1.00 45.41 734 GLY A O 1
ATOM 5878 N N . ASN A 1 735 ? -10.863 18.243 -29.835 1.00 43.50 735 ASN A N 1
ATOM 5879 C CA . ASN A 1 735 ? -9.798 19.258 -29.798 1.00 43.50 735 ASN A CA 1
ATOM 5880 C C . ASN A 1 735 ? -8.505 18.717 -29.173 1.00 43.50 735 ASN A C 1
ATOM 5882 O O . ASN A 1 735 ? -8.554 17.882 -28.277 1.00 43.50 735 ASN A O 1
ATOM 5886 N N . VAL A 1 736 ? -7.337 19.212 -29.603 1.00 49.00 736 VAL A N 1
ATOM 5887 C CA . VAL A 1 736 ? -6.047 18.888 -28.961 1.00 49.00 736 VAL A CA 1
ATOM 5888 C C .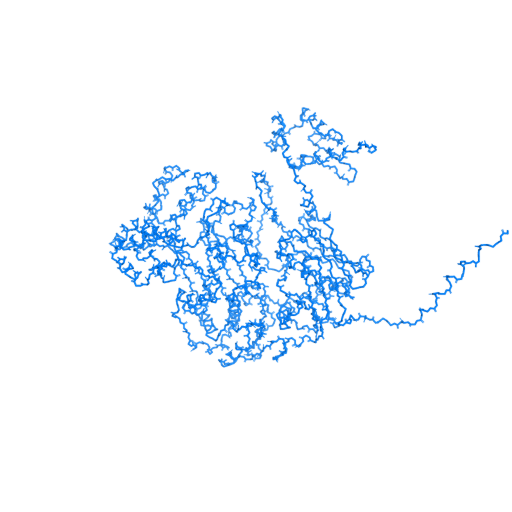 VAL A 1 736 ? -5.977 19.597 -27.609 1.00 49.00 736 VAL A C 1
ATOM 5890 O O . VAL A 1 736 ? -5.855 20.817 -27.561 1.00 49.00 736 VAL A O 1
ATOM 5893 N N . ALA A 1 737 ? -6.063 18.834 -26.522 1.00 49.84 737 ALA A N 1
ATOM 5894 C CA . ALA A 1 737 ? -6.039 19.359 -25.160 1.00 49.84 737 ALA A CA 1
ATOM 5895 C C . ALA A 1 737 ? -4.619 19.468 -24.601 1.00 49.84 737 ALA A C 1
ATOM 5897 O O . ALA A 1 737 ? -4.282 20.447 -23.941 1.00 49.84 737 ALA A O 1
ATOM 5898 N N . LEU A 1 738 ? -3.775 18.484 -24.910 1.00 56.47 738 LEU A N 1
ATOM 5899 C CA . LEU A 1 738 ? -2.372 18.468 -24.520 1.00 56.47 738 LEU A CA 1
ATOM 5900 C C . LEU A 1 738 ? -1.542 17.976 -25.704 1.00 56.47 738 LEU A C 1
ATOM 5902 O O . LEU A 1 738 ? -1.925 17.033 -26.402 1.00 56.47 738 LEU A O 1
ATOM 5906 N N . GLN A 1 739 ? -0.408 18.626 -25.946 1.00 60.19 739 GLN A N 1
ATOM 5907 C CA . GLN A 1 739 ? 0.578 18.168 -26.911 1.00 60.19 739 GLN A CA 1
ATOM 5908 C C . GLN A 1 739 ? 1.965 18.342 -26.311 1.00 60.19 739 GLN A C 1
ATOM 5910 O O . GLN A 1 739 ? 2.431 19.460 -26.140 1.00 60.19 739 GLN A O 1
ATOM 5915 N N . GLU A 1 740 ? 2.635 17.233 -26.035 1.00 63.56 740 GLU A N 1
ATOM 5916 C CA . GLU A 1 740 ? 4.004 17.241 -25.537 1.00 63.56 740 GLU A CA 1
ATOM 5917 C C . GLU A 1 740 ? 4.958 16.908 -26.674 1.00 63.56 740 GLU A C 1
ATOM 5919 O O . GLU A 1 740 ? 4.713 15.991 -27.465 1.00 63.56 740 GLU A O 1
ATOM 5924 N N . LYS A 1 741 ? 6.065 17.648 -26.755 1.00 65.88 741 LYS A N 1
ATOM 5925 C CA . LYS A 1 741 ? 7.156 17.350 -27.677 1.00 65.88 741 LYS A CA 1
ATOM 5926 C C . LYS A 1 741 ? 8.491 17.414 -26.951 1.00 65.88 741 LYS A C 1
ATOM 5928 O O . LYS A 1 741 ? 8.915 18.481 -26.511 1.00 65.88 741 LYS A O 1
ATOM 5933 N N . ILE A 1 742 ? 9.174 16.278 -26.892 1.00 57.97 742 ILE A N 1
ATOM 5934 C CA . ILE A 1 742 ? 10.504 16.157 -26.289 1.00 57.97 742 ILE A CA 1
ATOM 5935 C C . ILE A 1 742 ? 11.450 15.632 -27.347 1.00 57.97 742 ILE A C 1
ATOM 5937 O O . ILE A 1 742 ? 11.114 14.708 -28.088 1.00 57.97 742 ILE A O 1
ATOM 5941 N N . ASN A 1 743 ? 12.624 16.237 -27.449 1.00 65.75 743 ASN A N 1
ATOM 5942 C CA . ASN A 1 743 ? 13.653 15.793 -28.367 1.00 65.75 743 ASN A CA 1
ATOM 5943 C C . ASN A 1 743 ? 14.828 15.231 -27.575 1.00 65.75 743 ASN A C 1
ATOM 5945 O O . ASN A 1 743 ? 15.306 15.849 -26.631 1.00 65.75 743 ASN A O 1
ATOM 5949 N N . PHE A 1 744 ? 15.297 14.069 -28.001 1.00 67.38 744 PHE A N 1
ATOM 5950 C CA . PHE A 1 744 ? 16.507 13.440 -27.504 1.00 67.38 744 PHE A CA 1
ATOM 5951 C C . PHE A 1 744 ? 17.559 13.561 -28.600 1.00 67.38 744 PHE A C 1
ATOM 5953 O O . PHE A 1 744 ? 17.342 13.098 -29.723 1.00 67.38 744 PHE A O 1
ATOM 5960 N N . GLU A 1 745 ? 18.682 14.205 -28.308 1.00 68.81 745 GLU A N 1
ATOM 5961 C CA . GLU A 1 745 ? 19.777 14.371 -29.260 1.00 68.81 745 GLU A CA 1
ATOM 5962 C C . GLU A 1 745 ? 21.050 13.713 -28.731 1.00 68.81 745 GLU A C 1
ATOM 5964 O O . GLU A 1 745 ? 21.564 14.069 -27.672 1.00 68.81 745 GLU A O 1
ATOM 5969 N N . LYS A 1 746 ? 21.570 12.739 -29.482 1.00 63.75 746 LYS A N 1
ATOM 5970 C CA . LYS A 1 746 ? 22.878 12.138 -29.233 1.00 63.75 746 LYS A CA 1
ATOM 5971 C C . LYS A 1 746 ? 23.959 13.120 -29.695 1.00 63.75 746 LYS A C 1
ATOM 5973 O O . LYS A 1 746 ? 24.151 13.331 -30.894 1.00 63.75 746 LYS A O 1
ATOM 5978 N N . ALA A 1 747 ? 24.641 13.737 -28.739 1.00 67.06 747 ALA A N 1
ATOM 5979 C CA . ALA A 1 747 ? 25.762 14.636 -28.989 1.00 67.06 747 ALA A CA 1
ATOM 5980 C C . ALA A 1 747 ? 27.044 13.839 -29.323 1.00 67.06 747 ALA A C 1
ATOM 5982 O O . ALA A 1 747 ? 27.018 12.614 -29.446 1.00 67.06 747 ALA A O 1
ATOM 5983 N N . GLU A 1 748 ? 28.179 14.519 -29.518 1.00 64.50 748 GLU A N 1
ATOM 5984 C CA . GLU A 1 748 ? 29.462 13.836 -29.740 1.00 64.50 748 GLU A CA 1
ATOM 5985 C C . GLU A 1 748 ? 29.805 12.892 -28.566 1.00 64.50 748 GLU A C 1
ATOM 5987 O O . GLU A 1 748 ? 29.721 13.274 -27.398 1.00 64.50 748 GLU A O 1
ATOM 5992 N N . GLY A 1 749 ? 30.204 11.652 -28.880 1.00 64.94 749 GLY A N 1
ATOM 5993 C CA . GLY A 1 749 ? 30.484 10.606 -27.887 1.00 64.94 749 GLY A CA 1
ATOM 5994 C C . GLY A 1 749 ? 29.226 9.877 -27.389 1.00 64.94 749 GLY A C 1
ATOM 5995 O O . GLY A 1 749 ? 28.326 9.573 -28.173 1.00 64.94 749 GLY A O 1
ATOM 5996 N N . ASN A 1 750 ? 29.176 9.582 -26.085 1.00 64.12 750 ASN A N 1
ATOM 5997 C CA . ASN A 1 750 ? 28.063 8.894 -25.406 1.00 64.12 750 ASN A CA 1
ATOM 5998 C C . ASN A 1 750 ? 27.162 9.864 -24.621 1.00 64.12 750 ASN A C 1
ATOM 6000 O O . ASN A 1 750 ? 26.595 9.508 -23.592 1.00 64.12 750 ASN A O 1
ATOM 6004 N N . ARG A 1 751 ? 27.052 11.113 -25.076 1.00 65.38 751 ARG A N 1
ATOM 6005 C CA . ARG A 1 751 ? 26.262 12.149 -24.400 1.00 65.38 751 ARG A CA 1
ATOM 6006 C C . ARG A 1 751 ? 24.878 12.259 -25.036 1.00 65.38 751 ARG A C 1
ATOM 6008 O O . ARG A 1 751 ? 24.776 12.334 -26.262 1.00 65.38 751 ARG A O 1
ATOM 6015 N N . VAL A 1 752 ? 23.824 12.300 -24.222 1.00 67.25 752 VAL A N 1
ATOM 6016 C CA . VAL A 1 752 ? 22.439 12.518 -24.669 1.00 67.25 752 VAL A CA 1
ATOM 6017 C C . VAL A 1 752 ? 21.889 13.794 -24.041 1.00 67.25 752 VAL A C 1
ATOM 6019 O O . VAL A 1 752 ? 21.847 13.935 -22.819 1.00 67.25 752 VAL A O 1
ATOM 6022 N N . LEU A 1 753 ? 21.451 14.718 -24.894 1.00 63.25 753 LEU A N 1
ATOM 6023 C CA . LEU A 1 753 ? 20.766 15.942 -24.498 1.00 63.25 753 LEU A CA 1
ATOM 6024 C C . LEU A 1 753 ? 19.251 15.734 -24.575 1.00 63.25 753 LEU A C 1
ATOM 6026 O O . LEU A 1 753 ? 18.734 15.321 -25.617 1.00 63.25 753 LEU A O 1
ATOM 6030 N N . VAL A 1 754 ? 18.548 16.049 -23.486 1.00 67.12 754 VAL A N 1
ATOM 6031 C CA . VAL A 1 754 ? 17.083 16.069 -23.437 1.00 67.12 754 VAL A CA 1
ATOM 6032 C C . VAL A 1 754 ? 16.602 17.513 -23.589 1.00 67.12 754 VAL A C 1
ATOM 6034 O O . VAL A 1 754 ? 16.829 18.352 -22.720 1.00 67.12 754 VAL A O 1
ATOM 6037 N N . GLU A 1 755 ? 15.926 17.813 -24.695 1.00 66.56 755 GLU A N 1
ATOM 6038 C CA . GLU A 1 755 ? 15.324 19.120 -24.963 1.00 66.56 755 GLU A CA 1
ATOM 6039 C C . GLU A 1 755 ? 13.801 19.040 -24.860 1.00 66.56 755 GLU A C 1
ATOM 6041 O O . GLU A 1 755 ? 13.156 18.261 -25.566 1.00 66.56 755 GLU A O 1
ATOM 6046 N N . TYR A 1 756 ? 13.211 19.910 -24.046 1.00 56.72 756 TYR A N 1
ATOM 6047 C CA . TYR A 1 756 ? 11.765 20.085 -23.965 1.00 56.72 756 TYR A CA 1
ATOM 6048 C C . TYR A 1 756 ? 11.368 21.449 -24.534 1.00 56.72 756 TYR A C 1
ATOM 6050 O O . TYR A 1 756 ? 11.960 22.465 -24.174 1.00 56.72 756 TYR A O 1
ATOM 6058 N N . ASP A 1 757 ? 10.382 21.464 -25.435 1.00 60.25 757 ASP A N 1
ATOM 6059 C CA . ASP A 1 757 ? 9.828 22.690 -26.013 1.00 60.25 757 ASP A CA 1
ATOM 6060 C C . ASP A 1 757 ? 8.472 23.006 -25.357 1.00 60.25 757 ASP A C 1
ATOM 6062 O O . ASP A 1 757 ? 7.441 22.507 -25.821 1.00 60.25 757 ASP A O 1
ATOM 6066 N N . PRO A 1 758 ? 8.439 23.834 -24.295 1.00 48.56 758 PRO A N 1
ATOM 6067 C CA . PRO A 1 758 ? 7.194 24.166 -23.614 1.00 48.56 758 PRO A CA 1
ATOM 6068 C C . PRO A 1 758 ? 6.239 24.970 -24.506 1.00 48.56 758 PRO A C 1
ATOM 6070 O O . PRO A 1 758 ? 5.042 24.954 -24.244 1.00 48.56 758 PRO A O 1
ATOM 6073 N N . SER A 1 759 ? 6.727 25.622 -25.579 1.00 42.59 759 SER A N 1
ATOM 6074 C CA . SER A 1 759 ? 5.932 26.508 -26.453 1.00 42.59 759 SER A CA 1
ATOM 6075 C C . SER A 1 759 ? 4.791 25.804 -27.197 1.00 42.59 759 SER A C 1
ATOM 6077 O O . SER A 1 759 ? 3.895 26.454 -27.734 1.00 42.59 759 SER A O 1
ATOM 6079 N N . ARG A 1 760 ? 4.827 24.467 -27.242 1.00 47.94 760 ARG A N 1
ATOM 6080 C CA . ARG A 1 760 ? 3.865 23.620 -27.959 1.00 47.94 760 ARG A CA 1
ATOM 6081 C C . ARG A 1 760 ? 2.911 22.849 -27.059 1.00 47.94 760 ARG A C 1
ATOM 6083 O O . ARG A 1 760 ? 2.053 22.156 -27.594 1.00 47.94 760 ARG A O 1
ATOM 6090 N N . SER A 1 761 ? 3.032 23.019 -25.746 1.00 44.16 761 SER A N 1
ATOM 6091 C CA . SER A 1 761 ? 2.032 22.607 -24.767 1.00 44.16 761 SER A CA 1
ATOM 6092 C C . SER A 1 761 ? 1.173 23.840 -24.469 1.00 44.16 761 SER A C 1
ATOM 6094 O O . SER A 1 761 ? 1.602 24.665 -23.662 1.00 44.16 761 SER A O 1
ATOM 6096 N N . PRO A 1 762 ? -0.004 24.023 -25.107 1.00 39.91 762 PRO A N 1
ATOM 6097 C CA . PRO A 1 762 ? -0.778 25.270 -25.019 1.00 39.91 762 PRO A CA 1
ATOM 6098 C C . PRO A 1 762 ? -1.027 25.713 -23.570 1.00 39.91 762 PRO A C 1
ATOM 6100 O O . PRO A 1 762 ? -0.935 26.893 -23.250 1.00 39.91 762 PRO A O 1
ATOM 6103 N N . GLN A 1 763 ? -1.239 24.737 -22.685 1.00 41.78 763 GLN A N 1
ATOM 6104 C CA . GLN A 1 763 ? -1.460 24.944 -21.257 1.00 41.78 763 GLN A CA 1
ATOM 6105 C C . GLN A 1 763 ? -0.169 25.329 -20.514 1.00 41.78 763 GLN A C 1
ATOM 6107 O O . GLN A 1 763 ? -0.179 26.225 -19.685 1.00 41.78 763 GLN A O 1
ATOM 6112 N N . LEU A 1 764 ? 0.983 24.746 -20.852 1.00 32.19 764 LEU A N 1
ATOM 6113 C CA . LEU A 1 764 ? 2.249 25.019 -20.160 1.00 32.19 764 LEU A CA 1
ATOM 6114 C C . LEU A 1 764 ? 2.810 26.419 -20.488 1.00 32.19 764 LEU A C 1
ATOM 6116 O O . LEU A 1 764 ? 3.452 27.043 -19.644 1.00 32.19 764 LEU A O 1
ATOM 6120 N N . VAL A 1 765 ? 2.525 26.944 -21.688 1.00 30.14 765 VAL A N 1
ATOM 6121 C CA . VAL A 1 765 ? 2.833 28.338 -22.072 1.00 30.14 765 VAL A CA 1
ATOM 6122 C C . VAL A 1 765 ? 1.969 29.334 -21.305 1.00 30.14 765 VAL A C 1
ATOM 6124 O O . VAL A 1 765 ? 2.478 30.356 -20.851 1.00 30.14 765 VAL A O 1
ATOM 6127 N N . GLU A 1 766 ? 0.685 29.031 -21.105 1.00 34.62 766 GLU A N 1
ATOM 6128 C CA . GLU A 1 766 ? -0.189 29.838 -20.245 1.00 34.62 766 GLU A CA 1
ATOM 6129 C C . GLU A 1 766 ? 0.304 29.880 -18.789 1.00 34.62 766 GLU A C 1
ATOM 6131 O O . GLU A 1 766 ? 0.119 30.889 -18.106 1.00 34.62 766 GLU A O 1
ATOM 6136 N N . TRP A 1 767 ? 0.964 28.814 -18.325 1.00 31.30 767 TRP A N 1
ATOM 6137 C CA . TRP A 1 767 ? 1.410 28.660 -16.938 1.00 31.30 767 TRP A CA 1
ATOM 6138 C C . TRP A 1 767 ? 2.797 29.262 -16.671 1.00 31.30 767 TRP A C 1
ATOM 6140 O O . TRP A 1 767 ? 3.013 29.852 -15.615 1.00 31.30 767 TRP A O 1
ATOM 6150 N N . LEU A 1 768 ? 3.734 29.166 -17.622 1.00 28.03 768 LEU A N 1
ATOM 6151 C CA . LEU A 1 768 ? 5.110 29.662 -17.460 1.00 28.03 768 LEU A CA 1
ATOM 6152 C C . LEU A 1 768 ? 5.275 31.173 -17.710 1.00 28.03 768 LEU A C 1
ATOM 6154 O O . LEU A 1 768 ? 6.291 31.741 -17.315 1.00 28.03 768 LEU A O 1
ATOM 6158 N N . VAL A 1 769 ? 4.326 31.836 -18.385 1.00 26.84 769 VAL A N 1
ATOM 6159 C CA . VAL A 1 769 ? 4.543 33.185 -18.955 1.00 26.84 769 VAL A CA 1
ATOM 6160 C C . VAL A 1 769 ? 3.873 34.321 -18.165 1.00 26.84 769 VAL A C 1
ATOM 6162 O O . VAL A 1 769 ? 4.014 35.472 -18.559 1.00 26.84 769 VAL A O 1
ATOM 6165 N N . LYS A 1 770 ? 3.206 34.090 -17.023 1.00 30.12 770 LYS A N 1
ATOM 6166 C CA . LYS A 1 770 ? 2.667 35.197 -16.197 1.00 30.12 770 LYS A CA 1
ATOM 6167 C C . LYS A 1 770 ? 3.745 35.801 -15.280 1.00 30.12 770 LYS A C 1
ATOM 6169 O O . LYS A 1 770 ? 4.105 35.172 -14.285 1.00 30.12 770 LYS A O 1
ATOM 6174 N N . PRO A 1 771 ? 4.222 37.042 -15.508 1.00 27.17 771 PRO A N 1
ATOM 6175 C CA . PRO A 1 771 ? 4.977 37.768 -14.502 1.00 27.17 771 PRO A CA 1
ATOM 6176 C C . PRO A 1 771 ? 3.994 38.339 -13.473 1.00 27.17 771 PRO A C 1
ATOM 6178 O O . PRO A 1 771 ? 2.922 38.842 -13.815 1.00 27.17 771 PRO A O 1
ATOM 6181 N N . ARG A 1 772 ? 4.379 38.296 -12.197 1.00 36.50 772 ARG A N 1
ATOM 6182 C CA . ARG A 1 772 ? 3.773 39.110 -11.136 1.00 36.50 772 ARG A CA 1
ATOM 6183 C C . ARG A 1 772 ? 3.767 40.584 -11.563 1.00 36.50 772 ARG A C 1
ATOM 6185 O O . ARG A 1 772 ? 4.849 41.091 -11.820 1.00 36.50 772 ARG A O 1
ATOM 6192 N N . GLU A 1 773 ? 2.615 41.268 -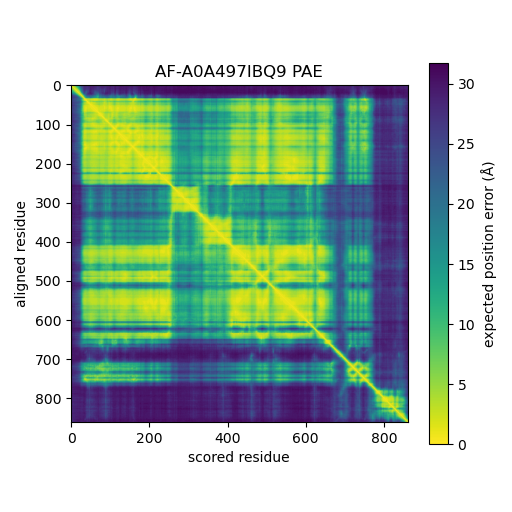11.540 1.00 30.30 773 GLU A N 1
ATOM 6193 C CA . GLU A 1 773 ? 2.495 42.655 -11.040 1.00 30.30 773 GLU A CA 1
ATOM 6194 C C . GLU A 1 773 ? 1.053 43.225 -11.011 1.00 30.30 773 GLU A C 1
ATOM 6196 O O . GLU A 1 773 ? 0.336 43.250 -12.003 1.00 30.30 773 GLU A O 1
ATOM 6201 N N . ARG A 1 774 ? 0.690 43.712 -9.812 1.00 28.06 774 ARG A N 1
ATOM 6202 C CA . ARG A 1 774 ? -0.129 44.887 -9.430 1.00 28.06 774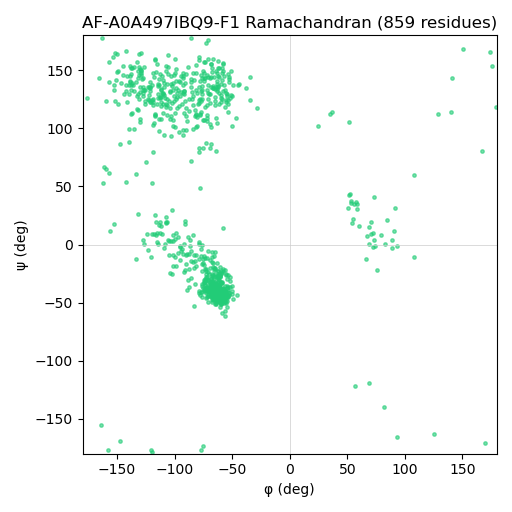 ARG A CA 1
ATOM 6203 C C . ARG A 1 774 ? -1.340 45.326 -10.280 1.00 28.06 774 ARG A C 1
ATOM 6205 O O . ARG A 1 774 ? -1.208 45.982 -11.304 1.00 28.06 774 ARG A O 1
ATOM 6212 N N . SER A 1 775 ? -2.516 45.150 -9.664 1.00 34.06 775 SER A N 1
ATOM 6213 C CA . SER A 1 775 ? -3.658 46.086 -9.578 1.00 34.06 775 SER A CA 1
ATOM 6214 C C . SER A 1 775 ? -3.797 47.151 -10.681 1.00 34.06 775 SER A C 1
ATOM 6216 O O . SER A 1 775 ? -3.196 48.226 -10.595 1.00 34.06 775 SER A O 1
ATOM 6218 N N . VAL A 1 776 ? -4.704 46.914 -11.633 1.00 29.22 776 VAL A N 1
ATOM 6219 C CA . VAL A 1 776 ? -5.232 47.943 -12.544 1.00 29.22 776 VAL A CA 1
ATOM 6220 C C . VAL A 1 776 ? -6.667 48.275 -12.116 1.00 29.22 776 VAL A C 1
ATOM 6222 O O . VAL A 1 776 ? -7.489 47.385 -11.920 1.00 29.22 776 VAL A O 1
ATOM 6225 N N . GLY A 1 777 ? -6.933 49.560 -11.871 1.00 32.28 777 GLY A N 1
ATOM 6226 C CA . GLY A 1 777 ? -8.156 50.063 -11.238 1.00 32.28 777 GLY A CA 1
ATOM 6227 C C . GLY A 1 777 ? -9.439 49.918 -12.069 1.00 32.28 777 GLY A C 1
ATOM 6228 O O . GLY A 1 777 ? -9.403 49.897 -13.297 1.00 32.28 777 GLY A O 1
ATOM 6229 N N . ARG A 1 778 ? -10.576 49.869 -11.358 1.00 31.70 778 ARG A N 1
ATOM 6230 C CA . ARG A 1 778 ? -11.950 49.842 -11.898 1.00 31.70 778 ARG A CA 1
ATOM 6231 C C . ARG A 1 778 ? -12.213 50.997 -12.878 1.00 31.70 778 ARG A C 1
ATOM 6233 O O . ARG A 1 778 ? -11.771 52.124 -12.636 1.00 31.70 778 ARG A O 1
ATOM 6240 N N . ALA A 1 779 ? -12.970 50.734 -13.945 1.00 41.69 779 ALA A N 1
ATOM 6241 C CA . ALA A 1 779 ? -13.477 51.772 -14.840 1.00 41.69 779 ALA A CA 1
ATOM 6242 C C . ALA A 1 779 ? -14.549 52.617 -14.118 1.00 41.69 779 ALA A C 1
ATOM 6244 O O . ALA A 1 779 ? -15.312 52.112 -13.306 1.00 41.69 779 ALA A O 1
ATOM 6245 N N . GLN A 1 780 ? -14.591 53.928 -14.372 1.00 41.88 780 GLN A N 1
ATOM 6246 C CA . GLN A 1 780 ? -15.454 54.873 -13.640 1.00 41.88 780 GLN A CA 1
ATOM 6247 C C . GLN A 1 780 ? -16.904 54.965 -14.172 1.00 41.88 780 GLN A C 1
ATOM 6249 O O . GLN A 1 780 ? -17.642 55.841 -13.724 1.00 41.88 780 GLN A O 1
ATOM 6254 N N . ASP A 1 781 ? -17.321 54.104 -15.110 1.00 48.03 781 ASP A N 1
ATOM 6255 C CA . ASP A 1 781 ? -18.648 54.171 -15.745 1.00 48.03 781 ASP A CA 1
ATOM 6256 C C . ASP A 1 781 ? -19.501 52.915 -15.441 1.00 48.03 781 ASP A C 1
ATOM 6258 O O . ASP A 1 781 ? -19.166 51.824 -15.916 1.00 48.03 781 ASP A O 1
ATOM 6262 N N . PRO A 1 782 ? -20.599 53.039 -14.664 1.00 49.09 782 PRO A N 1
ATOM 6263 C CA . PRO A 1 782 ? -21.429 51.910 -14.233 1.00 49.09 782 PRO A CA 1
ATOM 6264 C C . PRO A 1 782 ? -22.098 51.131 -15.371 1.00 49.09 782 PRO A C 1
ATOM 6266 O O . PRO A 1 782 ? -22.368 49.941 -15.212 1.00 49.09 782 PRO A O 1
ATOM 6269 N N . GLU A 1 783 ? -22.381 51.779 -16.507 1.00 46.16 783 GLU A N 1
ATOM 6270 C CA . GLU A 1 783 ? -23.030 51.121 -17.650 1.00 46.16 783 GLU A CA 1
ATOM 6271 C C . GLU A 1 783 ? -22.039 50.192 -18.374 1.00 46.16 783 GLU A C 1
ATOM 6273 O O . GLU A 1 783 ? -22.411 49.124 -18.854 1.00 46.16 783 GLU A O 1
ATOM 6278 N N . VAL A 1 784 ? -20.748 50.541 -18.363 1.00 43.53 784 VAL A N 1
ATOM 6279 C CA . VAL A 1 784 ? -19.662 49.731 -18.935 1.00 43.53 784 VAL A CA 1
ATOM 6280 C C . VAL A 1 784 ? -19.315 48.543 -18.028 1.00 43.53 784 VAL A C 1
ATOM 6282 O O . VAL A 1 784 ? -19.150 47.431 -18.526 1.00 43.53 784 VAL A O 1
ATOM 6285 N N . ASP A 1 785 ? -19.287 48.737 -16.705 1.00 48.91 785 ASP A N 1
ATOM 6286 C CA . ASP A 1 785 ? -19.050 47.656 -15.730 1.00 48.91 785 ASP A CA 1
ATOM 6287 C C . ASP A 1 785 ? -20.183 46.608 -15.731 1.00 48.91 785 ASP A C 1
ATOM 6289 O O . ASP A 1 785 ? -19.930 45.405 -15.614 1.00 48.91 785 ASP A O 1
ATOM 6293 N N . ALA A 1 786 ? -21.440 47.028 -15.911 1.00 47.12 786 ALA A N 1
ATOM 6294 C CA . ALA A 1 786 ? -22.582 46.112 -15.996 1.00 47.12 786 ALA A CA 1
ATOM 6295 C C . ALA A 1 786 ? -22.541 45.222 -17.254 1.00 47.12 786 ALA A C 1
ATOM 6297 O O . ALA A 1 786 ? -22.901 44.047 -17.194 1.00 47.12 786 ALA A O 1
ATOM 6298 N N . ILE A 1 787 ? -22.056 45.766 -18.376 1.00 45.69 787 ILE A N 1
ATOM 6299 C CA . ILE A 1 787 ? -21.931 45.045 -19.650 1.00 45.69 787 ILE A CA 1
ATOM 6300 C C . ILE A 1 787 ? -20.735 44.088 -19.619 1.00 45.69 787 ILE A C 1
ATOM 6302 O O . ILE A 1 787 ? -20.862 42.927 -20.002 1.00 45.69 787 ILE A O 1
ATOM 6306 N N . LEU A 1 788 ? -19.579 44.543 -19.129 1.00 40.12 788 LEU A N 1
ATOM 6307 C CA . LEU A 1 788 ? -18.361 43.730 -19.108 1.00 40.12 788 LEU A CA 1
ATOM 6308 C C . LEU A 1 788 ? -18.408 42.603 -18.061 1.00 40.12 788 LEU A C 1
ATOM 6310 O O . LEU A 1 788 ? -17.775 41.571 -18.256 1.00 40.12 788 LEU A O 1
ATOM 6314 N N . SER A 1 789 ? -19.201 42.745 -16.995 1.00 44.44 789 SER A N 1
ATOM 6315 C CA . SER A 1 789 ? -19.396 41.698 -15.977 1.00 44.44 789 SER A CA 1
ATOM 6316 C C . SER A 1 789 ? -20.364 40.575 -16.384 1.00 44.44 789 SER A C 1
ATOM 6318 O O . SER A 1 789 ? -20.607 39.674 -15.583 1.00 44.44 789 SER A O 1
ATOM 6320 N N . GLY A 1 790 ? -20.933 40.616 -17.597 1.00 42.22 790 GLY A N 1
ATOM 6321 C CA . GLY A 1 790 ? -21.825 39.569 -18.112 1.00 42.22 790 GLY A CA 1
ATOM 6322 C C . GLY A 1 790 ? -23.187 39.482 -17.413 1.00 42.22 790 GLY A C 1
ATOM 6323 O O . GLY A 1 790 ? -23.886 38.483 -17.559 1.00 42.22 790 GLY A O 1
ATOM 6324 N N . ARG A 1 791 ? -23.582 40.509 -16.646 1.00 41.69 791 ARG A N 1
ATOM 6325 C CA . ARG A 1 791 ? -24.817 40.500 -15.838 1.00 41.69 791 ARG A CA 1
ATOM 6326 C C . ARG A 1 791 ? -26.092 40.865 -16.610 1.00 41.69 791 ARG A C 1
ATOM 6328 O O . ARG A 1 791 ? -27.175 40.701 -16.053 1.00 41.69 791 ARG A O 1
ATOM 6335 N N . ASP A 1 792 ? -25.997 41.331 -17.860 1.00 44.34 792 ASP A N 1
ATOM 6336 C CA . ASP A 1 792 ? -27.163 41.618 -18.712 1.00 44.34 792 ASP A CA 1
ATOM 6337 C C . ASP A 1 792 ? -27.188 40.731 -19.977 1.00 44.34 792 ASP A C 1
ATOM 6339 O O . ASP A 1 792 ? -26.455 40.991 -20.937 1.00 44.34 792 ASP A O 1
ATOM 6343 N N . PRO A 1 793 ? -28.054 39.700 -20.026 1.00 41.03 793 PRO A N 1
ATOM 6344 C CA . PRO A 1 793 ? -28.176 38.806 -21.177 1.00 41.03 793 PRO A CA 1
ATOM 6345 C C . PRO A 1 793 ? -28.832 39.454 -22.414 1.00 41.03 793 PRO A C 1
ATOM 6347 O O . PRO A 1 793 ? -28.886 38.822 -23.466 1.00 41.03 793 PRO A O 1
ATOM 6350 N N . ASN A 1 794 ? -29.326 40.699 -22.332 1.00 47.62 794 ASN A N 1
ATOM 6351 C CA . ASN A 1 794 ? -30.006 41.405 -23.430 1.00 47.62 794 ASN A CA 1
ATOM 6352 C C . ASN A 1 794 ? -29.233 42.620 -23.972 1.00 47.62 794 ASN A C 1
ATOM 6354 O O . ASN A 1 794 ? -29.823 43.498 -24.619 1.00 47.62 794 ASN A O 1
ATOM 6358 N N . TRP A 1 795 ? -27.927 42.692 -23.718 1.00 52.50 795 TRP A N 1
ATOM 6359 C CA . TRP A 1 795 ? -27.134 43.868 -24.055 1.00 52.50 795 TRP A CA 1
ATOM 6360 C C . TRP A 1 795 ? -27.159 44.200 -25.565 1.00 52.50 795 TRP A C 1
ATOM 6362 O O . TRP A 1 795 ? -27.275 43.341 -26.446 1.00 52.50 795 TRP A O 1
ATOM 6372 N N . ARG A 1 796 ? -27.071 45.497 -25.883 1.00 54.59 796 ARG A N 1
ATOM 6373 C CA . ARG A 1 796 ? -26.980 46.022 -27.256 1.00 54.59 796 ARG A CA 1
ATOM 6374 C C . ARG A 1 796 ? -25.778 46.944 -27.369 1.00 54.59 796 ARG A C 1
ATOM 6376 O O . ARG A 1 796 ? -25.495 47.709 -26.453 1.00 54.59 796 ARG A O 1
ATOM 6383 N N . LEU A 1 797 ? -25.108 46.916 -28.517 1.00 52.91 797 LEU A N 1
ATOM 6384 C CA . LEU A 1 797 ? -23.908 47.710 -28.766 1.00 52.91 797 LEU A CA 1
ATOM 6385 C C . LEU A 1 797 ? -24.272 49.190 -29.017 1.00 52.91 797 LEU A C 1
ATOM 6387 O O . LEU A 1 797 ? -24.430 49.618 -30.169 1.00 52.91 797 LEU A O 1
ATOM 6391 N N . THR A 1 798 ? -24.453 49.951 -27.933 1.00 63.53 798 THR A N 1
ATOM 6392 C CA . THR A 1 798 ? -24.805 51.380 -27.953 1.00 63.53 798 THR A CA 1
ATOM 6393 C C . THR A 1 798 ? -23.617 52.250 -28.376 1.00 63.53 798 THR A C 1
ATOM 6395 O O . THR A 1 798 ? -22.455 51.854 -28.273 1.00 63.53 798 THR A O 1
ATOM 6398 N N . GLU A 1 799 ? -23.893 53.455 -28.878 1.00 61.94 799 GLU A N 1
ATOM 6399 C CA . GLU A 1 799 ? -22.839 54.355 -29.368 1.00 61.94 799 GLU A CA 1
ATOM 6400 C C . GLU A 1 799 ? -21.823 54.786 -28.286 1.00 61.94 799 GLU A C 1
ATOM 6402 O O . GLU A 1 799 ? -20.631 54.801 -28.594 1.00 61.94 799 GLU A O 1
ATOM 6407 N N . PRO A 1 800 ? -22.215 55.043 -27.018 1.00 59.28 800 PRO A N 1
ATOM 6408 C CA . PRO A 1 800 ? -21.257 55.312 -25.940 1.00 59.28 800 PRO A CA 1
ATOM 6409 C C . PRO A 1 800 ? -20.281 54.153 -25.696 1.00 59.28 800 PRO A C 1
ATOM 6411 O O . PRO A 1 800 ? -19.085 54.378 -25.513 1.00 59.28 800 PRO A O 1
ATOM 6414 N N . VAL A 1 801 ? -20.767 52.909 -25.774 1.00 56.34 801 VAL A N 1
ATOM 6415 C CA . VAL A 1 801 ? -19.942 51.700 -25.626 1.00 56.34 801 VAL A CA 1
ATOM 6416 C C . VAL A 1 801 ? -19.013 51.529 -26.832 1.00 56.34 801 VAL A C 1
ATOM 6418 O O . VAL A 1 801 ? -17.834 51.224 -26.654 1.00 56.34 801 VAL A O 1
ATOM 6421 N N . ARG A 1 802 ? -19.482 51.804 -28.060 1.00 63.22 802 ARG A N 1
ATOM 6422 C CA . ARG A 1 802 ? -18.613 51.803 -29.256 1.00 63.22 802 ARG A CA 1
ATOM 6423 C C . ARG A 1 802 ? -17.495 52.833 -29.151 1.00 63.22 802 ARG A C 1
ATOM 6425 O O . ARG A 1 802 ? -16.360 52.508 -29.480 1.00 63.22 802 ARG A O 1
ATOM 6432 N N . GLU A 1 803 ? -17.797 54.052 -28.714 1.00 61.50 803 GLU A N 1
ATOM 6433 C CA . GLU A 1 803 ? -16.801 55.112 -28.508 1.00 61.50 803 GLU A CA 1
ATOM 6434 C C . GLU A 1 803 ? -15.785 54.730 -27.424 1.00 61.50 803 GLU A C 1
ATOM 6436 O O . GLU A 1 803 ? -14.578 54.847 -27.641 1.00 61.50 803 GLU A O 1
ATOM 6441 N N . TYR A 1 804 ? -16.245 54.182 -26.293 1.00 61.53 804 TYR A N 1
ATOM 6442 C CA . TYR A 1 804 ? -15.359 53.686 -25.239 1.00 61.53 804 TYR A CA 1
ATOM 6443 C C . TYR A 1 804 ? -14.422 52.584 -25.745 1.00 61.53 804 TYR A C 1
ATOM 6445 O O . TYR A 1 804 ? -13.220 52.638 -25.481 1.00 61.53 804 TYR A O 1
ATOM 6453 N N . LEU A 1 805 ? -14.936 51.611 -26.502 1.00 58.97 805 LEU A N 1
ATOM 6454 C CA . LEU A 1 805 ? -14.137 50.507 -27.036 1.00 58.97 805 LEU A CA 1
ATOM 6455 C C . LEU A 1 805 ? -13.167 50.980 -28.122 1.00 58.97 805 LEU A C 1
ATOM 6457 O O . LEU A 1 805 ? -11.984 50.660 -28.056 1.00 58.97 805 LEU A O 1
ATOM 6461 N N . LYS A 1 806 ? -13.606 51.826 -29.060 1.00 63.88 806 LYS A N 1
ATOM 6462 C CA . LYS A 1 806 ? -12.708 52.437 -30.057 1.00 63.88 806 LYS A CA 1
ATOM 6463 C C . LYS A 1 806 ? -11.553 53.190 -29.397 1.00 63.88 806 LYS A C 1
ATOM 6465 O O . LYS A 1 806 ? -10.424 53.083 -29.859 1.00 63.88 806 LYS A O 1
ATOM 6470 N N . ARG A 1 807 ? -11.823 53.913 -28.304 1.00 60.84 807 ARG A N 1
ATOM 6471 C CA . ARG A 1 807 ? -10.804 54.662 -27.555 1.00 60.84 807 ARG A CA 1
ATOM 6472 C C . ARG A 1 807 ? -9.907 53.756 -26.707 1.00 60.84 807 ARG A C 1
ATOM 6474 O O . ARG A 1 807 ? -8.713 54.001 -26.572 1.00 60.84 807 ARG A O 1
ATOM 6481 N N . THR A 1 808 ? -10.468 52.706 -26.114 1.00 53.31 808 THR A N 1
ATOM 6482 C CA . THR A 1 808 ? -9.725 51.760 -25.265 1.00 53.31 808 THR A CA 1
ATOM 6483 C C . THR A 1 808 ? -8.731 50.934 -26.085 1.00 53.31 808 THR A C 1
ATOM 6485 O O . THR A 1 808 ? -7.600 50.726 -25.632 1.00 53.31 808 THR A O 1
ATOM 6488 N N . PHE A 1 809 ? -9.124 50.563 -27.307 1.00 52.62 809 PHE A N 1
ATOM 6489 C CA . PHE A 1 809 ? -8.368 49.743 -28.258 1.00 52.62 809 PHE A CA 1
ATOM 6490 C C . PHE A 1 809 ? -7.807 50.542 -29.450 1.00 52.62 809 PHE A C 1
ATOM 6492 O O . PHE A 1 809 ? -7.543 49.990 -30.519 1.00 52.62 809 PHE A O 1
ATOM 6499 N N . GLU A 1 810 ? -7.623 51.850 -29.281 1.00 48.28 810 GLU A N 1
ATOM 6500 C CA . GLU A 1 810 ? -7.066 52.729 -30.309 1.00 48.28 810 GLU A CA 1
ATOM 6501 C C . GLU A 1 810 ? -5.678 52.219 -30.757 1.00 48.28 810 GLU A C 1
ATOM 6503 O O . GLU A 1 810 ? -4.761 52.093 -29.944 1.00 48.28 810 GLU A O 1
ATOM 6508 N N . GLY A 1 811 ? -5.541 51.873 -32.045 1.00 51.09 811 GLY A N 1
ATOM 6509 C CA . GLY A 1 811 ? -4.336 51.256 -32.628 1.00 51.09 811 GLY A CA 1
ATOM 6510 C C . GLY A 1 811 ? -4.471 49.770 -32.995 1.00 51.09 811 GLY A C 1
ATOM 6511 O O . GLY A 1 811 ? -3.621 49.250 -33.715 1.00 51.09 811 GLY A O 1
ATOM 6512 N N . VAL A 1 812 ? -5.551 49.108 -32.573 1.00 51.59 812 VAL A N 1
ATOM 6513 C CA . VAL A 1 812 ? -5.917 47.734 -32.957 1.00 51.59 812 VAL A CA 1
ATOM 6514 C C . VAL A 1 812 ? -7.095 47.800 -33.929 1.00 51.59 812 VAL A C 1
ATOM 6516 O O . VAL A 1 812 ? -8.001 48.614 -33.750 1.00 51.59 812 VAL A O 1
ATOM 6519 N N . GLY A 1 813 ? -7.093 46.989 -34.990 1.00 58.97 813 GLY A N 1
ATOM 6520 C CA . GLY A 1 813 ? -8.191 46.987 -35.956 1.00 58.97 813 GLY A CA 1
ATOM 6521 C C . GLY A 1 813 ? -9.460 46.435 -35.314 1.00 58.97 813 GLY A C 1
ATOM 6522 O O . GLY A 1 813 ? -9.585 45.227 -35.177 1.00 58.97 813 GLY A O 1
ATOM 6523 N N . ILE A 1 814 ? -10.397 47.292 -34.916 1.00 55.53 814 ILE A N 1
ATOM 6524 C CA . ILE A 1 814 ? -11.710 46.864 -34.422 1.00 55.53 814 ILE A CA 1
ATOM 6525 C C . ILE A 1 814 ? -12.771 47.093 -35.489 1.00 55.53 814 ILE A C 1
ATOM 6527 O O . ILE A 1 814 ? -12.894 48.187 -36.044 1.00 55.53 814 ILE A O 1
ATOM 6531 N N . GLU A 1 815 ? -13.572 46.059 -35.727 1.00 64.19 815 GLU A N 1
ATOM 6532 C CA . GLU A 1 815 ? -14.729 46.090 -36.608 1.00 64.19 815 GLU A CA 1
ATOM 6533 C C . GLU A 1 815 ? -15.991 45.704 -35.832 1.00 64.19 815 GLU A C 1
ATOM 6535 O O . GLU A 1 815 ? -16.006 44.751 -35.056 1.00 64.19 815 GLU A O 1
ATOM 6540 N N . PHE A 1 816 ? -17.068 46.459 -36.044 1.00 65.69 816 PHE A N 1
ATOM 6541 C CA . PHE A 1 816 ? -18.355 46.207 -35.405 1.00 65.69 816 PHE A CA 1
ATOM 6542 C C . PHE A 1 816 ? -19.349 45.711 -36.452 1.00 65.69 816 PHE A C 1
ATOM 6544 O O . PHE A 1 816 ? -19.758 46.482 -37.325 1.00 65.69 816 PHE A O 1
ATOM 6551 N N . VAL A 1 817 ? -19.773 44.452 -36.347 1.00 59.72 817 VAL A N 1
ATOM 6552 C CA . VAL A 1 817 ? -20.722 43.822 -37.272 1.00 59.72 817 VAL A CA 1
ATOM 6553 C C . VAL A 1 817 ? -22.010 43.518 -36.510 1.00 59.72 817 VAL A C 1
ATOM 6555 O O . VAL A 1 817 ? -22.123 42.537 -35.788 1.00 59.72 817 VAL A O 1
ATOM 6558 N N . GLY A 1 818 ? -23.005 44.400 -36.626 1.00 68.69 818 GLY A N 1
ATOM 6559 C CA . GLY A 1 818 ? -24.230 44.295 -35.827 1.00 68.69 818 GLY A CA 1
ATOM 6560 C C . GLY A 1 818 ? -23.971 44.578 -34.342 1.00 68.69 818 GLY A C 1
ATOM 6561 O O . GLY A 1 818 ? -23.564 45.695 -33.998 1.00 68.69 818 GLY A O 1
ATOM 6562 N N . ASN A 1 819 ? -24.241 43.584 -33.488 1.00 56.88 819 ASN A N 1
ATOM 6563 C CA . ASN A 1 819 ? -23.866 43.598 -32.068 1.00 56.88 819 ASN A CA 1
ATOM 6564 C C . ASN A 1 819 ? -22.504 42.930 -31.820 1.00 56.88 819 ASN A C 1
ATOM 6566 O O . ASN A 1 819 ? -21.984 43.035 -30.711 1.00 56.88 819 ASN A O 1
ATOM 6570 N N . ASP A 1 820 ? -21.915 42.295 -32.836 1.00 50.59 820 ASP A N 1
ATOM 6571 C CA . ASP A 1 820 ? -20.648 41.588 -32.712 1.00 50.59 820 ASP A CA 1
ATOM 6572 C C . ASP A 1 820 ? -19.452 42.524 -32.846 1.00 50.59 820 ASP A C 1
ATOM 6574 O O . ASP A 1 820 ? -19.446 43.465 -33.648 1.00 50.59 820 ASP A O 1
ATOM 6578 N N . ILE A 1 821 ? -18.433 42.258 -32.031 1.00 57.22 821 ILE A N 1
ATOM 6579 C CA . ILE A 1 821 ? -17.196 43.032 -31.974 1.00 57.22 821 ILE A CA 1
ATOM 6580 C C . ILE A 1 821 ? -16.057 42.109 -32.386 1.00 57.22 821 ILE A C 1
ATOM 6582 O O . ILE A 1 821 ? -15.725 41.163 -31.670 1.00 57.22 821 ILE A O 1
ATOM 6586 N N . LEU A 1 822 ? -15.471 42.383 -33.549 1.00 52.62 822 LEU A N 1
ATOM 6587 C CA . LEU A 1 822 ? -14.299 41.678 -34.046 1.00 52.62 822 LEU A CA 1
ATOM 6588 C C . LEU A 1 822 ? -13.051 42.509 -33.788 1.00 52.62 822 LEU A C 1
ATOM 6590 O O . LEU A 1 822 ? -12.974 43.675 -34.187 1.00 52.62 822 LEU A O 1
ATOM 6594 N N . ILE A 1 823 ? -12.064 41.884 -33.152 1.00 55.94 823 ILE A N 1
ATOM 6595 C CA . ILE A 1 823 ? -10.732 42.460 -32.987 1.00 55.94 823 ILE A CA 1
ATOM 6596 C C . ILE A 1 823 ? -9.770 41.734 -33.926 1.00 55.94 823 ILE A C 1
ATOM 6598 O O . ILE A 1 823 ? -9.573 40.521 -33.840 1.00 55.94 823 ILE A O 1
ATOM 6602 N N . HIS A 1 824 ? -9.171 42.499 -34.834 1.00 52.72 824 HIS A N 1
ATOM 6603 C CA . HIS A 1 824 ? -8.138 42.051 -35.757 1.00 52.72 824 HIS A CA 1
ATOM 6604 C C . HIS A 1 824 ? -6.768 42.226 -35.091 1.00 52.72 824 HIS A C 1
ATOM 6606 O O . HIS A 1 824 ? -6.272 43.347 -34.939 1.00 52.72 824 HIS A O 1
ATOM 6612 N N . CYS A 1 825 ? -6.169 41.111 -34.672 1.00 50.06 825 CYS A N 1
ATOM 6613 C CA . CYS A 1 825 ? -4.816 41.069 -34.115 1.00 50.06 825 CYS A CA 1
ATOM 6614 C C . CYS A 1 825 ? -3.742 41.131 -35.226 1.00 50.06 825 CYS A C 1
ATOM 6616 O O . CYS A 1 825 ? -4.041 40.830 -36.386 1.00 50.06 825 CYS A O 1
ATOM 6618 N N . PRO A 1 826 ? -2.489 41.532 -34.921 1.00 43.88 826 PRO A N 1
ATOM 6619 C CA . PRO A 1 826 ? -1.425 41.594 -35.922 1.00 43.88 826 PRO A CA 1
ATOM 6620 C C . PRO A 1 826 ? -1.092 40.217 -36.525 1.00 43.88 826 PRO A C 1
ATOM 6622 O O . PRO A 1 826 ? -1.372 39.178 -35.928 1.00 43.88 826 PRO A O 1
ATOM 6625 N N . ALA A 1 827 ? -0.499 40.260 -37.723 1.00 42.81 827 ALA A N 1
ATOM 6626 C CA . ALA A 1 827 ? -0.347 39.169 -38.691 1.00 42.81 827 ALA A CA 1
ATOM 6627 C C . ALA A 1 827 ? -0.065 37.770 -38.099 1.00 42.81 827 ALA A C 1
ATOM 6629 O O . ALA A 1 827 ? 0.816 37.605 -37.262 1.00 42.81 827 ALA A O 1
ATOM 6630 N N . ASP A 1 828 ? -0.802 36.788 -38.635 1.00 42.47 828 ASP A N 1
ATOM 6631 C CA . ASP A 1 828 ? -0.804 35.335 -38.370 1.00 42.47 828 ASP A CA 1
ATOM 6632 C C . ASP A 1 828 ? -1.754 34.811 -37.273 1.00 42.47 828 ASP A C 1
ATOM 6634 O O . ASP A 1 828 ? -1.730 33.624 -36.947 1.00 42.47 828 ASP A O 1
ATOM 6638 N N . SER A 1 829 ? -2.685 35.635 -36.781 1.00 45.53 829 SER A N 1
ATOM 6639 C CA . SER A 1 829 ? -3.780 35.193 -35.899 1.00 45.53 829 SER A CA 1
ATOM 6640 C C . SER A 1 829 ? -5.168 35.432 -36.519 1.00 45.53 829 SER A C 1
ATOM 6642 O O . SER A 1 829 ? -5.378 36.384 -37.269 1.00 45.53 829 SER A O 1
ATOM 6644 N N . TRP A 1 830 ? -6.113 34.517 -36.260 1.00 41.62 830 TRP A N 1
ATOM 6645 C CA . TRP A 1 830 ? -7.502 34.619 -36.731 1.00 41.62 830 TRP A CA 1
ATOM 6646 C C . TRP A 1 830 ? -8.245 35.695 -35.917 1.00 41.62 830 TRP A C 1
ATOM 6648 O O . TRP A 1 830 ? -7.977 35.818 -34.720 1.00 41.62 830 TRP A O 1
ATOM 6658 N N . PRO A 1 831 ? -9.159 36.480 -36.523 1.00 43.84 831 PRO A N 1
ATOM 6659 C CA . PRO A 1 831 ? -9.884 37.527 -35.806 1.00 43.84 831 PRO A CA 1
ATOM 6660 C C . PRO A 1 831 ? -10.732 36.916 -34.687 1.00 43.84 831 PRO A C 1
ATOM 6662 O O . PRO A 1 831 ? -11.384 35.888 -34.877 1.00 43.84 831 PRO A O 1
ATOM 6665 N N . VAL A 1 832 ? -10.706 37.553 -33.517 1.00 47.16 832 VAL A N 1
ATOM 6666 C CA . VAL A 1 832 ? -11.332 37.022 -32.302 1.00 47.16 832 VAL A CA 1
ATOM 6667 C C . VAL A 1 832 ? -12.635 37.767 -32.031 1.00 47.16 832 VAL A C 1
ATOM 6669 O O . VAL A 1 832 ? -12.682 39.000 -32.081 1.00 47.16 832 VAL A O 1
ATOM 6672 N N . LEU A 1 833 ? -13.698 37.009 -31.758 1.00 42.88 833 LEU A N 1
ATOM 6673 C CA . LEU A 1 833 ? -15.004 37.549 -31.401 1.00 42.88 833 LEU A CA 1
ATOM 6674 C C . LEU A 1 833 ? -14.989 37.912 -29.911 1.00 42.88 833 LEU A C 1
ATOM 6676 O O . LEU A 1 833 ? -14.887 37.040 -29.051 1.00 42.88 833 LEU A O 1
ATOM 6680 N N . LEU A 1 834 ? -15.059 39.204 -29.593 1.00 41.94 834 LEU A N 1
ATOM 6681 C CA . LEU A 1 834 ? -14.882 39.670 -28.214 1.00 41.94 834 LEU A CA 1
ATOM 6682 C C . LEU A 1 834 ? -16.032 39.233 -27.296 1.00 41.94 834 LEU A C 1
ATOM 6684 O O . LEU A 1 834 ? -15.831 38.962 -26.120 1.00 41.94 834 LEU A O 1
ATOM 6688 N N . ASN A 1 835 ? -17.238 39.142 -27.852 1.00 47.53 835 ASN A N 1
ATOM 6689 C CA . ASN A 1 835 ? -18.470 38.908 -27.099 1.00 47.53 835 ASN A CA 1
ATOM 6690 C C . ASN A 1 835 ? -18.656 37.448 -26.656 1.00 47.53 835 ASN A C 1
ATOM 6692 O O . ASN A 1 835 ? -19.574 37.158 -25.897 1.00 47.53 835 ASN A O 1
ATOM 6696 N N . SER A 1 836 ? -17.820 36.532 -27.152 1.00 40.16 836 SER A N 1
ATOM 6697 C CA . SER A 1 836 ? -17.789 35.124 -26.741 1.00 40.16 836 SER A CA 1
ATOM 6698 C C . SER A 1 836 ? -16.678 34.826 -25.729 1.00 40.16 836 SER A C 1
ATOM 6700 O O . SER A 1 836 ? -16.451 33.666 -25.399 1.00 40.16 836 SER A O 1
ATOM 6702 N N . LEU A 1 837 ? -15.947 35.850 -25.274 1.00 36.66 837 LEU A N 1
ATOM 6703 C CA . LEU A 1 837 ? -14.879 35.722 -24.285 1.00 36.66 837 LEU A CA 1
ATOM 6704 C C . LEU A 1 837 ? -15.375 36.144 -22.900 1.00 36.66 837 LEU A C 1
ATOM 6706 O O . LEU A 1 837 ? -16.163 37.080 -22.769 1.00 36.66 837 LEU A O 1
ATOM 6710 N N . SER A 1 838 ? -14.875 35.487 -21.853 1.00 42.78 838 SER A N 1
ATOM 6711 C CA . SER A 1 838 ? -15.109 35.916 -20.473 1.00 42.78 838 SER A CA 1
ATOM 6712 C C . SER A 1 838 ? -14.381 37.238 -20.165 1.00 42.78 838 SER A C 1
ATOM 6714 O O . SER A 1 838 ? -13.372 37.577 -20.794 1.00 42.78 838 SER A O 1
ATOM 6716 N N . TYR A 1 839 ? -14.891 37.986 -19.178 1.00 40.62 839 TYR A N 1
ATOM 6717 C CA . TYR A 1 839 ? -14.416 39.318 -18.762 1.00 40.62 839 TYR A CA 1
ATOM 6718 C C . TYR A 1 839 ? -12.887 39.425 -18.615 1.00 40.62 839 TYR A C 1
ATOM 6720 O O . TYR A 1 839 ? -12.271 40.377 -19.102 1.00 40.62 839 TYR A O 1
ATOM 6728 N N . GLU A 1 840 ? -12.259 38.421 -17.996 1.00 43.09 840 GLU A N 1
ATOM 6729 C CA . GLU A 1 840 ? -10.813 38.402 -17.759 1.00 43.09 840 GLU A CA 1
ATOM 6730 C C . GLU A 1 840 ? -9.991 38.245 -19.048 1.00 43.09 840 GLU A C 1
ATOM 6732 O O . GLU A 1 840 ? -8.916 38.838 -19.169 1.00 43.09 840 GLU A O 1
ATOM 6737 N N . TYR A 1 841 ? -10.486 37.502 -20.044 1.00 40.66 841 TYR A N 1
ATOM 6738 C CA . TYR A 1 841 ? -9.780 37.323 -21.318 1.00 40.66 841 TYR A CA 1
ATOM 6739 C C . TYR A 1 841 ? -9.850 38.580 -22.193 1.00 40.66 841 TYR A C 1
ATOM 6741 O O . TYR A 1 841 ? -8.845 38.965 -22.795 1.00 40.66 841 TYR A O 1
ATOM 6749 N N . ALA A 1 842 ? -10.994 39.272 -22.221 1.00 42.00 842 ALA A N 1
ATOM 6750 C CA . ALA A 1 842 ? -11.165 40.493 -23.014 1.00 42.00 842 ALA A CA 1
ATOM 6751 C C . ALA A 1 842 ? -10.244 41.639 -22.541 1.00 42.00 842 ALA A C 1
ATOM 6753 O O . ALA A 1 842 ? -9.647 42.342 -23.364 1.00 42.00 842 ALA A O 1
ATOM 6754 N N . LEU A 1 843 ? -10.070 41.797 -21.223 1.00 41.72 843 LEU A N 1
ATOM 6755 C CA . LEU A 1 843 ? -9.168 42.797 -20.636 1.00 41.72 843 LEU A CA 1
ATOM 6756 C C . LEU A 1 843 ? -7.685 42.447 -20.827 1.00 41.72 843 LEU A C 1
ATOM 6758 O O . LEU A 1 843 ? -6.876 43.336 -21.109 1.00 41.72 843 LEU A O 1
ATOM 6762 N N . ASN A 1 844 ? -7.326 41.164 -20.743 1.00 42.34 844 ASN A N 1
ATOM 6763 C CA . ASN A 1 844 ? -5.949 40.714 -20.958 1.00 42.34 844 ASN A CA 1
ATOM 6764 C C . ASN A 1 844 ? -5.486 40.902 -22.414 1.00 42.34 844 ASN A C 1
ATOM 6766 O O . ASN A 1 844 ? -4.362 41.357 -22.642 1.00 42.34 844 ASN A O 1
ATOM 6770 N N . ILE A 1 845 ? -6.358 40.661 -23.402 1.00 42.75 845 ILE A N 1
ATOM 6771 C CA . ILE A 1 845 ? -6.070 40.932 -24.824 1.00 42.75 845 ILE A CA 1
ATOM 6772 C C . ILE A 1 845 ? -5.883 42.443 -25.071 1.00 42.75 845 ILE A C 1
ATOM 6774 O O . ILE A 1 845 ? -4.966 42.852 -25.794 1.00 42.75 845 ILE A O 1
ATOM 6778 N N . ALA A 1 846 ? -6.689 43.294 -24.425 1.00 39.88 846 ALA A N 1
ATOM 6779 C CA . ALA A 1 846 ? -6.577 44.754 -24.517 1.00 39.88 846 ALA A CA 1
ATOM 6780 C C . ALA A 1 846 ? -5.232 45.285 -23.990 1.00 39.88 846 ALA A C 1
ATOM 6782 O O . ALA A 1 846 ? -4.605 46.147 -24.614 1.00 39.88 846 ALA A O 1
ATOM 6783 N N . ALA A 1 847 ? -4.774 44.748 -22.855 1.00 41.03 847 ALA A N 1
ATOM 6784 C CA . ALA A 1 847 ? -3.509 45.126 -22.233 1.00 41.03 847 ALA A CA 1
ATOM 6785 C C . ALA A 1 847 ? -2.294 44.674 -23.066 1.00 41.03 847 ALA A C 1
ATOM 6787 O O . ALA A 1 847 ? -1.362 45.454 -23.272 1.00 41.03 847 ALA A O 1
ATOM 6788 N N . HIS A 1 848 ? -2.331 43.454 -23.616 1.00 40.53 848 HIS A N 1
ATOM 6789 C CA . HIS A 1 848 ? -1.244 42.902 -24.432 1.00 40.53 848 HIS A CA 1
ATOM 6790 C C . HIS A 1 848 ? -1.056 43.634 -25.768 1.00 40.53 848 HIS A C 1
ATOM 6792 O O . HIS A 1 848 ? 0.074 43.910 -26.179 1.00 40.53 848 HIS A O 1
ATOM 6798 N N . THR A 1 849 ? -2.148 44.012 -26.437 1.00 40.81 849 THR A N 1
ATOM 6799 C CA . THR A 1 849 ? -2.053 44.641 -27.765 1.00 40.81 849 THR A CA 1
ATOM 6800 C C . THR A 1 849 ? -1.512 46.079 -27.692 1.00 40.81 849 THR A C 1
ATOM 6802 O O . THR A 1 849 ? -0.817 46.525 -28.604 1.00 40.81 849 THR A O 1
ATOM 6805 N N . LYS A 1 850 ? -1.723 46.785 -26.568 1.00 35.41 850 LYS A N 1
ATOM 6806 C CA . LYS A 1 850 ? -1.070 48.079 -26.279 1.00 35.41 850 LYS A CA 1
ATOM 6807 C C . LYS A 1 850 ? 0.432 47.948 -26.007 1.00 35.41 850 LYS A C 1
ATOM 6809 O O . LYS A 1 850 ? 1.186 48.859 -26.344 1.00 35.41 850 LYS A O 1
ATOM 6814 N N . MET A 1 851 ? 0.870 46.830 -25.425 1.00 30.39 851 MET A N 1
ATOM 6815 C CA . MET A 1 851 ? 2.279 46.575 -25.106 1.00 30.39 851 MET A CA 1
ATOM 6816 C C . MET A 1 851 ? 3.126 46.311 -26.359 1.00 30.39 851 MET A C 1
ATOM 6818 O O . MET A 1 851 ? 4.245 46.806 -26.454 1.00 30.39 851 MET A O 1
ATOM 6822 N N . LEU A 1 852 ? 2.573 45.621 -27.363 1.00 31.66 852 LEU A N 1
ATOM 6823 C CA . LEU A 1 852 ? 3.253 45.361 -28.643 1.00 31.66 852 LEU A CA 1
ATOM 6824 C C . LEU A 1 852 ? 3.447 46.618 -29.520 1.00 31.66 852 LEU A C 1
ATOM 6826 O O . LEU A 1 852 ? 4.231 46.586 -30.466 1.00 31.66 852 LEU A O 1
ATOM 6830 N N . LEU A 1 853 ? 2.771 47.731 -29.208 1.00 32.00 853 LEU A N 1
ATOM 6831 C CA . LEU A 1 853 ? 2.862 49.005 -29.940 1.00 32.00 853 LEU A CA 1
ATOM 6832 C C . LEU A 1 853 ? 3.888 49.997 -29.355 1.00 32.00 853 LEU A C 1
ATOM 6834 O O . LEU A 1 853 ? 4.141 51.039 -29.963 1.00 32.00 853 LEU A O 1
ATOM 6838 N N . LEU A 1 854 ? 4.512 49.693 -28.212 1.00 29.31 854 LEU A N 1
ATOM 6839 C CA . LEU A 1 854 ? 5.522 50.548 -27.583 1.00 29.31 854 LEU A CA 1
ATOM 6840 C C . LEU A 1 854 ? 6.918 49.928 -27.699 1.00 29.31 854 LEU A C 1
ATOM 6842 O O . LEU A 1 854 ? 7.288 49.129 -26.855 1.00 29.31 854 LEU A O 1
ATOM 6846 N N . VAL A 1 855 ? 7.675 50.323 -28.734 1.00 27.50 855 VAL A N 1
ATOM 6847 C CA . VAL A 1 855 ? 9.124 50.677 -28.762 1.00 27.50 855 VAL A CA 1
ATOM 6848 C C . VAL A 1 855 ? 9.447 51.023 -30.234 1.00 27.50 855 VAL A C 1
ATOM 6850 O O . VAL A 1 855 ? 9.263 50.179 -31.110 1.00 27.50 855 VAL A O 1
ATOM 6853 N N . PRO A 1 856 ? 9.881 52.266 -30.552 1.00 31.38 856 PRO A N 1
ATOM 6854 C CA . PRO A 1 856 ? 11.262 52.652 -30.274 1.00 31.38 856 PRO A CA 1
ATOM 6855 C C . PRO A 1 856 ? 11.434 54.094 -29.787 1.00 31.38 856 PRO A C 1
ATOM 6857 O O . PRO A 1 856 ? 11.183 55.053 -30.514 1.00 31.38 856 PRO A O 1
ATOM 6860 N N . THR A 1 857 ? 12.031 54.258 -28.609 1.00 28.28 857 THR A N 1
ATOM 6861 C CA . THR A 1 857 ? 12.802 55.468 -28.302 1.00 28.28 857 THR A CA 1
ATOM 6862 C C . THR A 1 857 ? 14.271 55.109 -28.178 1.00 28.28 857 THR A C 1
ATOM 6864 O O . THR A 1 857 ? 14.702 54.459 -27.230 1.00 28.28 857 THR A O 1
ATOM 6867 N N . ARG A 1 858 ? 15.017 55.544 -29.199 1.00 32.25 858 ARG A N 1
ATOM 6868 C CA . ARG A 1 858 ? 16.469 55.731 -29.206 1.00 32.25 858 ARG A CA 1
ATOM 6869 C C . ARG A 1 858 ? 16.929 56.419 -27.923 1.00 32.25 858 ARG A C 1
ATOM 6871 O O . ARG A 1 858 ? 16.371 57.459 -27.585 1.00 32.25 858 ARG A O 1
ATOM 6878 N N . LEU A 1 859 ? 18.035 55.957 -27.355 1.00 24.95 859 LEU A N 1
ATOM 6879 C CA . LEU A 1 859 ? 18.989 56.836 -26.685 1.00 24.95 859 LEU A CA 1
ATOM 6880 C C . LEU A 1 859 ? 20.394 56.490 -27.188 1.00 24.95 859 LEU A C 1
ATOM 6882 O O . LEU A 1 859 ? 20.863 55.363 -27.053 1.00 24.95 859 LEU A O 1
ATOM 6886 N N . GLU A 1 860 ? 20.989 57.469 -27.868 1.00 29.12 860 GLU A N 1
ATOM 6887 C CA . GLU A 1 860 ? 22.413 57.548 -28.176 1.00 29.12 860 GLU A CA 1
ATOM 6888 C C . GLU A 1 860 ? 23.191 57.961 -26.916 1.00 29.12 860 GLU A C 1
ATOM 6890 O O . GLU A 1 860 ? 22.694 58.768 -26.127 1.00 29.12 860 GLU A O 1
ATOM 6895 N N . HIS A 1 861 ? 24.434 57.466 -26.864 1.00 33.25 861 HIS A N 1
ATOM 6896 C CA . HIS A 1 861 ? 25.539 57.704 -25.922 1.00 33.25 861 HIS A CA 1
ATOM 6897 C C . HIS A 1 861 ? 25.549 56.950 -24.593 1.00 33.25 861 HIS A C 1
ATOM 6899 O O . HIS A 1 861 ? 24.771 57.288 -23.677 1.00 33.25 861 HIS A O 1
#

pLDDT: mean 71.94, std 22.14, range [20.06, 98.56]

Radius of gyration: 33.39 Å; Cα contacts (8 Å, |Δi|>4): 1380; chains: 1; bounding box: 90×89×110 Å

Nearest PDB structures (foldseek):
  6d0t-assembly2_B  TM=5.811E-01  e=6.988E+00  synthetic construct
  9hag-assembly1_A  TM=5.727E-01  e=8.476E+00  synthetic construct

Secondary structure (DSSP, 8-state):
---SSSSSSSSSSSSSSS----------PPPTT-PEEEE--HHHHTTS-HHHHHHHHHHHHHHHHHHHSS--HHHHHHHTTTS-SS--GGGGGGS----SS-EEEEEE-SSTT-EEEEEEEETT--GGGHHHHHHHHHHHHSS--SEEEEEEEEEETTTTEEEEEEEEEEEGGGGG-TT-TT-EEEEEE-SHHHHHHHHHH-SEEEEEEEETTEEEEEEE--TT---S--HHHHHHHHHHHHH-S--EEEEEEEE--S--HHHHSBSSPPTT--HHHHHHHHHHHTTT--HHHHHHHHHHHTS--HHHHHHHHHHHHHHHHHHHHHHHHHHHHHHT--HHHHHHHHHHHHS-SS-TTS-HHHHHHHHHHHHHH---HHHHHHHHHHHHH--HHHHHHHHHHHHHHHHTEEEEEEEESS-TTSHHHHHHHHHHHHHHHHHHTGGG---GGGT---GGGS---GGGHHHHHH--EEEEEEEE-TTT-EEETTEEEPPS--EEEEEEEE-TTSTT-BPPGGGS-HHHHHHHHHHHHSHHHHHHH-THHHHHHHHHHHHHHHHHHHHTT-GGGGGGGGG--------HHHHHHHTTTTSS--S---BBSSS-TT-EEPP-PPP-SSSS-S--EEEEEEE---HHHHHTPPBP-HHHHHHHHHHHHHSS--EE-SS--S-S---------------------S-----PPPP-EEEEEEEEEEEETTEEEEEEEEEETTEEEEEEEEEEEE-SSSEEEEEE-GGGSHHHHHHH--------PPPS-HHHHHHHTT--TT----HHHHHHHHHHTTTSEEEEETTEEEEE-STTSPPEEGGGS-HHHHHHHHHHHHHTT--------

Solvent-accessible surface area (backbone atoms only — not comparable to full-atom values): 49133 Å² total; per-residue (Å²): 138,86,88,84,87,72,81,80,72,80,81,80,78,83,84,88,84,85,87,87,87,74,97,62,93,64,82,77,72,80,61,71,76,62,60,31,40,34,41,56,55,59,79,62,44,73,74,38,57,76,66,54,31,52,56,42,51,56,53,45,49,54,53,41,54,54,68,70,42,100,62,53,52,70,58,53,45,61,46,39,67,57,45,72,94,63,88,45,80,84,47,54,88,82,37,68,79,80,59,70,76,55,49,68,43,55,39,76,35,95,52,83,94,36,34,23,34,38,38,37,36,49,66,87,58,68,68,30,64,53,28,52,53,49,42,40,48,24,32,61,64,69,44,78,35,58,31,32,36,38,27,32,29,47,79,37,77,93,76,37,34,32,42,37,31,46,71,51,72,48,55,26,62,53,51,66,29,68,79,32,88,26,24,18,38,67,47,69,37,83,48,68,68,43,47,47,53,49,42,77,59,24,48,40,72,39,36,38,31,56,58,97,88,36,44,34,41,29,26,28,35,52,83,98,61,65,54,58,61,53,66,52,51,53,24,51,50,54,49,16,58,72,78,29,70,60,39,35,36,29,39,40,82,39,76,40,32,57,42,57,52,45,27,61,35,56,78,63,54,54,84,95,51,51,63,73,59,39,53,53,37,48,58,33,20,72,68,72,41,60,63,65,50,53,55,48,31,56,54,25,57,70,42,93,46,70,67,26,38,49,49,21,54,53,54,48,53,39,49,58,54,26,68,72,23,57,70,50,58,63,49,30,71,75,68,69,52,56,56,70,55,41,23,34,50,46,50,52,68,70,48,69,95,69,51,53,83,50,59,63,76,59,51,53,53,38,49,51,46,30,59,75,64,60,44,54,56,59,54,49,52,48,43,43,50,25,52,72,64,67,40,73,45,18,36,50,34,35,47,54,53,52,53,52,52,48,71,41,30,28,32,31,74,44,60,36,27,85,35,56,26,21,73,60,37,44,52,44,49,48,55,41,51,49,50,53,34,29,39,37,29,37,91,69,57,37,60,49,92,80,66,53,69,30,44,89,72,48,84,62,60,74,89,42,46,64,43,38,55,64,32,56,33,37,32,45,30,39,31,58,39,54,91,58,35,17,28,57,90,64,26,44,28,36,34,81,74,34,59,32,56,44,66,31,27,33,33,73,90,48,73,87,46,74,43,58,72,90,68,39,32,59,35,62,51,47,46,35,48,51,53,57,59,37,47,63,57,48,30,73,66,29,56,66,54,47,28,50,32,47,52,36,53,53,32,35,52,51,19,34,26,49,59,67,75,44,51,72,64,55,51,72,35,72,76,55,81,71,70,58,81,55,48,55,64,60,53,49,61,77,40,37,92,81,44,71,70,78,74,89,78,60,35,27,31,87,86,36,86,61,20,25,49,62,78,56,36,74,71,49,89,62,82,74,48,62,69,58,49,72,39,40,19,29,44,46,35,39,25,69,62,47,61,61,29,46,62,40,58,67,61,61,57,52,48,49,52,51,49,69,73,56,78,68,70,76,56,67,45,86,54,77,78,84,86,72,84,86,76,87,74,92,76,86,94,77,87,91,86,90,89,89,92,87,90,86,93,73,88,76,81,86,83,71,85,76,69,70,68,54,35,49,38,53,46,58,41,71,78,47,102,47,28,37,36,42,35,42,38,35,26,39,90,91,37,82,68,43,33,50,47,40,34,43,33,56,48,88,82,54,32,29,42,46,46,72,52,55,84,60,19,70,62,53,43,66,66,74,66,71,75,90,78,81,90,82,81,83,78,94,47,72,73,57,53,44,59,55,67,66,75,53,96,78,74,72,74,43,70,72,58,51,52,50,48,51,62,74,44,66,92,52,54,70,48,75,60,86,74,44,42,39,41,45,59,73,92,94,55,79,68,42,60,51,84,82,48,58,56,70,56,53,54,50,53,55,55,52,60,59,55,77,73,69,80,88,82,86,80,85,133